Protein AF-0000000071003748 (afdb_homodimer)

Secondary structure (DSSP, 8-state):
--------------------------------------------------S---TTSHHHHHHTTHHHHHHHH---TT--HHHHHTTT-------HHHHHHHHHHHHHHHT-TTHHHHHHHHHHH-S--SS-HHHHHHHHHHHHHHHTT--HHHHHHHHHHHHHHHHS---S-----GGGGGGGTSGGG--HHHHHHHHHHHHHHHHHHTT---S-----GGGSTTHHHHHHHHHHHHHHHHHHTT--SHHHHHHHHHHHHHHHHHH-TT-HHHHHHHHHHHHHHHHTTTT---TTHHHHS-HHHHHHHHHHHHHHHHHHHHHHHHHT---SS-GGG---PPPP---GGGGG--HHHHHHHHH-B-TTS-BTT----HHHHHHHHHHHHHHHHHHHHHHS-S---HHHHHHHHHHHHHHHHHHHHS-GGGS--TTTTTTTS-HHHHHHHHHHHHHHHHHHHHHHHHHHHHS---SHHHHHHHHHHHHHHHHHHHHHHH-GGG---THHHIIIIIHHHHHHHHHHHHHHHH--SSS--TTGGGS-HHHHHHHHHHHHHHHHHHHHTT-TTHHHHHHHHHHHHHHHHHHHS-S------TTS-SS--------------------THHHHHHHHH------------/--------------------------------------------------S---TTSHHHHHHTTHHHHHHHH---TT--HHHHHTTT-------HHHHHHHHHHHHHHHT-TTHHHHHHHHHHH-S--SS-HHHHHHHHHHHHHHHTT--HHHHHHHHHHHHHHHHS---S-----GGGGGGGTSGGG--HHHHHHHHHHHHHHHHHH-S--SS-----GGGSTTHHHHHHHHHHHHHHHHHHTT--SHHHHHHHHHHHHHHHHHH-TT-HHHHHHHHHHHHHHHHTTTT---TTHHHHS-HHHHHHHHHHHHHHHHHHHHHHHHHT---SS-GGG---PPPP---GGGGG--HHHHHHHHH-B-TTS-BTT----HHHHHHHHHHHHHHHHHHHHHHS-S---HHHHHHHHHHHHHHHHHHHHS-GGGS--TTTTTTTS-HHHHHHHHHHHHHHHHHHHHHHHHHHHHS---SHHHHHHHHHHHHHHHHHHHHHHH-GGG---THHHIIIIIHHHHHHHHHHHHHHHS--SSS--TTGGGS-HHHHHHHHHHHHHHHHHHHHTT-TTHHHHHHHHHHHHHHHHHHHS-S------TTSTTS--------------------THHHHHHHHH-------TT---

Solvent-accessible surface area (backbone atoms only — not comparable to full-atom values): 73878 Å² total; per-residue (Å²): 142,78,84,86,79,86,72,78,84,83,74,89,83,83,82,85,88,83,84,71,87,78,85,82,83,78,74,77,75,78,71,81,77,76,81,73,78,71,78,70,66,78,74,70,70,75,69,62,61,64,68,46,64,28,65,62,8,56,70,39,59,54,52,73,45,42,69,60,44,36,70,65,41,43,74,64,61,82,59,43,66,62,62,62,66,67,64,67,75,62,86,62,81,77,54,67,67,59,47,55,52,42,36,56,47,55,42,58,51,59,76,35,75,61,49,59,60,46,37,51,53,38,59,72,59,50,54,75,65,76,70,48,60,68,60,53,51,50,43,49,52,36,48,52,63,64,46,58,90,57,53,73,68,58,35,48,50,49,38,53,47,21,53,57,43,43,62,45,89,59,51,65,74,68,100,56,58,60,83,53,50,51,60,73,44,26,64,97,36,29,26,42,37,51,54,22,22,53,42,18,46,37,43,48,22,46,51,31,51,65,56,42,76,86,61,70,82,63,91,49,67,74,74,39,85,60,35,55,56,50,40,52,51,39,28,49,50,29,51,50,52,38,54,76,49,59,58,75,38,68,53,42,48,46,21,40,50,26,44,31,56,32,34,32,64,68,58,11,87,82,29,64,66,28,51,39,37,49,24,48,38,53,39,49,40,50,35,67,33,48,40,54,81,60,74,69,46,69,78,72,46,62,68,47,66,55,48,48,45,29,38,45,36,34,50,54,52,28,48,39,42,50,52,17,38,57,37,26,43,80,52,56,74,57,66,87,66,32,68,76,59,78,46,69,44,50,59,61,71,54,48,62,48,60,71,67,65,32,52,52,59,70,60,45,36,50,98,86,49,48,36,71,82,60,67,85,40,44,33,44,49,46,43,53,45,34,56,47,29,56,50,40,50,55,49,48,61,60,59,63,40,87,73,83,47,73,68,43,56,57,49,49,51,49,49,55,52,51,51,52,54,57,58,66,70,50,61,69,82,66,49,59,39,81,90,74,61,46,72,87,45,57,66,67,60,36,49,53,31,46,52,50,47,44,56,50,45,45,50,52,30,54,51,38,48,51,40,38,76,73,44,92,48,76,52,45,67,31,50,53,37,20,50,50,27,30,54,51,34,53,49,48,54,55,48,34,69,68,35,55,68,44,40,48,79,57,53,57,53,40,51,70,45,14,40,49,17,45,45,55,54,51,51,52,52,44,47,63,70,61,49,79,61,84,66,79,66,84,48,55,79,76,52,58,60,71,60,51,54,51,51,50,51,52,49,43,50,50,29,49,49,37,41,73,66,61,38,58,52,25,58,58,31,50,45,50,32,53,51,52,50,31,42,51,46,36,66,76,54,60,80,80,64,66,74,74,74,67,68,79,75,60,73,82,69,76,83,78,74,79,73,77,77,73,84,76,87,79,79,75,76,78,56,73,75,54,55,69,54,49,74,67,60,69,72,79,75,75,79,72,75,72,75,84,114,140,87,79,79,82,76,85,78,83,78,83,86,85,84,81,80,86,85,84,74,85,76,82,81,81,77,78,77,77,79,70,81,76,76,80,72,78,70,79,68,67,77,71,69,71,77,69,64,60,64,70,47,63,26,64,61,9,54,68,36,58,55,51,73,44,40,69,60,44,36,70,64,38,43,75,64,60,80,60,41,65,61,62,61,65,66,65,67,74,59,88,64,80,76,53,66,68,58,47,54,52,41,37,56,47,54,42,58,52,61,75,34,74,62,49,57,59,45,37,52,55,38,58,73,59,50,54,75,67,74,70,49,60,67,60,53,52,50,43,50,53,37,46,52,64,66,46,59,89,56,51,72,68,57,35,49,50,51,37,52,47,21,52,57,43,44,61,45,88,59,51,65,75,68,101,58,58,58,86,54,50,50,60,74,44,26,64,97,34,29,24,42,38,49,54,22,22,52,43,18,45,36,43,48,22,46,52,30,51,60,46,68,64,86,65,74,83,65,90,51,67,75,73,38,86,61,35,54,56,50,38,52,51,38,28,48,50,28,53,49,54,38,53,74,50,60,55,75,39,68,52,44,47,45,21,41,50,26,45,31,57,32,34,32,65,69,58,12,87,81,28,64,66,28,53,40,39,49,25,50,39,53,40,50,41,51,36,68,33,49,40,53,82,60,76,70,46,68,79,74,45,62,66,48,65,55,47,49,46,28,40,46,38,36,50,52,53,28,50,38,41,53,52,17,39,58,38,28,44,79,54,56,71,57,66,87,67,31,68,75,60,78,48,69,42,49,59,62,71,53,48,61,50,61,70,66,65,32,52,53,59,70,60,45,37,48,98,87,48,50,34,70,80,60,66,86,39,44,34,44,48,48,43,52,44,33,57,46,31,55,50,40,50,54,48,47,62,60,59,64,38,87,74,84,48,73,67,42,56,56,49,49,52,49,49,54,51,52,50,52,54,57,59,66,68,49,61,69,82,65,50,56,40,81,89,71,60,44,71,88,45,58,66,67,60,36,49,54,30,46,53,50,45,44,54,49,45,45,50,52,29,55,51,39,46,50,39,39,75,75,42,93,49,75,53,45,67,32,51,53,36,19,49,50,28,32,54,50,36,52,49,50,54,54,51,36,70,69,34,60,71,43,41,48,79,57,53,57,53,40,52,69,45,15,41,49,16,44,46,55,53,50,52,52,53,45,48,63,73,60,51,79,58,83,65,80,68,86,47,55,82,78,51,58,60,70,60,51,54,50,50,50,51,52,49,43,49,50,32,49,48,37,41,74,67,60,39,59,51,26,60,58,29,51,46,51,33,53,53,50,50,32,42,51,46,36,67,76,54,58,81,83,64,68,75,74,75,70,67,80,77,61,71,83,69,75,81,78,77,78,72,77,79,76,86,74,88,78,78,76,76,78,56,73,74,53,54,67,53,47,73,68,59,70,70,78,75,74,81,68,68,70,68,83,109

InterPro domains:
  IPR007219 Xylanolytic transcriptional activator, regulatory domain [PF04082] (265-347)
  IPR007219 Xylanolytic transcriptional activator, regulatory domain [SM00906] (274-349)

pLDDT: mean 77.75, std 26.38, range [14.8, 98.81]

Radius of gyration: 37.46 Å; Cα contacts (8 Å, |Δi|>4): 1417; chains: 2; bounding box: 142×129×95 Å

Foldseek 3Di:
DDDDDCPDDDDDDDDDDDPDDDDDPDPPDPPDPDPPPPPPPPPPPQPFDFWDDDCVPVVNVVVVPVVVCCVPVNCCPRPPVRNVPLPPPPPPDDDPVLLVLLLVLLVLCQLAVCLLVLLVLCLVLDLAQLDADLLLNLLSVLSSVQCHPDDDPRSSVVSVLQLVLLLHADHQADADFPNCPNVCDGDSNPYLLSSLLSLLSSLLSLQLPVLDDDDDPDPRPSVPPCSSVVSLVSLVSSLVSNVVSVHQYVSNLSSLVSSLSSCCQQQHLQDVVSVVSLVVNVVSCVRRPLQDDDPVCPVPGDPLSNLSSLSSSLSSLLVQLLSCLVNVHAGPDDNVSGPNDQHAQAHSVLSNDDDPSNVVRRPQADPVRHHVVLDAHSSNLSRLSSLLSVLSNLLSVLLSDPDQDPVSLVSLVVSVVVLVVVVVPDDPSQAQDLVVLPVVDPLSSSLSRLLSVLSSLVSQLSSLVSCVVRHVDQCQSNLVSLVSLLVSLLVSVVSQVVDSSGVHLSVVSLLSRNLVSLVVLLVVLLCVVPPVPPDPNVRNVSDPPVVSLVSLVSSLVVLVVSLVVVGSCNVVSVVSSVVSVVSSCCSVPPPPPPPPPPPPPPPPPPDCPPPDPDDDDDPPDPPPVVVVVVVVPPPPPPPPPDDPD/DCPDDDDPPPDDDDDDDDDDDDDDPDPPDPPDPPPPPPPPDPPPPQPFDFWDDDCPPPVNVVVVPVVVCCVPVHCPPPPPVRVVPLPPPPPPDDDPVLLVLLLVLLVLCQLFVCLLVLLLLCLVLDLAQLDADLLLNLQSVLSSVQCHPDDDPRSSVVSVLQLVLLLHADHQADADFPNCVNVCDGDSNPHLLSSLLSLLSSLLSLQLAVLDDPDDPDPRPSVPPCSSVVSLVSLVSSLVSNVVSVHQYVSNLSSLVSSLSSCCQQQHLQDVVSVVSLVVNVVSCVRRPLQDDDPVCPVPGDPLSNLSSLSSSLSSLLVQLLSCLVNVHAGPDDNVSGPNDQHAQAHSVLSNDDDPSNVVRRPQADPVRHHVVLDAHSSNLSRLSSLLSVLSNVLSVLLSDPDQDPVSLVSLVVSVVVLVVVVVPPDPSQAQDLVVLPVVDPLSSSLSRLLSVLSSLVSQLSSLVSCVVPHVDQCQSNLVSLVSLLVSLLVSVVSQVVDSSGVHLSVVSLLSRNLVSLVVLLVVLLCVVVPVPPDPNVRNVSDPVVVSLVSLVSSLVVLVVSLVVVGSCNVVSVVSSVVSVVSSCCSVPPPPPPPPPPPPPPPPPPDCPPPDPDDDDDPPDPPPVVVVVVVVPPPPPPPPPPPPD

Structure (mmCIF, N/CA/C/O backbone):
data_AF-0000000071003748-model_v1
#
loop_
_entity.id
_entity.type
_entity.pdbx_description
1 polymer 'Transcription factor domain-containing protein'
#
loop_
_atom_site.group_PDB
_atom_site.id
_atom_site.type_symbol
_atom_site.label_atom_id
_atom_site.label_alt_id
_atom_site.label_comp_id
_atom_site.label_asym_id
_atom_site.label_entity_id
_atom_site.label_seq_id
_atom_site.pdbx_PDB_ins_code
_atom_site.Cartn_x
_atom_site.Cartn_y
_atom_site.Cartn_z
_atom_site.occupancy
_atom_site.B_iso_or_equiv
_atom_site.auth_seq_id
_atom_site.auth_comp_id
_atom_site.auth_asym_id
_atom_site.auth_atom_id
_atom_site.pdbx_PDB_model_num
ATOM 1 N N . MET A 1 1 ? 29.422 59.906 35.75 1 16.17 1 MET A N 1
ATOM 2 C CA . MET A 1 1 ? 30.844 60.25 35.719 1 16.17 1 MET A CA 1
ATOM 3 C C . MET A 1 1 ? 31.578 59.375 34.719 1 16.17 1 MET A C 1
ATOM 5 O O . MET A 1 1 ? 31.188 58.219 34.469 1 16.17 1 MET A O 1
ATOM 9 N N . THR A 1 2 ? 32.719 59.75 33.938 1 14.8 2 THR A N 1
ATOM 10 C CA . THR A 1 2 ? 33.531 59.906 32.719 1 14.8 2 THR A CA 1
ATOM 11 C C . THR A 1 2 ? 34.594 58.812 32.625 1 14.8 2 THR A C 1
ATOM 13 O O . THR A 1 2 ? 35.25 58.656 31.609 1 14.8 2 THR A O 1
ATOM 16 N N . ARG A 1 3 ? 34.781 58.062 33.625 1 14.86 3 ARG A N 1
ATOM 17 C CA . ARG A 1 3 ? 36.25 58 33.438 1 14.86 3 ARG A CA 1
ATOM 18 C C . ARG A 1 3 ? 36.625 57.188 32.188 1 14.86 3 ARG A C 1
ATOM 20 O O . ARG A 1 3 ? 35.812 56.406 31.688 1 14.86 3 ARG A O 1
ATOM 27 N N . PRO A 1 4 ? 37.812 56.312 32.094 1 16.61 4 PRO A N 1
ATOM 28 C CA . PRO A 1 4 ? 39.188 56.438 31.625 1 16.61 4 PRO A CA 1
ATOM 29 C C . PRO A 1 4 ? 39.531 55.469 30.516 1 16.61 4 PRO A C 1
ATOM 31 O O . PRO A 1 4 ? 39 54.344 30.484 1 16.61 4 PRO A O 1
ATOM 34 N N . ARG A 1 5 ? 40.094 55.844 29.328 1 16.44 5 ARG A N 1
ATOM 35 C CA . ARG A 1 5 ? 40.5 55.719 27.922 1 16.44 5 ARG A CA 1
ATOM 36 C C . ARG A 1 5 ? 41.688 54.781 27.781 1 16.44 5 ARG A C 1
ATOM 38 O O . ARG A 1 5 ? 42.406 54.812 26.781 1 16.44 5 ARG A O 1
ATOM 45 N N . GLY A 1 6 ? 41.781 53.719 28.516 1 16.11 6 GLY A N 1
ATOM 46 C CA . GLY A 1 6 ? 43.156 53.25 28.719 1 16.11 6 GLY A CA 1
ATOM 47 C C . GLY A 1 6 ? 43.75 52.625 27.484 1 16.11 6 GLY A C 1
ATOM 48 O O . GLY A 1 6 ? 43.156 51.719 26.891 1 16.11 6 GLY A O 1
ATOM 49 N N . GLY A 1 7 ? 44.625 53.344 26.594 1 15.85 7 GLY A N 1
ATOM 50 C CA . GLY A 1 7 ? 45.25 53.344 25.281 1 15.85 7 GLY A CA 1
ATOM 51 C C . GLY A 1 7 ? 46.344 52.281 25.156 1 15.85 7 GLY A C 1
ATOM 52 O O . GLY A 1 7 ? 47.156 52.312 24.234 1 15.85 7 GLY A O 1
ATOM 53 N N . ARG A 1 8 ? 46.25 51.25 25.688 1 15.14 8 ARG A N 1
ATOM 54 C CA . ARG A 1 8 ? 47.562 50.688 25.953 1 15.14 8 ARG A CA 1
ATOM 55 C C . ARG A 1 8 ? 48.281 50.375 24.656 1 15.14 8 ARG A C 1
ATOM 57 O O . ARG A 1 8 ? 47.688 50.344 23.578 1 15.14 8 ARG A O 1
ATOM 64 N N . ASN A 1 9 ? 48.969 49.125 24.391 1 15.62 9 ASN A N 1
ATOM 65 C CA . ASN A 1 9 ? 50.375 48.781 24.453 1 15.62 9 ASN A CA 1
ATOM 66 C C . ASN A 1 9 ? 50.938 48.438 23.078 1 15.62 9 ASN A C 1
ATOM 68 O O . ASN A 1 9 ? 50.406 47.562 22.391 1 15.62 9 ASN A O 1
ATOM 72 N N . PRO A 1 10 ? 51.719 49.25 22.312 1 15.67 10 PRO A N 1
ATOM 73 C CA . PRO A 1 10 ? 52.25 49.344 20.953 1 15.67 10 PRO A CA 1
ATOM 74 C C . PRO A 1 10 ? 53.281 48.281 20.625 1 15.67 10 PRO A C 1
ATOM 76 O O . PRO A 1 10 ? 53.844 48.25 19.516 1 15.67 10 PRO A O 1
ATOM 79 N N . ALA A 1 11 ? 53.562 47.281 21.328 1 15.34 11 ALA A N 1
ATOM 80 C CA . ALA A 1 11 ? 55 47.094 21.281 1 15.34 11 ALA A CA 1
ATOM 81 C C . ALA A 1 11 ? 55.469 46.688 19.875 1 15.34 11 ALA A C 1
ATOM 83 O O . ALA A 1 11 ? 56.375 47.312 19.328 1 15.34 11 ALA A O 1
ATOM 84 N N . PRO A 1 12 ? 55.75 45.312 19.516 1 16.56 12 PRO A N 1
ATOM 85 C CA . PRO A 1 12 ? 57.156 44.969 19.312 1 16.56 12 PRO A CA 1
ATOM 86 C C . PRO A 1 12 ? 57.531 44.938 17.844 1 16.56 12 PRO A C 1
ATOM 88 O O . PRO A 1 12 ? 56.688 44.812 16.969 1 16.56 12 PRO A O 1
ATOM 91 N N . GLN A 1 13 ? 58.781 45.219 17.562 1 16.23 13 GLN A N 1
ATOM 92 C CA . GLN A 1 13 ? 59.719 45.594 16.516 1 16.23 13 GLN A CA 1
ATOM 93 C C . GLN A 1 13 ? 59.875 44.438 15.523 1 16.23 13 GLN A C 1
ATOM 95 O O . GLN A 1 13 ? 59.906 43.25 15.906 1 16.23 13 GLN A O 1
ATOM 100 N N . SER A 1 14 ? 59.688 44.688 14.258 1 16.22 14 SER A N 1
ATOM 101 C CA . SER A 1 14 ? 59.594 44.219 12.875 1 16.22 14 SER A CA 1
ATOM 102 C C . SER A 1 14 ? 60.906 43.594 12.414 1 16.22 14 SER A C 1
ATOM 104 O O . SER A 1 14 ? 61.906 44.281 12.25 1 16.22 14 SER A O 1
ATOM 106 N N . ALA A 1 15 ? 61.031 42.375 12.82 1 15.08 15 ALA A N 1
ATOM 107 C CA . ALA A 1 15 ? 62.219 41.562 12.562 1 15.08 15 ALA A CA 1
ATOM 108 C C . ALA A 1 15 ? 62.594 41.594 11.078 1 15.08 15 ALA A C 1
ATOM 110 O O . ALA A 1 15 ? 61.719 41.719 10.219 1 15.08 15 ALA A O 1
ATOM 111 N N . ARG A 1 16 ? 63.844 41.188 10.742 1 16.09 16 ARG A N 1
ATOM 112 C CA . ARG A 1 16 ? 65 41.5 9.898 1 16.09 16 ARG A CA 1
ATOM 113 C C . ARG A 1 16 ? 64.875 40.812 8.539 1 16.09 16 ARG A C 1
ATOM 115 O O . ARG A 1 16 ? 65 41.469 7.5 1 16.09 16 ARG A O 1
ATOM 122 N N . LEU A 1 17 ? 65.188 39.406 8.422 1 16.45 17 LEU A N 1
ATOM 123 C CA . LEU A 1 17 ? 66.438 39 7.754 1 16.45 17 LEU A CA 1
ATOM 124 C C . LEU A 1 17 ? 66.188 38.625 6.305 1 16.45 17 LEU A C 1
ATOM 126 O O . LEU A 1 17 ? 65.062 38.219 5.957 1 16.45 17 LEU A O 1
ATOM 130 N N . SER A 1 18 ? 67.25 38.562 5.367 1 17.75 18 SER A N 1
ATOM 131 C CA . SER A 1 18 ? 67.875 38.719 4.035 1 17.75 18 SER A CA 1
ATOM 132 C C . SER A 1 18 ? 67.75 37.438 3.234 1 17.75 18 SER A C 1
ATOM 134 O O . SER A 1 18 ? 68.5 36.469 3.525 1 17.75 18 SER A O 1
ATOM 136 N N . LEU A 1 19 ? 66.688 36.812 2.855 1 17.67 19 LEU A N 1
ATOM 137 C CA . LEU A 1 19 ? 66.562 35.5 2.275 1 17.67 19 LEU A CA 1
ATOM 138 C C . LEU A 1 19 ? 67.125 35.469 0.861 1 17.67 19 LEU A C 1
ATOM 140 O O . LEU A 1 19 ? 66.5 35.875 -0.091 1 17.67 19 LEU A O 1
ATOM 144 N N . SER A 1 20 ? 68.438 35.75 0.686 1 16.41 20 SER A N 1
ATOM 145 C CA . SER A 1 20 ? 68.938 36 -0.683 1 16.41 20 SER A CA 1
ATOM 146 C C . SER A 1 20 ? 68.875 34.719 -1.501 1 16.41 20 SER A C 1
ATOM 148 O O . SER A 1 20 ? 68.75 34.75 -2.721 1 16.41 20 SER A O 1
ATOM 150 N N . SER A 1 21 ? 69.125 33.5 -0.965 1 17.66 21 SER A N 1
ATOM 151 C CA . SER A 1 21 ? 70.125 32.688 -1.656 1 17.66 21 SER A CA 1
ATOM 152 C C . SER A 1 21 ? 69.625 32.219 -3.012 1 17.66 21 SER A C 1
ATOM 154 O O . SER A 1 21 ? 68.438 31.938 -3.17 1 17.66 21 SER A O 1
ATOM 156 N N . SER A 1 22 ? 70.438 32.125 -4.191 1 18.27 22 SER A N 1
ATOM 157 C CA . SER A 1 22 ? 70.625 32.156 -5.641 1 18.27 22 SER A CA 1
ATOM 158 C C . SER A 1 22 ? 70.438 30.781 -6.266 1 18.27 22 SER A C 1
ATOM 160 O O . SER A 1 22 ? 70.438 30.656 -7.488 1 18.27 22 SER A O 1
ATOM 162 N N . SER A 1 23 ? 70.375 29.641 -5.469 1 17.83 23 SER A N 1
ATOM 163 C CA . SER A 1 23 ? 71.125 28.531 -6.082 1 17.83 23 SER A CA 1
ATOM 164 C C . SER A 1 23 ? 70.5 28.141 -7.422 1 17.83 23 SER A C 1
ATOM 166 O O . SER A 1 23 ? 69.312 28.438 -7.688 1 17.83 23 SER A O 1
ATOM 168 N N . SER A 1 24 ? 71.25 27.312 -8.266 1 19.81 24 SER A N 1
ATOM 169 C CA . SER A 1 24 ? 71.688 26.859 -9.594 1 19.81 24 SER A CA 1
ATOM 170 C C . SER A 1 24 ? 70.688 25.906 -10.195 1 19.81 24 SER A C 1
ATOM 172 O O . SER A 1 24 ? 70.125 25.047 -9.492 1 19.81 24 SER A O 1
ATOM 174 N N . LEU A 1 25 ? 70.125 26.125 -11.398 1 20.48 25 LEU A N 1
ATOM 175 C CA . LEU A 1 25 ? 69 25.766 -12.289 1 20.48 25 LEU A CA 1
ATOM 176 C C . LEU A 1 25 ? 69.25 24.422 -12.961 1 20.48 25 LEU A C 1
ATOM 178 O O . LEU A 1 25 ? 68.938 24.234 -14.133 1 20.48 25 LEU A O 1
ATOM 182 N N . ASP A 1 26 ? 70.062 23.516 -12.211 1 19.91 26 ASP A N 1
ATOM 183 C CA . ASP A 1 26 ? 70.625 22.516 -13.125 1 19.91 26 ASP A CA 1
ATOM 184 C C . ASP A 1 26 ? 69.5 21.797 -13.891 1 19.91 26 ASP A C 1
ATOM 186 O O . ASP A 1 26 ? 68.375 21.656 -13.391 1 19.91 26 ASP A O 1
ATOM 190 N N . ASN A 1 27 ? 69.75 21.5 -15.195 1 22.42 27 ASN A N 1
ATOM 191 C CA . ASN A 1 27 ? 69.125 21.094 -16.453 1 22.42 27 ASN A CA 1
ATOM 192 C C . ASN A 1 27 ? 68.625 19.656 -16.391 1 22.42 27 ASN A C 1
ATOM 194 O O . ASN A 1 27 ? 68.812 18.891 -17.359 1 22.42 27 ASN A O 1
ATOM 198 N N . VAL A 1 28 ? 68.25 19.141 -15.203 1 21.78 28 VAL A N 1
ATOM 199 C CA . VAL A 1 28 ? 68.25 17.688 -15.234 1 21.78 28 VAL A CA 1
ATOM 200 C C . VAL A 1 28 ? 67.312 17.219 -16.344 1 21.78 28 VAL A C 1
ATOM 202 O O . VAL A 1 28 ? 66.188 17.703 -16.453 1 21.78 28 VAL A O 1
ATOM 205 N N . GLN A 1 29 ? 67.812 16.531 -17.312 1 22.23 29 GLN A N 1
ATOM 206 C CA . GLN A 1 29 ? 67.438 15.859 -18.547 1 22.23 29 GLN A CA 1
ATOM 207 C C . GLN A 1 29 ? 66.312 14.883 -18.297 1 22.23 29 GLN A C 1
ATOM 209 O O . GLN A 1 29 ? 66.375 13.977 -17.469 1 22.23 29 GLN A O 1
ATOM 214 N N . HIS A 1 30 ? 65.062 15.312 -18.359 1 20.78 30 HIS A N 1
ATOM 215 C CA . HIS A 1 30 ? 63.844 14.562 -18.047 1 20.78 30 HIS A CA 1
ATOM 216 C C . HIS A 1 30 ? 63.719 13.328 -18.938 1 20.78 30 HIS A C 1
ATOM 218 O O . HIS A 1 30 ? 63.781 13.438 -20.156 1 20.78 30 HIS A O 1
ATOM 224 N N . SER A 1 31 ? 64.375 12.289 -18.484 1 22.91 31 SER A N 1
ATOM 225 C CA . SER A 1 31 ? 64.375 11.023 -19.219 1 22.91 31 SER A CA 1
ATOM 226 C C . SER A 1 31 ? 62.938 10.688 -19.656 1 22.91 31 SER A C 1
ATOM 228 O O . SER A 1 31 ? 61.969 11.055 -18.984 1 22.91 31 SER A O 1
ATOM 230 N N . PRO A 1 32 ? 62.75 10.195 -20.891 1 22.52 32 PRO A N 1
ATOM 231 C CA . PRO A 1 32 ? 61.5 9.977 -21.625 1 22.52 32 PRO A CA 1
ATOM 232 C C . PRO A 1 32 ? 60.562 8.992 -20.906 1 22.52 32 PRO A C 1
ATOM 234 O O . PRO A 1 32 ? 61.031 7.922 -20.484 1 22.52 32 PRO A O 1
ATOM 237 N N . ARG A 1 33 ? 59.656 9.398 -20.109 1 22.55 33 ARG A N 1
ATOM 238 C CA . ARG A 1 33 ? 58.781 8.516 -19.359 1 22.55 33 ARG A CA 1
ATOM 239 C C . ARG A 1 33 ? 58.125 7.48 -20.281 1 22.55 33 ARG A C 1
ATOM 241 O O . ARG A 1 33 ? 57.625 7.82 -21.359 1 22.55 33 ARG A O 1
ATOM 248 N N . ALA A 1 34 ? 58.5 6.23 -20.141 1 24.05 34 ALA A N 1
ATOM 249 C CA . ALA A 1 34 ? 57.969 5.016 -20.75 1 24.05 34 ALA A CA 1
ATOM 250 C C . ALA A 1 34 ? 56.438 5.004 -20.703 1 24.05 34 ALA A C 1
ATOM 252 O O . ALA A 1 34 ? 55.844 5.414 -19.719 1 24.05 34 ALA A O 1
ATOM 253 N N . ASN A 1 35 ? 55.781 5.055 -21.828 1 22.31 35 ASN A N 1
ATOM 254 C CA . ASN A 1 35 ? 54.344 4.98 -22.156 1 22.31 35 ASN A CA 1
ATOM 255 C C . ASN A 1 35 ? 53.688 3.793 -21.484 1 22.31 35 ASN A C 1
ATOM 257 O O . ASN A 1 35 ? 53.906 2.643 -21.859 1 22.31 35 ASN A O 1
ATOM 261 N N . ILE A 1 36 ? 53.719 3.717 -20.156 1 26.48 36 ILE A N 1
ATOM 262 C CA . ILE A 1 36 ? 53.062 2.555 -19.562 1 26.48 36 ILE A CA 1
ATOM 263 C C . ILE A 1 36 ? 51.625 2.459 -20.094 1 26.48 36 ILE A C 1
ATOM 265 O O . ILE A 1 36 ? 50.812 3.361 -19.859 1 26.48 36 ILE A O 1
ATOM 269 N N . SER A 1 37 ? 51.375 1.762 -21.172 1 25.11 37 SER A N 1
ATOM 270 C CA . SER A 1 37 ? 50.094 1.329 -21.703 1 25.11 37 SER A CA 1
ATOM 271 C C . SER A 1 37 ? 49.219 0.776 -20.594 1 25.11 37 SER A C 1
ATOM 273 O O . SER A 1 37 ? 49.469 -0.291 -20.047 1 25.11 37 SER A O 1
ATOM 275 N N . SER A 1 38 ? 48.844 1.646 -19.672 1 25.41 38 SER A N 1
ATOM 276 C CA . SER A 1 38 ? 47.969 1.213 -18.594 1 25.41 38 SER A CA 1
ATOM 277 C C . SER A 1 38 ? 46.75 0.442 -19.141 1 25.41 38 SER A C 1
ATOM 279 O O . SER A 1 38 ? 46 0.96 -19.953 1 25.41 38 SER A O 1
ATOM 281 N N . SER A 1 39 ? 46.906 -0.825 -19.359 1 25.95 39 SER A N 1
ATOM 282 C CA . SER A 1 39 ? 45.812 -1.748 -19.656 1 25.95 39 SER A CA 1
ATOM 283 C C . SER A 1 39 ? 44.625 -1.493 -18.734 1 25.95 39 SER A C 1
ATOM 285 O O . SER A 1 39 ? 44.688 -1.745 -17.531 1 25.95 39 SER A O 1
ATOM 287 N N . SER A 1 40 ? 44 -0.359 -18.938 1 25.94 40 SER A N 1
ATOM 288 C CA . SER A 1 40 ? 42.781 -0.058 -18.234 1 25.94 40 SER A CA 1
ATOM 289 C C . SER A 1 40 ? 41.812 -1.239 -18.281 1 25.94 40 SER A C 1
ATOM 291 O O . SER A 1 40 ? 41.375 -1.651 -19.344 1 25.94 40 SER A O 1
ATOM 293 N N . ALA A 1 41 ? 41.938 -2.127 -17.359 1 29.38 41 ALA A N 1
ATOM 294 C CA . ALA A 1 41 ? 40.906 -3.145 -17.203 1 29.38 41 ALA A CA 1
ATOM 295 C C . ALA A 1 41 ? 39.5 -2.539 -17.359 1 29.38 41 ALA A C 1
ATOM 297 O O . ALA A 1 41 ? 39.25 -1.44 -16.859 1 29.38 41 ALA A O 1
ATOM 298 N N . PRO A 1 42 ? 38.875 -2.912 -18.375 1 27.33 42 PRO A N 1
ATOM 299 C CA . PRO A 1 42 ? 37.531 -2.354 -18.547 1 27.33 42 PRO A CA 1
ATOM 300 C C . PRO A 1 42 ? 36.75 -2.248 -17.234 1 27.33 42 PRO A C 1
ATOM 302 O O . PRO A 1 42 ? 36.688 -3.217 -16.484 1 27.33 42 PRO A O 1
ATOM 305 N N . ARG A 1 43 ? 36.844 -1.081 -16.625 1 29.88 43 ARG A N 1
ATOM 306 C CA . ARG A 1 43 ? 35.938 -0.831 -15.492 1 29.88 43 ARG A CA 1
ATOM 307 C C . ARG A 1 43 ? 34.562 -1.443 -15.742 1 29.88 43 ARG A C 1
ATOM 309 O O . ARG A 1 43 ? 33.875 -1.068 -16.688 1 29.88 43 ARG A O 1
ATOM 316 N N . THR A 1 44 ? 34.406 -2.578 -15.391 1 29.48 44 THR A N 1
ATOM 317 C CA . THR A 1 44 ? 33.062 -3.154 -15.383 1 29.48 44 THR A CA 1
ATOM 318 C C . THR A 1 44 ? 32.062 -2.16 -14.828 1 29.48 44 THR A C 1
ATOM 320 O O . THR A 1 44 ? 32.188 -1.699 -13.688 1 29.48 44 THR A O 1
ATOM 323 N N . THR A 1 45 ? 31.594 -1.277 -15.664 1 32.31 45 THR A N 1
ATOM 324 C CA . THR A 1 45 ? 30.5 -0.375 -15.281 1 32.31 45 THR A CA 1
ATOM 325 C C . THR A 1 45 ? 29.594 -1.029 -14.25 1 32.31 45 THR A C 1
ATOM 327 O O . THR A 1 45 ? 29.047 -2.102 -14.492 1 32.31 45 THR A O 1
ATOM 330 N N . PRO A 1 46 ? 29.859 -0.685 -12.992 1 35.38 46 PRO A N 1
ATOM 331 C CA . PRO A 1 46 ? 28.953 -1.247 -11.984 1 35.38 46 PRO A CA 1
ATOM 332 C C . PRO A 1 46 ? 27.5 -1.223 -12.43 1 35.38 46 PRO A C 1
ATOM 334 O O . PRO A 1 46 ? 27.047 -0.234 -13.008 1 35.38 46 PRO A O 1
ATOM 337 N N . SER A 1 47 ? 26.891 -2.201 -12.773 1 38.06 47 SER A N 1
ATOM 338 C CA . SER A 1 47 ? 25.5 -2.434 -13.148 1 38.06 47 SER A CA 1
ATOM 339 C C . SER A 1 47 ? 24.547 -1.643 -12.258 1 38.06 47 SER A C 1
ATOM 341 O O . SER A 1 47 ? 24.828 -1.427 -11.07 1 38.06 47 SER A O 1
ATOM 343 N N . ALA A 1 48 ? 23.844 -0.759 -12.812 1 43.12 48 ALA A N 1
ATOM 344 C CA . ALA A 1 48 ? 22.812 0.083 -12.195 1 43.12 48 ALA A CA 1
ATOM 345 C C . ALA A 1 48 ? 22.094 -0.659 -11.07 1 43.12 48 ALA A C 1
ATOM 347 O O . ALA A 1 48 ? 21.672 -1.801 -11.242 1 43.12 48 ALA A O 1
ATOM 348 N N . GLU A 1 49 ? 22.453 -0.326 -9.82 1 53.78 49 GLU A N 1
ATOM 349 C CA . GLU A 1 49 ? 21.797 -0.85 -8.625 1 53.78 49 GLU A CA 1
ATOM 350 C C . GLU A 1 49 ? 20.281 -0.76 -8.75 1 53.78 49 GLU A C 1
ATOM 352 O O . GLU A 1 49 ? 19.734 0.29 -9.102 1 53.78 49 GLU A O 1
ATOM 357 N N . ILE A 1 50 ? 19.562 -1.992 -8.875 1 65.25 50 ILE A N 1
ATOM 358 C CA . ILE A 1 50 ? 18.203 -2.428 -9.211 1 65.25 50 ILE A CA 1
ATOM 359 C C . ILE A 1 50 ? 17.312 -2.311 -7.98 1 65.25 50 ILE A C 1
ATOM 361 O O . ILE A 1 50 ? 17.766 -1.956 -6.895 1 65.25 50 ILE A O 1
ATOM 365 N N . GLU A 1 51 ? 16.141 -2.574 -7.98 1 80.81 51 GLU A N 1
ATOM 366 C CA . GLU A 1 51 ? 15.07 -2.688 -7.004 1 80.81 51 GLU A CA 1
ATOM 367 C C . GLU A 1 51 ? 15.492 -3.553 -5.816 1 80.81 51 GLU A C 1
ATOM 369 O O . GLU A 1 51 ? 16.375 -4.398 -5.945 1 80.81 51 GLU A O 1
ATOM 374 N N . PHE A 1 52 ? 15.133 -3.195 -4.602 1 80.5 52 PHE A N 1
ATOM 375 C CA . PHE A 1 52 ? 15.461 -3.902 -3.371 1 80.5 52 PHE A CA 1
ATOM 376 C C . PHE A 1 52 ? 14.812 -5.281 -3.346 1 80.5 52 PHE A C 1
ATOM 378 O O . PHE A 1 52 ? 13.602 -5.406 -3.541 1 80.5 52 PHE A O 1
ATOM 385 N N . PHE A 1 53 ? 15.609 -6.273 -3.1 1 80.44 53 PHE A N 1
ATOM 386 C CA . PHE A 1 53 ? 15.172 -7.633 -2.812 1 80.44 53 PHE A CA 1
ATOM 387 C C . PHE A 1 53 ? 15.727 -8.109 -1.475 1 80.44 53 PHE A C 1
ATOM 389 O O . PHE A 1 53 ? 16.938 -8.141 -1.279 1 80.44 53 PHE A O 1
ATOM 396 N N . GLY A 1 54 ? 14.891 -8.539 -0.548 1 82.88 54 GLY A N 1
ATOM 397 C CA . GLY A 1 54 ? 15.289 -8.859 0.812 1 82.88 54 GLY A CA 1
ATOM 398 C C . GLY A 1 54 ? 15.758 -10.297 0.975 1 82.88 54 GLY A C 1
ATOM 399 O O . GLY A 1 54 ? 15.961 -11 -0.013 1 82.88 54 GLY A O 1
ATOM 400 N N . SER A 1 55 ? 15.836 -10.688 2.178 1 83.25 55 SER A N 1
ATOM 401 C CA . SER A 1 55 ? 16.5 -11.93 2.555 1 83.25 55 SER A CA 1
ATOM 402 C C . SER A 1 55 ? 15.695 -13.148 2.133 1 83.25 55 SER A C 1
ATOM 404 O O . SER A 1 55 ? 16.25 -14.242 1.985 1 83.25 55 SER A O 1
ATOM 406 N N . THR A 1 56 ? 14.43 -13.008 1.952 1 84.38 56 THR A N 1
ATOM 407 C CA . THR A 1 56 ? 13.617 -14.172 1.62 1 84.38 56 THR A CA 1
ATOM 408 C C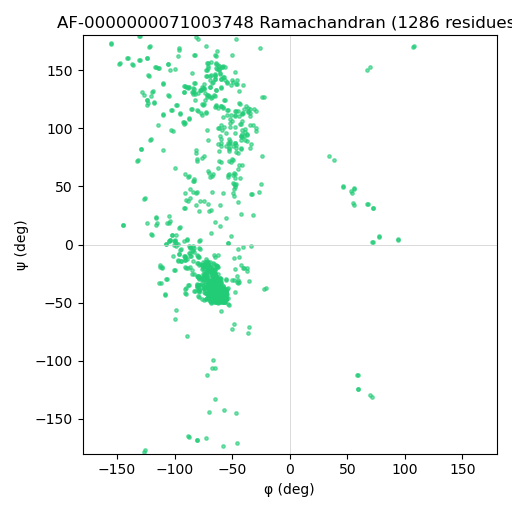 . THR A 1 56 ? 13.523 -14.352 0.108 1 84.38 56 THR A C 1
ATOM 410 O O . THR A 1 56 ? 13.023 -15.375 -0.371 1 84.38 56 THR A O 1
ATOM 413 N N . ALA A 1 57 ? 13.945 -13.273 -0.599 1 83.38 57 ALA A N 1
ATOM 414 C CA . ALA A 1 57 ? 13.969 -13.414 -2.053 1 83.38 57 ALA A CA 1
ATOM 415 C C . ALA A 1 57 ? 14.984 -14.469 -2.48 1 83.38 57 ALA A C 1
ATOM 417 O O . ALA A 1 57 ? 16.031 -14.633 -1.843 1 83.38 57 ALA A O 1
ATOM 418 N N . PHE A 1 58 ? 14.695 -15.18 -3.498 1 82.19 58 PHE A N 1
ATOM 419 C CA . PHE A 1 58 ? 15.508 -16.359 -3.812 1 82.19 58 PHE A CA 1
ATOM 420 C C . PHE A 1 58 ? 16.922 -15.945 -4.184 1 82.19 58 PHE A C 1
ATOM 422 O O . PHE A 1 58 ? 17.875 -16.688 -3.918 1 82.19 58 PHE A O 1
ATOM 429 N N . PRO A 1 59 ? 17.156 -14.766 -4.77 1 76.69 59 PRO A N 1
ATOM 430 C CA . PRO A 1 59 ? 18.562 -14.43 -5.012 1 76.69 59 PRO A CA 1
ATOM 431 C C . PRO A 1 59 ? 19.375 -14.305 -3.721 1 76.69 59 PRO A C 1
ATOM 433 O O . PRO A 1 59 ? 20.578 -14.547 -3.717 1 76.69 59 PRO A O 1
ATOM 436 N N . ALA A 1 60 ? 18.688 -13.93 -2.725 1 79.19 60 ALA A N 1
ATOM 437 C CA . ALA A 1 60 ? 19.359 -13.773 -1.44 1 79.19 60 ALA A CA 1
ATOM 438 C C . ALA A 1 60 ? 19.844 -15.117 -0.902 1 79.19 60 ALA A C 1
ATOM 440 O O . ALA A 1 60 ? 20.844 -15.18 -0.188 1 79.19 60 ALA A O 1
ATOM 441 N N . ILE A 1 61 ? 19.203 -16.125 -1.241 1 78.5 61 ILE A N 1
ATOM 442 C CA . ILE A 1 61 ? 19.547 -17.453 -0.741 1 78.5 61 ILE A CA 1
ATOM 443 C C . ILE A 1 61 ? 20.859 -17.922 -1.353 1 78.5 61 ILE A C 1
ATOM 445 O O . ILE A 1 61 ? 21.719 -18.438 -0.649 1 78.5 61 ILE A O 1
ATOM 449 N N . ILE A 1 62 ? 21.031 -17.547 -2.549 1 77.31 62 ILE A N 1
ATOM 450 C CA . ILE A 1 62 ? 22.266 -17.906 -3.232 1 77.31 62 ILE A CA 1
ATOM 451 C C . ILE A 1 62 ? 23.391 -16.969 -2.781 1 77.31 62 ILE A C 1
ATOM 453 O O . ILE A 1 62 ? 24.547 -17.391 -2.676 1 77.31 62 ILE A O 1
ATOM 457 N N . ASN A 1 63 ? 23.031 -15.773 -2.418 1 77.19 63 ASN A N 1
ATOM 458 C CA . ASN A 1 63 ? 24 -14.75 -2.047 1 77.19 63 ASN A CA 1
ATOM 459 C C . ASN A 1 63 ? 24.562 -15 -0.649 1 77.19 63 ASN A C 1
ATOM 461 O O . ASN A 1 63 ? 25.609 -14.445 -0.29 1 77.19 63 ASN A O 1
ATOM 465 N N . ASP A 1 64 ? 23.859 -15.82 0.08 1 77.62 64 ASP A N 1
ATOM 466 C CA . ASP A 1 64 ? 24.359 -16.172 1.403 1 77.62 64 ASP A CA 1
ATOM 467 C C . ASP A 1 64 ? 25.781 -16.75 1.316 1 77.62 64 ASP A C 1
ATOM 469 O O . ASP A 1 64 ? 26.594 -16.562 2.227 1 77.62 64 ASP A O 1
ATOM 473 N N . ASP A 1 65 ? 26.047 -17.391 0.187 1 77.69 65 ASP A N 1
ATOM 474 C CA . ASP A 1 65 ? 27.344 -18.047 -0.011 1 77.69 65 ASP A CA 1
ATOM 475 C C . ASP A 1 65 ? 28 -17.578 -1.311 1 77.69 65 ASP A C 1
ATOM 477 O O . ASP A 1 65 ? 28.578 -18.391 -2.039 1 77.69 65 ASP A O 1
ATOM 481 N N . GLN A 1 66 ? 27.828 -16.328 -1.511 1 77.62 66 GLN A N 1
ATOM 482 C CA . GLN A 1 66 ? 28.281 -15.766 -2.779 1 77.62 66 GLN A CA 1
ATOM 483 C C . GLN A 1 66 ? 29.781 -15.938 -2.953 1 77.62 66 GLN A C 1
ATOM 485 O O . GLN A 1 66 ? 30.266 -16.172 -4.066 1 77.62 66 GLN A O 1
ATOM 490 N N . ASP A 1 67 ? 30.469 -15.875 -1.885 1 76.94 67 ASP A N 1
ATOM 491 C CA . ASP A 1 67 ? 31.922 -16.016 -1.943 1 76.94 67 ASP A CA 1
ATOM 492 C C . ASP A 1 67 ? 32.312 -17.406 -2.406 1 76.94 67 ASP A C 1
ATOM 494 O O . ASP A 1 67 ? 33.25 -17.562 -3.221 1 76.94 67 ASP A O 1
ATOM 498 N N . ILE A 1 68 ? 31.625 -18.359 -1.911 1 76.94 68 ILE A N 1
ATOM 499 C CA . ILE A 1 68 ? 31.922 -19.75 -2.248 1 76.94 68 ILE A CA 1
ATOM 500 C C . ILE A 1 68 ? 31.531 -20.016 -3.697 1 76.94 68 ILE A C 1
ATOM 502 O O . ILE A 1 68 ? 32.281 -20.672 -4.438 1 76.94 68 ILE A O 1
ATOM 506 N N . VAL A 1 69 ? 30.438 -19.5 -4.07 1 78.31 69 VAL A N 1
ATOM 507 C CA . VAL A 1 69 ? 29.906 -19.719 -5.414 1 78.31 69 VAL A CA 1
ATOM 508 C C . VAL A 1 69 ? 30.828 -19.062 -6.441 1 78.31 69 VAL A C 1
ATOM 510 O O . VAL A 1 69 ? 31.141 -19.656 -7.484 1 78.31 69 VAL A O 1
ATOM 513 N N . ASP A 1 70 ? 31.266 -17.922 -6.082 1 76.81 70 ASP A N 1
ATOM 514 C CA . ASP A 1 70 ? 32.156 -17.188 -6.992 1 76.81 70 ASP A CA 1
ATOM 515 C C . ASP A 1 70 ? 33.5 -17.875 -7.125 1 76.81 70 ASP A C 1
ATOM 517 O O . ASP A 1 70 ? 34.094 -17.875 -8.203 1 76.81 70 ASP A O 1
ATOM 521 N N . SER A 1 71 ? 33.969 -18.406 -6.059 1 75.88 71 SER A N 1
ATOM 522 C CA . SER A 1 71 ? 35.312 -19.016 -6.027 1 75.88 71 SER A CA 1
ATOM 523 C C . SER A 1 71 ? 35.344 -20.312 -6.852 1 75.88 71 SER A C 1
ATOM 525 O O . SER A 1 71 ? 36.344 -20.609 -7.5 1 75.88 71 SER A O 1
ATOM 527 N N . PHE A 1 72 ? 34.281 -20.969 -6.84 1 69.75 72 PHE A N 1
ATOM 528 C CA . PHE A 1 72 ? 34.406 -22.312 -7.41 1 69.75 72 PHE A CA 1
ATOM 529 C C . PHE A 1 72 ? 33.594 -22.406 -8.695 1 69.75 72 PHE A C 1
ATOM 531 O O . PHE A 1 72 ? 33.875 -23.25 -9.555 1 69.75 72 PHE A O 1
ATOM 538 N N . ALA A 1 73 ? 32.562 -21.766 -8.789 1 63.28 73 ALA A N 1
ATOM 539 C CA . ALA A 1 73 ? 31.719 -21.938 -9.953 1 63.28 73 ALA A CA 1
ATOM 540 C C . ALA A 1 73 ? 31.859 -20.766 -10.922 1 63.28 73 ALA A C 1
ATOM 542 O O . ALA A 1 73 ? 31.203 -20.75 -11.977 1 63.28 73 ALA A O 1
ATOM 543 N N . GLY A 1 74 ? 33 -20.062 -10.75 1 57.28 74 GLY A N 1
ATOM 544 C CA . GLY A 1 74 ? 33.344 -18.953 -11.648 1 57.28 74 GLY A CA 1
ATOM 545 C C . GLY A 1 74 ? 32.438 -17.75 -11.461 1 57.28 74 GLY A C 1
ATOM 546 O O . GLY A 1 74 ? 31.375 -17.859 -10.836 1 57.28 74 GLY A O 1
ATOM 547 N N . GLN A 1 75 ? 32.906 -16.5 -11.75 1 53.03 75 GLN A N 1
ATOM 548 C CA . GLN A 1 75 ? 32.312 -15.188 -11.625 1 53.03 75 GLN A CA 1
ATOM 549 C C . GLN A 1 75 ? 30.906 -15.164 -12.242 1 53.03 75 GLN A C 1
ATOM 551 O O . GLN A 1 75 ? 30.75 -14.938 -13.445 1 53.03 75 GLN A O 1
ATOM 556 N N . PHE A 1 76 ? 30.172 -16.188 -11.945 1 49.09 76 PHE A N 1
ATOM 557 C CA . PHE A 1 76 ? 28.812 -15.969 -12.414 1 49.09 76 PHE A CA 1
ATOM 558 C C . PHE A 1 76 ? 28.25 -14.648 -11.898 1 49.09 76 PHE A C 1
ATOM 560 O O . PHE A 1 76 ? 27.031 -14.461 -11.828 1 49.09 76 PHE A O 1
ATOM 567 N N . ARG A 1 77 ? 29.172 -13.984 -11.148 1 46.81 77 ARG A N 1
ATOM 568 C CA . ARG A 1 77 ? 28.938 -12.727 -10.445 1 46.81 77 ARG A CA 1
ATOM 569 C C . ARG A 1 77 ? 28 -11.82 -11.234 1 46.81 77 ARG A C 1
ATOM 571 O O . ARG A 1 77 ? 27.094 -11.211 -10.672 1 46.81 77 ARG A O 1
ATOM 578 N N . ASN A 1 78 ? 28.656 -11.344 -12.359 1 43.69 78 ASN A N 1
ATOM 579 C CA . ASN A 1 78 ? 28.188 -10.062 -12.891 1 43.69 78 ASN A CA 1
ATOM 580 C C . ASN A 1 78 ? 26.75 -10.18 -13.422 1 43.69 78 ASN A C 1
ATOM 582 O O . ASN A 1 78 ? 26.234 -9.227 -14.008 1 43.69 78 ASN A O 1
ATOM 586 N N . GLN A 1 79 ? 26.219 -11.344 -13.508 1 48.5 79 GLN A N 1
ATOM 587 C CA . GLN A 1 79 ? 24.906 -11.289 -14.133 1 48.5 79 GLN A CA 1
ATOM 588 C C . GLN A 1 79 ? 23.797 -11.102 -13.094 1 48.5 79 GLN A C 1
ATOM 590 O O . GLN A 1 79 ? 23.25 -12.078 -12.586 1 48.5 79 GLN A O 1
ATOM 595 N N . SER A 1 80 ? 24.094 -10.188 -12.203 1 50.06 80 SER A N 1
ATOM 596 C CA . SER A 1 80 ? 22.984 -9.859 -11.312 1 50.06 80 SER A CA 1
ATOM 597 C C . SER A 1 80 ? 21.641 -10.008 -12.023 1 50.06 80 SER A C 1
ATOM 599 O O . SER A 1 80 ? 21.547 -9.766 -13.227 1 50.06 80 SER A O 1
ATOM 601 N N . MET A 1 81 ? 20.797 -10.953 -11.523 1 51.56 81 MET A N 1
ATOM 602 C CA . MET A 1 81 ? 19.453 -11.109 -12.047 1 51.56 81 MET A CA 1
ATOM 603 C C . MET A 1 81 ? 18.984 -9.828 -12.734 1 51.56 81 MET A C 1
ATOM 605 O O . MET A 1 81 ? 18.25 -9.883 -13.727 1 51.56 81 MET A O 1
ATOM 609 N N . LEU A 1 82 ? 19.375 -8.656 -12.125 1 52.5 82 LEU A N 1
ATOM 610 C CA . LEU A 1 82 ? 18.828 -7.352 -12.492 1 52.5 82 LEU A CA 1
ATOM 611 C C . LEU A 1 82 ? 19.406 -6.891 -13.828 1 52.5 82 LEU A C 1
ATOM 613 O O . LEU A 1 82 ? 18.781 -6.066 -14.516 1 52.5 82 LEU A O 1
ATOM 617 N N . GLN A 1 83 ? 20.578 -7.375 -14.117 1 48.09 83 GLN A N 1
ATOM 618 C CA . GLN A 1 83 ? 21.203 -6.91 -15.352 1 48.09 83 GLN A CA 1
ATOM 619 C C . GLN A 1 83 ? 20.516 -7.531 -16.578 1 48.09 83 GLN A C 1
ATOM 621 O O . GLN A 1 83 ? 20.516 -6.938 -17.656 1 48.09 83 GLN A O 1
ATOM 626 N N . ILE A 1 84 ? 20 -8.586 -16.375 1 45.25 84 ILE A N 1
ATOM 627 C CA . ILE A 1 84 ? 19.422 -9.289 -17.516 1 45.25 84 ILE A CA 1
ATOM 628 C C . ILE A 1 84 ? 18.094 -8.656 -17.906 1 45.25 84 ILE A C 1
ATOM 630 O O . ILE A 1 84 ? 17.703 -8.672 -19.078 1 45.25 84 ILE A O 1
ATOM 634 N N . GLY A 1 85 ? 17.328 -8.047 -17 1 46.12 85 GLY A N 1
ATOM 635 C CA . GLY A 1 85 ? 15.977 -7.578 -17.281 1 46.12 85 GLY A CA 1
ATOM 636 C C . GLY A 1 85 ? 15.953 -6.281 -18.078 1 46.12 85 GLY A C 1
ATOM 637 O O . GLY A 1 85 ? 14.898 -5.832 -18.516 1 46.12 85 GLY A O 1
ATOM 638 N N . ASN A 1 86 ? 16.984 -5.43 -17.797 1 46.19 86 ASN A N 1
ATOM 639 C CA . ASN A 1 86 ? 16.844 -4.082 -18.344 1 46.19 86 ASN A CA 1
ATOM 640 C C . ASN A 1 86 ? 16.906 -4.086 -19.859 1 46.19 86 ASN A C 1
ATOM 642 O O . ASN A 1 86 ? 16.859 -3.027 -20.484 1 46.19 86 ASN A O 1
ATOM 646 N N . ALA A 1 87 ? 17.406 -5.25 -20.391 1 41.81 87 ALA A N 1
ATOM 647 C CA . ALA A 1 87 ? 17.828 -5.039 -21.781 1 41.81 87 ALA A CA 1
ATOM 648 C C . ALA A 1 87 ? 16.641 -4.59 -22.625 1 41.81 87 ALA A C 1
ATOM 650 O O . ALA A 1 87 ? 16.828 -3.896 -23.641 1 41.81 87 ALA A O 1
ATOM 651 N N . ASN A 1 88 ? 15.516 -5.305 -22.734 1 44.91 88 ASN A N 1
ATOM 652 C CA . ASN A 1 88 ? 14.844 -5.293 -24.031 1 44.91 88 ASN A CA 1
ATOM 653 C C . ASN A 1 88 ? 13.742 -4.238 -24.078 1 44.91 88 ASN A C 1
ATOM 655 O O . ASN A 1 88 ? 12.57 -4.566 -24.281 1 44.91 88 ASN A O 1
ATOM 659 N N . HIS A 1 89 ? 13.68 -3.297 -23.188 1 48.84 89 HIS A N 1
ATOM 660 C CA . HIS A 1 89 ? 12.578 -2.451 -23.641 1 48.84 89 HIS A CA 1
ATOM 661 C C . HIS A 1 89 ? 12.758 -2.027 -25.094 1 48.84 89 HIS A C 1
ATOM 663 O O . HIS A 1 89 ? 13.602 -1.182 -25.391 1 48.84 89 HIS A O 1
ATOM 669 N N . ASN A 1 90 ? 12.805 -2.986 -25.891 1 47.97 90 ASN A N 1
ATOM 670 C CA . ASN A 1 90 ? 12.805 -2.756 -27.328 1 47.97 90 ASN A CA 1
ATOM 671 C C . ASN A 1 90 ? 12.164 -1.414 -27.672 1 47.97 90 ASN A C 1
ATOM 673 O O . ASN A 1 90 ? 11.25 -0.957 -26.984 1 47.97 90 ASN A O 1
ATOM 677 N N . GLN A 1 91 ? 12.93 -0.64 -28.438 1 54.38 91 GLN A N 1
ATOM 678 C CA . GLN A 1 91 ? 12.633 0.587 -29.172 1 54.38 91 GLN A CA 1
ATOM 679 C C . GLN A 1 91 ? 11.203 0.592 -29.688 1 54.38 91 GLN A C 1
ATOM 681 O O . GLN A 1 91 ? 10.961 0.328 -30.875 1 54.38 91 GLN A O 1
ATOM 686 N N . GLU A 1 92 ? 10.297 0.18 -28.844 1 61.47 92 GLU A N 1
ATOM 687 C CA . GLU A 1 92 ? 8.922 0.262 -29.328 1 61.47 92 GLU A CA 1
ATOM 688 C C . GLU A 1 92 ? 8.57 1.688 -29.75 1 61.47 92 GLU A C 1
ATOM 690 O O . GLU A 1 92 ? 9.078 2.652 -29.172 1 61.47 92 GLU A O 1
ATOM 695 N N . GLN A 1 93 ? 8.164 1.806 -30.906 1 79.62 93 GLN A N 1
ATOM 696 C CA . GLN A 1 93 ? 7.664 3.066 -31.438 1 79.62 93 GLN A CA 1
ATOM 697 C C . GLN A 1 93 ? 6.676 3.723 -30.484 1 79.62 93 GLN A C 1
ATOM 699 O O . GLN A 1 93 ? 5.734 3.078 -30.016 1 79.62 93 GLN A O 1
ATOM 704 N N . ILE A 1 94 ? 7.059 4.906 -29.953 1 87.56 94 ILE A N 1
ATOM 705 C CA . ILE A 1 94 ? 6.188 5.688 -29.078 1 87.56 94 ILE A CA 1
ATOM 706 C C . ILE A 1 94 ? 4.953 6.137 -29.859 1 87.56 94 ILE A C 1
ATOM 708 O O . ILE A 1 94 ? 5.07 6.805 -30.891 1 87.56 94 ILE A O 1
ATOM 712 N N . PRO A 1 95 ? 3.852 5.777 -29.469 1 86.06 95 PRO A N 1
ATOM 713 C CA . PRO A 1 95 ? 2.633 6.184 -30.172 1 86.06 95 PRO A CA 1
ATOM 714 C C . PRO A 1 95 ? 2.482 7.699 -30.266 1 86.06 95 PRO A C 1
ATOM 716 O O . PRO A 1 95 ? 2.828 8.414 -29.312 1 86.06 95 PRO A O 1
ATOM 719 N N . GLU A 1 96 ? 1.947 8.188 -31.375 1 90.19 96 GLU A N 1
ATOM 720 C CA . GLU A 1 96 ? 1.768 9.609 -31.641 1 90.19 96 GLU A CA 1
ATOM 721 C C . GLU A 1 96 ? 0.904 10.266 -30.562 1 90.19 96 GLU A C 1
ATOM 723 O O . GLU A 1 96 ? 1.156 11.406 -30.172 1 90.19 96 GLU A O 1
ATOM 728 N N . LYS A 1 97 ? -0.025 9.531 -30.109 1 86.31 97 LYS A N 1
ATOM 729 C CA . LYS A 1 97 ? -0.917 10.055 -29.078 1 86.31 97 LYS A CA 1
ATOM 730 C C . LYS A 1 97 ? -0.144 10.414 -27.812 1 86.31 97 LYS A C 1
ATOM 732 O O . LYS A 1 97 ? -0.401 11.445 -27.188 1 86.31 97 LYS A O 1
ATOM 737 N N . GLN A 1 98 ? 0.774 9.594 -27.438 1 91.25 98 GLN A N 1
ATOM 738 C CA . GLN A 1 98 ? 1.578 9.828 -26.25 1 91.25 98 GLN A CA 1
ATOM 739 C C . GLN A 1 98 ? 2.486 11.039 -26.422 1 91.25 98 GLN A C 1
ATOM 741 O O . GLN A 1 98 ? 2.701 11.805 -25.484 1 91.25 98 GLN A O 1
ATOM 746 N N . ILE A 1 99 ? 2.971 11.211 -27.656 1 95.06 99 ILE A N 1
ATOM 747 C CA . ILE A 1 99 ? 3.85 12.336 -27.953 1 95.06 99 ILE A CA 1
ATOM 748 C C . ILE A 1 99 ? 3.066 13.641 -27.859 1 95.06 99 ILE A C 1
ATOM 750 O O . ILE A 1 99 ? 3.537 14.609 -27.25 1 95.06 99 ILE A O 1
ATOM 754 N N . LEU A 1 100 ? 1.857 13.641 -28.375 1 94.38 100 LEU A N 1
ATOM 755 C CA . LEU A 1 100 ? 1.031 14.844 -28.344 1 94.38 100 LEU A CA 1
ATOM 756 C C . LEU A 1 100 ? 0.64 15.211 -26.922 1 94.38 100 LEU A C 1
ATOM 758 O O . LEU A 1 100 ? 0.643 16.391 -26.562 1 94.38 100 LEU A O 1
ATOM 762 N N . GLU A 1 101 ? 0.32 14.188 -26.141 1 94 101 GLU A N 1
ATOM 763 C CA . GLU A 1 101 ? -0.002 14.438 -24.734 1 94 101 GLU A CA 1
ATOM 764 C C . GLU A 1 101 ? 1.216 14.945 -23.969 1 94 101 GLU A C 1
ATOM 766 O O . GLU A 1 101 ? 1.093 15.812 -23.094 1 94 101 GLU A O 1
ATOM 771 N N . GLY A 1 102 ? 2.363 14.398 -24.281 1 96.81 102 GLY A N 1
ATOM 772 C CA . GLY A 1 102 ? 3.596 14.867 -23.672 1 96.81 102 GLY A CA 1
ATOM 773 C C . GLY A 1 102 ? 3.898 16.328 -24 1 96.81 102 GLY A C 1
ATOM 774 O O . GLY A 1 102 ? 4.336 17.078 -23.125 1 96.81 102 GLY A O 1
ATOM 775 N N . MET A 1 103 ? 3.619 16.688 -25.234 1 96.75 103 MET A N 1
ATOM 776 C CA . MET A 1 103 ? 3.816 18.078 -25.625 1 96.75 103 MET A CA 1
ATOM 777 C C . MET A 1 103 ? 2.885 19 -24.859 1 96.75 103 MET A C 1
ATOM 779 O O . MET A 1 103 ? 3.285 20.094 -24.453 1 96.75 103 MET A O 1
ATOM 783 N N . ALA A 1 104 ? 1.667 18.531 -24.656 1 95.44 104 ALA A N 1
ATOM 784 C CA . ALA A 1 104 ? 0.7 19.328 -23.906 1 95.44 104 ALA A CA 1
ATOM 785 C C . ALA A 1 104 ? 1.169 19.547 -22.469 1 95.44 104 ALA A C 1
ATOM 787 O O . ALA A 1 104 ? 0.974 20.625 -21.906 1 95.44 104 ALA A O 1
ATOM 788 N N . VAL A 1 105 ? 1.788 18.547 -21.859 1 97.25 105 VAL A N 1
ATOM 789 C CA . VAL A 1 105 ? 2.305 18.625 -20.484 1 97.25 105 VAL A CA 1
ATOM 790 C C . VAL A 1 105 ? 3.455 19.625 -20.438 1 97.25 105 VAL A C 1
ATOM 792 O O . VAL A 1 105 ? 3.492 20.484 -19.547 1 97.25 105 VAL A O 1
ATOM 795 N N . LEU A 1 106 ? 4.375 19.562 -21.406 1 97.31 106 LEU A N 1
ATOM 796 C CA . LEU A 1 106 ? 5.516 20.484 -21.453 1 97.31 106 LEU A CA 1
ATOM 797 C C . LEU A 1 106 ? 5.055 21.906 -21.688 1 97.31 106 LEU A C 1
ATOM 799 O O . LEU A 1 106 ? 5.645 22.859 -21.156 1 97.31 106 LEU A O 1
ATOM 803 N N . ASN A 1 107 ? 3.982 22.047 -22.406 1 95.38 107 ASN A N 1
ATOM 804 C CA . ASN A 1 107 ? 3.445 23.359 -22.734 1 95.38 107 ASN A CA 1
ATOM 805 C C . ASN A 1 107 ? 2.914 24.078 -21.484 1 95.38 107 ASN A C 1
ATOM 807 O O . ASN A 1 107 ? 2.857 25.312 -21.453 1 95.38 107 ASN A O 1
ATOM 811 N N . LEU A 1 108 ? 2.508 23.312 -20.469 1 94.5 108 LEU A N 1
ATOM 812 C CA . LEU A 1 108 ? 2.064 23.938 -19.234 1 94.5 108 LEU A CA 1
ATOM 813 C C . LEU A 1 108 ? 3.182 24.766 -18.609 1 94.5 108 LEU A C 1
ATOM 815 O O . LEU A 1 108 ? 2.932 25.859 -18.094 1 94.5 108 LEU A O 1
ATOM 819 N N . LEU A 1 109 ? 4.383 24.281 -18.688 1 94.81 109 LEU A N 1
ATOM 820 C CA . LEU A 1 109 ? 5.527 25 -18.141 1 94.81 109 LEU A CA 1
ATOM 821 C C . LEU A 1 109 ? 5.977 26.109 -19.078 1 94.81 109 LEU A C 1
ATOM 823 O O . LEU A 1 109 ? 6.32 27.203 -18.641 1 94.81 109 LEU A O 1
ATOM 827 N N . VAL A 1 110 ? 5.938 25.828 -20.406 1 94.56 110 VAL A N 1
ATOM 828 C CA . VAL A 1 110 ? 6.367 26.797 -21.406 1 94.56 110 VAL A CA 1
ATOM 829 C C . VAL A 1 110 ? 5.469 28.031 -21.344 1 94.56 110 VAL A C 1
ATOM 831 O O . VAL A 1 110 ? 5.949 29.156 -21.453 1 94.56 110 VAL A O 1
ATOM 834 N N . ASN A 1 111 ? 4.195 27.781 -21.094 1 90.88 111 ASN A N 1
ATOM 835 C CA . ASN A 1 111 ? 3.209 28.859 -21.125 1 90.88 111 ASN A CA 1
ATOM 836 C C . ASN A 1 111 ? 3.111 29.547 -19.766 1 90.88 111 ASN A C 1
ATOM 838 O O . ASN A 1 111 ? 2.369 30.531 -19.609 1 90.88 111 ASN A O 1
ATOM 842 N N . PHE A 1 112 ? 3.867 29.078 -18.812 1 91.38 112 PHE A N 1
ATOM 843 C CA . PHE A 1 112 ? 3.881 29.688 -17.484 1 91.38 112 PHE A CA 1
ATOM 844 C C . PHE A 1 112 ? 5.312 29.891 -17 1 91.38 112 PHE A C 1
ATOM 846 O O . PHE A 1 112 ? 5.719 29.297 -16 1 91.38 112 PHE A O 1
ATOM 853 N N . PRO A 1 113 ? 5.965 30.828 -17.609 1 89.56 113 PRO A N 1
ATOM 854 C CA . PRO A 1 113 ? 7.383 31.031 -17.297 1 89.56 113 PRO A CA 1
ATOM 855 C C . PRO A 1 113 ? 7.617 31.438 -15.844 1 89.56 113 PRO A C 1
ATOM 857 O O . PRO A 1 113 ? 8.727 31.281 -15.32 1 89.56 113 PRO A O 1
ATOM 860 N N . ALA A 1 114 ? 6.602 31.922 -15.133 1 90.38 114 ALA A N 1
ATOM 861 C CA . ALA A 1 114 ? 6.738 32.375 -13.75 1 90.38 114 ALA A CA 1
ATOM 862 C C . ALA A 1 114 ? 6.766 31.203 -12.789 1 90.38 114 ALA A C 1
ATOM 864 O O . ALA A 1 114 ? 6.84 31.375 -11.57 1 90.38 114 ALA A O 1
ATOM 865 N N . PHE A 1 115 ? 6.727 29.922 -13.367 1 93.81 115 PHE A N 1
ATOM 866 C CA . PHE A 1 115 ? 6.656 28.766 -12.5 1 93.81 115 PHE A CA 1
ATOM 867 C C . PHE A 1 115 ? 7.875 28.688 -11.586 1 93.81 115 PHE A C 1
ATOM 869 O O . PHE A 1 115 ? 7.777 28.234 -10.438 1 93.81 115 PHE A O 1
ATOM 876 N N . THR A 1 116 ? 9.047 29.219 -12.016 1 94.88 116 THR A N 1
ATOM 877 C CA . THR A 1 116 ? 10.273 29.172 -11.219 1 94.88 116 THR A CA 1
ATOM 878 C C . THR A 1 116 ? 10.133 30.047 -9.977 1 94.88 116 THR A C 1
ATOM 880 O O . THR A 1 116 ? 10.461 29.625 -8.867 1 94.88 116 THR A O 1
ATOM 883 N N . ASN A 1 117 ? 9.586 31.234 -10.164 1 92.56 117 ASN A N 1
ATOM 884 C CA . ASN A 1 117 ? 9.406 32.156 -9.055 1 92.56 117 ASN A CA 1
ATOM 885 C C . ASN A 1 117 ? 8.383 31.641 -8.047 1 92.56 117 ASN A C 1
ATOM 887 O O . ASN A 1 117 ? 8.555 31.812 -6.836 1 92.56 117 ASN A O 1
ATOM 891 N N . CYS A 1 118 ? 7.363 31.016 -8.555 1 90.69 118 CYS A N 1
ATOM 892 C CA . CYS A 1 118 ? 6.344 30.453 -7.688 1 90.69 118 CYS A CA 1
ATOM 893 C C . CYS A 1 118 ? 6.93 29.359 -6.797 1 90.69 118 CYS A C 1
ATOM 895 O O . CYS A 1 118 ? 6.66 29.312 -5.598 1 90.69 118 CYS A O 1
ATOM 897 N N . ILE A 1 119 ? 7.727 28.531 -7.363 1 94.81 119 ILE A N 1
ATOM 898 C CA . ILE A 1 119 ? 8.312 27.422 -6.621 1 94.81 119 ILE A CA 1
ATOM 899 C C . ILE A 1 119 ? 9.328 27.953 -5.613 1 94.81 119 ILE A C 1
ATOM 901 O O . ILE A 1 119 ? 9.383 27.484 -4.473 1 94.81 119 ILE A O 1
ATOM 905 N N . TYR A 1 120 ? 10.102 28.984 -5.969 1 93.31 120 TYR A N 1
ATOM 906 C CA . TYR A 1 120 ? 11.094 29.578 -5.078 1 93.31 120 TYR A CA 1
ATOM 907 C C . TYR A 1 120 ? 10.43 30.188 -3.848 1 93.31 120 TYR A C 1
ATOM 909 O O . TYR A 1 120 ? 10.914 30.016 -2.725 1 93.31 120 TYR A O 1
ATOM 917 N N . ARG A 1 121 ? 9.391 30.844 -4.062 1 88.38 121 ARG A N 1
ATOM 918 C CA . ARG A 1 121 ? 8.672 31.438 -2.951 1 88.38 121 ARG A CA 1
ATOM 919 C C . ARG A 1 121 ? 8.133 30.375 -2.002 1 88.38 121 ARG A C 1
ATOM 921 O O . ARG A 1 121 ? 8.172 30.547 -0.781 1 88.38 121 ARG A O 1
ATOM 928 N N . TYR A 1 122 ? 7.602 29.375 -2.582 1 89.56 122 TYR A N 1
ATOM 929 C CA . TYR A 1 122 ? 7.109 28.266 -1.774 1 89.56 122 TYR A CA 1
ATOM 930 C C . TYR A 1 122 ? 8.227 27.672 -0.933 1 89.56 122 TYR A C 1
ATOM 932 O O . TYR A 1 122 ? 8.031 27.375 0.248 1 89.56 122 TYR A O 1
ATOM 940 N N . LEU A 1 123 ? 9.414 27.469 -1.562 1 91.88 123 LEU A N 1
ATOM 941 C CA . LEU A 1 123 ? 10.539 26.844 -0.871 1 91.88 123 LEU A CA 1
ATOM 942 C C . LEU A 1 123 ? 11.031 27.734 0.265 1 91.88 123 LEU A C 1
ATOM 944 O O . LEU A 1 123 ? 11.531 27.234 1.278 1 91.88 123 LEU A O 1
ATOM 948 N N . GLU A 1 124 ? 10.828 29.016 0.168 1 87.19 124 GLU A N 1
ATOM 949 C CA . GLU A 1 124 ? 11.234 29.953 1.206 1 87.19 124 GLU A CA 1
ATOM 950 C C . GLU A 1 124 ? 10.336 29.859 2.434 1 87.19 124 GLU A C 1
ATOM 952 O O . GLU A 1 124 ? 10.781 30.078 3.561 1 87.19 124 GLU A O 1
ATOM 957 N N . LEU A 1 125 ? 9.195 29.453 2.17 1 82.56 125 LEU A N 1
ATOM 958 C CA . LEU A 1 125 ? 8.211 29.453 3.246 1 82.56 125 LEU A CA 1
ATOM 959 C C . LEU A 1 125 ? 8.055 28.062 3.84 1 82.56 125 LEU A C 1
ATOM 961 O O . LEU A 1 125 ? 7.672 27.906 5.004 1 82.56 125 LEU A O 1
ATOM 965 N N . SER A 1 126 ? 8.422 27.094 3.055 1 88.06 126 SER A N 1
ATOM 966 C CA . SER A 1 126 ? 8.086 25.734 3.451 1 88.06 126 SER A CA 1
ATOM 967 C C . SER A 1 126 ? 9.195 25.109 4.289 1 88.06 126 SER A C 1
ATOM 969 O O . SER A 1 126 ? 10.375 25.281 3.99 1 88.06 126 SER A O 1
ATOM 971 N N . TYR A 1 127 ? 8.812 24.438 5.348 1 89.44 127 TYR A N 1
ATOM 972 C CA . TYR A 1 127 ? 9.727 23.656 6.18 1 89.44 127 TYR A CA 1
ATOM 973 C C . TYR A 1 127 ? 9.523 22.156 5.965 1 89.44 127 TYR A C 1
ATOM 975 O O . TYR A 1 127 ? 10.266 21.344 6.52 1 89.44 127 TYR A O 1
ATOM 983 N N . THR A 1 128 ? 8.625 21.781 5.113 1 91.31 128 THR A N 1
ATOM 984 C CA . THR A 1 128 ? 8.195 20.391 5.121 1 91.31 128 THR A CA 1
ATOM 985 C C . THR A 1 128 ? 8.469 19.734 3.773 1 91.31 128 THR A C 1
ATOM 987 O O . THR A 1 128 ? 8.031 18.609 3.531 1 91.31 128 THR A O 1
ATOM 990 N N . CYS A 1 129 ? 9.164 20.359 2.898 1 93.81 129 CYS A N 1
ATOM 991 C CA . CYS A 1 129 ? 9.484 19.75 1.611 1 93.81 129 CYS A CA 1
ATOM 992 C C . CYS A 1 129 ? 10.352 18.516 1.792 1 93.81 129 CYS A C 1
ATOM 994 O O . CYS A 1 129 ? 11.336 18.547 2.537 1 93.81 129 CYS A O 1
ATOM 996 N N . MET A 1 130 ? 10.008 17.469 1.146 1 96.12 130 MET A N 1
ATOM 997 C CA . MET A 1 130 ? 10.75 16.219 1.303 1 96.12 130 MET A CA 1
ATOM 998 C C . MET A 1 130 ? 12.117 16.312 0.632 1 96.12 130 MET A C 1
ATOM 1000 O O . MET A 1 130 ? 13.125 15.914 1.214 1 96.12 130 MET A O 1
ATOM 1004 N N . VAL A 1 131 ? 12.109 16.859 -0.63 1 97.88 131 VAL A N 1
ATOM 1005 C CA . VAL A 1 131 ? 13.359 17.031 -1.369 1 97.88 131 VAL A CA 1
ATOM 1006 C C . VAL A 1 131 ? 14.039 18.328 -0.942 1 97.88 131 VAL A C 1
ATOM 1008 O O . VAL A 1 131 ? 13.406 19.391 -0.907 1 97.88 131 VAL A O 1
ATOM 1011 N N . PRO A 1 132 ? 15.352 18.281 -0.628 1 97.38 132 PRO A N 1
ATOM 1012 C CA . PRO A 1 132 ? 16.047 19.469 -0.151 1 97.38 132 PRO A CA 1
ATOM 1013 C C . PRO A 1 132 ? 16.047 20.609 -1.178 1 97.38 132 PRO A C 1
ATOM 1015 O O . PRO A 1 132 ? 16.156 20.359 -2.379 1 97.38 132 PRO A O 1
ATOM 1018 N N . ASP A 1 133 ? 16.078 21.781 -0.752 1 96.44 133 ASP A N 1
ATOM 1019 C CA . ASP A 1 133 ? 15.875 23.031 -1.501 1 96.44 133 ASP A CA 1
ATOM 1020 C C . ASP A 1 133 ? 16.875 23.141 -2.643 1 96.44 133 ASP A C 1
ATOM 1022 O O . ASP A 1 133 ? 16.5 23.422 -3.783 1 96.44 133 ASP A O 1
ATOM 1026 N N . PRO A 1 134 ? 18.172 22.922 -2.4 1 97 134 PRO A N 1
ATOM 1027 C CA . PRO A 1 134 ? 19.141 23.141 -3.477 1 97 134 PRO A CA 1
ATOM 1028 C C . PRO A 1 134 ? 18.922 22.219 -4.668 1 97 134 PRO A C 1
ATOM 1030 O O . PRO A 1 134 ? 19.172 22.609 -5.812 1 97 134 PRO A O 1
ATOM 1033 N N . PHE A 1 135 ? 18.453 21.047 -4.359 1 97.94 135 PHE A N 1
ATOM 1034 C CA . PHE A 1 135 ? 18.25 20.094 -5.441 1 97.94 135 PHE A CA 1
ATOM 1035 C C . PHE A 1 135 ? 17.016 20.453 -6.266 1 97.94 135 PHE A C 1
ATOM 1037 O O . PHE A 1 135 ? 17.016 20.281 -7.488 1 97.94 135 PHE A O 1
ATOM 1044 N N . ILE A 1 136 ? 15.938 20.938 -5.609 1 98.19 136 ILE A N 1
ATOM 1045 C CA . ILE A 1 136 ? 14.742 21.391 -6.328 1 98.19 136 ILE A CA 1
ATOM 1046 C C . ILE A 1 136 ? 15.094 22.578 -7.207 1 98.19 136 ILE A C 1
ATOM 1048 O O . ILE A 1 136 ? 14.719 22.625 -8.383 1 98.19 136 ILE A O 1
ATOM 1052 N N . LYS A 1 137 ? 15.82 23.516 -6.652 1 97.75 137 LYS A N 1
ATOM 1053 C CA . LYS A 1 137 ? 16.188 24.719 -7.375 1 97.75 137 LYS A CA 1
ATOM 1054 C C . LYS A 1 137 ? 17.047 24.391 -8.594 1 97.75 137 LYS A C 1
ATOM 1056 O O . LYS A 1 137 ? 16.859 24.984 -9.664 1 97.75 137 LYS A O 1
ATOM 1061 N N . ALA A 1 138 ? 17.969 23.469 -8.414 1 97.94 138 ALA A N 1
ATOM 1062 C CA . ALA A 1 138 ? 18.812 23.062 -9.531 1 97.94 138 ALA A CA 1
ATOM 1063 C C . ALA A 1 138 ? 17.969 22.469 -10.664 1 97.94 138 ALA A C 1
ATOM 1065 O O . ALA A 1 138 ? 18.203 22.766 -11.836 1 97.94 138 ALA A O 1
ATOM 1066 N N . CYS A 1 139 ? 17 21.641 -10.297 1 98.19 139 CYS A N 1
ATOM 1067 C CA . CYS A 1 139 ? 16.125 21.031 -11.297 1 98.19 139 CYS A CA 1
ATOM 1068 C C . CYS A 1 139 ? 15.289 22.078 -12.008 1 98.19 139 CYS A C 1
ATOM 1070 O O . CYS A 1 139 ? 15.18 22.062 -13.234 1 98.19 139 CYS A O 1
ATOM 1072 N N . VAL A 1 140 ? 14.703 22.984 -11.258 1 98.12 140 VAL A N 1
ATOM 1073 C CA . VAL A 1 140 ? 13.789 24 -11.781 1 98.12 140 VAL A CA 1
ATOM 1074 C C . VAL A 1 140 ? 14.547 24.938 -12.727 1 98.12 140 VAL A C 1
ATOM 1076 O O . VAL A 1 140 ? 14.062 25.25 -13.82 1 98.12 140 VAL A O 1
ATOM 1079 N N . LEU A 1 141 ? 15.742 25.312 -12.344 1 97.31 141 LEU A N 1
ATOM 1080 C CA . LEU A 1 141 ? 16.562 26.188 -13.172 1 97.31 141 LEU A CA 1
ATOM 1081 C C . LEU A 1 141 ? 16.953 25.5 -14.477 1 97.31 141 LEU A C 1
ATOM 1083 O O . LEU A 1 141 ? 16.922 26.125 -15.547 1 97.31 141 LEU A O 1
ATOM 1087 N N . SER A 1 142 ? 17.359 24.281 -14.367 1 97.62 142 SER A N 1
ATOM 1088 C CA . SER A 1 142 ? 17.766 23.531 -15.555 1 97.62 142 SER A CA 1
ATOM 1089 C C . SER A 1 142 ? 16.594 23.359 -16.516 1 97.62 142 SER A C 1
ATOM 1091 O O . SER A 1 142 ? 16.781 23.453 -17.734 1 97.62 142 SER A O 1
ATOM 1093 N N . ILE A 1 143 ? 15.398 23.078 -16.016 1 97.88 143 ILE A N 1
ATOM 1094 C CA . ILE A 1 143 ? 14.219 22.922 -16.859 1 97.88 143 ILE A CA 1
ATOM 1095 C C . ILE A 1 143 ? 13.875 24.234 -17.531 1 97.88 143 ILE A C 1
ATOM 1097 O O . ILE A 1 143 ? 13.531 24.266 -18.719 1 97.88 143 ILE A O 1
ATOM 1101 N N . GLN A 1 144 ? 13.945 25.312 -16.797 1 96.88 144 GLN A N 1
ATOM 1102 C CA . GLN A 1 144 ? 13.672 26.641 -17.344 1 96.88 144 GLN A CA 1
ATOM 1103 C C . GLN A 1 144 ? 14.578 26.938 -18.531 1 96.88 144 GLN A C 1
ATOM 1105 O O . GLN A 1 144 ? 14.125 27.438 -19.562 1 96.88 144 GLN A O 1
ATOM 1110 N N . GLU A 1 145 ? 15.797 26.594 -18.406 1 96.5 145 GLU A N 1
ATOM 1111 C CA . GLU A 1 145 ? 16.766 26.797 -19.469 1 96.5 145 GLU A CA 1
ATOM 1112 C C . GLU A 1 145 ? 16.469 25.891 -20.672 1 96.5 145 GLU A C 1
ATOM 1114 O O . GLU A 1 145 ? 16.562 26.328 -21.812 1 96.5 145 GLU A O 1
ATOM 1119 N N . THR A 1 146 ? 16.094 24.703 -20.391 1 96.88 146 THR A N 1
ATOM 1120 C CA . THR A 1 146 ? 15.875 23.703 -21.422 1 96.88 146 THR A CA 1
ATOM 1121 C C . THR A 1 146 ? 14.641 24.047 -22.25 1 96.88 146 THR A C 1
ATOM 1123 O O . THR A 1 146 ? 14.641 23.859 -23.469 1 96.88 146 THR A O 1
ATOM 1126 N N . ILE A 1 147 ? 13.547 24.531 -21.625 1 95.5 147 ILE A N 1
ATOM 1127 C CA . ILE A 1 147 ? 12.273 24.688 -22.328 1 95.5 147 ILE A CA 1
ATOM 1128 C C . ILE A 1 147 ? 12.148 26.125 -22.859 1 95.5 147 ILE A C 1
ATOM 1130 O O . ILE A 1 147 ? 11.195 26.438 -23.562 1 95.5 147 ILE A O 1
ATOM 1134 N N . HIS A 1 148 ? 13.125 26.938 -22.531 1 90.38 148 HIS A N 1
ATOM 1135 C CA . HIS A 1 148 ? 13.047 28.344 -22.906 1 90.38 148 HIS A CA 1
ATOM 1136 C C . HIS A 1 148 ? 12.945 28.5 -24.422 1 90.38 148 HIS A C 1
ATOM 1138 O O . HIS A 1 148 ? 13.82 28.047 -25.156 1 90.38 148 HIS A O 1
ATOM 1144 N N . GLY A 1 149 ? 11.875 29.094 -24.875 1 85.12 149 GLY A N 1
ATOM 1145 C CA . GLY A 1 149 ? 11.688 29.453 -26.266 1 85.12 149 GLY A CA 1
ATOM 1146 C C . GLY A 1 149 ? 11.312 28.266 -27.141 1 85.12 149 GLY A C 1
ATOM 1147 O O . GLY A 1 149 ? 11.273 28.391 -28.375 1 85.12 149 GLY A O 1
ATOM 1148 N N . LEU A 1 150 ? 11.055 27.094 -26.547 1 90.19 150 LEU A N 1
ATOM 1149 C CA . LEU A 1 150 ? 10.734 25.938 -27.344 1 90.19 150 LEU A CA 1
ATOM 1150 C C . LEU A 1 150 ? 9.289 26 -27.844 1 90.19 150 LEU A C 1
ATOM 1152 O O . LEU A 1 150 ? 8.398 26.422 -27.109 1 90.19 150 LEU A O 1
ATOM 1156 N N . LYS A 1 151 ? 9.141 25.719 -29.172 1 86.69 151 LYS A N 1
ATOM 1157 C CA . LYS A 1 151 ? 7.812 25.641 -29.766 1 86.69 151 LYS A CA 1
ATOM 1158 C C . LYS A 1 151 ? 7.773 24.625 -30.906 1 86.69 151 LYS A C 1
ATOM 1160 O O . LYS A 1 151 ? 8.812 24.266 -31.469 1 86.69 151 LYS A O 1
ATOM 1165 N N . GLY A 1 152 ? 6.59 24.125 -31.141 1 88.94 152 GLY A N 1
ATOM 1166 C CA . GLY A 1 152 ? 6.309 23.297 -32.312 1 88.94 152 GLY A CA 1
ATOM 1167 C C . GLY A 1 152 ? 7.168 22.047 -32.375 1 88.94 152 GLY A C 1
ATOM 1168 O O . GLY A 1 152 ? 7.145 21.219 -31.453 1 88.94 152 GLY A O 1
ATOM 1169 N N . SER A 1 153 ? 8.047 22.016 -33.344 1 91.81 153 SER A N 1
ATOM 1170 C CA . SER A 1 153 ? 8.836 20.828 -33.656 1 91.81 153 SER A CA 1
ATOM 1171 C C . SER A 1 153 ? 9.922 20.594 -32.625 1 91.81 153 SER A C 1
ATOM 1173 O O . SER A 1 153 ? 10.258 19.453 -32.312 1 91.81 153 SER A O 1
ATOM 1175 N N . ARG A 1 154 ? 10.438 21.656 -32.125 1 94.25 154 ARG A N 1
ATOM 1176 C CA . ARG A 1 154 ? 11.484 21.516 -31.109 1 94.25 154 ARG A CA 1
ATOM 1177 C C . ARG A 1 154 ? 10.914 20.938 -29.812 1 94.25 154 ARG A C 1
ATOM 1179 O O . ARG A 1 154 ? 11.586 20.172 -29.109 1 94.25 154 ARG A O 1
ATOM 1186 N N . LEU A 1 155 ? 9.719 21.375 -29.547 1 96 155 LEU A N 1
ATOM 1187 C CA . LEU A 1 155 ? 9.039 20.844 -28.375 1 96 155 LEU A CA 1
ATOM 1188 C C . LEU A 1 155 ? 8.734 19.359 -28.547 1 96 155 LEU A C 1
ATOM 1190 O O . LEU A 1 155 ? 8.836 18.578 -27.609 1 96 155 LEU A O 1
ATOM 1194 N N . ARG A 1 156 ? 8.344 19.016 -29.734 1 96.12 156 ARG A N 1
ATOM 1195 C CA . ARG A 1 156 ? 8.094 17.609 -30.062 1 96.12 156 ARG A CA 1
ATOM 1196 C C . ARG A 1 156 ? 9.359 16.766 -29.875 1 96.12 156 ARG A C 1
ATOM 1198 O O . ARG A 1 156 ? 9.297 15.672 -29.328 1 96.12 156 ARG A O 1
ATOM 1205 N N . GLN A 1 157 ? 10.484 17.297 -30.359 1 96.06 157 GLN A N 1
ATOM 1206 C CA . GLN A 1 157 ? 11.75 16.578 -30.203 1 96.06 157 GLN A CA 1
ATOM 1207 C C . GLN A 1 157 ? 12.109 16.406 -28.734 1 96.06 157 GLN A C 1
ATOM 1209 O O . GLN A 1 157 ? 12.625 15.367 -28.328 1 96.06 157 GLN A O 1
ATOM 1214 N N . LEU A 1 158 ? 11.906 17.453 -27.969 1 97.25 158 LEU A N 1
ATOM 1215 C CA . LEU A 1 158 ? 12.164 17.359 -26.547 1 97.25 158 LEU A CA 1
ATOM 1216 C C . LEU A 1 158 ? 11.32 16.25 -25.906 1 97.25 158 LEU A C 1
ATOM 1218 O O . LEU A 1 158 ? 11.82 15.477 -25.094 1 97.25 158 LEU A O 1
ATOM 1222 N N . ALA A 1 159 ? 10.008 16.203 -26.25 1 97.31 159 ALA A N 1
ATOM 1223 C CA . ALA A 1 159 ? 9.133 15.148 -25.734 1 97.31 159 ALA A CA 1
ATOM 1224 C C . ALA A 1 159 ? 9.68 13.766 -26.078 1 97.31 159 ALA A C 1
ATOM 1226 O O . ALA A 1 159 ? 9.68 12.867 -25.234 1 97.31 159 ALA A O 1
ATOM 1227 N N . LEU A 1 160 ? 10.148 13.594 -27.297 1 96.62 160 LEU A N 1
ATOM 1228 C CA . LEU A 1 160 ? 10.727 12.328 -27.719 1 96.62 160 LEU A CA 1
ATOM 1229 C C . LEU A 1 160 ? 11.969 11.984 -26.906 1 96.62 160 LEU A C 1
ATOM 1231 O O . LEU A 1 160 ? 12.156 10.844 -26.5 1 96.62 160 LEU A O 1
ATOM 1235 N N . ASP A 1 161 ? 12.781 13.016 -26.703 1 96.5 161 ASP A N 1
ATOM 1236 C CA . ASP A 1 161 ? 13.992 12.812 -25.922 1 96.5 161 ASP A CA 1
ATOM 1237 C C . ASP A 1 161 ? 13.656 12.375 -24.484 1 96.5 161 ASP A C 1
ATOM 1239 O O . ASP A 1 161 ? 14.359 11.547 -23.906 1 96.5 161 ASP A O 1
ATOM 1243 N N . LEU A 1 162 ? 12.664 12.953 -23.922 1 97.94 162 LEU A N 1
ATOM 1244 C CA . LEU A 1 162 ? 12.242 12.602 -22.578 1 97.94 162 LEU A CA 1
ATOM 1245 C C . LEU A 1 162 ? 11.812 11.141 -22.5 1 97.94 162 LEU A C 1
ATOM 1247 O O . LEU A 1 162 ? 12.109 10.445 -21.516 1 97.94 162 LEU A O 1
ATOM 1251 N N . PHE A 1 163 ? 11.078 10.68 -23.547 1 97.06 163 PHE A N 1
ATOM 1252 C CA . PHE A 1 163 ? 10.656 9.289 -23.578 1 97.06 163 PHE A CA 1
ATOM 1253 C C . PHE A 1 163 ? 11.867 8.359 -23.625 1 97.06 163 PHE A C 1
ATOM 1255 O O . PHE A 1 163 ? 11.922 7.355 -22.906 1 97.06 163 PHE A O 1
ATOM 1262 N N . VAL A 1 164 ? 12.812 8.711 -24.422 1 95.19 164 VAL A N 1
ATOM 1263 C CA . VAL A 1 164 ? 14.016 7.906 -24.562 1 95.19 164 VAL A CA 1
ATOM 1264 C C . VAL A 1 164 ? 14.781 7.879 -23.234 1 95.19 164 VAL A C 1
ATOM 1266 O O . VAL A 1 164 ? 15.195 6.812 -22.766 1 95.19 164 VAL A O 1
ATOM 1269 N N . ASN A 1 165 ? 14.953 9.039 -22.625 1 96.31 165 ASN A N 1
ATOM 1270 C CA . ASN A 1 165 ? 15.68 9.125 -21.375 1 96.31 165 ASN A CA 1
ATOM 1271 C C . ASN A 1 165 ? 14.977 8.375 -20.25 1 96.31 165 ASN A C 1
ATOM 1273 O O . ASN A 1 165 ? 15.625 7.734 -19.422 1 96.31 165 ASN A O 1
ATOM 1277 N N . THR A 1 166 ? 13.648 8.43 -20.203 1 96.75 166 THR A N 1
ATOM 1278 C CA . THR A 1 166 ? 12.867 7.801 -19.141 1 96.75 166 THR A CA 1
ATOM 1279 C C . THR A 1 166 ? 12.859 6.285 -19.297 1 96.75 166 THR A C 1
ATOM 1281 O O . THR A 1 166 ? 12.742 5.551 -18.312 1 96.75 166 THR A O 1
ATOM 1284 N N . SER A 1 167 ? 12.984 5.824 -20.516 1 92.94 167 SER A N 1
ATOM 1285 C CA . SER A 1 167 ? 12.977 4.391 -20.781 1 92.94 167 SER A CA 1
ATOM 1286 C C . SER A 1 167 ? 14.273 3.732 -20.312 1 92.94 167 SER A C 1
ATOM 1288 O O . SER A 1 167 ? 14.312 2.52 -20.094 1 92.94 167 SER A O 1
ATOM 1290 N N . LYS A 1 168 ? 15.289 4.555 -20.109 1 91.38 168 LYS A N 1
ATOM 1291 C CA . LYS A 1 168 ? 16.562 4.031 -19.625 1 91.38 168 LYS A CA 1
ATOM 1292 C C . LYS A 1 168 ? 16.594 3.992 -18.094 1 91.38 168 LYS A C 1
ATOM 1294 O O . LYS A 1 168 ? 16.172 4.941 -17.438 1 91.38 168 LYS A O 1
ATOM 1299 N N . PRO A 1 169 ? 17.078 2.9 -17.578 1 89 169 PRO A N 1
ATOM 1300 C CA . PRO A 1 169 ? 17.156 2.826 -16.125 1 89 169 PRO A CA 1
ATOM 1301 C C . PRO A 1 169 ? 18.125 3.852 -15.531 1 89 169 PRO A C 1
ATOM 1303 O O . PRO A 1 169 ? 19.172 4.133 -16.125 1 89 169 PRO A O 1
ATOM 1306 N N . LEU A 1 170 ? 17.766 4.395 -14.422 1 91.25 170 LEU A N 1
ATOM 1307 C CA . LEU A 1 170 ? 18.609 5.324 -13.672 1 91.25 170 LEU A CA 1
ATOM 1308 C C . LEU A 1 170 ? 19.203 4.645 -12.445 1 91.25 170 LEU A C 1
ATOM 1310 O O . LEU A 1 170 ? 18.484 4.059 -11.641 1 91.25 170 LEU A O 1
ATOM 1314 N N . ASN A 1 171 ? 20.5 4.762 -12.336 1 88.19 171 ASN A N 1
ATOM 1315 C CA . ASN A 1 171 ? 21.156 4.152 -11.188 1 88.19 171 ASN A CA 1
ATOM 1316 C C . ASN A 1 171 ? 20.781 4.848 -9.891 1 88.19 171 ASN A C 1
ATOM 1318 O O . ASN A 1 171 ? 20.734 6.078 -9.82 1 88.19 171 ASN A O 1
ATOM 1322 N N . LEU A 1 172 ? 20.562 4.102 -8.875 1 87.88 172 LEU A N 1
ATOM 1323 C CA . LEU A 1 172 ? 20.172 4.641 -7.574 1 87.88 172 LEU A CA 1
ATOM 1324 C C . LEU A 1 172 ? 21.297 5.453 -6.953 1 87.88 172 LEU A C 1
ATOM 1326 O O . LEU A 1 172 ? 21.062 6.492 -6.336 1 87.88 172 LEU A O 1
ATOM 1330 N N . PHE A 1 173 ? 22.516 4.895 -7.117 1 89.75 173 PHE A N 1
ATOM 1331 C CA . PHE A 1 173 ? 23.672 5.57 -6.543 1 89.75 173 PHE A CA 1
ATOM 1332 C C . PHE A 1 173 ? 24.719 5.871 -7.621 1 89.75 173 PHE A C 1
ATOM 1334 O O . PHE A 1 173 ? 25.016 5.016 -8.453 1 89.75 173 PHE A O 1
ATOM 1341 N N . THR A 1 174 ? 25 7.105 -7.715 1 87.25 174 THR A N 1
ATOM 1342 C CA . THR A 1 174 ? 26.047 7.547 -8.625 1 87.25 174 THR A CA 1
ATOM 1343 C C . THR A 1 174 ? 27.047 8.445 -7.906 1 87.25 174 THR A C 1
ATOM 1345 O O . THR A 1 174 ? 26.656 9.367 -7.184 1 87.25 174 THR A O 1
ATOM 1348 N N . PRO A 1 175 ? 28.281 8.133 -8.102 1 87.69 175 PRO A N 1
ATOM 1349 C CA . PRO A 1 175 ? 29.297 8.922 -7.402 1 87.69 175 PRO A CA 1
ATOM 1350 C C . PRO A 1 175 ? 29.516 10.297 -8.039 1 87.69 175 PRO A C 1
ATOM 1352 O O . PRO A 1 175 ? 30.531 10.516 -8.711 1 87.69 175 PRO A O 1
ATOM 1355 N N . VAL A 1 176 ? 28.641 11.211 -7.875 1 93.12 176 VAL A N 1
ATOM 1356 C CA . VAL A 1 176 ? 28.734 12.586 -8.352 1 93.12 176 VAL A CA 1
ATOM 1357 C C . VAL A 1 176 ? 28.609 13.547 -7.176 1 93.12 176 VAL A C 1
ATOM 1359 O O . VAL A 1 176 ? 27.906 13.266 -6.199 1 93.12 176 VAL A O 1
ATOM 1362 N N . PRO A 1 177 ? 29.359 14.625 -7.328 1 94.38 177 PRO A N 1
ATOM 1363 C CA . PRO A 1 177 ? 29.172 15.625 -6.273 1 94.38 177 PRO A CA 1
ATOM 1364 C C . PRO A 1 177 ? 27.719 16.125 -6.172 1 94.38 177 PRO A C 1
ATOM 1366 O O . PRO A 1 177 ? 27.016 16.141 -7.176 1 94.38 177 PRO A O 1
ATOM 1369 N N . ALA A 1 178 ? 27.391 16.516 -5.043 1 96.44 178 ALA A N 1
ATOM 1370 C CA . ALA A 1 178 ? 26 16.906 -4.762 1 96.44 178 ALA A CA 1
ATOM 1371 C C . ALA A 1 178 ? 25.547 18.016 -5.703 1 96.44 178 ALA A C 1
ATOM 1373 O O . ALA A 1 178 ? 24.391 18.031 -6.148 1 96.44 178 ALA A O 1
ATOM 1374 N N . LYS A 1 179 ? 26.391 18.922 -5.988 1 95.31 179 LYS A N 1
ATOM 1375 C CA . LYS A 1 179 ? 26.047 20.078 -6.82 1 95.31 179 LYS A CA 1
ATOM 1376 C C . LYS A 1 179 ? 25.703 19.641 -8.242 1 95.31 179 LYS A C 1
ATOM 1378 O O . LYS A 1 179 ? 24.953 20.328 -8.938 1 95.31 179 LYS A O 1
ATOM 1383 N N . ASP A 1 180 ? 26.234 18.5 -8.648 1 95.88 180 ASP A N 1
ATOM 1384 C CA . ASP A 1 180 ? 26.031 18.031 -10.016 1 95.88 180 ASP A CA 1
ATOM 1385 C C . ASP A 1 180 ? 25 16.906 -10.078 1 95.88 180 ASP A C 1
ATOM 1387 O O . ASP A 1 180 ? 24.766 16.344 -11.141 1 95.88 180 ASP A O 1
ATOM 1391 N N . TYR A 1 181 ? 24.438 16.625 -8.969 1 96.81 181 TYR A N 1
ATOM 1392 C CA . TYR A 1 181 ? 23.5 15.508 -8.875 1 96.81 181 TYR A CA 1
ATOM 1393 C C . TYR A 1 181 ? 22.359 15.656 -9.875 1 96.81 181 TYR A C 1
ATOM 1395 O O . TYR A 1 181 ? 21.969 14.688 -10.516 1 96.81 181 TYR A O 1
ATOM 1403 N N . HIS A 1 182 ? 21.859 16.891 -10.102 1 97.12 182 HIS A N 1
ATOM 1404 C CA . HIS A 1 182 ? 20.703 17.141 -10.961 1 97.12 182 HIS A CA 1
ATOM 1405 C C . HIS A 1 182 ? 21.031 16.891 -12.43 1 97.12 182 HIS A C 1
ATOM 1407 O O . HIS A 1 182 ? 20.141 16.641 -13.242 1 97.12 182 HIS A O 1
ATOM 1413 N N . THR A 1 183 ? 22.328 16.859 -12.781 1 97.19 183 THR A N 1
ATOM 1414 C CA . THR A 1 183 ? 22.75 16.719 -14.172 1 97.19 183 THR A CA 1
ATOM 1415 C C . THR A 1 183 ? 22.453 15.305 -14.68 1 97.19 183 THR A C 1
ATOM 1417 O O . THR A 1 183 ? 22.391 15.078 -15.891 1 97.19 183 THR A O 1
ATOM 1420 N N . LEU A 1 184 ? 22.234 14.398 -13.773 1 96.56 184 LEU A N 1
ATOM 1421 C CA . LEU A 1 184 ? 21.969 13.008 -14.141 1 96.56 184 LEU A CA 1
ATOM 1422 C C . LEU A 1 184 ? 20.578 12.875 -14.758 1 96.56 184 LEU A C 1
ATOM 1424 O O . LEU A 1 184 ? 20.297 11.883 -15.43 1 96.56 184 LEU A O 1
ATOM 1428 N N . PHE A 1 185 ? 19.656 13.891 -14.508 1 98.06 185 PHE A N 1
ATOM 1429 C CA . PHE A 1 185 ? 18.266 13.719 -14.945 1 98.06 185 PHE A CA 1
ATOM 1430 C C . PHE A 1 185 ? 17.672 15.055 -15.398 1 98.06 185 PHE A C 1
ATOM 1432 O O . PHE A 1 185 ? 16.453 15.219 -15.414 1 98.06 185 PHE A O 1
ATOM 1439 N N . THR A 1 186 ? 18.438 16.047 -15.664 1 97.81 186 THR A N 1
ATOM 1440 C CA . THR A 1 186 ? 18.016 17.312 -16.266 1 97.81 186 THR A CA 1
ATOM 1441 C C . THR A 1 186 ? 18.844 17.641 -17.5 1 97.81 186 THR A C 1
ATOM 1443 O O . THR A 1 186 ? 19.641 16.812 -17.953 1 97.81 186 THR A O 1
ATOM 1446 N N . GLY A 1 187 ? 18.609 18.797 -18.156 1 96.75 187 GLY A N 1
ATOM 1447 C CA . GLY A 1 187 ? 19.312 19.125 -19.391 1 96.75 187 GLY A CA 1
ATOM 1448 C C . GLY A 1 187 ? 19.094 18.125 -20.5 1 96.75 187 GLY A C 1
ATOM 1449 O O . GLY A 1 187 ? 17.938 17.797 -20.812 1 96.75 187 GLY A O 1
ATOM 1450 N N . SER A 1 188 ? 20.172 17.578 -21.031 1 96.06 188 SER A N 1
ATOM 1451 C CA . SER A 1 188 ? 20.094 16.594 -22.094 1 96.06 188 SER A CA 1
ATOM 1452 C C . SER A 1 188 ? 19.578 15.25 -21.578 1 96.06 188 SER A C 1
ATOM 1454 O O . SER A 1 188 ? 19.156 14.391 -22.359 1 96.06 188 SER A O 1
ATOM 1456 N N . ASN A 1 189 ? 19.594 15.148 -20.25 1 97.44 189 ASN A N 1
ATOM 1457 C CA . ASN A 1 189 ? 19.141 13.914 -19.609 1 97.44 189 ASN A CA 1
ATOM 1458 C C . ASN A 1 189 ? 17.766 14.078 -18.984 1 97.44 189 ASN A C 1
ATOM 1460 O O . ASN A 1 189 ? 17.359 13.266 -18.141 1 97.44 189 ASN A O 1
ATOM 1464 N N . LEU A 1 190 ? 17.062 15.094 -19.406 1 98.25 190 LEU A N 1
ATOM 1465 C CA . LEU A 1 190 ? 15.781 15.414 -18.781 1 98.25 190 LEU A CA 1
ATOM 1466 C C . LEU A 1 190 ? 14.805 14.25 -18.906 1 98.25 190 LEU A C 1
ATOM 1468 O O . LEU A 1 190 ? 14.711 13.625 -19.969 1 98.25 190 LEU A O 1
ATOM 1472 N N . ARG A 1 191 ? 14.117 13.922 -17.828 1 98.25 191 ARG A N 1
ATOM 1473 C CA . ARG A 1 191 ? 13.219 12.773 -17.75 1 98.25 191 ARG A CA 1
ATOM 1474 C C . ARG A 1 191 ? 11.812 13.211 -17.328 1 98.25 191 ARG A C 1
ATOM 1476 O O . ARG A 1 191 ? 11.633 14.273 -16.75 1 98.25 191 ARG A O 1
ATOM 1483 N N . TRP A 1 192 ? 10.812 12.344 -17.609 1 98.56 192 TRP A N 1
ATOM 1484 C CA . TRP A 1 192 ? 9.422 12.625 -17.266 1 98.56 192 TRP A CA 1
ATOM 1485 C C . TRP A 1 192 ? 9.219 12.656 -15.758 1 98.56 192 TRP A C 1
ATOM 1487 O O . TRP A 1 192 ? 8.352 13.367 -15.25 1 98.56 192 TRP A O 1
ATOM 1497 N N . GLU A 1 193 ? 10.047 11.906 -14.938 1 98.38 193 GLU A N 1
ATOM 1498 C CA . GLU A 1 193 ? 9.961 11.953 -13.484 1 98.38 193 GLU A CA 1
ATOM 1499 C C . GLU A 1 193 ? 10.133 13.383 -12.969 1 98.38 193 GLU A C 1
ATOM 1501 O O . GLU A 1 193 ? 9.383 13.828 -12.102 1 98.38 193 GLU A O 1
ATOM 1506 N N . ILE A 1 194 ? 11.078 14.047 -13.555 1 98.69 194 ILE A N 1
ATOM 1507 C CA . ILE A 1 194 ? 11.461 15.359 -13.055 1 98.69 194 ILE A CA 1
ATOM 1508 C C . ILE A 1 194 ? 10.461 16.406 -13.531 1 98.69 194 ILE A C 1
ATOM 1510 O O . ILE A 1 194 ? 10.102 17.312 -12.773 1 98.69 194 ILE A O 1
ATOM 1514 N N . VAL A 1 195 ? 10.039 16.281 -14.766 1 98.69 195 VAL A N 1
ATOM 1515 C CA . VAL A 1 195 ? 9.023 17.203 -15.266 1 98.69 195 VAL A CA 1
ATOM 1516 C C . VAL A 1 195 ? 7.766 17.109 -14.406 1 98.69 195 VAL A C 1
ATOM 1518 O O . VAL A 1 195 ? 7.207 18.125 -13.992 1 98.69 195 VAL A O 1
ATOM 1521 N N . GLY A 1 196 ? 7.344 15.852 -14.195 1 98.81 196 GLY A N 1
ATOM 1522 C CA . GLY A 1 196 ? 6.18 15.641 -13.352 1 98.81 196 GLY A CA 1
ATOM 1523 C C . GLY A 1 196 ? 6.363 16.172 -11.938 1 98.81 196 GLY A C 1
ATOM 1524 O O . GLY A 1 196 ? 5.445 16.766 -11.367 1 98.81 196 GLY A O 1
ATOM 1525 N N . PHE A 1 197 ? 7.57 15.969 -11.398 1 98.5 197 PHE A N 1
ATOM 1526 C CA . PHE A 1 197 ? 7.859 16.422 -10.047 1 98.5 197 PHE A CA 1
ATOM 1527 C C . PHE A 1 197 ? 7.773 17.938 -9.961 1 98.5 197 PHE A C 1
ATOM 1529 O O . PHE A 1 197 ? 7.16 18.484 -9.039 1 98.5 197 PHE A O 1
ATOM 1536 N N . VAL A 1 198 ? 8.344 18.609 -10.875 1 98.5 198 VAL A N 1
ATOM 1537 C CA . VAL A 1 198 ? 8.352 20.062 -10.891 1 98.5 198 VAL A CA 1
ATOM 1538 C C . VAL A 1 198 ? 6.93 20.594 -11.055 1 98.5 198 VAL A C 1
ATOM 1540 O O . VAL A 1 198 ? 6.539 21.562 -10.406 1 98.5 198 VAL A O 1
ATOM 1543 N N . LEU A 1 199 ? 6.145 19.953 -11.914 1 98.31 199 LEU A N 1
ATOM 1544 C CA . LEU A 1 199 ? 4.742 20.328 -12.07 1 98.31 199 LEU A CA 1
ATOM 1545 C C . LEU A 1 199 ? 3.98 20.125 -10.758 1 98.31 199 LEU A C 1
ATOM 1547 O O . LEU A 1 199 ? 3.131 20.938 -10.398 1 98.31 199 LEU A O 1
ATOM 1551 N N . ALA A 1 200 ? 4.277 19.031 -10.039 1 97.81 200 ALA A N 1
ATOM 1552 C CA . ALA A 1 200 ? 3.609 18.766 -8.766 1 97.81 200 ALA A CA 1
ATOM 1553 C C . ALA A 1 200 ? 3.928 19.844 -7.742 1 97.81 200 ALA A C 1
ATOM 1555 O O . ALA A 1 200 ? 3.031 20.344 -7.059 1 97.81 200 ALA A O 1
ATOM 1556 N N . ILE A 1 201 ? 5.211 20.219 -7.645 1 96.81 201 ILE A N 1
ATOM 1557 C CA . ILE A 1 201 ? 5.617 21.25 -6.699 1 96.81 201 ILE A CA 1
ATOM 1558 C C . ILE A 1 201 ? 4.984 22.578 -7.094 1 96.81 201 ILE A C 1
ATOM 1560 O O . ILE A 1 201 ? 4.605 23.375 -6.23 1 96.81 201 ILE A O 1
ATOM 1564 N N . LEU A 1 202 ? 4.91 22.812 -8.391 1 95.62 202 LEU A N 1
ATOM 1565 C CA . LEU A 1 202 ? 4.23 24.016 -8.852 1 95.62 202 LEU A CA 1
ATOM 1566 C C . LEU A 1 202 ? 2.777 24.031 -8.391 1 95.62 202 LEU A C 1
ATOM 1568 O O . LEU A 1 202 ? 2.297 25.047 -7.887 1 95.62 202 LEU A O 1
ATOM 1572 N N . GLY A 1 203 ? 2.059 22.906 -8.586 1 93.12 203 GLY A N 1
ATOM 1573 C CA . GLY A 1 203 ? 0.685 22.812 -8.117 1 93.12 203 GLY A CA 1
ATOM 1574 C C . GLY A 1 203 ? 0.54 23.109 -6.637 1 93.12 203 GLY A C 1
ATOM 1575 O O . GLY A 1 203 ? -0.365 23.828 -6.227 1 93.12 203 GLY A O 1
ATOM 1576 N N . VAL A 1 204 ? 1.458 22.625 -5.832 1 91.56 204 VAL A N 1
ATOM 1577 C CA . VAL A 1 204 ? 1.445 22.828 -4.387 1 91.56 204 VAL A CA 1
ATOM 1578 C C . VAL A 1 204 ? 1.712 24.312 -4.078 1 91.56 204 VAL A C 1
ATOM 1580 O O . VAL A 1 204 ? 1.058 24.891 -3.215 1 91.56 204 VAL A O 1
ATOM 1583 N N . SER A 1 205 ? 2.646 24.859 -4.844 1 89.12 205 SER A N 1
ATOM 1584 C CA . SER A 1 205 ? 3.035 26.25 -4.625 1 89.12 205 SER A CA 1
ATOM 1585 C C . SER A 1 205 ? 1.882 27.203 -4.934 1 89.12 205 SER A C 1
ATOM 1587 O O . SER A 1 205 ? 1.76 28.266 -4.312 1 89.12 205 SER A O 1
ATOM 1589 N N . LEU A 1 206 ? 1.046 26.812 -5.875 1 84.19 206 LEU A N 1
ATOM 1590 C CA . LEU A 1 206 ? -0.063 27.672 -6.277 1 84.19 206 LEU A CA 1
ATOM 1591 C C . LEU A 1 206 ? -1.122 27.75 -5.18 1 84.19 206 LEU A C 1
ATOM 1593 O O . LEU A 1 206 ? -1.846 28.734 -5.07 1 84.19 206 LEU A O 1
ATOM 1597 N N . LYS A 1 207 ? -1.24 26.766 -4.465 1 77.19 207 LYS A N 1
ATOM 1598 C CA . LYS A 1 207 ? -2.201 26.766 -3.365 1 77.19 207 LYS A CA 1
ATOM 1599 C C . LYS A 1 207 ? -1.729 27.656 -2.225 1 77.19 207 LYS A C 1
ATOM 1601 O O . LYS A 1 207 ? -2.545 28.219 -1.491 1 77.19 207 LYS A O 1
ATOM 1606 N N . TYR A 1 208 ? -0.432 27.75 -2.084 1 66.38 208 TYR A N 1
ATOM 1607 C CA . TYR A 1 208 ? 0.116 28.641 -1.056 1 66.38 208 TYR A CA 1
ATOM 1608 C C . TYR A 1 208 ? 0.094 30.094 -1.51 1 66.38 208 TYR A C 1
ATOM 1610 O O . TYR A 1 208 ? -0.083 31 -0.695 1 66.38 208 TYR A O 1
ATOM 1618 N N . ASP A 1 209 ? 0.399 30.375 -2.807 1 57.84 209 ASP A N 1
ATOM 1619 C CA . ASP A 1 209 ? 0.567 31.719 -3.354 1 57.84 209 ASP A CA 1
ATOM 1620 C C . ASP A 1 209 ? -0.778 32.312 -3.75 1 57.84 209 ASP A C 1
ATOM 1622 O O . ASP A 1 209 ? -0.861 33.5 -4.07 1 57.84 209 ASP A O 1
ATOM 1626 N N . ILE A 1 210 ? -1.816 31.484 -4.062 1 50.41 210 ILE A N 1
ATOM 1627 C CA . ILE A 1 210 ? -3.035 32.062 -4.617 1 50.41 210 ILE A CA 1
ATOM 1628 C C . ILE A 1 210 ? -3.455 33.281 -3.785 1 50.41 210 ILE A C 1
ATOM 1630 O O . ILE A 1 210 ? -4.168 34.156 -4.273 1 50.41 210 ILE A O 1
ATOM 1634 N N . ASN A 1 211 ? -3.344 33.219 -2.391 1 45.97 211 ASN A N 1
ATOM 1635 C CA . ASN A 1 211 ? -3.893 34.375 -1.699 1 45.97 211 ASN A CA 1
ATOM 1636 C C . ASN A 1 211 ? -3.014 35.594 -1.891 1 45.97 211 ASN A C 1
ATOM 1638 O O . ASN A 1 211 ? -3.223 36.625 -1.238 1 45.97 211 ASN A O 1
ATOM 1642 N N . LYS A 1 212 ? -1.885 35.312 -2.275 1 44.59 212 LYS A N 1
ATOM 1643 C CA . LYS A 1 212 ? -1.087 36.531 -2.146 1 44.59 212 LYS A CA 1
ATOM 1644 C C . LYS A 1 212 ? -1.829 37.719 -2.715 1 44.59 212 LYS A C 1
ATOM 1646 O O . LYS A 1 212 ? -2.775 37.562 -3.49 1 44.59 212 LYS A O 1
ATOM 1651 N N . GLN A 1 213 ? -0.793 38.656 -3.361 1 41.56 213 GLN A N 1
ATOM 1652 C CA . GLN A 1 213 ? -0.537 40.094 -3.465 1 41.56 213 GLN A CA 1
ATOM 1653 C C . GLN A 1 213 ? -1.537 40.75 -4.402 1 41.56 213 GLN A C 1
ATOM 1655 O O . GLN A 1 213 ? -2.156 40.094 -5.238 1 41.56 213 GLN A O 1
ATOM 1660 N N . ASN A 1 214 ? -1.392 42.094 -4.297 1 37.91 214 A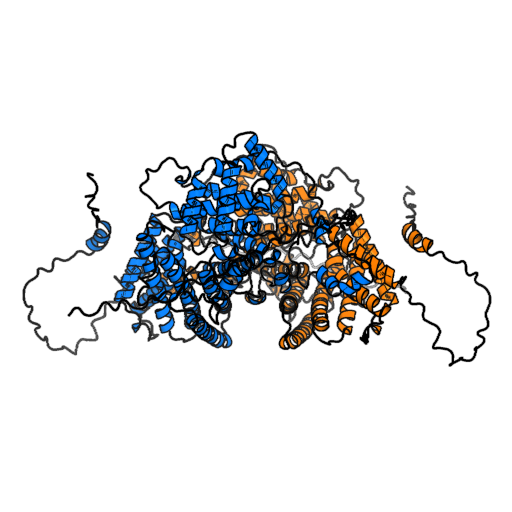SN A N 1
ATOM 1661 C CA . ASN A 1 214 ? -1.664 43.406 -4.902 1 37.91 214 ASN A CA 1
ATOM 1662 C C . ASN A 1 214 ? -1.589 43.312 -6.426 1 37.91 214 ASN A C 1
ATOM 1664 O O . ASN A 1 214 ? -1.547 44.375 -7.098 1 37.91 214 ASN A O 1
ATOM 1668 N N . GLU A 1 215 ? -0.687 42.375 -6.898 1 42.16 215 GLU A N 1
ATOM 1669 C CA . GLU A 1 215 ? -0.567 42.719 -8.312 1 42.16 215 GLU A CA 1
ATOM 1670 C C . GLU A 1 215 ? -1.831 42.344 -9.078 1 42.16 215 GLU A C 1
ATOM 1672 O O . GLU A 1 215 ? -2.498 41.344 -8.742 1 42.16 215 GLU A O 1
ATOM 1677 N N . PRO A 1 216 ? -2.291 43.375 -9.789 1 40.97 216 PRO A N 1
ATOM 1678 C CA . PRO A 1 216 ? -3.432 43.188 -10.695 1 40.97 216 PRO A CA 1
ATOM 1679 C C . PRO A 1 216 ? -3.451 41.812 -11.344 1 40.97 216 PRO A C 1
ATOM 1681 O O . PRO A 1 216 ? -2.396 41.25 -11.664 1 40.97 216 PRO A O 1
ATOM 1684 N N . PRO A 1 217 ? -4.504 41.031 -10.93 1 40.47 217 PRO A N 1
ATOM 1685 C CA . PRO A 1 217 ? -4.688 39.75 -11.625 1 40.47 217 PRO A CA 1
ATOM 1686 C C . PRO A 1 217 ? -4.109 39.75 -13.039 1 40.47 217 PRO A C 1
ATOM 1688 O O . PRO A 1 217 ? -4.684 40.375 -13.938 1 40.47 217 PRO A O 1
ATOM 1691 N N . ARG A 1 218 ? -2.934 40.094 -13.273 1 42.75 218 ARG A N 1
ATOM 1692 C CA . ARG A 1 218 ? -2.645 39.75 -14.672 1 42.75 218 ARG A CA 1
ATOM 1693 C C . ARG A 1 218 ? -3.121 38.344 -15.008 1 42.75 218 ARG A C 1
ATOM 1695 O O . ARG A 1 218 ? -3.246 37.5 -14.117 1 42.75 218 ARG A O 1
ATOM 1702 N N . SER A 1 219 ? -3.715 37.969 -16.266 1 44.91 219 SER A N 1
ATOM 1703 C CA . SER A 1 219 ? -4.234 36.875 -17.062 1 44.91 219 SER A CA 1
ATOM 1704 C C . SER A 1 219 ? -3.5 35.562 -16.766 1 44.91 219 SER A C 1
ATOM 1706 O O . SER A 1 219 ? -3.014 34.906 -17.688 1 44.91 219 SER A O 1
ATOM 1708 N N . LEU A 1 220 ? -2.924 35.438 -15.578 1 51.28 220 LEU A N 1
ATOM 1709 C CA . LEU A 1 220 ? -2.131 34.219 -15.5 1 51.28 220 LEU A CA 1
ATOM 1710 C C . LEU A 1 220 ? -3.031 33 -15.383 1 51.28 220 LEU A C 1
ATOM 1712 O O . LEU A 1 220 ? -4.062 33.031 -14.703 1 51.28 220 LEU A O 1
ATOM 1716 N N . PRO A 1 221 ? -2.863 32.031 -16.328 1 53.31 221 PRO A N 1
ATOM 1717 C CA . PRO A 1 221 ? -3.605 30.781 -16.344 1 53.31 221 PRO A CA 1
ATOM 1718 C C . PRO A 1 221 ? -3.801 30.188 -14.953 1 53.31 221 PRO A C 1
ATOM 1720 O O . PRO A 1 221 ? -4.812 29.531 -14.695 1 53.31 221 PRO A O 1
ATOM 1723 N N . ALA A 1 222 ? -2.898 30.672 -14.023 1 52.12 222 ALA A N 1
ATOM 1724 C CA . ALA A 1 222 ? -2.9 30.109 -12.68 1 52.12 222 ALA A CA 1
ATOM 1725 C C . ALA A 1 222 ? -4.141 30.531 -11.906 1 52.12 222 ALA A C 1
ATOM 1727 O O . ALA A 1 222 ? -4.551 29.859 -10.953 1 52.12 222 ALA A O 1
ATOM 1728 N N . GLN A 1 223 ? -4.691 31.547 -12.312 1 54.06 223 GLN A N 1
ATOM 1729 C CA . GLN A 1 223 ? -5.832 32.062 -11.57 1 54.06 223 GLN A CA 1
ATOM 1730 C C . GLN A 1 223 ? -7.129 31.391 -12.016 1 54.06 223 GLN A C 1
ATOM 1732 O O . GLN A 1 223 ? -8.156 31.516 -11.344 1 54.06 223 GLN A O 1
ATOM 1737 N N . LYS A 1 224 ? -6.926 30.562 -12.969 1 60.69 224 LYS A N 1
ATOM 1738 C CA . LYS A 1 224 ? -8.133 29.844 -13.367 1 60.69 224 LYS A CA 1
ATOM 1739 C C . LYS A 1 224 ? -8.352 28.609 -12.5 1 60.69 224 LYS A C 1
ATOM 1741 O O . LYS A 1 224 ? -7.43 27.812 -12.297 1 60.69 224 LYS A O 1
ATOM 1746 N N . PRO A 1 225 ? -9.484 28.625 -11.758 1 62.16 225 PRO A N 1
ATOM 1747 C CA . PRO A 1 225 ? -9.773 27.516 -10.852 1 62.16 225 PRO A CA 1
ATOM 1748 C C . PRO A 1 225 ? -9.461 26.156 -11.477 1 62.16 225 PRO A C 1
ATOM 1750 O O . PRO A 1 225 ? -9.039 25.234 -10.781 1 62.16 225 PRO A O 1
ATOM 1753 N N . GLY A 1 226 ? -9.352 26.109 -12.688 1 80 226 GLY A N 1
ATOM 1754 C CA . GLY A 1 226 ? -9.172 24.797 -13.32 1 80 226 GLY A CA 1
ATOM 1755 C C . GLY A 1 226 ? -7.727 24.484 -13.641 1 80 226 GLY A C 1
ATOM 1756 O O . GLY A 1 226 ? -7.398 23.359 -14.016 1 80 226 GLY A O 1
ATOM 1757 N N . PHE A 1 227 ? -6.867 25.469 -13.25 1 86.38 227 PHE A N 1
ATOM 1758 C CA . PHE A 1 227 ? -5.477 25.281 -13.648 1 86.38 227 PHE A CA 1
ATOM 1759 C C . PHE A 1 227 ? -4.801 24.219 -12.805 1 86.38 227 PHE A C 1
ATOM 1761 O O . PHE A 1 227 ? -4.031 23.406 -13.32 1 86.38 227 PHE A O 1
ATOM 1768 N N . ILE A 1 228 ? -5.074 24.203 -11.5 1 88.62 228 ILE A N 1
ATOM 1769 C CA . ILE A 1 228 ? -4.453 23.219 -10.609 1 88.62 228 ILE A CA 1
ATOM 1770 C C . ILE A 1 228 ? -4.895 21.812 -11 1 88.62 228 ILE A C 1
ATOM 1772 O O . ILE A 1 228 ? -4.129 20.859 -10.875 1 88.62 228 ILE A O 1
ATOM 1776 N N . HIS A 1 229 ? -6.098 21.688 -11.508 1 89.06 229 HIS A N 1
ATOM 1777 C CA . HIS A 1 229 ? -6.59 20.391 -11.969 1 89.06 229 HIS A CA 1
ATOM 1778 C C . HIS A 1 229 ? -5.875 19.953 -13.242 1 89.06 229 HIS A C 1
ATOM 1780 O O . HIS A 1 229 ? -5.629 18.766 -13.445 1 89.06 229 HIS A O 1
ATOM 1786 N N . GLN A 1 230 ? -5.574 20.938 -14.07 1 92.44 230 GLN A N 1
ATOM 1787 C CA . GLN A 1 230 ? -4.793 20.625 -15.266 1 92.44 230 GLN A CA 1
ATOM 1788 C C . GLN A 1 230 ? -3.398 20.141 -14.906 1 92.44 230 GLN A C 1
ATOM 1790 O O . GLN A 1 230 ? -2.875 19.219 -15.531 1 92.44 230 GLN A O 1
ATOM 1795 N N . ILE A 1 231 ? -2.838 20.797 -13.922 1 95.75 231 ILE A N 1
ATOM 1796 C CA . ILE A 1 231 ? -1.521 20.375 -13.445 1 95.75 231 ILE A CA 1
ATOM 1797 C C . ILE A 1 231 ? -1.598 18.953 -12.883 1 95.75 231 ILE A C 1
ATOM 1799 O O . ILE A 1 231 ? -0.723 18.125 -13.148 1 95.75 231 ILE A O 1
ATOM 1803 N N . ALA A 1 232 ? -2.646 18.688 -12.117 1 94.12 232 ALA A N 1
ATOM 1804 C CA . ALA A 1 232 ? -2.818 17.359 -11.539 1 94.12 232 ALA A CA 1
ATOM 1805 C C . ALA A 1 232 ? -2.924 16.297 -12.633 1 94.12 232 ALA A C 1
ATOM 1807 O O . ALA A 1 232 ? -2.363 15.211 -12.508 1 94.12 232 ALA A O 1
ATOM 1808 N N . GLU A 1 233 ? -3.627 16.609 -13.68 1 92.75 233 GLU A N 1
ATOM 1809 C CA . GLU A 1 233 ? -3.75 15.695 -14.812 1 92.75 233 GLU A CA 1
ATOM 1810 C C . GLU A 1 233 ? -2.402 15.477 -15.492 1 92.75 233 GLU A C 1
ATOM 1812 O O . GLU A 1 233 ? -2.088 14.359 -15.914 1 92.75 233 GLU A O 1
ATOM 1817 N N . ALA A 1 234 ? -1.688 16.547 -15.648 1 97.31 234 ALA A N 1
ATOM 1818 C CA . ALA A 1 234 ? -0.363 16.453 -16.25 1 97.31 234 ALA A CA 1
ATOM 1819 C C . ALA A 1 234 ? 0.568 15.586 -15.406 1 97.31 234 ALA A C 1
ATOM 1821 O O . ALA A 1 234 ? 1.344 14.789 -15.945 1 97.31 234 ALA A O 1
ATOM 1822 N N . VAL A 1 235 ? 0.529 15.797 -14.078 1 98.06 235 VAL A N 1
ATOM 1823 C CA . VAL A 1 235 ? 1.343 15 -13.172 1 98.06 235 VAL A CA 1
ATOM 1824 C C . VAL A 1 235 ? 0.933 13.531 -13.266 1 98.06 235 VAL A C 1
ATOM 1826 O O . VAL A 1 235 ? 1.786 12.641 -13.25 1 98.06 235 VAL A O 1
ATOM 1829 N N . GLU A 1 236 ? -0.337 13.258 -13.391 1 94.44 236 GLU A N 1
ATOM 1830 C CA . GLU A 1 236 ? -0.833 11.898 -13.57 1 94.44 236 GLU A CA 1
ATOM 1831 C C . GLU A 1 236 ? -0.298 11.273 -14.852 1 94.44 236 GLU A C 1
ATOM 1833 O O . GLU A 1 236 ? 0.019 10.086 -14.891 1 94.44 236 GLU A O 1
ATOM 1838 N N . TYR A 1 237 ? -0.285 12.031 -15.906 1 95.5 237 TYR A N 1
ATOM 1839 C CA . TYR A 1 237 ? 0.298 11.562 -17.156 1 95.5 237 TYR A CA 1
ATOM 1840 C C . TYR A 1 237 ? 1.745 11.125 -16.953 1 95.5 237 TYR A C 1
ATOM 1842 O O . TYR A 1 237 ? 2.143 10.047 -17.391 1 95.5 237 TYR A O 1
ATOM 1850 N N . CYS A 1 238 ? 2.543 12.008 -16.297 1 98.38 238 CYS A N 1
ATOM 1851 C CA . CYS A 1 238 ? 3.947 11.703 -16.062 1 98.38 238 CYS A CA 1
ATOM 1852 C C . CYS A 1 238 ? 4.09 10.438 -15.227 1 98.38 238 CYS A C 1
ATOM 1854 O O . CYS A 1 238 ? 4.965 9.609 -15.492 1 98.38 238 CYS A O 1
ATOM 1856 N N . THR A 1 239 ? 3.246 10.289 -14.18 1 96.94 239 THR A N 1
ATOM 1857 C CA . THR A 1 239 ? 3.273 9.102 -13.328 1 96.94 239 THR A CA 1
ATOM 1858 C C . THR A 1 239 ? 2.959 7.848 -14.133 1 96.94 239 THR A C 1
ATOM 1860 O O . THR A 1 239 ? 3.572 6.801 -13.93 1 96.94 239 THR A O 1
ATOM 1863 N N . SER A 1 240 ? 2.01 7.977 -15.047 1 93.38 240 SER A N 1
ATOM 1864 C CA . SER A 1 240 ? 1.621 6.84 -15.875 1 93.38 240 SER A CA 1
ATOM 1865 C C . SER A 1 240 ? 2.748 6.426 -16.812 1 93.38 240 SER A C 1
ATOM 1867 O O . SER A 1 240 ? 2.961 5.234 -17.047 1 93.38 240 SER A O 1
ATOM 1869 N N . VAL A 1 241 ? 3.455 7.379 -17.375 1 95.56 241 VAL A N 1
ATOM 1870 C CA . VAL A 1 241 ? 4.586 7.086 -18.25 1 95.56 241 VAL A CA 1
ATOM 1871 C C . VAL A 1 241 ? 5.676 6.363 -17.469 1 95.56 241 VAL A C 1
ATOM 1873 O O . VAL A 1 241 ? 6.211 5.348 -17.922 1 95.56 241 VAL A O 1
ATOM 1876 N N . CYS A 1 242 ? 5.945 6.898 -16.312 1 95.81 242 CYS A N 1
ATOM 1877 C CA . CYS A 1 242 ? 6.988 6.305 -15.484 1 95.81 242 CYS A CA 1
ATOM 1878 C C . CYS A 1 242 ? 6.598 4.898 -15.031 1 95.81 242 CYS A C 1
ATOM 1880 O O . CYS A 1 242 ? 7.457 4.027 -14.891 1 95.81 242 CYS A O 1
ATOM 1882 N N . TYR A 1 243 ? 5.336 4.672 -14.82 1 91.62 243 TYR A N 1
ATOM 1883 C CA . TYR A 1 243 ? 4.832 3.354 -14.461 1 91.62 243 TYR A CA 1
ATOM 1884 C C . TYR A 1 243 ? 5.012 2.367 -15.609 1 91.62 243 TYR A C 1
ATOM 1886 O O . TYR A 1 243 ? 5.434 1.229 -15.391 1 91.62 243 TYR A O 1
ATOM 1894 N N . ARG A 1 244 ? 4.695 2.83 -16.734 1 88.38 244 ARG A N 1
ATOM 1895 C CA . ARG A 1 244 ? 4.797 1.976 -17.922 1 88.38 244 ARG A CA 1
ATOM 1896 C C . ARG A 1 244 ? 6.238 1.546 -18.156 1 88.38 244 ARG A C 1
ATOM 1898 O O . ARG A 1 244 ? 6.492 0.416 -18.594 1 88.38 244 ARG A O 1
ATOM 1905 N N . TYR A 1 245 ? 7.129 2.459 -17.875 1 90.94 245 TYR A N 1
ATOM 1906 C CA . TYR A 1 245 ? 8.539 2.15 -18.109 1 90.94 245 TYR A CA 1
ATOM 1907 C C . TYR A 1 245 ? 9.156 1.51 -16.859 1 90.94 245 TYR A C 1
ATOM 1909 O O . TYR A 1 245 ? 10.375 1.302 -16.812 1 90.94 245 TYR A O 1
ATOM 1917 N N . THR A 1 246 ? 8.375 1.239 -15.828 1 90.75 246 THR A N 1
ATOM 1918 C CA . THR A 1 246 ? 8.805 0.576 -14.602 1 90.75 246 THR A CA 1
ATOM 1919 C C . THR A 1 246 ? 9.969 1.324 -13.969 1 90.75 246 THR A C 1
ATOM 1921 O O . THR A 1 246 ? 10.984 0.72 -13.617 1 90.75 246 THR A O 1
ATOM 1924 N N . CYS A 1 247 ? 9.797 2.619 -13.859 1 93.94 247 CYS A N 1
ATOM 1925 C CA . CYS A 1 247 ? 10.828 3.447 -13.25 1 93.94 247 CYS A CA 1
ATOM 1926 C C . CYS A 1 247 ? 10.875 3.234 -11.742 1 93.94 247 CYS A C 1
ATOM 1928 O O . CYS A 1 247 ? 9.93 3.57 -11.031 1 93.94 247 CYS A O 1
ATOM 1930 N N . VAL A 1 248 ? 11.961 2.674 -11.242 1 94.81 248 VAL A N 1
ATOM 1931 C CA . VAL A 1 248 ? 12.203 2.52 -9.812 1 94.81 248 VAL A CA 1
ATOM 1932 C C . VAL A 1 248 ? 13.5 3.232 -9.43 1 94.81 248 VAL A C 1
ATOM 1934 O O . VAL A 1 248 ? 14.57 2.627 -9.445 1 94.81 248 VAL A O 1
ATOM 1937 N N . ASN A 1 249 ? 13.406 4.465 -9.086 1 96.19 249 ASN A N 1
ATOM 1938 C CA . ASN A 1 249 ? 14.523 5.316 -8.695 1 96.19 249 ASN A CA 1
ATOM 1939 C C . ASN A 1 249 ? 14.07 6.461 -7.793 1 96.19 249 ASN A C 1
ATOM 1941 O O . ASN A 1 249 ? 12.875 6.613 -7.539 1 96.19 249 ASN A O 1
ATOM 1945 N N . HIS A 1 250 ? 14.953 7.207 -7.258 1 97.19 250 HIS A N 1
ATOM 1946 C CA . HIS A 1 250 ? 14.625 8.266 -6.309 1 97.19 250 HIS A CA 1
ATOM 1947 C C . HIS A 1 250 ? 13.781 9.352 -6.965 1 97.19 250 HIS A C 1
ATOM 1949 O O . HIS A 1 250 ? 12.914 9.945 -6.324 1 97.19 250 HIS A O 1
ATOM 1955 N N . GLN A 1 251 ? 14 9.617 -8.211 1 97.75 251 GLN A N 1
ATOM 1956 C CA . GLN A 1 251 ? 13.273 10.672 -8.922 1 97.75 251 GLN A CA 1
ATOM 1957 C C . GLN A 1 251 ? 11.82 10.273 -9.148 1 97.75 251 GLN A C 1
ATOM 1959 O O . GLN A 1 251 ? 10.922 11.125 -9.094 1 97.75 251 GLN A O 1
ATOM 1964 N N . ALA A 1 252 ? 11.602 9.016 -9.461 1 97.88 252 ALA A N 1
ATOM 1965 C CA . ALA A 1 252 ? 10.227 8.523 -9.508 1 97.88 252 ALA A CA 1
ATOM 1966 C C . ALA A 1 252 ? 9.547 8.664 -8.148 1 97.88 252 ALA A C 1
ATOM 1968 O O . ALA A 1 252 ? 8.344 8.945 -8.07 1 97.88 252 ALA A O 1
ATOM 1969 N N . LEU A 1 253 ? 10.297 8.445 -7.074 1 98.31 253 LEU A N 1
ATOM 1970 C CA . LEU A 1 253 ? 9.789 8.664 -5.723 1 98.31 253 LEU A CA 1
ATOM 1971 C C . LEU A 1 253 ? 9.391 10.117 -5.516 1 98.31 253 LEU A C 1
ATOM 1973 O O . LEU A 1 253 ? 8.359 10.406 -4.91 1 98.31 253 LEU A O 1
ATOM 1977 N N . TRP A 1 254 ? 10.289 11.055 -6.02 1 98.62 254 TRP A N 1
ATOM 1978 C CA . TRP A 1 254 ? 9.977 12.484 -5.945 1 98.62 254 TRP A CA 1
ATOM 1979 C C . TRP A 1 254 ? 8.633 12.781 -6.598 1 98.62 254 TRP A C 1
ATOM 1981 O O . TRP A 1 254 ? 7.805 13.492 -6.027 1 98.62 254 TRP A O 1
ATOM 1991 N N . LEU A 1 255 ? 8.477 12.219 -7.75 1 98.62 255 LEU A N 1
ATOM 1992 C CA . LEU A 1 255 ? 7.25 12.422 -8.516 1 98.62 255 LEU A CA 1
ATOM 1993 C C . LEU A 1 255 ? 6.035 11.898 -7.754 1 98.62 255 LEU A C 1
ATOM 1995 O O . LEU A 1 255 ? 5.027 12.594 -7.625 1 98.62 255 LEU A O 1
ATOM 1999 N N . LEU A 1 256 ? 6.133 10.688 -7.23 1 98.31 256 LEU A N 1
ATOM 2000 C CA . LEU A 1 256 ? 5.012 10.078 -6.527 1 98.31 256 LEU A CA 1
ATOM 2001 C C . LEU A 1 256 ? 4.672 10.852 -5.262 1 98.31 256 LEU A C 1
ATOM 2003 O O . LEU A 1 256 ? 3.496 11.047 -4.941 1 98.31 256 LEU A O 1
ATOM 2007 N N . TYR A 1 257 ? 5.672 11.273 -4.551 1 98.31 257 TYR A N 1
ATOM 2008 C CA . TYR A 1 257 ? 5.426 12.055 -3.346 1 98.31 257 TYR A CA 1
ATOM 2009 C C . TYR A 1 257 ? 4.777 13.391 -3.689 1 98.31 257 TYR A C 1
ATOM 2011 O O . TYR A 1 257 ? 3.834 13.82 -3.023 1 98.31 257 TYR A O 1
ATOM 2019 N N . GLY A 1 258 ? 5.375 14.078 -4.691 1 97.88 258 GLY A N 1
ATOM 2020 C CA . GLY A 1 258 ? 4.762 15.312 -5.156 1 97.88 258 GLY A CA 1
ATOM 2021 C C . GLY A 1 258 ? 3.324 15.133 -5.602 1 97.88 258 GLY A C 1
ATOM 2022 O O . GLY A 1 258 ? 2.469 15.969 -5.305 1 97.88 258 GLY A O 1
ATOM 2023 N N . ASP A 1 259 ? 3.072 14.047 -6.312 1 97.44 259 ASP A N 1
ATOM 2024 C CA . ASP A 1 259 ? 1.719 13.727 -6.754 1 97.44 259 ASP A CA 1
ATOM 2025 C C . ASP A 1 259 ? 0.776 13.555 -5.566 1 97.44 259 ASP A C 1
ATOM 2027 O O . ASP A 1 259 ? -0.36 14.031 -5.594 1 97.44 259 ASP A O 1
ATOM 2031 N N . ALA A 1 260 ? 1.245 12.891 -4.535 1 97 260 ALA A N 1
ATOM 2032 C CA . ALA A 1 260 ? 0.445 12.68 -3.33 1 97 260 ALA A CA 1
ATOM 2033 C C . ALA A 1 260 ? 0.094 14.008 -2.67 1 97 260 ALA A C 1
ATOM 2035 O O . ALA A 1 260 ? -1.06 14.242 -2.295 1 97 260 ALA A O 1
ATOM 2036 N N . CYS A 1 261 ? 1.1 14.859 -2.516 1 95.31 261 CYS A N 1
ATOM 2037 C CA . CYS A 1 261 ? 0.858 16.172 -1.92 1 95.31 261 CYS A CA 1
ATOM 2038 C C . CYS A 1 261 ? -0.155 16.953 -2.738 1 95.31 261 CYS A C 1
ATOM 2040 O O . CYS A 1 261 ? -1.058 17.594 -2.18 1 95.31 261 CYS A O 1
ATOM 2042 N N . LEU A 1 262 ? 0.032 16.891 -4.016 1 94.44 262 LEU A N 1
ATOM 2043 C CA . LEU A 1 262 ? -0.863 17.625 -4.906 1 94.44 262 LEU A CA 1
ATOM 2044 C C . LEU A 1 262 ? -2.279 17.062 -4.828 1 94.44 262 LEU A C 1
ATOM 2046 O O . LEU A 1 262 ? -3.248 17.828 -4.762 1 94.44 262 LEU A O 1
ATOM 2050 N N . LYS A 1 263 ? -2.426 15.758 -4.848 1 93.19 263 LYS A N 1
ATOM 2051 C CA . LYS A 1 263 ? -3.744 15.133 -4.793 1 93.19 263 LYS A CA 1
ATOM 2052 C C . LYS A 1 263 ? -4.441 15.43 -3.469 1 93.19 263 LYS A C 1
ATOM 2054 O O . LYS A 1 263 ? -5.668 15.547 -3.42 1 93.19 263 LYS A O 1
ATOM 2059 N N . ASN A 1 264 ? -3.678 15.461 -2.443 1 92.31 264 ASN A N 1
ATOM 2060 C CA . ASN A 1 264 ? -4.238 15.867 -1.158 1 92.31 264 ASN A CA 1
ATOM 2061 C C . ASN A 1 264 ? -4.883 17.25 -1.236 1 92.31 264 ASN A C 1
ATOM 2063 O O . ASN A 1 264 ? -5.961 17.469 -0.676 1 92.31 264 ASN A O 1
ATOM 2067 N N . LEU A 1 265 ? -4.254 18.156 -1.976 1 89.19 265 LEU A N 1
ATOM 2068 C CA . LEU A 1 265 ? -4.715 19.531 -2.076 1 89.19 265 LEU A CA 1
ATOM 2069 C C . LEU A 1 265 ? -5.863 19.656 -3.068 1 89.19 265 LEU A C 1
ATOM 2071 O O . LEU A 1 265 ? -6.695 20.562 -2.953 1 89.19 265 LEU A O 1
ATOM 2075 N N . VAL A 1 266 ? -5.918 18.781 -4.016 1 89.06 266 VAL A N 1
ATOM 2076 C CA . VAL A 1 266 ? -6.898 18.875 -5.09 1 89.06 266 VAL A CA 1
ATOM 2077 C C . VAL A 1 266 ? -8.164 18.109 -4.711 1 89.06 266 VAL A C 1
ATOM 2079 O O . VAL A 1 266 ? -9.273 18.547 -5.008 1 89.06 266 VAL A O 1
ATOM 2082 N N . TYR A 1 267 ? -7.98 16.938 -4.035 1 88.5 267 TYR A N 1
ATOM 2083 C CA . TYR A 1 267 ? -9.133 16.062 -3.828 1 88.5 267 TYR A CA 1
ATOM 2084 C C . TYR A 1 267 ? -9.508 16 -2.352 1 88.5 267 TYR A C 1
ATOM 2086 O O . TYR A 1 267 ? -10.617 15.586 -2.004 1 88.5 267 TYR A O 1
ATOM 2094 N N . GLY A 1 268 ? -8.594 16.359 -1.457 1 89.31 268 GLY A N 1
ATOM 2095 C CA . GLY A 1 268 ? -8.914 16.391 -0.039 1 89.31 268 GLY A CA 1
ATOM 2096 C C . GLY A 1 268 ? -8.258 15.266 0.739 1 89.31 268 GLY A C 1
ATOM 2097 O O . GLY A 1 268 ? -7.77 14.297 0.151 1 89.31 268 GLY A O 1
ATOM 2098 N N . ASP A 1 269 ? -8.336 15.336 1.977 1 88.44 269 ASP A N 1
ATOM 2099 C CA . ASP A 1 269 ? -7.594 14.469 2.887 1 88.44 269 ASP A CA 1
ATOM 2100 C C . ASP A 1 269 ? -8.203 13.07 2.926 1 88.44 269 ASP A C 1
ATOM 2102 O O . ASP A 1 269 ? -7.5 12.086 3.152 1 88.44 269 ASP A O 1
ATOM 2106 N N . MET A 1 270 ? -9.477 13.008 2.725 1 89 270 MET A N 1
ATOM 2107 C CA . MET A 1 270 ? -10.148 11.734 2.916 1 89 270 MET A CA 1
ATOM 2108 C C . MET A 1 270 ? -10.438 11.062 1.576 1 89 270 MET A C 1
ATOM 2110 O O . MET A 1 270 ? -11.117 10.039 1.523 1 89 270 MET A O 1
ATOM 2114 N N . SER A 1 271 ? -9.906 11.633 0.518 1 90.44 271 SER A N 1
ATOM 2115 C CA . SER A 1 271 ? -10.234 11.109 -0.805 1 90.44 271 SER A CA 1
ATOM 2116 C C . SER A 1 271 ? -9.555 9.766 -1.052 1 90.44 271 SER A C 1
ATOM 2118 O O . SER A 1 271 ? -8.422 9.547 -0.61 1 90.44 271 SER A O 1
ATOM 2120 N N . PHE A 1 272 ? -10.281 8.891 -1.798 1 92.25 272 PHE A N 1
ATOM 2121 C CA . PHE A 1 272 ? -9.734 7.582 -2.15 1 92.25 272 PHE A CA 1
ATOM 2122 C C . PHE A 1 272 ? -8.562 7.727 -3.113 1 92.25 272 PHE A C 1
ATOM 2124 O O . PHE A 1 272 ? -7.621 6.938 -3.07 1 92.25 272 PHE A O 1
ATOM 2131 N N . GLN A 1 273 ? -8.547 8.773 -3.975 1 90.81 273 GLN A N 1
ATOM 2132 C CA . GLN A 1 273 ? -7.453 9.023 -4.902 1 90.81 273 GLN A CA 1
ATOM 2133 C C . GLN A 1 273 ? -6.148 9.297 -4.152 1 90.81 273 GLN A C 1
ATOM 2135 O O . GLN A 1 273 ? -5.098 8.758 -4.508 1 90.81 273 GLN A O 1
ATOM 2140 N N . PHE A 1 274 ? -6.352 10.117 -3.1 1 93.31 274 PHE A N 1
ATOM 2141 C CA . PHE A 1 274 ? -5.184 10.398 -2.27 1 93.31 274 PHE A CA 1
ATOM 2142 C C . PHE A 1 274 ? -4.715 9.133 -1.553 1 93.31 274 PHE A C 1
ATOM 2144 O O . PHE A 1 274 ? -3.52 8.836 -1.533 1 93.31 274 PHE A O 1
ATOM 2151 N N . TRP A 1 275 ? -5.613 8.281 -1.016 1 95.94 275 TRP A N 1
ATOM 2152 C CA . TRP A 1 275 ? -5.293 7.031 -0.338 1 95.94 275 TRP A CA 1
ATOM 2153 C C . TRP A 1 275 ? -4.566 6.074 -1.276 1 95.94 275 TRP A C 1
ATOM 2155 O O . TRP A 1 275 ? -3.566 5.465 -0.896 1 95.94 275 TRP A O 1
ATOM 2165 N N . ARG A 1 276 ? -5 5.926 -2.461 1 94.12 276 ARG A N 1
ATOM 2166 C CA . ARG A 1 276 ? -4.379 5.035 -3.436 1 94.12 276 ARG A CA 1
ATOM 2167 C C . ARG A 1 276 ? -2.994 5.535 -3.828 1 94.12 276 ARG A C 1
ATOM 2169 O O . ARG A 1 276 ? -2.072 4.738 -4.02 1 94.12 276 ARG A O 1
ATOM 2176 N N . CYS A 1 277 ? -2.922 6.871 -3.967 1 95.31 277 CYS A N 1
ATOM 2177 C CA . CYS A 1 277 ? -1.62 7.449 -4.281 1 95.31 277 CYS A CA 1
ATOM 2178 C C . CYS A 1 277 ? -0.604 7.125 -3.191 1 95.31 277 CYS A C 1
ATOM 2180 O O . CYS A 1 277 ? 0.559 6.844 -3.486 1 95.31 277 CYS A O 1
ATOM 2182 N N . MET A 1 278 ? -1.052 7.145 -1.987 1 96.19 278 MET A N 1
ATOM 2183 C CA . MET A 1 278 ? -0.182 6.777 -0.874 1 96.19 278 MET A CA 1
ATOM 2184 C C . MET A 1 278 ? 0.222 5.309 -0.962 1 96.19 278 MET A C 1
ATOM 2186 O O . MET A 1 278 ? 1.315 4.934 -0.535 1 96.19 278 MET A O 1
ATOM 2190 N N . GLY A 1 279 ? -0.694 4.492 -1.462 1 96.19 279 GLY A N 1
ATOM 2191 C CA . GLY A 1 279 ? -0.333 3.107 -1.733 1 96.19 279 GLY A CA 1
ATOM 2192 C C . GLY A 1 279 ? 0.806 2.973 -2.725 1 96.19 279 GLY A C 1
ATOM 2193 O O . GLY A 1 279 ? 1.719 2.168 -2.523 1 96.19 279 GLY A O 1
ATOM 2194 N N . ASP A 1 280 ? 0.785 3.758 -3.799 1 96.12 280 ASP A N 1
ATOM 2195 C CA . ASP A 1 280 ? 1.857 3.77 -4.789 1 96.12 280 ASP A CA 1
ATOM 2196 C C . ASP A 1 280 ? 3.176 4.219 -4.164 1 96.12 280 ASP A C 1
ATOM 2198 O O . ASP A 1 280 ? 4.234 3.658 -4.465 1 96.12 280 ASP A O 1
ATOM 2202 N N . LEU A 1 281 ? 2.998 5.203 -3.361 1 97.31 281 LEU A N 1
ATOM 2203 C CA . LEU A 1 281 ? 4.18 5.742 -2.699 1 97.31 281 LEU A CA 1
ATOM 2204 C C . LEU A 1 281 ? 4.805 4.707 -1.77 1 97.31 281 LEU A C 1
ATOM 2206 O O . LEU A 1 281 ? 6.027 4.547 -1.746 1 97.31 281 LEU A O 1
ATOM 2210 N N . SER A 1 282 ? 4.027 4.012 -1.013 1 97.31 282 SER A N 1
ATOM 2211 C CA . SER A 1 282 ? 4.535 2.977 -0.118 1 97.31 282 SER A CA 1
ATOM 2212 C C . SER A 1 282 ? 5.172 1.833 -0.9 1 97.31 282 SER A C 1
ATOM 2214 O O . SER A 1 282 ? 6.152 1.237 -0.45 1 97.31 282 SER A O 1
ATOM 2216 N N . SER A 1 283 ? 4.586 1.497 -2.062 1 97 283 SER A N 1
ATOM 2217 C CA . SER A 1 283 ? 5.184 0.48 -2.922 1 97 283 SER A CA 1
ATOM 2218 C C . SER A 1 283 ? 6.586 0.885 -3.363 1 97 283 SER A C 1
ATOM 2220 O O . SER A 1 283 ? 7.512 0.071 -3.332 1 97 283 SER A O 1
ATOM 2222 N N . MET A 1 284 ? 6.738 2.145 -3.779 1 97.31 284 MET A N 1
ATOM 2223 C CA . MET A 1 284 ? 8.039 2.66 -4.18 1 97.31 284 MET A CA 1
ATOM 2224 C C . MET A 1 284 ? 9 2.689 -2.998 1 97.31 284 MET A C 1
ATOM 2226 O O . MET A 1 284 ? 10.188 2.373 -3.145 1 97.31 284 MET A O 1
ATOM 2230 N N . PHE A 1 285 ? 8.508 2.998 -1.78 1 97.31 285 PHE A N 1
ATOM 2231 C CA . PHE A 1 285 ? 9.266 3.051 -0.539 1 97.31 285 PHE A CA 1
ATOM 2232 C C . PHE A 1 285 ? 9.984 1.729 -0.283 1 97.31 285 PHE A C 1
ATOM 2234 O O . PHE A 1 285 ? 11.188 1.705 -0.043 1 97.31 285 PHE A O 1
ATOM 2241 N N . TYR A 1 286 ? 9.305 0.602 -0.434 1 96.19 286 TYR A N 1
ATOM 2242 C CA . TYR A 1 286 ? 9.867 -0.718 -0.174 1 96.19 286 TYR A CA 1
ATOM 2243 C C . TYR A 1 286 ? 10.719 -1.189 -1.349 1 96.19 286 TYR A C 1
ATOM 2245 O O . TYR A 1 286 ? 11.727 -1.871 -1.158 1 96.19 286 TYR A O 1
ATOM 2253 N N . ALA A 1 287 ? 10.266 -0.815 -2.582 1 95.81 287 ALA A N 1
ATOM 2254 C CA . ALA A 1 287 ? 11.023 -1.227 -3.762 1 95.81 287 ALA A CA 1
ATOM 2255 C C . ALA A 1 287 ? 12.414 -0.599 -3.766 1 95.81 287 ALA A C 1
ATOM 2257 O O . ALA A 1 287 ? 13.367 -1.193 -4.27 1 95.81 287 ALA A O 1
ATOM 2258 N N . LEU A 1 288 ? 12.531 0.596 -3.18 1 95.5 288 LEU A N 1
ATOM 2259 C CA . LEU A 1 288 ? 13.805 1.298 -3.143 1 95.5 288 LEU A CA 1
ATOM 2260 C C . LEU A 1 288 ? 14.633 0.868 -1.931 1 95.5 288 LEU A C 1
ATOM 2262 O O . LEU A 1 288 ? 15.781 1.281 -1.778 1 95.5 288 LEU A O 1
ATOM 2266 N N . GLY A 1 289 ? 14.039 0.087 -1.053 1 93.56 289 GLY A N 1
ATOM 2267 C CA . GLY A 1 289 ? 14.742 -0.37 0.135 1 93.56 289 GLY A CA 1
ATOM 2268 C C . GLY A 1 289 ? 14.945 0.724 1.166 1 93.56 289 GLY A C 1
ATOM 2269 O O . GLY A 1 289 ? 15.93 0.703 1.916 1 93.56 289 GLY A O 1
ATOM 2270 N N . LEU A 1 290 ? 14.023 1.683 1.242 1 95.25 290 LEU A N 1
ATOM 2271 C CA . LEU A 1 290 ? 14.18 2.809 2.156 1 95.25 290 LEU A CA 1
ATOM 2272 C C . LEU A 1 290 ? 13.969 2.371 3.602 1 95.25 290 LEU A C 1
ATOM 2274 O O . LEU A 1 290 ? 14.375 3.072 4.531 1 95.25 290 LEU A O 1
ATOM 2278 N N . HIS A 1 291 ? 13.367 1.25 3.811 1 93.06 291 HIS A N 1
ATOM 2279 C CA . HIS A 1 291 ? 13.078 0.757 5.152 1 93.06 291 HIS A CA 1
ATOM 2280 C C . HIS A 1 291 ? 14.312 0.13 5.785 1 93.06 291 HIS A C 1
ATOM 2282 O O . HIS A 1 291 ? 14.336 -0.132 6.992 1 93.06 291 HIS A O 1
ATOM 2288 N N . HIS A 1 292 ? 15.297 -0.036 4.91 1 86.94 292 HIS A N 1
ATOM 2289 C CA . HIS A 1 292 ? 16.484 -0.766 5.363 1 86.94 292 HIS A CA 1
ATOM 2290 C C . HIS A 1 292 ? 17.734 0.1 5.277 1 86.94 292 HIS A C 1
ATOM 2292 O O . HIS A 1 292 ? 17.938 0.792 4.277 1 86.94 292 HIS A O 1
ATOM 2298 N N . GLN A 1 293 ? 18.484 0.099 6.379 1 80.94 293 GLN A N 1
ATOM 2299 C CA . GLN A 1 293 ? 19.797 0.757 6.34 1 80.94 293 GLN A CA 1
ATOM 2300 C C . GLN A 1 293 ? 20.906 -0.252 6.098 1 80.94 293 GLN A C 1
ATOM 2302 O O . GLN A 1 293 ? 21.016 -1.256 6.809 1 80.94 293 GLN A O 1
ATOM 2307 N N . ASN A 1 294 ? 21.547 -0.034 5.07 1 76.94 294 ASN A N 1
ATOM 2308 C CA . ASN A 1 294 ? 22.719 -0.846 4.773 1 76.94 294 ASN A CA 1
ATOM 2309 C C . ASN A 1 294 ? 24 -0.165 5.242 1 76.94 294 ASN A C 1
ATOM 2311 O O . ASN A 1 294 ? 24.406 0.856 4.684 1 76.94 294 ASN A O 1
ATOM 2315 N N . SER A 1 295 ? 24.625 -0.686 6.16 1 75.5 295 SER A N 1
ATOM 2316 C CA . SER A 1 295 ? 25.828 -0.107 6.762 1 75.5 295 SER A CA 1
ATOM 2317 C C . SER A 1 295 ? 26.969 -0.05 5.762 1 75.5 295 SER A C 1
ATOM 2319 O O . SER A 1 295 ? 27.828 0.833 5.844 1 75.5 295 SER A O 1
ATOM 2321 N N . THR A 1 296 ? 26.938 -0.879 4.824 1 79.75 296 THR A N 1
ATOM 2322 C CA . THR A 1 296 ? 28.016 -0.911 3.842 1 79.75 296 THR A CA 1
ATOM 2323 C C . THR A 1 296 ? 27.922 0.283 2.895 1 79.75 296 THR A C 1
ATOM 2325 O O . THR A 1 296 ? 28.922 0.674 2.279 1 79.75 296 THR A O 1
ATOM 2328 N N . PHE A 1 297 ? 26.797 0.852 2.873 1 80.81 297 PHE A N 1
ATOM 2329 C CA . PHE A 1 297 ? 26.562 1.974 1.972 1 80.81 297 PHE A CA 1
ATOM 2330 C C . PHE A 1 297 ? 27.312 3.209 2.438 1 80.81 297 PHE A C 1
ATOM 2332 O O . PHE A 1 297 ? 27.719 4.039 1.622 1 80.81 297 PHE A O 1
ATOM 2339 N N . GLU A 1 298 ? 27.547 3.307 3.75 1 81.19 298 GLU A N 1
ATOM 2340 C CA . GLU A 1 298 ? 28.172 4.5 4.305 1 81.19 298 GLU A CA 1
ATOM 2341 C C . GLU A 1 298 ? 29.625 4.613 3.869 1 81.19 298 GLU A C 1
ATOM 2343 O O . GLU A 1 298 ? 30.172 5.719 3.762 1 81.19 298 GLU A O 1
ATOM 2348 N N . GLU A 1 299 ? 30.141 3.492 3.498 1 82.62 299 GLU A N 1
ATOM 2349 C CA . GLU A 1 299 ? 31.531 3.475 3.092 1 82.62 299 GLU A CA 1
ATOM 2350 C C . GLU A 1 299 ? 31.688 3.705 1.591 1 82.62 299 GLU A C 1
ATOM 2352 O O . GLU A 1 299 ? 32.688 4.219 1.13 1 82.62 299 GLU A O 1
ATOM 2357 N N . ILE A 1 300 ? 30.609 3.471 0.947 1 85.62 300 ILE A N 1
ATOM 2358 C CA . ILE A 1 300 ? 30.734 3.398 -0.505 1 85.62 300 ILE A CA 1
ATOM 2359 C C . ILE A 1 300 ? 30.109 4.641 -1.138 1 85.62 300 ILE A C 1
ATOM 2361 O O . ILE A 1 300 ? 30.578 5.117 -2.174 1 85.62 300 ILE A O 1
ATOM 2365 N N . HIS A 1 301 ? 29.125 5.23 -0.536 1 90.12 301 HIS A N 1
ATOM 2366 C CA . HIS A 1 301 ? 28.359 6.289 -1.185 1 90.12 301 HIS A CA 1
ATOM 2367 C C . HIS A 1 301 ? 28.516 7.613 -0.444 1 90.12 301 HIS A C 1
ATOM 2369 O O . HIS A 1 301 ? 28.75 7.629 0.767 1 90.12 301 HIS A O 1
ATOM 2375 N N . PRO A 1 302 ? 28.359 8.68 -1.187 1 92.06 302 PRO A N 1
ATOM 2376 C CA . PRO A 1 302 ? 28.484 9.992 -0.544 1 92.06 302 PRO A CA 1
ATOM 2377 C C . PRO A 1 302 ? 27.406 10.242 0.505 1 92.06 302 PRO A C 1
ATOM 2379 O O . PRO A 1 302 ? 26.281 9.773 0.353 1 92.06 302 PRO A O 1
ATOM 2382 N N . PHE A 1 303 ? 27.719 11.125 1.448 1 94.31 303 PHE A N 1
ATOM 2383 C CA . PHE A 1 303 ? 26.859 11.383 2.598 1 94.31 303 PHE A CA 1
ATOM 2384 C C . PHE A 1 303 ? 25.5 11.906 2.148 1 94.31 303 PHE A C 1
ATOM 2386 O O . PHE A 1 303 ? 24.469 11.5 2.676 1 94.31 303 PHE A O 1
ATOM 2393 N N . TYR A 1 304 ? 25.453 12.852 1.147 1 96.19 304 TYR A N 1
ATOM 2394 C CA . TYR A 1 304 ? 24.203 13.523 0.807 1 96.19 304 TYR A CA 1
ATOM 2395 C C . TYR A 1 304 ? 23.188 12.531 0.271 1 96.19 304 TYR A C 1
ATOM 2397 O O . TYR A 1 304 ? 21.984 12.672 0.531 1 96.19 304 TYR A O 1
ATOM 2405 N N . GLN A 1 305 ? 23.609 11.492 -0.466 1 95.06 305 GLN A N 1
ATOM 2406 C CA . GLN A 1 305 ? 22.688 10.516 -1.026 1 95.06 305 GLN A CA 1
ATOM 2407 C C . GLN A 1 305 ? 22.078 9.648 0.069 1 95.06 305 GLN A C 1
ATOM 2409 O O . GLN A 1 305 ? 20.891 9.344 0.036 1 95.06 305 GLN A O 1
ATOM 2414 N N . LEU A 1 306 ? 22.859 9.312 1.048 1 94.81 306 LEU A N 1
ATOM 2415 C CA . LEU A 1 306 ? 22.375 8.508 2.162 1 94.81 306 LEU A CA 1
ATOM 2416 C C . LEU A 1 306 ? 21.453 9.328 3.059 1 94.81 306 LEU A C 1
ATOM 2418 O O . LEU A 1 306 ? 20.422 8.828 3.508 1 94.81 306 LEU A O 1
ATOM 2422 N N . GLU A 1 307 ? 21.891 10.57 3.287 1 96.38 307 GLU A N 1
ATOM 2423 C CA . GLU A 1 307 ? 21.078 11.453 4.121 1 96.38 307 GLU A CA 1
ATOM 2424 C C . GLU A 1 307 ? 19.734 11.727 3.477 1 96.38 307 GLU A C 1
ATOM 2426 O O . GLU A 1 307 ? 18.703 11.781 4.164 1 96.38 307 GLU A O 1
ATOM 2431 N N . MET A 1 308 ? 19.703 11.906 2.172 1 96.56 308 MET A N 1
ATOM 2432 C CA . MET A 1 308 ? 18.422 12.102 1.476 1 96.56 308 MET A CA 1
ATOM 2433 C C . MET A 1 308 ? 17.516 10.891 1.652 1 96.56 308 MET A C 1
ATOM 2435 O O . MET A 1 308 ? 16.312 11.047 1.89 1 96.56 308 MET A O 1
ATOM 2439 N N . ARG A 1 309 ? 18.031 9.719 1.561 1 95.75 309 ARG A N 1
ATOM 2440 C CA . ARG A 1 309 ? 17.25 8.5 1.753 1 95.75 309 ARG A CA 1
ATOM 2441 C C . ARG A 1 309 ? 16.656 8.445 3.16 1 95.75 309 ARG A C 1
ATOM 2443 O O . ARG A 1 309 ? 15.516 8.047 3.342 1 95.75 309 ARG A O 1
ATOM 2450 N N . ARG A 1 310 ? 17.469 8.867 4.152 1 96.25 310 ARG A N 1
ATOM 2451 C CA . ARG A 1 310 ? 16.969 8.906 5.523 1 96.25 310 ARG A CA 1
ATOM 2452 C C . ARG A 1 310 ? 15.812 9.883 5.66 1 96.25 310 ARG A C 1
ATOM 2454 O O . ARG A 1 310 ? 14.812 9.578 6.316 1 96.25 310 ARG A O 1
ATOM 2461 N N . ARG A 1 311 ? 15.953 10.977 5.035 1 97.19 311 ARG A N 1
ATOM 2462 C CA . ARG A 1 311 ? 14.914 12 5.074 1 97.19 311 ARG A CA 1
ATOM 2463 C C . ARG A 1 311 ? 13.641 11.516 4.387 1 97.19 311 ARG A C 1
ATOM 2465 O O . ARG A 1 311 ? 12.531 11.727 4.891 1 97.19 311 ARG A O 1
ATOM 2472 N N . TYR A 1 312 ? 13.836 10.859 3.168 1 97.44 312 TYR A N 1
ATOM 2473 C CA . TYR A 1 312 ? 12.688 10.289 2.473 1 97.44 312 TYR A CA 1
ATOM 2474 C C . TYR A 1 312 ? 11.953 9.289 3.359 1 97.44 312 TYR A C 1
ATOM 2476 O O . TYR A 1 312 ? 10.734 9.367 3.51 1 97.44 312 TYR A O 1
ATOM 2484 N N . ALA A 1 313 ? 12.719 8.367 3.953 1 97.19 313 ALA A N 1
ATOM 2485 C CA . ALA A 1 313 ? 12.141 7.293 4.766 1 97.19 313 ALA A CA 1
ATOM 2486 C C . ALA A 1 313 ? 11.359 7.863 5.941 1 97.19 313 ALA A C 1
ATOM 2488 O O . ALA A 1 313 ? 10.227 7.445 6.195 1 97.19 313 ALA A O 1
ATOM 2489 N N . ALA A 1 314 ? 11.953 8.812 6.582 1 97.31 314 ALA A N 1
ATOM 2490 C CA . ALA A 1 314 ? 11.312 9.406 7.754 1 97.31 314 ALA A CA 1
ATOM 2491 C C . ALA A 1 314 ? 10.016 10.117 7.371 1 97.31 314 ALA A C 1
ATOM 2493 O O . ALA A 1 314 ? 9 9.984 8.055 1 97.31 314 ALA A O 1
ATOM 2494 N N . GLN A 1 315 ? 10.078 10.875 6.336 1 97.44 315 GLN A N 1
ATOM 2495 C CA . GLN A 1 315 ? 8.938 11.703 5.957 1 97.44 315 GLN A CA 1
ATOM 2496 C C . GLN A 1 315 ? 7.797 10.844 5.418 1 97.44 315 GLN A C 1
ATOM 2498 O O . GLN A 1 315 ? 6.629 11.086 5.738 1 97.44 315 GLN A O 1
ATOM 2503 N N . ILE A 1 316 ? 8.094 9.859 4.574 1 97.88 316 ILE A N 1
ATOM 2504 C CA . ILE A 1 316 ? 7.062 8.992 4.008 1 97.88 316 ILE A CA 1
ATOM 2505 C C . ILE A 1 316 ? 6.457 8.125 5.105 1 97.88 316 ILE A C 1
ATOM 2507 O O . ILE A 1 316 ? 5.238 7.926 5.148 1 97.88 316 ILE A O 1
ATOM 2511 N N . TYR A 1 317 ? 7.328 7.629 5.996 1 97.5 317 TYR A N 1
ATOM 2512 C CA . TYR A 1 317 ? 6.844 6.891 7.156 1 97.5 317 TYR A CA 1
ATOM 2513 C C . TYR A 1 317 ? 5.855 7.73 7.961 1 97.5 317 TYR A C 1
ATOM 2515 O O . TYR A 1 317 ? 4.781 7.246 8.328 1 97.5 317 TYR A O 1
ATOM 2523 N N . SER A 1 318 ? 6.156 8.914 8.172 1 97.75 318 SER A N 1
ATOM 2524 C CA . SER A 1 318 ? 5.32 9.797 8.977 1 97.75 318 SER A CA 1
ATOM 2525 C C . SER A 1 318 ? 4.012 10.125 8.258 1 97.75 318 SER A C 1
ATOM 2527 O O . SER A 1 318 ? 2.951 10.172 8.883 1 97.75 318 SER A O 1
ATOM 2529 N N . MET A 1 319 ? 4.117 10.391 7.02 1 97.25 319 MET A N 1
ATOM 2530 C CA . MET A 1 319 ? 2.916 10.68 6.242 1 97.25 319 MET A CA 1
ATOM 2531 C C . MET A 1 319 ? 1.949 9.5 6.273 1 97.25 319 MET A C 1
ATOM 2533 O O . MET A 1 319 ? 0.734 9.695 6.352 1 97.25 319 MET A O 1
ATOM 2537 N N . ASP A 1 320 ? 2.49 8.312 6.141 1 96.94 320 ASP A N 1
ATOM 2538 C CA . ASP A 1 320 ? 1.683 7.098 6.203 1 96.94 320 ASP A CA 1
ATOM 2539 C C . ASP A 1 320 ? 0.879 7.039 7.5 1 96.94 320 ASP A C 1
ATOM 2541 O O . ASP A 1 320 ? -0.302 6.684 7.488 1 96.94 320 ASP A O 1
ATOM 2545 N N . LYS A 1 321 ? 1.465 7.367 8.625 1 97.38 321 LYS A N 1
ATOM 2546 C CA . LYS A 1 321 ? 0.776 7.332 9.906 1 97.38 321 LYS A CA 1
ATOM 2547 C C . LYS A 1 321 ? -0.31 8.398 9.984 1 97.38 321 LYS A C 1
ATOM 2549 O O . LYS A 1 321 ? -1.387 8.164 10.531 1 97.38 321 LYS A O 1
ATOM 2554 N N . THR A 1 322 ? 0.036 9.539 9.453 1 96.25 322 THR A N 1
ATOM 2555 C CA . THR A 1 322 ? -0.929 10.633 9.477 1 96.25 322 THR A CA 1
ATOM 2556 C C . THR A 1 322 ? -2.186 10.266 8.695 1 96.25 322 THR A C 1
ATOM 2558 O O . THR A 1 322 ? -3.303 10.43 9.195 1 96.25 322 THR A O 1
ATOM 2561 N N . ILE A 1 323 ? -2.016 9.75 7.559 1 95.38 323 ILE A N 1
ATOM 2562 C CA . ILE A 1 323 ? -3.154 9.438 6.703 1 95.38 323 ILE A CA 1
ATOM 2563 C C . ILE A 1 323 ? -3.934 8.258 7.293 1 95.38 323 ILE A C 1
ATOM 2565 O O . ILE A 1 323 ? -5.164 8.234 7.238 1 95.38 323 ILE A O 1
ATOM 2569 N N . SER A 1 324 ? -3.209 7.285 7.773 1 96.12 324 SER A N 1
ATOM 2570 C CA . SER A 1 324 ? -3.861 6.172 8.453 1 96.12 324 SER A CA 1
ATOM 2571 C C . SER A 1 324 ? -4.738 6.664 9.602 1 96.12 324 SER A C 1
ATOM 2573 O O . SER A 1 324 ? -5.844 6.152 9.805 1 96.12 324 SER A O 1
ATOM 2575 N N . THR A 1 325 ? -4.293 7.621 10.312 1 96 325 THR A N 1
ATOM 2576 C CA . THR A 1 325 ? -5.043 8.18 11.438 1 96 325 THR A CA 1
ATOM 2577 C C . THR A 1 325 ? -6.289 8.906 10.945 1 96 325 THR A C 1
ATOM 2579 O O . THR A 1 325 ? -7.375 8.75 11.508 1 96 325 THR A O 1
ATOM 2582 N N . ILE A 1 326 ? -6.141 9.688 9.906 1 94.19 326 ILE A N 1
ATOM 2583 C CA . ILE A 1 326 ? -7.23 10.484 9.367 1 94.19 326 ILE A CA 1
ATOM 2584 C C . ILE A 1 326 ? -8.359 9.562 8.898 1 94.19 326 ILE A C 1
ATOM 2586 O O . ILE A 1 326 ? -9.539 9.859 9.094 1 94.19 326 ILE A O 1
ATOM 2590 N N . LEU A 1 327 ? -8 8.453 8.328 1 93.5 327 LEU A N 1
ATOM 2591 C CA . LEU A 1 327 ? -8.984 7.57 7.715 1 93.5 327 LEU A CA 1
ATOM 2592 C C . LEU A 1 327 ? -9.383 6.449 8.672 1 93.5 327 LEU A C 1
ATOM 2594 O O . LEU A 1 327 ? -10.383 5.762 8.445 1 93.5 327 LEU A O 1
ATOM 2598 N N . GLY A 1 328 ? -8.609 6.281 9.766 1 94.12 328 GLY A N 1
ATOM 2599 C CA . GLY A 1 328 ? -8.852 5.156 10.656 1 94.12 328 GLY A CA 1
ATOM 2600 C C . GLY A 1 328 ? -8.547 3.814 10.016 1 94.12 328 GLY A C 1
ATOM 2601 O O . GLY A 1 328 ? -9.289 2.852 10.203 1 94.12 328 GLY A O 1
ATOM 2602 N N . ARG A 1 329 ? -7.543 3.748 9.172 1 94.94 329 ARG A N 1
ATOM 2603 C CA . ARG A 1 329 ? -7.098 2.531 8.5 1 94.94 329 ARG A CA 1
ATOM 2604 C C . ARG A 1 329 ? -5.699 2.133 8.961 1 94.94 329 ARG A C 1
ATOM 2606 O O . ARG A 1 329 ? -4.926 2.977 9.414 1 94.94 329 ARG A O 1
ATOM 2613 N N . PRO A 1 330 ? -5.352 0.863 8.938 1 94.81 330 PRO A N 1
ATOM 2614 C CA . PRO A 1 330 ? -4.008 0.442 9.336 1 94.81 330 PRO A CA 1
ATOM 2615 C C . PRO A 1 330 ? -2.914 1.055 8.461 1 94.81 330 PRO A C 1
ATOM 2617 O O . PRO A 1 330 ? -3.135 1.302 7.273 1 94.81 330 PRO A O 1
ATOM 2620 N N . PRO A 1 331 ? -1.765 1.296 9.078 1 95.62 331 PRO A N 1
ATOM 2621 C CA . PRO A 1 331 ? -0.646 1.829 8.297 1 95.62 331 PRO A CA 1
ATOM 2622 C C . PRO A 1 331 ? -0.158 0.857 7.223 1 95.62 331 PRO A C 1
ATOM 2624 O O . PRO A 1 331 ? -0.239 -0.36 7.406 1 95.62 331 PRO A O 1
ATOM 2627 N N . ARG A 1 332 ? 0.388 1.382 6.16 1 95.75 332 ARG A N 1
ATOM 2628 C CA . ARG A 1 332 ? 0.943 0.588 5.066 1 95.75 332 ARG A CA 1
ATOM 2629 C C . ARG A 1 332 ? 2.408 0.252 5.324 1 95.75 332 ARG A C 1
ATOM 2631 O O . ARG A 1 332 ? 2.91 -0.767 4.848 1 95.75 332 ARG A O 1
ATOM 2638 N N . ILE A 1 333 ? 3.053 1.178 5.938 1 96.12 333 ILE A N 1
ATOM 2639 C CA . ILE A 1 333 ? 4.465 1 6.262 1 96.12 333 ILE A CA 1
ATOM 2640 C C . ILE A 1 333 ? 4.617 0.662 7.742 1 96.12 333 ILE A C 1
ATOM 2642 O O . ILE A 1 333 ? 4.332 1.494 8.609 1 96.12 333 ILE A O 1
ATOM 2646 N N . SER A 1 334 ? 5.09 -0.493 8 1 92.5 334 SER A N 1
ATOM 2647 C CA . SER A 1 334 ? 5.211 -0.951 9.375 1 92.5 334 SER A CA 1
ATOM 2648 C C . SER A 1 334 ? 6.582 -0.621 9.953 1 92.5 334 SER A C 1
ATOM 2650 O O . SER A 1 334 ? 7.609 -0.992 9.375 1 92.5 334 SER A O 1
ATOM 2652 N N . GLY A 1 335 ? 6.531 -0.062 11.117 1 91.75 335 GLY A N 1
ATOM 2653 C CA . GLY A 1 335 ? 7.766 0.309 11.781 1 91.75 335 GLY A CA 1
ATOM 2654 C C . GLY A 1 335 ? 8.578 -0.886 12.242 1 91.75 335 GLY A C 1
ATOM 2655 O O . GLY A 1 335 ? 9.805 -0.807 12.359 1 91.75 335 GLY A O 1
ATOM 2656 N N . SER A 1 336 ? 7.922 -1.978 12.414 1 88.88 336 SER A N 1
ATOM 2657 C CA . SER A 1 336 ? 8.617 -3.17 12.891 1 88.88 336 SER A CA 1
ATOM 2658 C C . SER A 1 336 ? 9.578 -3.705 11.844 1 88.88 336 SER A C 1
ATOM 2660 O O . SER A 1 336 ? 10.508 -4.453 12.164 1 88.88 336 SER A O 1
ATOM 2662 N N . HIS A 1 337 ? 9.375 -3.324 10.609 1 89.69 337 HIS A N 1
ATOM 2663 C CA . HIS A 1 337 ? 10.242 -3.775 9.523 1 89.69 337 HIS A CA 1
ATOM 2664 C C . HIS A 1 337 ? 11.188 -2.666 9.078 1 89.69 337 HIS A C 1
ATOM 2666 O O . HIS A 1 337 ? 11.906 -2.818 8.086 1 89.69 337 HIS A O 1
ATOM 2672 N N . CYS A 1 338 ? 11.125 -1.532 9.766 1 89.44 338 CYS A N 1
ATOM 2673 C CA . CYS A 1 338 ? 11.938 -0.387 9.367 1 89.44 338 CYS A CA 1
ATOM 2674 C C . CYS A 1 338 ? 13.039 -0.12 10.383 1 89.44 338 CYS A C 1
ATOM 2676 O O . CYS A 1 338 ? 12.836 -0.27 11.586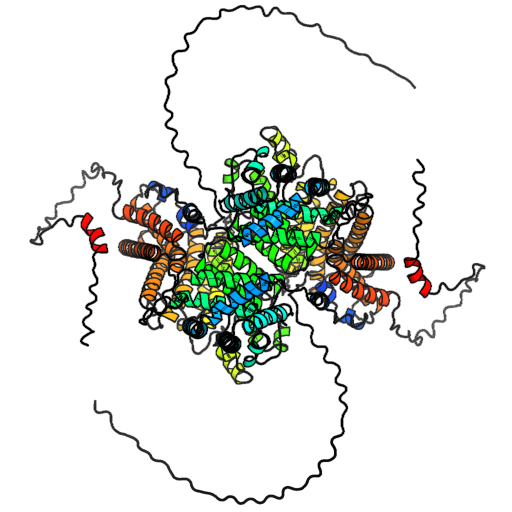 1 89.44 338 CYS A O 1
ATOM 2678 N N . THR A 1 339 ? 14.227 0.176 10.008 1 84.75 339 THR A N 1
ATOM 2679 C CA . THR A 1 339 ? 15.312 0.592 10.891 1 84.75 339 THR A CA 1
ATOM 2680 C C . THR A 1 339 ? 15.102 2.029 11.367 1 84.75 339 THR A C 1
ATOM 2682 O O . THR A 1 339 ? 15.5 2.391 12.469 1 84.75 339 THR A O 1
ATOM 2685 N N . ASN A 1 340 ? 14.297 2.803 10.773 1 78.44 340 ASN A N 1
ATOM 2686 C CA . ASN A 1 340 ? 13.969 4.199 11.039 1 78.44 340 ASN A CA 1
ATOM 2687 C C . ASN A 1 340 ? 15.18 4.969 11.555 1 78.44 340 ASN A C 1
ATOM 2689 O O . ASN A 1 340 ? 15.211 5.391 12.711 1 78.44 340 ASN A O 1
ATOM 2693 N N . VAL A 1 341 ? 16.062 5.309 10.758 1 88.94 341 VAL A N 1
ATOM 2694 C CA . VAL A 1 341 ? 17.25 6.082 11.086 1 88.94 341 VAL A CA 1
ATOM 2695 C C . VAL A 1 341 ? 16.922 7.57 11.117 1 88.94 341 VAL A C 1
ATOM 2697 O O . VAL A 1 341 ? 16.312 8.094 10.172 1 88.94 341 VAL A O 1
ATOM 2700 N N . MET A 1 342 ? 17.312 8.234 12.195 1 94.44 342 MET A N 1
ATOM 2701 C CA . MET A 1 342 ? 17.031 9.664 12.359 1 94.44 342 MET A CA 1
ATOM 2702 C C . MET A 1 342 ? 17.859 10.492 11.383 1 94.44 342 MET A C 1
ATOM 2704 O O . MET A 1 342 ? 19.078 10.305 11.281 1 94.44 342 MET A O 1
ATOM 2708 N N . PRO A 1 343 ? 17.219 11.359 10.617 1 96.06 343 PRO A N 1
ATOM 2709 C CA . PRO A 1 343 ? 17.984 12.273 9.773 1 96.06 343 PRO A CA 1
ATOM 2710 C C . PRO A 1 343 ? 18.891 13.211 10.578 1 96.06 343 PRO A C 1
ATOM 2712 O O . PRO A 1 343 ? 18.578 13.523 11.734 1 96.06 343 PRO A O 1
ATOM 2715 N N . ALA A 1 344 ? 19.953 13.656 9.938 1 97.12 344 ALA A N 1
ATOM 2716 C CA . ALA A 1 344 ? 20.828 14.633 10.57 1 97.12 344 ALA A CA 1
ATOM 2717 C C . ALA A 1 344 ? 20.141 15.992 10.695 1 97.12 344 ALA A C 1
ATOM 2719 O O . ALA A 1 344 ? 19.422 16.406 9.789 1 97.12 344 ALA A O 1
ATOM 2720 N N . ASP A 1 345 ? 20.297 16.594 11.867 1 97.62 345 ASP A N 1
ATOM 2721 C CA . ASP A 1 345 ? 19.688 17.906 12.102 1 97.62 345 ASP A CA 1
ATOM 2722 C C . ASP A 1 345 ? 20.531 19.016 11.5 1 97.62 345 ASP A C 1
ATOM 2724 O O . ASP A 1 345 ? 21.125 19.812 12.234 1 97.62 345 ASP A O 1
ATOM 2728 N N . ILE A 1 346 ? 20.531 19.094 10.219 1 97.19 346 ILE A N 1
ATOM 2729 C CA . ILE A 1 346 ? 21.359 20.047 9.477 1 97.19 346 ILE A CA 1
ATOM 2730 C C . ILE A 1 346 ? 20.5 20.797 8.453 1 97.19 346 ILE A C 1
ATOM 2732 O O . ILE A 1 346 ? 19.422 20.312 8.07 1 97.19 346 ILE A O 1
ATOM 2736 N N . ASP A 1 347 ? 20.969 21.922 8.047 1 95.56 347 ASP A N 1
ATOM 2737 C CA . ASP A 1 347 ? 20.328 22.672 6.973 1 95.56 347 ASP A CA 1
ATOM 2738 C C . ASP A 1 347 ? 20.531 21.984 5.625 1 95.56 347 ASP A C 1
ATOM 2740 O O . ASP A 1 347 ? 21.516 21.266 5.43 1 95.56 347 ASP A O 1
ATOM 2744 N N . ASP A 1 348 ? 19.625 22.266 4.688 1 96.38 348 ASP A N 1
ATOM 2745 C CA . ASP A 1 348 ? 19.688 21.656 3.361 1 96.38 348 ASP A CA 1
ATOM 2746 C C . ASP A 1 348 ? 21 22.016 2.656 1 96.38 348 ASP A C 1
ATOM 2748 O O . ASP A 1 348 ? 21.547 21.188 1.91 1 96.38 348 ASP A O 1
ATOM 2752 N N . GLY A 1 349 ? 21.516 23.188 2.936 1 95.69 349 GLY A N 1
ATOM 2753 C CA . GLY A 1 349 ? 22.734 23.641 2.281 1 95.69 349 GLY A CA 1
ATOM 2754 C C . GLY A 1 349 ? 23.953 22.812 2.67 1 95.69 349 GLY A C 1
ATOM 2755 O O . GLY A 1 349 ? 24.922 22.734 1.91 1 95.69 349 GLY A O 1
ATOM 2756 N N . VAL A 1 350 ? 23.906 22.219 3.807 1 96.88 350 VAL A N 1
ATOM 2757 C CA . VAL A 1 350 ? 25.031 21.422 4.309 1 96.88 350 VAL A CA 1
ATOM 2758 C C . VAL A 1 350 ? 25.234 20.188 3.438 1 96.88 350 VAL A C 1
ATOM 2760 O O . VAL A 1 350 ? 26.328 19.625 3.379 1 96.88 350 VAL A O 1
ATOM 2763 N N . LEU A 1 351 ? 24.188 19.688 2.723 1 97.06 351 LEU A N 1
ATOM 2764 C CA . LEU A 1 351 ? 24.266 18.5 1.87 1 97.06 351 LEU A CA 1
ATOM 2765 C C . LEU A 1 351 ? 25.203 18.734 0.696 1 97.06 351 LEU A C 1
ATOM 2767 O O . LEU A 1 351 ? 25.703 17.781 0.091 1 97.06 351 LEU A O 1
ATOM 2771 N N . LEU A 1 352 ? 25.422 20 0.362 1 97 352 LEU A N 1
ATOM 2772 C CA . LEU A 1 352 ? 26.266 20.344 -0.773 1 97 352 LEU A CA 1
ATOM 2773 C C . LEU A 1 352 ? 27.734 20.406 -0.353 1 97 352 LEU A C 1
ATOM 2775 O O . LEU A 1 352 ? 28.625 20.438 -1.202 1 97 352 LEU A O 1
ATOM 2779 N N . LEU A 1 353 ? 27.969 20.344 0.963 1 95.25 353 LEU A N 1
ATOM 2780 C CA . LEU A 1 353 ? 29.328 20.484 1.478 1 95.25 353 LEU A CA 1
ATOM 2781 C C . LEU A 1 353 ? 30.062 19.156 1.405 1 95.25 353 LEU A C 1
ATOM 2783 O O . LEU A 1 353 ? 29.453 18.094 1.239 1 95.25 353 LEU A O 1
ATOM 2787 N N . GLU A 1 354 ? 31.422 19.234 1.508 1 91.88 354 GLU A N 1
ATOM 2788 C CA . GLU A 1 354 ? 32.312 18.062 1.541 1 91.88 354 GLU A CA 1
ATOM 2789 C C . GLU A 1 354 ? 33.469 18.281 2.527 1 91.88 354 GLU A C 1
ATOM 2791 O O . GLU A 1 354 ? 33.656 19.375 3.043 1 91.88 354 GLU A O 1
ATOM 2796 N N . GLY A 1 355 ? 34.062 17.203 2.93 1 91.69 355 GLY A N 1
ATOM 2797 C CA . GLY A 1 355 ? 35.281 17.266 3.711 1 91.69 355 GLY A CA 1
ATOM 2798 C C . GLY A 1 355 ? 35.062 17.766 5.125 1 91.69 355 GLY A C 1
ATOM 2799 O O . GLY A 1 355 ? 34.125 17.359 5.801 1 91.69 355 GLY A O 1
ATOM 2800 N N . ASP A 1 356 ? 35.906 18.734 5.5 1 93.75 356 ASP A N 1
ATOM 2801 C CA . ASP A 1 356 ? 35.938 19.188 6.887 1 93.75 356 ASP A CA 1
ATOM 2802 C C . ASP A 1 356 ? 34.719 20.016 7.246 1 93.75 356 ASP A C 1
ATOM 2804 O O . ASP A 1 356 ? 34.219 19.953 8.375 1 93.75 356 ASP A O 1
ATOM 2808 N N . GLU A 1 357 ? 34.344 20.766 6.32 1 95.06 357 GLU A N 1
ATOM 2809 C CA . GLU A 1 357 ? 33.156 21.578 6.59 1 95.06 357 GLU A CA 1
ATOM 2810 C C . GLU A 1 357 ? 31.922 20.719 6.867 1 95.06 357 GLU A C 1
ATOM 2812 O O . GLU A 1 357 ? 31.125 21.031 7.754 1 95.06 357 GLU A O 1
ATOM 2817 N N . LEU A 1 358 ? 31.766 19.719 6.078 1 95.56 358 LEU A N 1
ATOM 2818 C CA . LEU A 1 358 ? 30.672 18.766 6.293 1 95.56 358 LEU A CA 1
ATOM 2819 C C . LEU A 1 358 ? 30.812 18.078 7.656 1 95.56 358 LEU A C 1
ATOM 2821 O O . LEU A 1 358 ? 29.828 18 8.406 1 95.56 358 LEU A O 1
ATOM 2825 N N . HIS A 1 359 ? 32 17.672 8.008 1 94.88 359 HIS A N 1
ATOM 2826 C CA . HIS A 1 359 ? 32.25 16.984 9.266 1 94.88 359 HIS A CA 1
ATOM 2827 C C . HIS A 1 359 ? 31.953 17.875 10.461 1 94.88 359 HIS A C 1
ATOM 2829 O O . HIS A 1 359 ? 31.359 17.406 11.445 1 94.88 359 HIS A O 1
ATOM 2835 N N . SER A 1 360 ? 32.344 19.062 10.297 1 95.5 360 SER A N 1
ATOM 2836 C CA . SER A 1 360 ? 32.094 20.016 11.375 1 95.5 360 SER A CA 1
ATOM 2837 C C . SER A 1 360 ? 30.594 20.25 11.57 1 95.5 360 SER A C 1
ATOM 2839 O O . SER A 1 360 ? 30.109 20.359 12.703 1 95.5 360 SER A O 1
ATOM 2841 N N . SER A 1 361 ? 29.906 20.391 10.492 1 95.38 361 SER A N 1
ATOM 2842 C CA . SER A 1 361 ? 28.469 20.609 10.555 1 95.38 361 SER A CA 1
ATOM 2843 C C . SER A 1 361 ? 27.766 19.406 11.156 1 95.38 361 SER A C 1
ATOM 2845 O O . SER A 1 361 ? 26.812 19.547 11.93 1 95.38 361 SER A O 1
ATOM 2847 N N . LEU A 1 362 ? 28.219 18.234 10.891 1 95.56 362 LEU A N 1
ATOM 2848 C CA . LEU A 1 362 ? 27.594 16.984 11.344 1 95.56 362 LEU A CA 1
ATOM 2849 C C . LEU A 1 362 ? 27.844 16.781 12.836 1 95.56 362 LEU A C 1
ATOM 2851 O O . LEU A 1 362 ? 27.047 16.125 13.508 1 95.56 362 LEU A O 1
ATOM 2855 N N . HIS A 1 363 ? 28.859 17.359 13.336 1 94.69 363 HIS A N 1
ATOM 2856 C CA . HIS A 1 363 ? 29.203 17.125 14.727 1 94.69 363 HIS A CA 1
ATOM 2857 C C . HIS A 1 363 ? 28.703 18.266 15.617 1 94.69 363 HIS A C 1
ATOM 2859 O O . HIS A 1 363 ? 28.875 18.219 16.844 1 94.69 363 HIS A O 1
ATOM 2865 N N . ASN A 1 364 ? 28.109 19.219 15.031 1 96.19 364 ASN A N 1
ATOM 2866 C CA . ASN A 1 364 ? 27.547 20.328 15.797 1 96.19 364 ASN A CA 1
ATOM 2867 C C . ASN A 1 364 ? 26.156 19.984 16.344 1 96.19 364 ASN A C 1
ATOM 2869 O O . ASN A 1 364 ? 25.188 20.719 16.109 1 96.19 364 ASN A O 1
ATOM 2873 N N . VAL A 1 365 ? 26.047 18.906 17.062 1 95.56 365 VAL A N 1
ATOM 2874 C CA . VAL A 1 365 ? 24.781 18.422 17.609 1 95.56 365 VAL A CA 1
ATOM 2875 C C . VAL A 1 365 ? 24.984 17.969 19.047 1 95.56 365 VAL A C 1
ATOM 2877 O O . VAL A 1 365 ? 26.109 17.688 19.469 1 95.56 365 VAL A O 1
ATOM 2880 N N . ASP A 1 366 ? 24.016 17.969 19.812 1 95 366 ASP A N 1
ATOM 2881 C CA . ASP A 1 366 ? 24.094 17.516 21.188 1 95 366 ASP A CA 1
ATOM 2882 C C . ASP A 1 366 ? 24.031 15.984 21.266 1 95 366 ASP A C 1
ATOM 2884 O O . ASP A 1 366 ? 24.125 15.305 20.25 1 95 366 ASP A O 1
ATOM 2888 N N . ALA A 1 367 ? 23.859 15.438 22.453 1 92.44 367 ALA A N 1
ATOM 2889 C CA . ALA A 1 367 ? 23.922 13.992 22.688 1 92.44 367 ALA A CA 1
ATOM 2890 C C . ALA A 1 367 ? 22.734 13.281 22.047 1 92.44 367 ALA A C 1
ATOM 2892 O O . ALA A 1 367 ? 22.844 12.109 21.672 1 92.44 367 ALA A O 1
ATOM 2893 N N . ASN A 1 368 ? 21.609 14.07 21.844 1 94 368 ASN A N 1
ATOM 2894 C CA . ASN A 1 368 ? 20.422 13.453 21.25 1 94 368 ASN A CA 1
ATOM 2895 C C . ASN A 1 368 ? 20.312 13.766 19.766 1 94 368 ASN A C 1
ATOM 2897 O O . ASN A 1 368 ? 19.328 13.391 19.125 1 94 368 ASN A O 1
ATOM 2901 N N . GLY A 1 369 ? 21.297 14.461 19.188 1 95.38 369 GLY A N 1
ATOM 2902 C CA . GLY A 1 369 ? 21.359 14.68 17.75 1 95.38 369 GLY A CA 1
ATOM 2903 C C . GLY A 1 369 ? 20.719 15.992 17.328 1 95.38 369 GLY A C 1
ATOM 2904 O O . GLY A 1 369 ? 20.594 16.266 16.125 1 95.38 369 GLY A O 1
ATOM 2905 N N . TRP A 1 370 ? 20.25 16.859 18.281 1 97.12 370 TRP A N 1
ATOM 2906 C CA . TRP A 1 370 ? 19.656 18.156 17.938 1 97.12 370 TRP A CA 1
ATOM 2907 C C . TRP A 1 370 ? 20.75 19.203 17.719 1 97.12 370 TRP A C 1
ATOM 2909 O O . TRP A 1 370 ? 21.766 19.219 18.422 1 97.12 370 TRP A O 1
ATOM 2919 N N . ASN A 1 371 ? 20.578 20.047 16.703 1 96.56 371 ASN A N 1
ATOM 2920 C CA . ASN A 1 371 ? 21.609 21.047 16.406 1 96.56 371 ASN A CA 1
ATOM 2921 C C . ASN A 1 371 ? 21.844 21.984 17.594 1 96.56 371 ASN A C 1
ATOM 2923 O O . ASN A 1 371 ? 20.906 22.406 18.25 1 96.56 371 ASN A O 1
ATOM 2927 N N . LEU A 1 372 ? 23.078 22.375 17.828 1 96.25 372 LEU A N 1
ATOM 2928 C CA . LEU A 1 372 ? 23.484 23.141 19 1 96.25 372 LEU A CA 1
ATOM 2929 C C . LEU A 1 372 ? 23.062 24.594 18.859 1 96.25 372 LEU A C 1
ATOM 2931 O O . LEU A 1 372 ? 22.953 25.312 19.859 1 96.25 372 LEU A O 1
ATOM 2935 N N . GLU A 1 373 ? 22.828 25.016 17.672 1 94.5 373 GLU A N 1
ATOM 2936 C CA . GLU A 1 373 ? 22.344 26.375 17.453 1 94.5 373 GLU A CA 1
ATOM 2937 C C . GLU A 1 373 ? 20.875 26.516 17.859 1 94.5 373 GLU A C 1
ATOM 2939 O O . GLU A 1 373 ? 20.375 27.625 18.031 1 94.5 373 GLU A O 1
ATOM 2944 N N . ARG A 1 374 ? 20.156 25.391 18.047 1 94.5 374 ARG A N 1
ATOM 2945 C CA . ARG A 1 374 ? 18.75 25.312 18.406 1 94.5 374 ARG A CA 1
ATOM 2946 C C . ARG A 1 374 ? 17.891 26.094 17.406 1 94.5 374 ARG A C 1
ATOM 2948 O O . ARG A 1 374 ? 16.984 26.812 17.781 1 94.5 374 ARG A O 1
ATOM 2955 N N . GLN A 1 375 ? 18.344 26.016 16.203 1 93.44 375 GLN A N 1
ATOM 2956 C CA . GLN A 1 375 ? 17.578 26.609 15.117 1 93.44 375 GLN A CA 1
ATOM 2957 C C . GLN A 1 375 ? 16.609 25.609 14.523 1 93.44 375 GLN A C 1
ATOM 2959 O O . GLN A 1 375 ? 16.953 24.438 14.328 1 93.44 375 GLN A O 1
ATOM 2964 N N . PHE A 1 376 ? 15.344 26.094 14.297 1 94.44 376 PHE A N 1
ATOM 2965 C CA . PHE A 1 376 ? 14.344 25.234 13.695 1 94.44 376 PHE A CA 1
ATOM 2966 C C . PHE A 1 376 ? 14.531 25.156 12.18 1 94.44 376 PHE A C 1
ATOM 2968 O O . PHE A 1 376 ? 14.453 26.188 11.492 1 94.44 376 PHE A O 1
ATOM 2975 N N . ARG A 1 377 ? 14.852 24 11.719 1 93.81 377 ARG A N 1
ATOM 2976 C CA . ARG A 1 377 ? 15.086 23.719 10.305 1 93.81 377 ARG A CA 1
ATOM 2977 C C . ARG A 1 377 ? 14.133 22.641 9.797 1 93.81 377 ARG A C 1
ATOM 2979 O O . ARG A 1 377 ? 13.383 22.047 10.57 1 93.81 377 ARG A O 1
ATOM 2986 N N . GLY A 1 378 ? 14.133 22.438 8.43 1 94.62 378 GLY A N 1
ATOM 2987 C CA . GLY A 1 378 ? 13.352 21.344 7.879 1 94.62 378 GLY A CA 1
ATOM 2988 C C . GLY A 1 378 ? 13.719 20 8.461 1 94.62 378 GLY A C 1
ATOM 2989 O O . GLY A 1 378 ? 12.852 19.172 8.75 1 94.62 378 GLY A O 1
ATOM 2990 N N . ALA A 1 379 ? 14.953 19.781 8.641 1 96.31 379 ALA A N 1
ATOM 2991 C CA . ALA A 1 379 ? 15.422 18.516 9.211 1 96.31 379 ALA A CA 1
ATOM 2992 C C . ALA A 1 379 ? 14.969 18.375 10.664 1 96.31 379 ALA A C 1
ATOM 2994 O O . ALA A 1 379 ? 14.672 17.266 11.117 1 96.31 379 ALA A O 1
ATOM 2995 N N . THR A 1 380 ? 15.016 19.5 11.422 1 96.88 380 THR A N 1
ATOM 2996 C CA . THR A 1 380 ? 14.531 19.469 12.797 1 96.88 380 THR A CA 1
ATOM 2997 C C . THR A 1 380 ? 13.078 19 12.844 1 96.88 380 THR A C 1
ATOM 2999 O O . THR A 1 380 ? 12.727 18.141 13.664 1 96.88 380 THR A O 1
ATOM 3002 N N . TRP A 1 381 ? 12.312 19.562 11.984 1 97.12 381 TRP A N 1
ATOM 3003 C CA . TRP A 1 381 ? 10.906 19.188 11.914 1 97.12 381 TRP A CA 1
ATOM 3004 C C . TRP A 1 381 ? 10.758 17.703 11.602 1 97.12 381 TRP A C 1
ATOM 3006 O O . TRP A 1 381 ? 9.938 17.016 12.219 1 97.12 381 TRP A O 1
ATOM 3016 N N . ARG A 1 382 ? 11.477 17.234 10.648 1 97.12 382 ARG A N 1
ATOM 3017 C CA . ARG A 1 382 ? 11.391 15.836 10.227 1 97.12 382 ARG A CA 1
ATOM 3018 C C . ARG A 1 382 ? 11.75 14.898 11.375 1 97.12 382 ARG A C 1
ATOM 3020 O O . ARG A 1 382 ? 11.133 13.836 11.523 1 97.12 382 ARG A O 1
ATOM 3027 N N . ARG A 1 383 ? 12.742 15.234 12.125 1 97.19 383 ARG A N 1
ATOM 3028 C CA . ARG A 1 383 ? 13.141 14.453 13.289 1 97.19 383 ARG A CA 1
ATOM 3029 C C . ARG A 1 383 ? 12.016 14.406 14.32 1 97.19 383 ARG A C 1
ATOM 3031 O O . ARG A 1 383 ? 11.68 13.336 14.828 1 97.19 383 ARG A O 1
ATOM 3038 N N . MET A 1 384 ? 11.477 15.578 14.602 1 97.31 384 MET A N 1
ATOM 3039 C CA . MET A 1 384 ? 10.375 15.648 15.562 1 97.31 384 MET A CA 1
ATOM 3040 C C . MET A 1 384 ? 9.18 14.828 15.078 1 97.31 384 MET A C 1
ATOM 3042 O O . MET A 1 384 ? 8.586 14.078 15.859 1 97.31 384 MET A O 1
ATOM 3046 N N . LYS A 1 385 ? 8.875 15.023 13.797 1 97.5 385 LYS A N 1
ATOM 3047 C CA . LYS A 1 385 ? 7.73 14.328 13.219 1 97.5 385 LYS A CA 1
ATOM 3048 C C . LYS A 1 385 ? 7.926 12.812 13.25 1 97.5 385 LYS A C 1
ATOM 3050 O O . LYS A 1 385 ? 6.969 12.062 13.461 1 97.5 385 LYS A O 1
ATOM 3055 N N . LEU A 1 386 ? 9.109 12.367 12.977 1 97.56 386 LEU A N 1
ATOM 3056 C CA . LEU A 1 386 ? 9.406 10.938 13.023 1 97.56 386 LEU A CA 1
ATOM 3057 C C . LEU A 1 386 ? 9.164 10.375 14.422 1 97.56 386 LEU A C 1
ATOM 3059 O O . LEU A 1 386 ? 8.586 9.297 14.57 1 97.56 386 LEU A O 1
ATOM 3063 N N . LEU A 1 387 ? 9.617 11.086 15.461 1 97.31 387 LEU A N 1
ATOM 3064 C CA . LEU A 1 387 ? 9.414 10.656 16.844 1 97.31 387 LEU A CA 1
ATOM 3065 C C . LEU A 1 387 ? 7.926 10.539 17.156 1 97.31 387 LEU A C 1
ATOM 3067 O O . LEU A 1 387 ? 7.48 9.523 17.703 1 97.31 387 LEU A O 1
ATOM 3071 N N . VAL A 1 388 ? 7.23 11.555 16.766 1 97.88 388 VAL A N 1
ATOM 3072 C CA . VAL A 1 388 ? 5.793 11.578 17.047 1 97.88 388 VAL A CA 1
ATOM 3073 C C . VAL A 1 388 ? 5.109 10.445 16.281 1 97.88 388 VAL A C 1
ATOM 3075 O O . VAL A 1 388 ? 4.199 9.797 16.797 1 97.88 388 VAL A O 1
ATOM 3078 N N . SER A 1 389 ? 5.539 10.195 15.047 1 97.88 389 SER A N 1
ATOM 3079 C CA . SER A 1 389 ? 4.914 9.203 14.18 1 97.88 389 SER A CA 1
ATOM 3080 C C . SER A 1 389 ? 5.195 7.789 14.68 1 97.88 389 SER A C 1
ATOM 3082 O O . SER A 1 389 ? 4.367 6.891 14.508 1 97.88 389 SER A O 1
ATOM 3084 N N . GLN A 1 390 ? 6.348 7.551 15.25 1 97.44 390 GLN A N 1
ATOM 3085 C CA . GLN A 1 390 ? 6.633 6.242 15.836 1 97.44 390 GLN A CA 1
ATOM 3086 C C . GLN A 1 390 ? 5.648 5.918 16.953 1 97.44 390 GLN A C 1
ATOM 3088 O O . GLN A 1 390 ? 5.152 4.793 17.047 1 97.44 390 GLN A O 1
ATOM 3093 N N . PHE A 1 391 ? 5.387 6.867 17.766 1 97.94 391 PHE A N 1
ATOM 3094 C CA . PHE A 1 391 ? 4.387 6.668 18.797 1 97.94 391 PHE A CA 1
ATOM 3095 C C . PHE A 1 391 ? 2.992 6.555 18.203 1 97.94 391 PHE A C 1
ATOM 3097 O O . PHE A 1 391 ? 2.154 5.805 18.703 1 97.94 391 PHE A O 1
ATOM 3104 N N . ARG A 1 392 ? 2.742 7.371 17.172 1 98.19 392 ARG A N 1
ATOM 3105 C CA . ARG A 1 392 ? 1.445 7.285 16.5 1 98.19 392 ARG A CA 1
ATOM 3106 C C . ARG A 1 392 ? 1.165 5.863 16.031 1 98.19 392 ARG A C 1
ATOM 3108 O O . ARG A 1 392 ? 0.024 5.398 16.078 1 98.19 392 ARG A O 1
ATOM 3115 N N . GLU A 1 393 ? 2.15 5.223 15.492 1 96.5 393 GLU A N 1
ATOM 3116 C CA . GLU A 1 393 ? 1.963 3.844 15.055 1 96.5 393 GLU A CA 1
ATOM 3117 C C . GLU A 1 393 ? 1.535 2.947 16.203 1 96.5 393 GLU A C 1
ATOM 3119 O O . GLU A 1 393 ? 0.66 2.094 16.047 1 96.5 393 GLU A O 1
ATOM 3124 N N . GLU A 1 394 ? 2.156 3.088 17.359 1 95.69 394 GLU A N 1
ATOM 3125 C CA . GLU A 1 394 ? 1.758 2.32 18.547 1 95.69 394 GLU A CA 1
ATOM 3126 C C . GLU A 1 394 ? 0.338 2.672 18.969 1 95.69 394 GLU A C 1
ATOM 3128 O O . GLU A 1 394 ? -0.428 1.795 19.375 1 95.69 394 GLU A O 1
ATOM 3133 N N . VAL A 1 395 ? 0.081 3.967 18.906 1 96.69 395 VAL A N 1
ATOM 3134 C CA . VAL A 1 395 ? -1.255 4.441 19.25 1 96.69 395 VAL A CA 1
ATOM 3135 C C . VAL A 1 395 ? -2.289 3.785 18.344 1 96.69 395 VAL A C 1
ATOM 3137 O O . VAL A 1 395 ? -3.332 3.32 18.812 1 96.69 395 VAL A O 1
ATOM 3140 N N . LEU A 1 396 ? -2 3.764 17.047 1 95.81 396 LEU A N 1
ATOM 3141 C CA . LEU A 1 396 ? -2.893 3.121 16.078 1 95.81 396 LEU A CA 1
ATOM 3142 C C . LEU A 1 396 ? -3.043 1.635 16.391 1 95.81 396 LEU A C 1
ATOM 3144 O O . LEU A 1 396 ? -4.121 1.063 16.219 1 95.81 396 LEU A O 1
ATOM 3148 N N . GLY A 1 397 ? -1.952 1.003 16.906 1 92.69 397 GLY A N 1
ATOM 3149 C CA . GLY A 1 397 ? -2.01 -0.396 17.297 1 92.69 397 GLY A CA 1
ATOM 3150 C C . GLY A 1 397 ? -3.031 -0.67 18.391 1 92.69 397 GLY A C 1
ATOM 3151 O O . GLY A 1 397 ? -3.674 -1.723 18.391 1 92.69 397 GLY A O 1
ATOM 3152 N N . VAL A 1 398 ? -3.244 0.286 19.172 1 92.44 398 VAL A N 1
ATOM 3153 C CA . VAL A 1 398 ? -4.172 0.139 20.297 1 92.44 398 VAL A CA 1
ATOM 3154 C C . VAL A 1 398 ? -5.574 0.553 19.859 1 92.44 398 VAL A C 1
ATOM 3156 O O . VAL A 1 398 ? -6.555 -0.132 20.156 1 92.44 398 VAL A O 1
ATOM 3159 N N . CYS A 1 399 ? -5.633 1.631 19.109 1 92.44 399 CYS A N 1
ATOM 3160 C CA . CYS A 1 399 ? -6.918 2.268 18.828 1 92.44 399 CYS A CA 1
ATOM 3161 C C . CYS A 1 399 ? -7.672 1.527 17.734 1 92.44 399 CYS A C 1
ATOM 3163 O O . CYS A 1 399 ? -8.906 1.537 17.719 1 92.44 399 CYS A O 1
ATOM 3165 N N . LEU A 1 400 ? -7 0.865 16.828 1 89.38 400 LEU A N 1
ATOM 3166 C CA . LEU A 1 400 ? -7.668 0.228 15.695 1 89.38 400 LEU A CA 1
ATOM 3167 C C . LEU A 1 400 ? -8.055 -1.209 16.031 1 89.38 400 LEU A C 1
ATOM 3169 O O . LEU A 1 400 ? -8.812 -1.839 15.297 1 89.38 400 LEU A O 1
ATOM 3173 N N . ARG A 1 401 ? -7.551 -1.675 17.125 1 79.62 401 ARG A N 1
ATOM 3174 C CA . ARG A 1 401 ? -7.906 -3.035 17.516 1 79.62 401 ARG A CA 1
ATOM 3175 C C . ARG A 1 401 ? -9.352 -3.105 18 1 79.62 401 ARG A C 1
ATOM 3177 O O . ARG A 1 401 ? -9.852 -2.152 18.594 1 79.62 401 ARG A O 1
ATOM 3184 N N . THR A 1 402 ? -9.891 -4.199 17.797 1 65.31 402 THR A N 1
ATOM 3185 C CA . THR A 1 402 ? -11.297 -4.375 18.156 1 65.31 402 THR A CA 1
ATOM 3186 C C . THR A 1 402 ? -11.438 -4.656 19.656 1 65.31 402 THR A C 1
ATOM 3188 O O . THR A 1 402 ? -12.406 -4.219 20.281 1 65.31 402 THR A O 1
ATOM 3191 N N . HIS A 1 403 ? -10.43 -5.352 20.125 1 67.5 403 HIS A N 1
ATOM 3192 C CA . HIS A 1 403 ? -10.633 -5.727 21.516 1 67.5 403 HIS A CA 1
ATOM 3193 C C . HIS A 1 403 ? -9.562 -5.121 22.422 1 67.5 403 HIS A C 1
ATOM 3195 O O . HIS A 1 403 ? -8.367 -5.203 22.109 1 67.5 403 HIS A O 1
ATOM 3201 N N . PHE A 1 404 ? -10.094 -4.398 23.328 1 70.38 404 PHE A N 1
ATOM 3202 C CA . PHE A 1 404 ? -9.242 -3.779 24.344 1 70.38 404 PHE A CA 1
ATOM 3203 C C . PHE A 1 404 ? -9.117 -4.676 25.578 1 70.38 404 PHE A C 1
ATOM 3205 O O . PHE A 1 404 ? -10.117 -5 26.219 1 70.38 404 PHE A O 1
ATOM 3212 N N . THR A 1 405 ? -8.008 -5.27 25.688 1 72.88 405 THR A N 1
ATOM 3213 C CA . THR A 1 405 ? -7.758 -6.176 26.797 1 72.88 405 THR A CA 1
ATOM 3214 C C . THR A 1 405 ? -7.016 -5.457 27.922 1 72.88 405 THR A C 1
ATOM 3216 O O . THR A 1 405 ? -6.688 -4.277 27.812 1 72.88 405 THR A O 1
ATOM 3219 N N . ASN A 1 406 ? -6.973 -6.117 29.062 1 71.75 406 ASN A N 1
ATOM 3220 C CA . ASN A 1 406 ? -6.219 -5.57 30.188 1 71.75 406 ASN A CA 1
ATOM 3221 C C . ASN A 1 406 ? -4.781 -5.246 29.797 1 71.75 406 ASN A C 1
ATOM 3223 O O . ASN A 1 406 ? -4.223 -4.238 30.234 1 71.75 406 ASN A O 1
ATOM 3227 N N . ASP A 1 407 ? -4.359 -5.988 29.094 1 80.75 407 ASP A N 1
ATOM 3228 C CA . ASP A 1 407 ? -3.01 -5.758 28.594 1 80.75 407 ASP A CA 1
ATOM 3229 C C . ASP A 1 407 ? -2.953 -4.484 27.75 1 80.75 407 ASP A C 1
ATOM 3231 O O . ASP A 1 407 ? -1.924 -3.807 27.703 1 80.75 407 ASP A O 1
ATOM 3235 N N . SER A 1 408 ? -4.117 -4.133 27.359 1 84.31 408 SER A N 1
ATOM 3236 C CA . SER A 1 408 ? -4.191 -2.93 26.531 1 84.31 408 SER A CA 1
ATOM 3237 C C . SER A 1 408 ? -4.086 -1.669 27.375 1 84.31 408 SER A C 1
ATOM 3239 O O . SER A 1 408 ? -3.525 -0.662 26.938 1 84.31 408 SER A O 1
ATOM 3241 N N . GLU A 1 409 ? -4.645 -1.706 28.578 1 87.5 409 GLU A N 1
ATOM 3242 C CA . GLU A 1 409 ? -4.57 -0.55 29.469 1 87.5 409 GLU A CA 1
ATOM 3243 C C . GLU A 1 409 ? -3.135 -0.281 29.906 1 87.5 409 GLU A C 1
ATOM 3245 O O . GLU A 1 409 ? -2.695 0.87 29.938 1 87.5 409 GLU A O 1
ATOM 3250 N N . ILE A 1 410 ? -2.484 -1.354 30.219 1 90.69 410 ILE A N 1
ATOM 3251 C CA . ILE A 1 410 ? -1.091 -1.242 30.641 1 90.69 410 ILE A CA 1
ATOM 3252 C C . ILE A 1 410 ? -0.251 -0.699 29.484 1 90.69 410 ILE A C 1
ATOM 3254 O O . ILE A 1 410 ? 0.59 0.181 29.672 1 90.69 410 ILE A O 1
ATOM 3258 N N . LEU A 1 411 ? -0.515 -1.232 28.359 1 92.38 411 LEU A N 1
ATOM 3259 C CA . LEU A 1 411 ? 0.201 -0.793 27.172 1 92.38 411 LEU A CA 1
ATOM 3260 C C . LEU A 1 411 ? -0.06 0.683 26.891 1 92.38 411 LEU A C 1
ATOM 3262 O O . LEU A 1 411 ? 0.855 1.421 26.531 1 92.38 411 LEU A O 1
ATOM 3266 N N . THR A 1 412 ? -1.291 1.091 27.031 1 93.69 412 THR A N 1
ATOM 3267 C CA . THR A 1 412 ? -1.664 2.48 26.797 1 93.69 412 THR A CA 1
ATOM 3268 C C . THR A 1 412 ? -0.927 3.412 27.75 1 93.69 412 THR A C 1
ATOM 3270 O O . THR A 1 412 ? -0.417 4.457 27.344 1 93.69 412 THR A O 1
ATOM 3273 N N . GLN A 1 413 ? -0.855 3.041 28.984 1 92.81 413 GLN A N 1
ATOM 3274 C CA . GLN A 1 413 ? -0.159 3.854 29.984 1 92.81 413 GLN A CA 1
ATOM 3275 C C . GLN A 1 413 ? 1.339 3.906 29.688 1 92.81 413 GLN A C 1
ATOM 3277 O O . GLN A 1 413 ? 1.974 4.949 29.875 1 92.81 413 GLN A O 1
ATOM 3282 N N . ASP A 1 414 ? 1.806 2.785 29.266 1 96.31 414 ASP A N 1
ATOM 3283 C CA . ASP A 1 414 ? 3.217 2.734 28.891 1 96.31 414 ASP A CA 1
ATOM 3284 C C . ASP A 1 414 ? 3.52 3.688 27.75 1 96.31 414 ASP A C 1
ATOM 3286 O O . ASP A 1 414 ? 4.52 4.41 27.766 1 96.31 414 ASP A O 1
ATOM 3290 N N . ILE A 1 415 ? 2.689 3.676 26.719 1 97.19 415 ILE A N 1
ATOM 3291 C CA . ILE A 1 415 ? 2.875 4.543 25.562 1 97.19 415 ILE A CA 1
ATOM 3292 C C . ILE A 1 415 ? 2.828 6.004 26 1 97.19 415 ILE A C 1
ATOM 3294 O O . ILE A 1 415 ? 3.66 6.812 25.578 1 97.19 415 ILE A O 1
ATOM 3298 N N . LEU A 1 416 ? 1.833 6.352 26.859 1 97 416 LEU A N 1
ATOM 3299 C CA . LEU A 1 416 ? 1.681 7.727 27.344 1 97 416 LEU A CA 1
ATOM 3300 C C . LEU A 1 416 ? 2.924 8.18 28.094 1 97 416 LEU A C 1
ATOM 3302 O O . LEU A 1 416 ? 3.414 9.297 27.875 1 97 416 LEU A O 1
ATOM 3306 N N . THR A 1 417 ? 3.447 7.285 28.906 1 97.44 417 THR A N 1
ATOM 3307 C CA . THR A 1 417 ? 4.609 7.625 29.719 1 97.44 417 THR A CA 1
ATOM 3308 C C . THR A 1 417 ? 5.852 7.797 28.844 1 97.44 417 THR A C 1
ATOM 3310 O O . THR A 1 417 ? 6.59 8.766 29 1 97.44 417 THR A O 1
ATOM 3313 N N . ARG A 1 418 ? 6.102 6.844 27.953 1 97.75 418 ARG A N 1
ATOM 3314 C CA . ARG A 1 418 ? 7.258 6.922 27.062 1 97.75 418 ARG A CA 1
ATOM 3315 C C . ARG A 1 418 ? 7.156 8.125 26.141 1 97.75 418 ARG A C 1
ATOM 3317 O O . ARG A 1 418 ? 8.156 8.789 25.859 1 97.75 418 ARG A O 1
ATOM 3324 N N . HIS A 1 419 ? 5.98 8.32 25.641 1 97.19 419 HIS A N 1
ATOM 3325 C CA . HIS A 1 419 ? 5.738 9.438 24.734 1 97.19 419 HIS A CA 1
ATOM 3326 C C . HIS A 1 419 ? 6.086 10.766 25.391 1 97.19 419 HIS A C 1
ATOM 3328 O O . HIS A 1 419 ? 6.742 11.617 24.781 1 97.19 419 HIS A O 1
ATOM 3334 N N . GLU A 1 420 ? 5.625 10.977 26.641 1 95.75 420 GLU A N 1
ATOM 3335 C CA . GLU A 1 420 ? 5.926 12.188 27.391 1 95.75 420 GLU A CA 1
ATOM 3336 C C . GLU A 1 420 ? 7.422 12.32 27.656 1 95.75 420 GLU A C 1
ATOM 3338 O O . GLU A 1 420 ? 7.984 13.414 27.531 1 95.75 420 GLU A O 1
ATOM 3343 N N . PHE A 1 421 ? 8.016 11.258 27.969 1 96.62 421 PHE A N 1
ATOM 3344 C CA . PHE A 1 421 ? 9.445 11.25 28.266 1 96.62 421 PHE A CA 1
ATOM 3345 C C . PHE A 1 421 ? 10.25 11.68 27.047 1 96.62 421 PHE A C 1
ATOM 3347 O O . PHE A 1 421 ? 11.133 12.531 27.141 1 96.62 421 PHE A O 1
ATOM 3354 N N . VAL A 1 422 ? 9.922 11.109 25.891 1 96.31 422 VAL A N 1
ATOM 3355 C CA . VAL A 1 422 ? 10.664 11.383 24.656 1 96.31 422 VAL A CA 1
ATOM 3356 C C . VAL A 1 422 ? 10.414 12.828 24.219 1 96.31 422 VAL A C 1
ATOM 3358 O O . VAL A 1 422 ? 11.336 13.516 23.797 1 96.31 422 VAL A O 1
ATOM 3361 N N . TRP A 1 423 ? 9.203 13.305 24.344 1 96.06 423 TRP A N 1
ATOM 3362 C CA . TRP A 1 423 ? 8.867 14.68 23.969 1 96.06 423 TRP A CA 1
ATOM 3363 C C . TRP A 1 423 ? 9.617 15.68 24.844 1 96.06 423 TRP A C 1
ATOM 3365 O O . TRP A 1 423 ? 10.062 16.719 24.359 1 96.06 423 TRP A O 1
ATOM 3375 N N . ASP A 1 424 ? 9.82 15.289 26.078 1 94.88 424 ASP A N 1
ATOM 3376 C CA . ASP A 1 424 ? 10.477 16.172 27.031 1 94.88 424 ASP A CA 1
ATOM 3377 C C . ASP A 1 424 ? 11.977 16.281 26.734 1 94.88 424 ASP A C 1
ATOM 3379 O O . ASP A 1 424 ? 12.625 17.234 27.156 1 94.88 424 ASP A O 1
ATOM 3383 N N . GLN A 1 425 ? 12.531 15.352 25.984 1 94.56 425 GLN A N 1
ATOM 3384 C CA . GLN A 1 425 ? 13.953 15.367 25.641 1 94.56 425 GLN A CA 1
ATOM 3385 C C . GLN A 1 425 ? 14.234 16.328 24.5 1 94.56 425 GLN A C 1
ATOM 3387 O O . GLN A 1 425 ? 15.391 16.703 24.266 1 94.56 425 GLN A O 1
ATOM 3392 N N . ILE A 1 426 ? 13.211 16.75 23.781 1 96.5 426 ILE A N 1
ATOM 3393 C CA . ILE A 1 426 ? 13.391 17.734 22.703 1 96.5 426 ILE A CA 1
ATOM 3394 C C . ILE A 1 426 ? 13.617 19.109 23.312 1 96.5 426 ILE A C 1
ATOM 3396 O O . ILE A 1 426 ? 12.914 19.531 24.219 1 96.5 426 ILE A O 1
ATOM 3400 N N . PRO A 1 427 ? 14.617 19.828 22.781 1 95.31 427 PRO A N 1
ATOM 3401 C CA . PRO A 1 427 ? 14.891 21.156 23.312 1 95.31 427 PRO A CA 1
ATOM 3402 C C . PRO A 1 427 ? 13.664 22.062 23.297 1 95.31 427 PRO A C 1
ATOM 3404 O O . PRO A 1 427 ? 12.945 22.125 22.297 1 95.31 427 PRO A O 1
ATOM 3407 N N . GLU A 1 428 ? 13.438 22.828 24.297 1 93 428 GLU A N 1
ATOM 3408 C CA . GLU A 1 428 ? 12.25 23.672 24.469 1 93 428 GLU A CA 1
ATOM 3409 C C . GLU A 1 428 ? 12.18 24.766 23.406 1 93 428 GLU A C 1
ATOM 3411 O O . GLU A 1 428 ? 11.086 25.156 22.984 1 93 428 GLU A O 1
ATOM 3416 N N . GLU A 1 429 ? 13.32 25.141 22.969 1 91.44 429 GLU A N 1
ATOM 3417 C CA . GLU A 1 429 ? 13.398 26.219 21.984 1 91.44 429 GLU A CA 1
ATOM 3418 C C . GLU A 1 429 ? 12.797 25.812 20.656 1 91.44 429 GLU A C 1
ATOM 3420 O O . GLU A 1 429 ? 12.406 26.656 19.844 1 91.44 429 GLU A O 1
ATOM 3425 N N . LEU A 1 430 ? 12.75 24.516 20.531 1 93.5 430 LEU A N 1
ATOM 3426 C CA . LEU A 1 430 ? 12.297 24 19.234 1 93.5 430 LEU A CA 1
ATOM 3427 C C . LEU A 1 430 ? 10.812 23.672 19.266 1 93.5 430 LEU A C 1
ATOM 3429 O O . LEU A 1 430 ? 10.203 23.406 18.234 1 93.5 430 LEU A O 1
ATOM 3433 N N . LYS A 1 431 ? 10.203 23.734 20.422 1 94.75 431 LYS A N 1
ATOM 3434 C CA . LYS A 1 431 ? 8.82 23.297 20.594 1 94.75 431 LYS A CA 1
ATOM 3435 C C . LYS A 1 431 ? 7.879 24.484 20.734 1 94.75 431 LYS A C 1
ATOM 3437 O O . LYS A 1 431 ? 8.312 25.594 21.062 1 94.75 431 LYS A O 1
ATOM 3442 N N . TYR A 1 432 ? 6.676 24.25 20.406 1 94.69 432 TYR A N 1
ATOM 3443 C CA . TYR A 1 432 ? 5.621 25.219 20.672 1 94.69 432 TYR A CA 1
ATOM 3444 C C . TYR A 1 432 ? 5.219 25.219 22.141 1 94.69 432 TYR A C 1
ATOM 3446 O O . TYR A 1 432 ? 5.117 24.141 22.75 1 94.69 432 TYR A O 1
ATOM 3454 N N . ASN A 1 433 ? 5.074 26.344 22.672 1 92.69 433 ASN A N 1
ATOM 3455 C CA . ASN A 1 433 ? 4.594 26.516 24.031 1 92.69 433 ASN A CA 1
ATOM 3456 C C . ASN A 1 433 ? 3.193 27.109 24.062 1 92.69 433 ASN A C 1
ATOM 3458 O O . ASN A 1 433 ? 3.023 28.312 23.797 1 92.69 433 ASN A O 1
ATOM 3462 N N . GLU A 1 434 ? 2.279 26.375 24.469 1 90.31 434 GLU A N 1
ATOM 3463 C CA . GLU A 1 434 ? 0.878 26.781 24.469 1 90.31 434 GLU A CA 1
ATOM 3464 C C . GLU A 1 434 ? 0.633 27.922 25.438 1 90.31 434 GLU A C 1
ATOM 3466 O O . GLU A 1 434 ? -0.222 28.781 25.203 1 90.31 434 GLU A O 1
ATOM 3471 N N . LEU A 1 435 ? 1.329 28 26.516 1 86.31 435 LEU A N 1
ATOM 3472 C CA . LEU A 1 435 ? 1.148 29 27.547 1 86.31 435 LEU A CA 1
ATOM 3473 C C . LEU A 1 435 ? 1.575 30.375 27.047 1 86.31 435 LEU A C 1
ATOM 3475 O O . LEU A 1 435 ? 0.871 31.375 27.25 1 86.31 435 LEU A O 1
ATOM 3479 N N . THR A 1 436 ? 2.713 30.391 26.328 1 87.81 436 THR A N 1
ATOM 3480 C CA . THR A 1 436 ? 3.236 31.672 25.844 1 87.81 436 THR A CA 1
ATOM 3481 C C . THR A 1 436 ? 2.762 31.953 24.422 1 87.81 436 THR A C 1
ATOM 3483 O O . THR A 1 436 ? 2.859 33.094 23.938 1 87.81 436 THR A O 1
ATOM 3486 N N . GLY A 1 437 ? 2.25 30.969 23.75 1 87.19 437 GLY A N 1
ATOM 3487 C CA . GLY A 1 437 ? 1.842 31.094 22.359 1 87.19 437 GLY A CA 1
ATOM 3488 C C . GLY A 1 437 ? 3.014 31.188 21.406 1 87.19 437 GLY A C 1
ATOM 3489 O O . GLY A 1 437 ? 2.826 31.453 20.219 1 87.19 437 GLY A O 1
ATOM 3490 N N . SER A 1 438 ? 4.301 31.094 21.938 1 88.56 438 SER A N 1
ATOM 3491 C CA . SER A 1 438 ? 5.539 31.172 21.172 1 88.56 438 SER A CA 1
ATOM 3492 C C . SER A 1 438 ? 5.508 32.344 20.188 1 88.56 438 SER A C 1
ATOM 3494 O O . SER A 1 438 ? 5.828 32.188 19 1 88.56 438 SER A O 1
ATOM 3496 N N . GLN A 1 439 ? 5.188 33.5 20.578 1 86.38 439 GLN A N 1
ATOM 3497 C CA . GLN A 1 439 ? 4.988 34.656 19.75 1 86.38 439 GLN A CA 1
ATOM 3498 C C . GLN A 1 439 ? 6.312 35.188 19.172 1 86.38 439 GLN A C 1
ATOM 3500 O O . GLN A 1 439 ? 6.336 35.875 18.172 1 86.38 439 GLN A O 1
ATOM 3505 N N . HIS A 1 440 ? 7.367 34.688 19.781 1 85.94 440 HIS A N 1
ATOM 3506 C CA . HIS A 1 440 ? 8.688 35.125 19.328 1 85.94 440 HIS A CA 1
ATOM 3507 C C . HIS A 1 440 ? 9.078 34.406 18.031 1 85.94 440 HIS A C 1
ATOM 3509 O O . HIS A 1 440 ? 9.984 34.875 17.328 1 85.94 440 HIS A O 1
ATOM 3515 N N . ILE A 1 441 ? 8.414 33.344 17.719 1 90 441 ILE A N 1
ATOM 3516 C CA . ILE A 1 441 ? 8.703 32.562 16.516 1 90 441 ILE A CA 1
ATOM 3517 C C . ILE A 1 441 ? 7.961 33.188 15.328 1 90 441 ILE A C 1
ATOM 3519 O O . ILE A 1 441 ? 6.762 33.469 15.414 1 90 441 ILE A O 1
ATOM 3523 N N . PRO A 1 442 ? 8.711 33.406 14.203 1 86 442 PRO A N 1
ATOM 3524 C CA . PRO A 1 442 ? 8.031 33.969 13.023 1 86 442 PRO A CA 1
ATOM 3525 C C . PRO A 1 442 ? 6.859 33.094 12.57 1 86 442 PRO A C 1
ATOM 3527 O O . PRO A 1 442 ? 6.883 31.875 12.758 1 86 442 PRO A O 1
ATOM 3530 N N . PRO A 1 443 ? 5.867 33.625 11.922 1 85.31 443 PRO A N 1
ATOM 3531 C CA . PRO A 1 443 ? 4.586 32.969 11.648 1 85.31 443 PRO A CA 1
ATOM 3532 C C . PRO A 1 443 ? 4.742 31.688 10.852 1 85.31 443 PRO A C 1
ATOM 3534 O O . PRO A 1 443 ? 4.121 30.672 11.188 1 85.31 443 PRO A O 1
ATOM 3537 N N . PRO A 1 444 ? 5.551 31.641 9.742 1 83.06 444 PRO A N 1
ATOM 3538 C CA . PRO A 1 444 ? 5.641 30.375 9.008 1 83.06 444 PRO A CA 1
ATOM 3539 C C . PRO A 1 444 ? 6.199 29.234 9.859 1 83.06 444 PRO A C 1
ATOM 3541 O O . PRO A 1 444 ? 5.711 28.109 9.789 1 83.06 444 PRO A O 1
ATOM 3544 N N . GLN A 1 445 ? 7.176 29.594 10.617 1 89.94 445 GLN A N 1
ATOM 3545 C CA . GLN A 1 445 ? 7.754 28.594 11.531 1 89.94 445 GLN A CA 1
ATOM 3546 C C . GLN A 1 445 ? 6.785 28.25 12.648 1 89.94 445 GLN A C 1
ATOM 3548 O O . GLN A 1 445 ? 6.695 27.094 13.07 1 89.94 445 GLN A O 1
ATOM 3553 N N . ARG A 1 446 ? 6.148 29.281 13.188 1 91.5 446 ARG A N 1
ATOM 3554 C CA . ARG A 1 446 ? 5.199 29.078 14.273 1 91.5 446 ARG A CA 1
ATOM 3555 C C . ARG A 1 446 ? 4.082 28.125 13.859 1 91.5 446 ARG A C 1
ATOM 3557 O O . ARG A 1 446 ? 3.629 27.297 14.656 1 91.5 446 ARG A O 1
ATOM 3564 N N . TYR A 1 447 ? 3.643 28.25 12.586 1 88.62 447 TYR A N 1
ATOM 3565 C CA . TYR A 1 447 ? 2.621 27.359 12.055 1 88.62 447 TYR A CA 1
ATOM 3566 C C . TYR A 1 447 ? 3.07 25.906 12.141 1 88.62 447 TYR A C 1
ATOM 3568 O O . TYR A 1 447 ? 2.309 25.031 12.578 1 88.62 447 TYR A O 1
ATOM 3576 N N . VAL A 1 448 ? 4.258 25.625 11.758 1 91.75 448 VAL A N 1
ATOM 3577 C CA . VAL A 1 448 ? 4.785 24.266 11.688 1 91.75 448 VAL A CA 1
ATOM 3578 C C . VAL A 1 448 ? 4.965 23.719 13.102 1 91.75 448 VAL A C 1
ATOM 3580 O O . VAL A 1 448 ? 4.641 22.547 13.359 1 91.75 448 VAL A O 1
ATOM 3583 N N . VAL A 1 449 ? 5.488 24.531 14.023 1 94.56 449 VAL A N 1
ATOM 3584 C CA . VAL A 1 449 ? 5.723 24.047 15.383 1 94.56 449 VAL A CA 1
ATOM 3585 C C . VAL A 1 449 ? 4.387 23.828 16.094 1 94.56 449 VAL A C 1
ATOM 3587 O O . VAL A 1 449 ? 4.246 22.891 16.875 1 94.56 449 VAL A O 1
ATOM 3590 N N . MET A 1 450 ? 3.387 24.672 15.82 1 94.19 450 MET A N 1
ATOM 3591 C CA . MET A 1 450 ? 2.061 24.5 16.406 1 94.19 450 MET A CA 1
ATOM 3592 C C . MET A 1 450 ? 1.416 23.203 15.922 1 94.19 450 MET A C 1
ATOM 3594 O O . MET A 1 450 ? 0.83 22.453 16.703 1 94.19 450 MET A O 1
ATOM 3598 N N . THR A 1 451 ? 1.502 22.953 14.586 1 93.19 451 THR A N 1
ATOM 3599 C CA . THR A 1 451 ? 0.9 21.75 14.039 1 93.19 451 THR A CA 1
ATOM 3600 C C . THR A 1 451 ? 1.613 20.5 14.562 1 93.19 451 THR A C 1
ATOM 3602 O O . THR A 1 451 ? 0.982 19.469 14.797 1 93.19 451 THR A O 1
ATOM 3605 N N . THR A 1 452 ? 2.891 20.578 14.727 1 95.56 452 THR A N 1
ATOM 3606 C CA . THR A 1 452 ? 3.641 19.469 15.297 1 95.56 452 THR A CA 1
ATOM 3607 C C . THR A 1 452 ? 3.225 19.219 16.734 1 95.56 452 THR A C 1
ATOM 3609 O O . THR A 1 452 ? 3.105 18.062 17.172 1 95.56 452 THR A O 1
ATOM 3612 N N . TYR A 1 453 ? 3.043 20.312 17.453 1 96.62 453 TYR A N 1
ATOM 3613 C CA . TYR A 1 453 ? 2.561 20.219 18.828 1 96.62 453 TYR A CA 1
ATOM 3614 C C . TYR A 1 453 ? 1.194 19.547 18.875 1 96.62 453 TYR A C 1
ATOM 3616 O O . TYR A 1 453 ? 0.963 18.656 19.703 1 96.62 453 TYR A O 1
ATOM 3624 N N . MET A 1 454 ? 0.31 19.938 18.016 1 96.62 454 MET A N 1
ATOM 3625 C CA . MET A 1 454 ? -1.016 19.328 17.969 1 96.62 454 MET A CA 1
ATOM 3626 C C . MET A 1 454 ? -0.924 17.859 17.594 1 96.62 454 MET A C 1
ATOM 3628 O O . MET A 1 454 ? -1.704 17.031 18.094 1 96.62 454 MET A O 1
ATOM 3632 N N . ASP A 1 455 ? 0.013 17.547 16.734 1 96.44 455 ASP A N 1
ATOM 3633 C CA . ASP A 1 455 ? 0.215 16.156 16.344 1 96.44 455 ASP A CA 1
ATOM 3634 C C . ASP A 1 455 ? 0.604 15.297 17.547 1 96.44 455 ASP A C 1
ATOM 3636 O O . ASP A 1 455 ? 0.111 14.18 17.703 1 96.44 455 ASP A O 1
ATOM 3640 N N . GLN A 1 456 ? 1.48 15.828 18.328 1 97.06 456 GLN A N 1
ATOM 3641 C CA . GLN A 1 456 ? 1.899 15.156 19.562 1 97.06 456 GLN A CA 1
ATOM 3642 C C . GLN A 1 456 ? 0.745 15.047 20.547 1 97.06 456 GLN A C 1
ATOM 3644 O O . GLN A 1 456 ? 0.523 13.984 21.141 1 97.06 456 GLN A O 1
ATOM 3649 N N . GLN A 1 457 ? 0.026 16.094 20.734 1 96.88 457 GLN A N 1
ATOM 3650 C CA . GLN A 1 457 ? -1.111 16.109 21.641 1 96.88 457 GLN A CA 1
ATOM 3651 C C . GLN A 1 457 ? -2.201 15.148 21.188 1 96.88 457 GLN A C 1
ATOM 3653 O O . GLN A 1 457 ? -2.906 14.562 22 1 96.88 457 GLN A O 1
ATOM 3658 N N . TYR A 1 458 ? -2.311 15.055 19.891 1 97.44 458 TYR A N 1
ATOM 3659 C CA . TYR A 1 458 ? -3.344 14.188 19.328 1 97.44 458 TYR A CA 1
ATOM 3660 C C . TYR A 1 458 ? -3.092 12.727 19.703 1 97.44 458 TYR A C 1
ATOM 3662 O O . TYR A 1 458 ? -4.035 11.953 19.859 1 97.44 458 TYR A O 1
ATOM 3670 N N . ASN A 1 459 ? -1.828 12.273 19.797 1 97.81 459 ASN A N 1
ATOM 3671 C CA . ASN A 1 459 ? -1.519 10.938 20.297 1 97.81 459 ASN A CA 1
ATOM 3672 C C . ASN A 1 459 ? -2.129 10.703 21.688 1 97.81 459 ASN A C 1
ATOM 3674 O O . ASN A 1 459 ? -2.76 9.672 21.922 1 97.81 459 ASN A O 1
ATOM 3678 N N . CYS A 1 460 ? -1.968 11.68 22.516 1 97 460 CYS A N 1
ATOM 3679 C CA . CYS A 1 460 ? -2.523 11.594 23.875 1 97 460 CYS A CA 1
ATOM 3680 C C . CYS A 1 460 ? -4.047 11.578 23.828 1 97 460 CYS A C 1
ATOM 3682 O O . CYS A 1 460 ? -4.68 10.789 24.531 1 97 460 CYS A O 1
ATOM 3684 N N . PHE A 1 461 ? -4.574 12.422 23.047 1 96.94 461 PHE A N 1
ATOM 3685 C CA . PHE A 1 461 ? -6.02 12.508 22.891 1 96.94 461 PHE A CA 1
ATOM 3686 C C . PHE A 1 461 ? -6.613 11.148 22.531 1 96.94 461 PHE A C 1
ATOM 3688 O O . PHE A 1 461 ? -7.574 10.703 23.172 1 96.94 461 PHE A O 1
ATOM 3695 N N . LEU A 1 462 ? -6.047 10.5 21.5 1 96.31 462 LEU A N 1
ATOM 3696 C CA . LEU A 1 462 ? -6.562 9.227 21.016 1 96.31 462 LEU A CA 1
ATOM 3697 C C . LEU A 1 462 ? -6.48 8.156 22.094 1 96.31 462 LEU A C 1
ATOM 3699 O O . LEU A 1 462 ? -7.406 7.363 22.266 1 96.31 462 LEU A O 1
ATOM 3703 N N . LEU A 1 463 ? -5.398 8.109 22.844 1 95.62 463 LEU A N 1
ATOM 3704 C CA . LEU A 1 463 ? -5.215 7.113 23.891 1 95.62 463 LEU A CA 1
ATOM 3705 C C . LEU A 1 463 ? -6.184 7.352 25.047 1 95.62 463 LEU A C 1
ATOM 3707 O O . LEU A 1 463 ? -6.801 6.41 25.547 1 95.62 463 LEU A O 1
ATOM 3711 N N . HIS A 1 464 ? -6.297 8.586 25.438 1 95 464 HIS A N 1
ATOM 3712 C CA . HIS A 1 464 ? -7.23 8.891 26.516 1 95 464 HIS A CA 1
ATOM 3713 C C . HIS A 1 464 ? -8.664 8.594 26.109 1 95 464 HIS A C 1
ATOM 3715 O O . HIS A 1 464 ? -9.461 8.109 26.922 1 95 464 HIS A O 1
ATOM 3721 N N . ARG A 1 465 ? -9.008 8.922 24.906 1 93.88 465 ARG A N 1
ATOM 3722 C CA . ARG A 1 465 ? -10.336 8.602 24.406 1 93.88 465 ARG A CA 1
ATOM 3723 C C . ARG A 1 465 ? -10.594 7.102 24.469 1 93.88 465 ARG A C 1
ATOM 3725 O O . ARG A 1 465 ? -11.672 6.664 24.875 1 93.88 465 ARG A O 1
ATOM 3732 N N . LYS A 1 466 ? -9.594 6.375 23.984 1 91.81 466 LYS A N 1
ATOM 3733 C CA . LYS A 1 466 ? -9.734 4.922 24 1 91.81 466 LYS A CA 1
ATOM 3734 C C . LYS A 1 466 ? -9.914 4.398 25.422 1 91.81 466 LYS A C 1
ATOM 3736 O O . LYS A 1 466 ? -10.742 3.52 25.672 1 91.81 466 LYS A O 1
ATOM 3741 N N . LEU A 1 467 ? -9.164 4.914 26.375 1 90.44 467 LEU A N 1
ATOM 3742 C CA . LEU A 1 467 ? -9.25 4.508 27.781 1 90.44 467 LEU A CA 1
ATOM 3743 C C . LEU A 1 467 ? -10.617 4.848 28.359 1 90.44 467 LEU A C 1
ATOM 3745 O O . LEU A 1 467 ? -11.219 4.027 29.062 1 90.44 467 LEU A O 1
ATOM 3749 N N . VAL A 1 468 ? -11.133 5.984 28.047 1 89.5 468 VAL A N 1
ATOM 3750 C CA . VAL A 1 468 ? -12.406 6.453 28.594 1 89.5 468 VAL A CA 1
ATOM 3751 C C . VAL A 1 468 ? -13.547 5.609 28.031 1 89.5 468 VAL A C 1
ATOM 3753 O O . VAL A 1 468 ? -14.492 5.273 28.75 1 89.5 468 VAL A O 1
ATOM 3756 N N . ASN A 1 469 ? -13.469 5.242 26.766 1 85.94 469 ASN A N 1
ATOM 3757 C CA . ASN A 1 469 ? -14.547 4.504 26.109 1 85.94 469 ASN A CA 1
ATOM 3758 C C . ASN A 1 469 ? -14.562 3.041 26.547 1 85.94 469 ASN A C 1
ATOM 3760 O O . ASN A 1 469 ? -15.617 2.402 26.547 1 85.94 469 ASN A O 1
ATOM 3764 N N . GLU A 1 470 ? -13.406 2.551 26.969 1 86.31 470 GLU A N 1
ATOM 3765 C CA . GLU A 1 470 ? -13.32 1.109 27.188 1 86.31 470 GLU A CA 1
ATOM 3766 C C . GLU A 1 470 ? -13.18 0.784 28.672 1 86.31 470 GLU A C 1
ATOM 3768 O O . GLU A 1 470 ? -13.406 -0.355 29.094 1 86.31 470 GLU A O 1
ATOM 3773 N N . THR A 1 471 ? -12.75 1.79 29.359 1 84.19 471 THR A N 1
ATOM 3774 C CA . THR A 1 471 ? -12.555 1.552 30.781 1 84.19 471 THR A CA 1
ATOM 3775 C C . THR A 1 471 ? -13.234 2.635 31.609 1 84.19 471 THR A C 1
ATOM 3777 O O . THR A 1 471 ? -13.922 3.504 31.062 1 84.19 471 THR A O 1
ATOM 3780 N N . GLN A 1 472 ? -13.125 2.514 32.969 1 80.5 472 GLN A N 1
ATOM 3781 C CA . GLN A 1 472 ? -13.656 3.52 33.875 1 80.5 472 GLN A CA 1
ATOM 3782 C C . GLN A 1 472 ? -12.617 4.594 34.188 1 80.5 472 GLN A C 1
ATOM 3784 O O . GLN A 1 472 ? -12.523 5.078 35.312 1 80.5 472 GLN A O 1
ATOM 3789 N N . TRP A 1 473 ? -11.93 4.891 33.188 1 79.25 473 TRP A N 1
ATOM 3790 C CA . TRP A 1 473 ? -10.867 5.883 33.312 1 79.25 473 TRP A CA 1
ATOM 3791 C C . TRP A 1 473 ? -11.445 7.285 33.5 1 79.25 473 TRP A C 1
ATOM 3793 O O . TRP A 1 473 ? -12.578 7.551 33.062 1 79.25 473 TRP A O 1
ATOM 3803 N N . THR A 1 474 ? -10.625 8.094 34.156 1 85.75 474 THR A N 1
ATOM 3804 C CA . THR A 1 474 ? -11.023 9.484 34.344 1 85.75 474 THR A CA 1
ATOM 3805 C C . THR A 1 474 ? -11.016 10.242 33.031 1 85.75 474 THR A C 1
ATOM 3807 O O . THR A 1 474 ? -10.156 10.016 32.188 1 85.75 474 THR A O 1
ATOM 3810 N N . ARG A 1 475 ? -11.906 11.148 32.844 1 90.88 475 ARG A N 1
ATOM 3811 C CA . ARG A 1 475 ? -12.062 11.883 31.594 1 90.88 475 ARG A CA 1
ATOM 3812 C C . ARG A 1 475 ? -11.227 13.156 31.594 1 90.88 475 ARG A C 1
ATOM 3814 O O . ARG A 1 475 ? -11.047 13.789 30.547 1 90.88 475 ARG A O 1
ATOM 3821 N N . GLU A 1 476 ? -10.688 13.516 32.688 1 92.62 476 GLU A N 1
ATOM 3822 C CA . GLU A 1 476 ? -10 14.789 32.844 1 92.62 476 GLU A CA 1
ATOM 3823 C C . GLU A 1 476 ? -8.859 14.93 31.844 1 92.62 476 GLU A C 1
ATOM 3825 O O . GLU A 1 476 ? -8.742 15.953 31.172 1 92.62 476 GLU A O 1
ATOM 3830 N N . PRO A 1 477 ? -8.008 13.883 31.734 1 93.88 477 PRO A N 1
ATOM 3831 C CA . PRO A 1 477 ? -6.93 14.031 30.75 1 93.88 477 PRO A CA 1
ATOM 3832 C C . PRO A 1 477 ? -7.449 14.195 29.328 1 93.88 477 PRO A C 1
ATOM 3834 O O . PRO A 1 477 ? -6.836 14.891 28.516 1 93.88 477 PRO A O 1
ATOM 3837 N N . LEU A 1 478 ? -8.539 13.562 29 1 95.12 478 LEU A N 1
ATOM 3838 C CA . LEU A 1 478 ? -9.148 13.695 27.688 1 95.12 478 LEU A CA 1
ATOM 3839 C C . LEU A 1 478 ? -9.633 15.125 27.453 1 95.12 478 LEU A C 1
ATOM 3841 O O . LEU A 1 478 ? -9.453 15.68 26.375 1 95.12 478 LEU A O 1
ATOM 3845 N N . TYR A 1 479 ? -10.227 15.734 28.5 1 95.44 479 TYR A N 1
ATOM 3846 C CA . TYR A 1 479 ? -10.695 17.109 28.406 1 95.44 479 TYR A CA 1
ATOM 3847 C C . TYR A 1 479 ? -9.523 18.078 28.203 1 95.44 479 TYR A C 1
ATOM 3849 O O . TYR A 1 479 ? -9.609 19 27.391 1 95.44 479 TYR A O 1
ATOM 3857 N N . LYS A 1 480 ? -8.508 17.812 28.938 1 94.75 480 LYS A N 1
ATOM 3858 C CA . LYS A 1 480 ? -7.336 18.672 28.828 1 94.75 480 LYS A CA 1
ATOM 3859 C C . LYS A 1 480 ? -6.758 18.625 27.406 1 94.75 480 LYS A C 1
ATOM 3861 O O . LYS A 1 480 ? -6.438 19.656 26.828 1 94.75 480 LYS A O 1
ATOM 3866 N N . ALA A 1 481 ? -6.586 17.406 26.891 1 96.06 481 ALA A N 1
ATOM 3867 C CA . ALA A 1 481 ? -6.066 17.234 25.547 1 96.06 481 ALA A CA 1
ATOM 3868 C C . ALA A 1 481 ? -7.008 17.859 24.516 1 96.06 481 ALA A C 1
ATOM 3870 O O . ALA A 1 481 ? -6.559 18.469 23.547 1 96.06 481 ALA A O 1
ATOM 3871 N N . SER A 1 482 ? -8.305 17.719 24.703 1 96.31 482 SER A N 1
ATOM 3872 C CA . SER A 1 482 ? -9.305 18.25 23.781 1 96.31 482 SER A CA 1
ATOM 3873 C C . SER A 1 482 ? -9.258 19.781 23.766 1 96.31 482 SER A C 1
ATOM 3875 O O . SER A 1 482 ? -9.328 20.391 22.688 1 96.31 482 SER A O 1
ATOM 3877 N N . ARG A 1 483 ? -9.172 20.344 24.953 1 96.12 483 ARG A N 1
ATOM 3878 C CA . ARG A 1 483 ? -9.094 21.797 25.062 1 96.12 483 ARG A CA 1
ATOM 3879 C C . ARG A 1 483 ? -7.832 22.328 24.375 1 96.12 483 ARG A C 1
ATOM 3881 O O . ARG A 1 483 ? -7.879 23.344 23.672 1 96.12 483 ARG A O 1
ATOM 3888 N N . SER A 1 484 ? -6.773 21.656 24.625 1 96.19 484 SER A N 1
ATOM 3889 C CA . SER A 1 484 ? -5.508 22.047 24.016 1 96.19 484 SER A CA 1
ATOM 3890 C C . SER A 1 484 ? -5.598 22.016 22.484 1 96.19 484 SER A C 1
ATOM 3892 O O . SER A 1 484 ? -5.141 22.938 21.812 1 96.19 484 SER A O 1
ATOM 3894 N N . LEU A 1 485 ? -6.141 20.953 21.922 1 96.94 485 LEU A N 1
ATOM 3895 C CA . LEU A 1 485 ? -6.281 20.797 20.469 1 96.94 485 LEU A CA 1
ATOM 3896 C C . LEU A 1 485 ? -7.191 21.875 19.891 1 96.94 485 LEU A C 1
ATOM 3898 O O . LEU A 1 485 ? -6.875 22.484 18.875 1 96.94 485 LEU A O 1
ATOM 3902 N N . LEU A 1 486 ? -8.305 22.125 20.562 1 96.75 486 LEU A N 1
ATOM 3903 C CA . LEU A 1 486 ? -9.242 23.156 20.109 1 96.75 486 LEU A CA 1
ATOM 3904 C C . LEU A 1 486 ? -8.602 24.531 20.125 1 96.75 486 LEU A C 1
ATOM 3906 O O . LEU A 1 486 ? -8.617 25.25 19.125 1 96.75 486 LEU A O 1
ATOM 3910 N N . ASN A 1 487 ? -7.988 24.859 21.25 1 95.12 487 ASN A N 1
ATOM 3911 C CA . ASN A 1 487 ? -7.375 26.172 21.422 1 95.12 487 ASN A CA 1
ATOM 3912 C C . ASN A 1 487 ? -6.254 26.406 20.406 1 95.12 487 ASN A C 1
ATOM 3914 O O . ASN A 1 487 ? -6.152 27.469 19.812 1 95.12 487 ASN A O 1
ATOM 3918 N N . THR A 1 488 ? -5.402 25.406 20.297 1 95.38 488 THR A N 1
ATOM 3919 C CA . THR A 1 488 ? -4.277 25.547 19.391 1 95.38 488 THR A CA 1
ATOM 3920 C C . THR A 1 488 ? -4.758 25.609 17.938 1 95.38 488 THR A C 1
ATOM 3922 O O . THR A 1 488 ? -4.188 26.344 17.125 1 95.38 488 THR A O 1
ATOM 3925 N N . SER A 1 489 ? -5.781 24.859 17.594 1 94.62 489 SER A N 1
ATOM 3926 C CA . SER A 1 489 ? -6.344 24.922 16.234 1 94.62 489 SER A CA 1
ATOM 3927 C C . SER A 1 489 ? -6.867 26.312 15.922 1 94.62 489 SER A C 1
ATOM 3929 O O . SER A 1 489 ? -6.715 26.797 14.797 1 94.62 489 SER A O 1
ATOM 3931 N N . LEU A 1 490 ? -7.504 26.953 16.891 1 94.19 490 LEU A N 1
ATOM 3932 C CA . LEU A 1 490 ? -7.996 28.312 16.688 1 94.19 490 LEU A CA 1
ATOM 3933 C C . LEU A 1 490 ? -6.836 29.281 16.484 1 94.19 490 LEU A C 1
ATOM 3935 O O . LEU A 1 490 ? -6.926 30.188 15.648 1 94.19 490 LEU A O 1
ATOM 3939 N N . GLN A 1 491 ? -5.789 29.078 17.188 1 91.94 491 GLN A N 1
ATOM 3940 C CA . GLN A 1 491 ? -4.617 29.922 17.031 1 91.94 491 GLN A CA 1
ATOM 3941 C C . GLN A 1 491 ? -3.982 29.75 15.656 1 91.94 491 GLN A C 1
ATOM 3943 O O . GLN A 1 491 ? -3.486 30.703 15.07 1 91.94 491 GLN A O 1
ATOM 3948 N N . VAL A 1 492 ? -3.961 28.531 15.188 1 90.5 492 VAL A N 1
ATOM 3949 C CA . VAL A 1 492 ? -3.402 28.25 13.867 1 90.5 492 VAL A CA 1
ATOM 3950 C C . VAL A 1 492 ? -4.195 28.984 12.797 1 90.5 492 VAL A C 1
ATOM 3952 O O . VAL A 1 492 ? -3.619 29.547 11.867 1 90.5 492 VAL A O 1
ATOM 3955 N N . VAL A 1 493 ? -5.492 29 12.898 1 88.12 493 VAL A N 1
ATOM 3956 C CA . VAL A 1 493 ? -6.344 29.688 11.938 1 88.12 493 VAL A CA 1
ATOM 3957 C C . VAL A 1 493 ? -6.102 31.188 12.008 1 88.12 493 VAL A C 1
ATOM 3959 O O . VAL A 1 493 ? -6.008 31.859 10.977 1 88.12 493 VAL A O 1
ATOM 3962 N N . SER A 1 494 ? -5.965 31.688 13.227 1 85.38 494 SER A N 1
ATOM 3963 C CA . SER A 1 494 ? -5.699 33.094 13.414 1 85.38 494 SER A CA 1
ATOM 3964 C C . SER A 1 494 ? -4.355 33.5 12.82 1 85.38 494 SER A C 1
ATOM 3966 O O . SER A 1 494 ? -4.199 34.625 12.312 1 85.38 494 SER A O 1
ATOM 3968 N N . LEU A 1 495 ? -3.428 32.688 13.023 1 84.25 495 LEU A N 1
ATOM 3969 C CA . LEU A 1 495 ? -2.1 32.906 12.461 1 84.25 495 LEU A CA 1
ATOM 3970 C C . LEU A 1 495 ? -2.15 32.938 10.938 1 84.25 495 LEU A C 1
ATOM 3972 O O . LEU A 1 495 ? -1.473 33.75 10.312 1 84.25 495 LEU A O 1
ATOM 3976 N N . SER A 1 496 ? -2.875 32.062 10.344 1 76.81 496 SER A N 1
ATOM 3977 C CA . SER A 1 496 ? -2.973 31.969 8.891 1 76.81 496 SER A CA 1
ATOM 3978 C C . SER A 1 496 ? -3.602 33.219 8.289 1 76.81 496 SER A C 1
ATOM 3980 O O . SER A 1 496 ? -3.271 33.594 7.172 1 76.81 496 SER A O 1
ATOM 3982 N N . ASP A 1 497 ? -4.398 33.844 8.977 1 71.19 497 ASP A N 1
ATOM 3983 C CA . ASP A 1 497 ? -5.062 35.062 8.523 1 71.19 497 ASP A CA 1
ATOM 3984 C C . ASP A 1 497 ? -4.113 36.25 8.555 1 71.19 497 ASP A C 1
ATOM 3986 O O . ASP A 1 497 ? -4.262 37.188 7.773 1 71.19 497 ASP A O 1
ATOM 3990 N N . GLN A 1 498 ? -3.246 36.062 9.469 1 66.94 498 GLN A N 1
ATOM 3991 C CA . GLN A 1 498 ? -2.32 37.188 9.633 1 66.94 498 GLN A CA 1
ATOM 3992 C C . GLN A 1 498 ? -1.225 37.156 8.57 1 66.94 498 GLN A C 1
ATOM 3994 O O . GLN A 1 498 ? -0.671 38.188 8.211 1 66.94 498 GLN A O 1
ATOM 3999 N N . VAL A 1 499 ? -1.041 35.938 8.227 1 61.66 499 VAL A N 1
ATOM 4000 C CA . VAL A 1 499 ? 0.09 35.812 7.312 1 61.66 499 VAL A CA 1
ATOM 4001 C C . VAL A 1 499 ? -0.417 35.656 5.883 1 61.66 499 VAL A C 1
ATOM 4003 O O . VAL A 1 499 ? -1.064 34.656 5.547 1 61.66 499 VAL A O 1
ATOM 4006 N N . PHE A 1 500 ? -0.437 36.75 5.145 1 53.31 500 PHE A N 1
ATOM 4007 C CA . PHE A 1 500 ? -0.878 36.781 3.754 1 53.31 500 PHE A CA 1
ATOM 4008 C C . PHE A 1 500 ? -0.298 35.594 2.971 1 53.31 500 PHE A C 1
ATOM 4010 O O . PHE A 1 500 ? -0.947 35.062 2.068 1 53.31 500 PHE A O 1
ATOM 4017 N N . ASN A 1 501 ? 0.788 35.281 3.377 1 54.66 501 ASN A N 1
ATOM 4018 C CA . ASN A 1 501 ? 1.563 34.375 2.551 1 54.66 501 ASN A CA 1
ATOM 4019 C C . ASN A 1 501 ? 1.19 32.906 2.828 1 54.66 501 ASN A C 1
ATOM 4021 O O . ASN A 1 501 ? 1.613 32 2.104 1 54.66 501 ASN A O 1
ATOM 4025 N N . MET A 1 502 ? 0.327 32.75 3.836 1 54.16 502 MET A N 1
ATOM 4026 C CA . MET A 1 502 ? 0.096 31.359 4.164 1 54.16 502 MET A CA 1
ATOM 4027 C C . MET A 1 502 ? -1.356 30.969 3.904 1 54.16 502 MET A C 1
ATOM 4029 O O . MET A 1 502 ? -1.894 30.078 4.566 1 54.16 502 MET A O 1
ATOM 4033 N N . GLN A 1 503 ? -2.047 31.625 3.074 1 54.47 503 GLN A N 1
ATOM 4034 C CA . GLN A 1 503 ? -3.438 31.188 2.945 1 54.47 503 GLN A CA 1
ATOM 4035 C C . GLN A 1 503 ? -3.529 29.75 2.465 1 54.47 503 GLN A C 1
ATOM 4037 O O . GLN A 1 503 ? -3.629 29.5 1.264 1 54.47 503 GLN A O 1
ATOM 4042 N N . ARG A 1 504 ? -3.191 28.922 3.348 1 62.03 504 ARG A N 1
ATOM 4043 C CA . ARG A 1 504 ? -3.303 27.484 3.174 1 62.03 504 ARG A CA 1
ATOM 4044 C C . ARG A 1 504 ? -4.707 27 3.51 1 62.03 504 ARG A C 1
ATOM 4046 O O . ARG A 1 504 ? -5.465 27.688 4.191 1 62.03 504 ARG A O 1
ATOM 4053 N N . ASP A 1 505 ? -5.203 26.172 2.645 1 70.5 505 ASP A N 1
ATOM 4054 C CA . ASP A 1 505 ? -6.387 25.406 3.041 1 70.5 505 ASP A CA 1
ATOM 4055 C C . ASP A 1 505 ? -6.305 25 4.508 1 70.5 505 ASP A C 1
ATOM 4057 O O . ASP A 1 505 ? -5.484 24.156 4.875 1 70.5 505 ASP A O 1
ATOM 4061 N N . ILE A 1 506 ? -6.953 25.859 5.348 1 78.62 506 ILE A N 1
ATOM 4062 C CA . ILE A 1 506 ? -6.867 25.672 6.793 1 78.62 506 ILE A CA 1
ATOM 4063 C C . ILE A 1 506 ? -7.809 24.547 7.219 1 78.62 506 ILE A C 1
ATOM 4065 O O . ILE A 1 506 ? -7.781 24.109 8.375 1 78.62 506 ILE A O 1
ATOM 4069 N N . SER A 1 507 ? -8.547 24.047 6.27 1 86.5 507 SER A N 1
ATOM 4070 C CA . SER A 1 507 ? -9.547 23.047 6.609 1 86.5 507 SER A CA 1
ATOM 4071 C C . SER A 1 507 ? -8.898 21.781 7.148 1 86.5 507 SER A C 1
ATOM 4073 O O . SER A 1 507 ? -9.484 21.094 7.988 1 86.5 507 SER A O 1
ATOM 4075 N N . TRP A 1 508 ? -7.766 21.562 6.766 1 86.5 508 TRP A N 1
ATOM 4076 C CA . TRP A 1 508 ? -7.148 20.297 7.18 1 86.5 508 TRP A CA 1
ATOM 4077 C C . TRP A 1 508 ? -6.848 20.312 8.672 1 86.5 508 TRP A C 1
ATOM 4079 O O . TRP A 1 508 ? -7.137 19.328 9.375 1 86.5 508 TRP A O 1
ATOM 4089 N N . SER A 1 509 ? -6.273 21.391 9.195 1 86.5 509 SER A N 1
ATOM 4090 C CA . SER A 1 509 ? -5.922 21.438 10.609 1 86.5 509 SER A CA 1
ATOM 4091 C C . SER A 1 509 ? -7.164 21.5 11.484 1 86.5 509 SER A C 1
ATOM 4093 O O . SER A 1 509 ? -7.191 20.938 12.578 1 86.5 509 SER A O 1
ATOM 4095 N N . ILE A 1 510 ? -8.172 22.156 10.961 1 91.12 510 ILE A N 1
ATOM 4096 C CA . ILE A 1 510 ? -9.422 22.297 11.695 1 91.12 510 ILE A CA 1
ATOM 4097 C C . ILE A 1 510 ? -10.117 20.953 11.82 1 91.12 510 ILE A C 1
ATOM 4099 O O . ILE A 1 510 ? -10.586 20.578 12.898 1 91.12 510 ILE A O 1
ATOM 4103 N N . LEU A 1 511 ? -10.086 20.234 10.734 1 91.31 511 LEU A N 1
ATOM 4104 C CA . LEU A 1 511 ? -10.805 18.969 10.719 1 91.31 511 LEU A CA 1
ATOM 4105 C C . LEU A 1 511 ? -9.992 17.875 11.406 1 91.31 511 LEU A C 1
ATOM 4107 O O . LEU A 1 511 ? -10.547 17.047 12.125 1 91.31 511 LEU A O 1
ATOM 4111 N N . TYR A 1 512 ? -8.75 17.906 11.242 1 90.75 512 TYR A N 1
ATOM 4112 C CA . TYR A 1 512 ? -7.914 16.812 11.719 1 90.75 512 TYR A CA 1
ATOM 4113 C C . TYR A 1 512 ? -7.605 16.969 13.203 1 90.75 512 TYR A C 1
ATOM 4115 O O . TYR A 1 512 ? -7.648 15.992 13.961 1 90.75 512 TYR A O 1
ATOM 4123 N N . TYR A 1 513 ? -7.359 18.156 13.641 1 93.5 513 TYR A N 1
ATOM 4124 C CA . TYR A 1 513 ? -6.973 18.359 15.031 1 93.5 513 TYR A CA 1
ATOM 4125 C C . TYR A 1 513 ? -8.094 19.031 15.82 1 93.5 513 TYR A C 1
ATOM 4127 O O . TYR A 1 513 ? -8.367 18.656 16.969 1 93.5 513 TYR A O 1
ATOM 4135 N N . GLY A 1 514 ? -8.711 20 15.242 1 95.38 514 GLY A N 1
ATOM 4136 C CA . GLY A 1 514 ? -9.68 20.812 15.953 1 95.38 514 GLY A CA 1
ATOM 4137 C C . GLY A 1 514 ? -10.992 20.094 16.219 1 95.38 514 GLY A C 1
ATOM 4138 O O . GLY A 1 514 ? -11.5 20.094 17.344 1 95.38 514 GLY A O 1
ATOM 4139 N N . LEU A 1 515 ? -11.484 19.469 15.18 1 94.88 515 LEU A N 1
ATOM 4140 C CA . LEU A 1 515 ? -12.812 18.875 15.234 1 94.88 515 LEU A CA 1
ATOM 4141 C C . LEU A 1 515 ? -12.883 17.797 16.312 1 94.88 515 LEU A C 1
ATOM 4143 O O . LEU A 1 515 ? -13.852 17.734 17.062 1 94.88 515 LEU A O 1
ATOM 4147 N N . PRO A 1 516 ? -11.93 16.922 16.406 1 94.44 516 PRO A N 1
ATOM 4148 C CA . PRO A 1 516 ? -12.008 15.898 17.453 1 94.44 516 PRO A CA 1
ATOM 4149 C C . PRO A 1 516 ? -12.109 16.5 18.859 1 94.44 516 PRO A C 1
ATOM 4151 O O . PRO A 1 516 ? -12.969 16.078 19.641 1 94.44 516 PRO A O 1
ATOM 4154 N N . GLY A 1 517 ? -11.242 17.438 19.141 1 94.94 517 GLY A N 1
ATOM 4155 C CA . GLY A 1 517 ? -11.32 18.094 20.422 1 94.94 517 GLY A CA 1
ATOM 4156 C C . GLY A 1 517 ? -12.625 18.844 20.641 1 94.94 517 GLY A C 1
ATOM 4157 O O . GLY A 1 517 ? -13.234 18.734 21.703 1 94.94 517 GLY A O 1
ATOM 4158 N N . ALA A 1 518 ? -13.07 19.531 19.656 1 96.25 518 ALA A N 1
ATOM 4159 C CA . ALA A 1 518 ? -14.32 20.281 19.719 1 96.25 518 ALA A CA 1
ATOM 4160 C C . ALA A 1 518 ? -15.508 19.359 19.953 1 96.25 518 ALA A C 1
ATOM 4162 O O . ALA A 1 518 ? -16.422 19.672 20.719 1 96.25 518 ALA A O 1
ATOM 4163 N N . SER A 1 519 ? -15.531 18.25 19.312 1 93.44 519 SER A N 1
ATOM 4164 C CA . SER A 1 519 ? -16.641 17.312 19.391 1 93.44 519 SER A CA 1
ATOM 4165 C C . SER A 1 519 ? -16.766 16.719 20.781 1 93.44 519 SER A C 1
ATOM 4167 O O . SER A 1 519 ? -17.875 16.625 21.328 1 93.44 519 SER A O 1
ATOM 4169 N N . ILE A 1 520 ? -15.641 16.312 21.344 1 93.12 520 ILE A N 1
ATOM 4170 C CA . ILE A 1 520 ? -15.656 15.734 22.688 1 93.12 520 ILE A CA 1
ATOM 4171 C C . ILE A 1 520 ? -16.203 16.75 23.688 1 93.12 520 ILE A C 1
ATOM 4173 O O . ILE A 1 520 ? -17.047 16.438 24.516 1 93.12 520 ILE A O 1
ATOM 4177 N N . LEU A 1 521 ? -15.711 17.969 23.625 1 94.44 521 LEU A N 1
ATOM 4178 C CA . LEU A 1 521 ? -16.125 19.031 24.547 1 94.44 521 LEU A CA 1
ATOM 4179 C C . LEU A 1 521 ? -17.594 19.375 24.359 1 94.44 521 LEU A C 1
ATOM 4181 O O . LEU A 1 521 ? -18.328 19.516 25.328 1 94.44 521 LEU A O 1
ATOM 4185 N N . ALA A 1 522 ? -18.016 19.484 23.125 1 92.88 522 ALA A N 1
ATOM 4186 C CA . ALA A 1 522 ? -19.391 19.844 22.812 1 92.88 522 ALA A CA 1
ATOM 4187 C C . ALA A 1 522 ? -20.359 18.781 23.297 1 92.88 522 ALA A C 1
ATOM 4189 O O . ALA A 1 522 ? -21.375 19.094 23.922 1 92.88 522 ALA A O 1
ATOM 4190 N N . VAL A 1 523 ? -20.094 17.547 23.016 1 89.5 523 VAL A N 1
ATOM 4191 C CA . VAL A 1 523 ? -20.969 16.453 23.375 1 89.5 523 VAL A CA 1
ATOM 4192 C C . VAL A 1 523 ? -21.062 16.312 24.891 1 89.5 523 VAL A C 1
ATOM 4194 O O . VAL A 1 523 ? -22.141 16.078 25.438 1 89.5 523 VAL A O 1
ATOM 4197 N N . ASP A 1 524 ? -19.922 16.422 25.516 1 89.75 524 ASP A N 1
ATOM 4198 C CA . ASP A 1 524 ? -19.938 16.234 26.969 1 89.75 524 ASP A CA 1
ATOM 4199 C C . ASP A 1 524 ? -20.625 17.406 27.656 1 89.75 524 ASP A C 1
ATOM 4201 O O . ASP A 1 524 ? -21.25 17.234 28.719 1 89.75 524 ASP A O 1
ATOM 4205 N N . LEU A 1 525 ? -20.516 18.609 27.109 1 89.5 525 LEU A N 1
ATOM 4206 C CA . LEU A 1 525 ? -21.281 19.734 27.625 1 89.5 525 LEU A CA 1
ATOM 4207 C C . LEU A 1 525 ? -22.781 19.5 27.438 1 89.5 525 LEU A C 1
ATOM 4209 O O . LEU A 1 525 ? -23.578 19.859 28.312 1 89.5 525 LEU A O 1
ATOM 4213 N N . LEU A 1 526 ? -23.125 18.906 26.328 1 87.38 526 LEU A N 1
ATOM 4214 C CA . LEU A 1 526 ? -24.516 18.578 26.062 1 87.38 526 LEU A CA 1
ATOM 4215 C C . LEU A 1 526 ? -25.031 17.531 27.047 1 87.38 526 LEU A C 1
ATOM 4217 O O . LEU A 1 526 ? -26.156 17.656 27.547 1 87.38 526 LEU A O 1
ATOM 4221 N N . LYS A 1 527 ? -24.219 16.547 27.25 1 84.38 527 LYS A N 1
ATOM 4222 C CA . LYS A 1 527 ? -24.578 15.523 28.219 1 84.38 527 LYS A CA 1
ATOM 4223 C C . LYS A 1 527 ? -24.797 16.141 29.594 1 84.38 527 LYS A C 1
ATOM 4225 O O . LYS A 1 527 ? -25.703 15.727 30.328 1 84.38 527 LYS A O 1
ATOM 4230 N N . ASP A 1 528 ? -23.922 17 29.953 1 84.5 528 ASP A N 1
ATOM 4231 C CA . ASP A 1 528 ? -23.984 17.641 31.266 1 84.5 528 ASP A CA 1
ATOM 4232 C C . ASP A 1 528 ? -25.25 18.469 31.406 1 84.5 528 ASP A C 1
ATOM 4234 O O . ASP A 1 528 ? -25.812 18.578 32.5 1 84.5 528 ASP A O 1
ATOM 4238 N N . LEU A 1 529 ? -25.656 19.094 30.328 1 82.88 529 LEU A N 1
ATOM 4239 C CA . LEU A 1 529 ? -26.859 19.906 30.328 1 82.88 529 LEU A CA 1
ATOM 4240 C C . LEU A 1 529 ? -28.094 19.047 30.562 1 82.88 529 LEU A C 1
ATOM 4242 O O . LEU A 1 529 ? -29.031 19.484 31.234 1 82.88 529 LEU A O 1
ATOM 4246 N N . HIS A 1 530 ? -28.172 17.828 29.953 1 75.12 530 HIS A N 1
ATOM 4247 C CA . HIS A 1 530 ? -29.375 17 30.031 1 75.12 530 HIS A CA 1
ATOM 4248 C C . HIS A 1 530 ? -29.219 15.914 31.094 1 75.12 530 HIS A C 1
ATOM 4250 O O . HIS A 1 530 ? -30.031 14.984 31.156 1 75.12 530 HIS A O 1
ATOM 4256 N N . ARG A 1 531 ? -28.344 15.812 31.75 1 63.47 531 ARG A N 1
ATOM 4257 C CA . ARG A 1 531 ? -28.078 14.828 32.812 1 63.47 531 ARG A CA 1
ATOM 4258 C C . ARG A 1 531 ? -29.281 14.688 33.719 1 63.47 531 ARG A C 1
ATOM 4260 O O . ARG A 1 531 ? -29.578 15.586 34.531 1 63.47 531 ARG A O 1
ATOM 4267 N N . THR A 1 532 ? -30.406 14.516 33.281 1 51.06 532 THR A N 1
ATOM 4268 C CA . THR A 1 532 ? -31.047 13.633 34.25 1 51.06 532 THR A CA 1
ATOM 4269 C C . THR A 1 532 ? -30.141 12.461 34.594 1 51.06 532 THR A C 1
ATOM 4271 O O . THR A 1 532 ? -30.531 11.555 35.344 1 51.06 532 THR A O 1
ATOM 4274 N N . PHE A 1 533 ? -29.125 12.07 33.75 1 44.12 533 PHE A N 1
ATOM 4275 C CA . PHE A 1 533 ? -28.5 10.758 33.688 1 44.12 533 PHE A CA 1
ATOM 4276 C C . PHE A 1 533 ? -27.625 10.508 34.906 1 44.12 533 PHE A C 1
ATOM 4278 O O . PHE A 1 533 ? -27.031 11.43 35.469 1 44.12 533 PHE A O 1
ATOM 4285 N N . ASP A 1 534 ? -27.828 9.484 35.531 1 46.81 534 ASP A N 1
ATOM 4286 C CA . ASP A 1 534 ? -27.344 8.852 36.781 1 46.81 534 ASP A CA 1
ATOM 4287 C C . ASP A 1 534 ? -25.812 8.938 36.875 1 46.81 534 ASP A C 1
ATOM 4289 O O . ASP A 1 534 ? -25.234 8.453 37.844 1 46.81 534 ASP A O 1
ATOM 4293 N N . THR A 1 535 ? -25.078 9 35.75 1 49.84 535 THR A N 1
ATOM 4294 C CA . THR A 1 535 ? -23.672 8.781 36.031 1 49.84 535 THR A CA 1
ATOM 4295 C C . THR A 1 535 ? -22.969 10.109 36.312 1 49.84 535 THR A C 1
ATOM 4297 O O . THR A 1 535 ? -23.031 11.031 35.5 1 49.84 535 THR A O 1
ATOM 4300 N N . PRO A 1 536 ? -22.672 10.406 37.562 1 48.91 536 PRO A N 1
ATOM 4301 C CA . PRO A 1 536 ? -21.875 11.586 37.938 1 48.91 536 PRO A CA 1
ATOM 4302 C C . PRO A 1 536 ? -20.719 11.852 36.969 1 48.91 536 PRO A C 1
ATOM 4304 O O . PRO A 1 536 ? -19.969 10.938 36.656 1 48.91 536 PRO A O 1
ATOM 4307 N N . ASN A 1 537 ? -20.922 12.727 36.031 1 56.91 537 ASN A N 1
ATOM 4308 C CA . ASN A 1 537 ? -19.75 13.078 35.25 1 56.91 537 ASN A CA 1
ATOM 4309 C C . ASN A 1 537 ? -18.734 13.844 36.094 1 56.91 537 ASN A C 1
ATOM 4311 O O . ASN A 1 537 ? -18.672 15.078 36.031 1 56.91 537 ASN A O 1
ATOM 4315 N N . SER A 1 538 ? -18.203 13.336 37.188 1 58.22 538 SER A N 1
ATOM 4316 C CA . SER A 1 538 ? -17.328 13.883 38.219 1 58.22 538 SER A CA 1
ATOM 4317 C C . SER A 1 538 ? -16.188 14.703 37.625 1 58.22 538 SER A C 1
ATOM 4319 O O . SER A 1 538 ? -15.633 15.586 38.281 1 58.22 538 SER A O 1
ATOM 4321 N N . GLY A 1 539 ? -15.992 14.641 36.25 1 66.56 539 GLY A N 1
ATOM 4322 C CA . GLY A 1 539 ? -14.789 15.312 35.781 1 66.56 539 GLY A CA 1
ATOM 4323 C C . GLY A 1 539 ? -15.086 16.484 34.875 1 66.56 539 GLY A C 1
ATOM 4324 O O . GLY A 1 539 ? -14.172 17.109 34.344 1 66.56 539 GLY A O 1
ATOM 4325 N N . ILE A 1 540 ? -16.312 17.047 34.812 1 74.44 540 ILE A N 1
ATOM 4326 C CA . ILE A 1 540 ? -16.703 18.062 33.844 1 74.44 540 ILE A CA 1
ATOM 4327 C C . ILE A 1 540 ? -16.344 19.453 34.375 1 74.44 540 ILE A C 1
ATOM 4329 O O . ILE A 1 540 ? -16.219 20.406 33.594 1 74.44 540 ILE A O 1
ATOM 4333 N N . ASP A 1 541 ? -16.156 19.531 35.688 1 74.5 541 ASP A N 1
ATOM 4334 C CA . ASP A 1 541 ? -15.82 20.812 36.312 1 74.5 541 ASP A CA 1
ATOM 4335 C C . ASP A 1 541 ? -14.477 21.328 35.812 1 74.5 541 ASP A C 1
ATOM 4337 O O . ASP A 1 541 ? -14.188 22.516 35.906 1 74.5 541 ASP A O 1
ATOM 4341 N N . VAL A 1 542 ? -13.758 20.453 35.281 1 77.12 542 VAL A N 1
ATOM 4342 C CA . VAL A 1 542 ? -12.453 20.828 34.75 1 77.12 542 VAL A CA 1
ATOM 4343 C C . VAL A 1 542 ? -12.625 21.625 33.469 1 77.12 542 VAL A C 1
ATOM 4345 O O . VAL A 1 542 ? -11.734 22.391 33.094 1 77.12 542 VAL A O 1
ATOM 4348 N N . ILE A 1 543 ? -13.789 21.531 32.906 1 85.69 543 ILE A N 1
ATOM 4349 C CA . ILE A 1 543 ? -14.055 22.25 31.656 1 85.69 543 ILE A CA 1
ATOM 4350 C C . ILE A 1 543 ? -14.547 23.672 31.969 1 85.69 543 ILE A C 1
ATOM 4352 O O . ILE A 1 543 ? -15.617 23.844 32.562 1 85.69 543 ILE A O 1
ATOM 4356 N N . PRO A 1 544 ? -13.703 24.656 31.719 1 91.12 544 PRO A N 1
ATOM 4357 C CA . PRO A 1 544 ? -14.258 26.016 31.797 1 91.12 544 PRO A CA 1
ATOM 4358 C C . PRO A 1 544 ? -15.367 26.266 30.797 1 91.12 544 PRO A C 1
ATOM 4360 O O . PRO A 1 544 ? -15.102 26.625 29.641 1 91.12 544 PRO A O 1
ATOM 4363 N N . ARG A 1 545 ? -16.562 26.203 31.203 1 91.38 545 ARG A N 1
ATOM 4364 C CA . ARG A 1 545 ? -17.734 26.141 30.344 1 91.38 545 ARG A CA 1
ATOM 4365 C C . ARG A 1 545 ? -17.812 27.359 29.422 1 91.38 545 ARG A C 1
ATOM 4367 O O . ARG A 1 545 ? -17.969 27.234 28.219 1 91.38 545 ARG A O 1
ATOM 4374 N N . ALA A 1 546 ? -17.672 28.578 30 1 92.06 546 ALA A N 1
ATOM 4375 C CA . ALA A 1 546 ? -17.797 29.797 29.219 1 92.06 546 ALA A CA 1
ATOM 4376 C C . ALA A 1 546 ? -16.734 29.875 28.141 1 92.06 546 ALA A C 1
ATOM 4378 O O . ALA A 1 546 ? -17.031 30.234 26.984 1 92.06 546 ALA A O 1
ATOM 4379 N N . GLU A 1 547 ? -15.562 29.562 28.547 1 93.81 547 GLU A N 1
ATOM 4380 C CA . GLU A 1 547 ? -14.461 29.594 27.594 1 93.81 547 GLU A CA 1
ATOM 4381 C C . GLU A 1 547 ? -14.68 28.594 26.469 1 93.81 547 GLU A C 1
ATOM 4383 O O . GLU A 1 547 ? -14.438 28.906 25.297 1 93.81 547 GLU A O 1
ATOM 4388 N N . VAL A 1 548 ? -15.055 27.422 26.797 1 95.12 548 VAL A N 1
ATOM 4389 C CA . VAL A 1 548 ? -15.234 26.359 25.828 1 95.12 548 VAL A CA 1
ATOM 4390 C C . VAL A 1 548 ? -16.375 26.719 24.875 1 95.12 548 VAL A C 1
ATOM 4392 O O . VAL A 1 548 ? -16.266 26.484 23.656 1 95.12 548 VAL A O 1
ATOM 4395 N N . ILE A 1 549 ? -17.453 27.25 25.359 1 95.31 549 ILE A N 1
ATOM 4396 C CA . ILE A 1 549 ? -18.578 27.641 24.531 1 95.31 549 ILE A CA 1
ATOM 4397 C C . ILE A 1 549 ? -18.141 28.719 23.547 1 95.31 549 ILE A C 1
ATOM 4399 O O . ILE A 1 549 ? -18.484 28.672 22.359 1 95.31 549 ILE A O 1
ATOM 4403 N N . GLN A 1 550 ? -17.391 29.656 24.031 1 96.25 550 GLN A N 1
ATOM 4404 C CA . GLN A 1 550 ? -16.875 30.703 23.156 1 96.25 550 GLN A CA 1
ATOM 4405 C C . GLN A 1 550 ? -15.984 30.141 22.062 1 96.25 550 GLN A C 1
ATOM 4407 O O . GLN A 1 550 ? -16.094 30.516 20.906 1 96.25 550 GLN A O 1
ATOM 4412 N N . ASN A 1 551 ? -15.062 29.297 22.5 1 96.44 551 ASN A N 1
ATOM 4413 C CA . ASN A 1 551 ? -14.141 28.703 21.547 1 96.44 551 ASN A CA 1
ATOM 4414 C C . ASN A 1 551 ? -14.875 27.844 20.516 1 96.44 551 ASN A C 1
ATOM 4416 O O . ASN A 1 551 ? -14.492 27.812 19.344 1 96.44 551 ASN A O 1
ATOM 4420 N N . LEU A 1 552 ? -15.867 27.109 20.922 1 96.94 552 LEU A N 1
ATOM 4421 C CA . LEU A 1 552 ? -16.688 26.328 20 1 96.94 552 LEU A CA 1
ATOM 4422 C C . LEU A 1 552 ? -17.391 27.219 19 1 96.94 552 LEU A C 1
ATOM 4424 O O . LEU A 1 552 ? -17.484 26.875 17.812 1 96.94 552 LEU A O 1
ATOM 4428 N N . ALA A 1 553 ? -17.859 28.344 19.484 1 97.12 553 ALA A N 1
ATOM 4429 C CA . ALA A 1 553 ? -18.516 29.281 18.578 1 97.12 553 ALA A CA 1
ATOM 4430 C C . ALA A 1 553 ? -17.562 29.781 17.5 1 97.12 553 ALA A C 1
ATOM 4432 O O . ALA A 1 553 ? -17.922 29.875 16.328 1 97.12 553 ALA A O 1
ATOM 4433 N N . ILE A 1 554 ? -16.391 30.156 17.969 1 96.81 554 ILE A N 1
ATOM 4434 C CA . ILE A 1 554 ? -15.383 30.609 17.031 1 96.81 554 ILE A CA 1
ATOM 4435 C C . ILE A 1 554 ? -15.031 29.484 16.062 1 96.81 554 ILE A C 1
ATOM 4437 O O . ILE A 1 554 ? -14.852 29.719 14.867 1 96.81 554 ILE A O 1
ATOM 4441 N N . PHE A 1 555 ? -14.875 28.312 16.562 1 96.69 555 PHE A N 1
ATOM 4442 C CA . PHE A 1 555 ? -14.555 27.141 15.742 1 96.69 555 PHE A CA 1
ATOM 4443 C C . PHE A 1 555 ? -15.609 26.922 14.664 1 96.69 555 PHE A C 1
ATOM 4445 O O . PHE A 1 555 ? -15.281 26.672 13.508 1 96.69 555 PHE A O 1
ATOM 4452 N N . ILE A 1 556 ? -16.844 27.016 15.016 1 96.38 556 ILE A N 1
ATOM 4453 C CA . ILE A 1 556 ? -17.953 26.859 14.086 1 96.38 556 ILE A CA 1
ATOM 4454 C C . ILE A 1 556 ? -17.891 27.953 13.016 1 96.38 556 ILE A C 1
ATOM 4456 O O . ILE A 1 556 ? -18.156 27.688 11.836 1 96.38 556 ILE A O 1
ATOM 4460 N N . SER A 1 557 ? -17.562 29.109 13.43 1 95.62 557 SER A N 1
ATOM 4461 C CA . SER A 1 557 ? -17.406 30.203 12.477 1 95.62 557 SER A CA 1
ATOM 4462 C C . SER A 1 557 ? -16.281 29.906 11.484 1 95.62 557 SER A C 1
ATOM 4464 O O . SER A 1 557 ? -16.391 30.25 10.305 1 95.62 557 SER A O 1
ATOM 4466 N N . ASN A 1 558 ? -15.195 29.359 12.031 1 93.94 558 ASN A N 1
ATOM 4467 C CA . ASN A 1 558 ? -14.086 28.984 11.156 1 93.94 558 ASN A CA 1
ATOM 4468 C C . ASN A 1 558 ? -14.5 27.906 10.148 1 93.94 558 ASN A C 1
ATOM 4470 O O . ASN A 1 558 ? -14.062 27.938 9 1 93.94 558 ASN A O 1
ATOM 4474 N N . LEU A 1 559 ? -15.266 26.938 10.57 1 93.94 559 LEU A N 1
ATOM 4475 C CA . LEU A 1 559 ? -15.805 25.938 9.648 1 93.94 559 LEU A CA 1
ATOM 4476 C C . LEU A 1 559 ? -16.625 26.609 8.555 1 93.94 559 LEU A C 1
ATOM 4478 O O . LEU A 1 559 ? -16.484 26.266 7.379 1 93.94 559 LEU A O 1
ATOM 4482 N N . GLN A 1 560 ? -17.422 27.562 8.898 1 93.69 560 GLN A N 1
ATOM 4483 C CA . GLN A 1 560 ? -18.25 28.297 7.934 1 93.69 560 GLN A CA 1
ATOM 4484 C C . GLN A 1 560 ? -17.375 29.047 6.934 1 93.69 560 GLN A C 1
ATOM 4486 O O . GLN A 1 560 ? -17.703 29.125 5.746 1 93.69 560 GLN A O 1
ATOM 4491 N N . ARG A 1 561 ? -16.391 29.594 7.469 1 89.44 561 ARG A N 1
ATOM 4492 C CA . ARG A 1 561 ? -15.461 30.312 6.602 1 89.44 561 ARG A CA 1
ATOM 4493 C C . ARG A 1 561 ? -14.859 29.375 5.555 1 89.44 561 ARG A C 1
ATOM 4495 O O . ARG A 1 561 ? -14.734 29.75 4.387 1 89.44 561 ARG A O 1
ATOM 4502 N N . SER A 1 562 ? -14.422 28.219 5.977 1 89.12 562 SER A N 1
ATOM 4503 C CA . SER A 1 562 ? -13.867 27.234 5.055 1 89.12 562 SER A CA 1
ATOM 4504 C C . SER A 1 562 ? -14.891 26.812 4.008 1 89.12 562 SER A C 1
ATOM 4506 O O . SER A 1 562 ? -14.547 26.547 2.855 1 89.12 562 SER A O 1
ATOM 4508 N N . ILE A 1 563 ? -16.125 26.688 4.391 1 90.75 563 ILE A N 1
ATOM 4509 C CA . ILE A 1 563 ? -17.219 26.359 3.48 1 90.75 563 ILE A CA 1
ATOM 4510 C C . ILE A 1 563 ? -17.391 27.469 2.451 1 90.75 563 ILE A C 1
ATOM 4512 O O . ILE A 1 563 ? -17.5 27.203 1.252 1 90.75 563 ILE A O 1
ATOM 4516 N N . ASN A 1 564 ? -17.328 28.703 2.938 1 88.94 564 ASN A N 1
ATOM 4517 C CA . ASN A 1 564 ? -17.531 29.859 2.066 1 88.94 564 ASN A CA 1
ATOM 4518 C C . ASN A 1 564 ? -16.406 30 1.043 1 88.94 564 ASN A C 1
ATOM 4520 O O . ASN A 1 564 ? -16.641 30.438 -0.086 1 88.94 564 ASN A O 1
ATOM 4524 N N . ARG A 1 565 ? -15.281 29.625 1.465 1 84.06 565 ARG A N 1
ATOM 4525 C CA . ARG A 1 565 ? -14.117 29.719 0.587 1 84.06 565 ARG A CA 1
ATOM 4526 C C . ARG A 1 565 ? -14.039 28.516 -0.343 1 84.06 565 ARG A C 1
ATOM 4528 O O . ARG A 1 565 ? -13.133 28.422 -1.174 1 84.06 565 ARG A O 1
ATOM 4535 N N . ARG A 1 566 ? -14.938 27.578 -0.211 1 84.06 566 ARG A N 1
ATOM 4536 C CA . ARG A 1 566 ? -15.008 26.375 -1.038 1 84.06 566 ARG A CA 1
ATOM 4537 C C . ARG A 1 566 ? -13.68 25.625 -1.022 1 84.06 566 ARG A C 1
ATOM 4539 O O . ARG A 1 566 ? -13.141 25.281 -2.078 1 84.06 566 ARG A O 1
ATOM 4546 N N . GLU A 1 567 ? -13.148 25.516 0.186 1 86.56 567 GLU A N 1
ATOM 4547 C CA . GLU A 1 567 ? -11.914 24.75 0.344 1 86.56 567 GLU A CA 1
ATOM 4548 C C . GLU A 1 567 ? -12.133 23.266 -0.001 1 86.56 567 GLU A C 1
ATOM 4550 O O . GLU A 1 567 ? -13.273 22.828 -0.158 1 86.56 567 GLU A O 1
ATOM 4555 N N . VAL A 1 568 ? -11.148 22.578 -0.229 1 85.75 568 VAL A N 1
ATOM 4556 C CA . VAL A 1 568 ? -11.172 21.234 -0.797 1 85.75 568 VAL A CA 1
ATOM 4557 C C . VAL A 1 568 ? -11.977 20.312 0.104 1 85.75 568 VAL A C 1
ATOM 4559 O O . VAL A 1 568 ? -12.688 19.422 -0.383 1 85.75 568 VAL A O 1
ATOM 4562 N N . ASN A 1 569 ? -11.906 20.484 1.464 1 89.12 569 ASN A N 1
ATOM 4563 C CA . ASN A 1 569 ? -12.633 19.641 2.408 1 89.12 569 ASN A CA 1
ATOM 4564 C C . ASN A 1 569 ? -14 20.219 2.752 1 89.12 569 ASN A C 1
ATOM 4566 O O . ASN A 1 569 ? -14.477 20.078 3.877 1 89.12 569 ASN A O 1
ATOM 4570 N N . GLN A 1 570 ? -14.633 20.891 1.91 1 88.38 570 GLN A N 1
ATOM 4571 C CA . GLN A 1 570 ? -15.867 21.641 2.156 1 88.38 570 GLN A CA 1
ATOM 4572 C C . GLN A 1 570 ? -16.984 20.703 2.617 1 88.38 570 GLN A C 1
ATOM 4574 O O . GLN A 1 570 ? -17.766 21.062 3.494 1 88.38 570 GLN A O 1
ATOM 4579 N N . THR A 1 571 ? -17.062 19.531 2.051 1 85.5 571 THR A N 1
ATOM 4580 C CA . THR A 1 571 ? -18.125 18.609 2.416 1 85.5 571 THR A CA 1
ATOM 4581 C C . THR A 1 571 ? -18 18.188 3.879 1 85.5 571 THR A C 1
ATOM 4583 O O . THR A 1 571 ? -19 18.156 4.605 1 85.5 571 THR A O 1
ATOM 4586 N N . SER A 1 572 ? -16.812 17.906 4.289 1 87.62 572 SER A N 1
ATOM 4587 C CA . SER A 1 572 ? -16.578 17.547 5.68 1 87.62 572 SER A CA 1
ATOM 4588 C C . SER A 1 572 ? -16.812 18.719 6.609 1 87.62 572 SER A C 1
ATOM 4590 O O . SER A 1 572 ? -17.328 18.562 7.719 1 87.62 572 SER A O 1
ATOM 4592 N N . CYS A 1 573 ? -16.453 19.891 6.148 1 91.31 573 CYS A N 1
ATOM 4593 C CA . CYS A 1 573 ? -16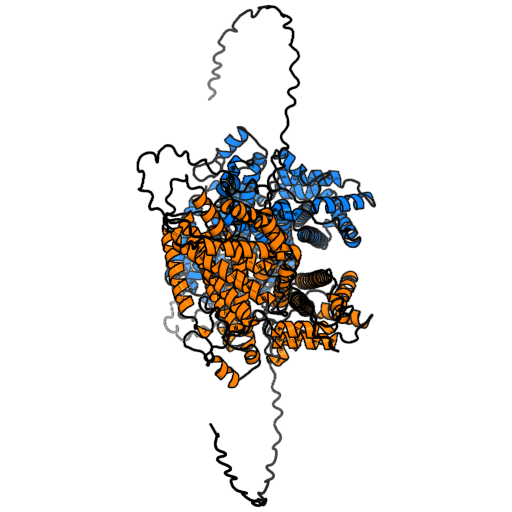.656 21.094 6.945 1 91.31 573 CYS A CA 1
ATOM 4594 C C . CYS A 1 573 ? -18.156 21.375 7.117 1 91.31 573 CYS A C 1
ATOM 4596 O O . CYS A 1 573 ? -18.594 21.766 8.195 1 91.31 573 CYS A O 1
ATOM 4598 N N . LYS A 1 574 ? -18.938 21.188 6.059 1 90 574 LYS A N 1
ATOM 4599 C CA . LYS A 1 574 ? -20.391 21.391 6.133 1 90 574 LYS A CA 1
ATOM 4600 C C . LYS A 1 574 ? -21.031 20.422 7.133 1 90 574 LYS A C 1
ATOM 4602 O O . LYS A 1 574 ? -21.891 20.828 7.918 1 90 574 LYS A O 1
ATOM 4607 N N . TRP A 1 575 ? -20.594 19.219 7.051 1 86.75 575 TRP A N 1
ATOM 4608 C CA . TRP A 1 575 ? -21.078 18.188 7.965 1 86.75 575 TRP A CA 1
ATOM 4609 C C . TRP A 1 575 ? -20.75 18.547 9.414 1 86.75 575 TRP A C 1
ATOM 4611 O O . TRP A 1 575 ? -21.625 18.5 10.281 1 86.75 575 TRP A O 1
ATOM 4621 N N . ALA A 1 576 ? -19.531 18.906 9.68 1 89.94 576 ALA A N 1
ATOM 4622 C CA . ALA A 1 576 ? -19.078 19.25 11.031 1 89.94 576 ALA A CA 1
ATOM 4623 C C . ALA A 1 576 ? -19.797 20.5 11.539 1 89.94 576 ALA A C 1
ATOM 4625 O O . ALA A 1 576 ? -20.156 20.578 12.711 1 89.94 576 ALA A O 1
ATOM 4626 N N . HIS A 1 577 ? -19.906 21.438 10.609 1 92.88 577 HIS A N 1
ATOM 4627 C CA . HIS A 1 577 ? -20.578 22.688 10.953 1 92.88 577 HIS A CA 1
ATOM 4628 C C . HIS A 1 577 ? -22.016 22.438 11.398 1 92.88 577 HIS A C 1
ATOM 4630 O O . HIS A 1 577 ? -22.469 23 12.406 1 92.88 577 HIS A O 1
ATOM 4636 N N . ALA A 1 578 ? -22.75 21.625 10.688 1 89.12 578 ALA A N 1
ATOM 4637 C CA . ALA A 1 578 ? -24.141 21.328 11 1 89.12 578 ALA A CA 1
ATOM 4638 C C . ALA A 1 578 ? -24.281 20.656 12.359 1 89.12 578 ALA A C 1
ATOM 4640 O O . ALA A 1 578 ? -25.141 21.031 13.164 1 89.12 578 ALA A O 1
ATOM 4641 N N . ILE A 1 579 ? -23.453 19.734 12.633 1 87.56 579 ILE A N 1
ATOM 4642 C CA . ILE A 1 579 ? -23.516 18.953 13.867 1 87.56 579 ILE A CA 1
ATOM 4643 C C . ILE A 1 579 ? -23.172 19.844 15.055 1 87.56 579 ILE A C 1
ATOM 4645 O O . ILE A 1 579 ? -23.906 19.891 16.047 1 87.56 579 ILE A O 1
ATOM 4649 N N . LEU A 1 580 ? -22.062 20.594 15 1 92.19 580 LEU A N 1
ATOM 4650 C CA . LEU A 1 580 ? -21.594 21.375 16.125 1 92.19 580 LEU A CA 1
ATOM 4651 C C . LEU A 1 580 ? -22.516 22.578 16.375 1 92.19 580 LEU A C 1
ATOM 4653 O O . LEU A 1 580 ? -22.719 22.969 17.531 1 92.19 580 LEU A O 1
ATOM 4657 N N . SER A 1 581 ? -22.984 23.125 15.242 1 92.25 581 SER A N 1
ATOM 4658 C CA . SER A 1 581 ? -23.938 24.219 15.398 1 92.25 581 SER A CA 1
ATOM 4659 C C . SER A 1 581 ? -25.219 23.75 16.094 1 92.25 581 SER A C 1
ATOM 4661 O O . SER A 1 581 ? -25.797 24.469 16.906 1 92.25 581 SER A O 1
ATOM 4663 N N . GLY A 1 582 ? -25.672 22.562 15.711 1 88.88 582 GLY A N 1
ATOM 4664 C CA . GLY A 1 582 ? -26.828 22 16.375 1 88.88 582 GLY A CA 1
ATOM 4665 C C . GLY A 1 582 ? -26.625 21.766 17.859 1 88.88 582 GLY A C 1
ATOM 4666 O O . GLY A 1 582 ? -27.5 22.078 18.672 1 88.88 582 GLY A O 1
ATOM 4667 N N . ILE A 1 583 ? -25.516 21.219 18.203 1 90 583 ILE A N 1
ATOM 4668 C CA . ILE A 1 583 ? -25.188 20.938 19.609 1 90 583 ILE A CA 1
ATOM 4669 C C . ILE A 1 583 ? -25.078 22.234 20.391 1 90 583 ILE A C 1
ATOM 4671 O O . ILE A 1 583 ? -25.625 22.359 21.484 1 90 583 ILE A O 1
ATOM 4675 N N . LEU A 1 584 ? -24.297 23.203 19.828 1 92.06 584 LEU A N 1
ATOM 4676 C CA . LEU A 1 584 ? -24.094 24.484 20.5 1 92.06 584 LEU A CA 1
ATOM 4677 C C . LEU A 1 584 ? -25.406 25.219 20.688 1 92.06 584 LEU A C 1
ATOM 4679 O O . LEU A 1 584 ? -25.625 25.875 21.703 1 92.06 584 LEU A O 1
ATOM 4683 N N . GLY A 1 585 ? -26.297 25.141 19.688 1 89.94 585 GLY A N 1
ATOM 4684 C CA . GLY A 1 585 ? -27.625 25.719 19.812 1 89.94 585 GLY A CA 1
ATOM 4685 C C . GLY A 1 585 ? -28.406 25.172 20.984 1 89.94 585 GLY A C 1
ATOM 4686 O O . GLY A 1 585 ? -29.078 25.938 21.703 1 89.94 585 GLY A O 1
ATOM 4687 N N . GLU A 1 586 ? -28.297 23.891 21.156 1 88.06 586 GLU A N 1
ATOM 4688 C CA . GLU A 1 586 ? -28.984 23.25 22.266 1 88.06 586 GLU A CA 1
ATOM 4689 C C . GLU A 1 586 ? -28.375 23.656 23.594 1 88.06 586 GLU A C 1
ATOM 4691 O O . GLU A 1 586 ? -29.062 23.734 24.609 1 88.06 586 GLU A O 1
ATOM 4696 N N . ILE A 1 587 ? -27.125 23.812 23.672 1 87.94 587 ILE A N 1
ATOM 4697 C CA . ILE A 1 587 ? -26.422 24.172 24.906 1 87.94 587 ILE A CA 1
ATOM 4698 C C . ILE A 1 587 ? -26.797 25.609 25.297 1 87.94 587 ILE A C 1
ATOM 4700 O O . ILE A 1 587 ? -26.969 25.891 26.484 1 87.94 587 ILE A O 1
ATOM 4704 N N . ILE A 1 588 ? -26.906 26.438 24.328 1 88.25 588 ILE A N 1
ATOM 4705 C CA . ILE A 1 588 ? -27.156 27.859 24.594 1 88.25 588 ILE A CA 1
ATOM 4706 C C . ILE A 1 588 ? -28.641 28.062 24.891 1 88.25 588 ILE A C 1
ATOM 4708 O O . ILE A 1 588 ? -29 28.812 25.797 1 88.25 588 ILE A O 1
ATOM 4712 N N . ASP A 1 589 ? -29.5 27.375 24.031 1 84 589 ASP A N 1
ATOM 4713 C CA . ASP A 1 589 ? -30.938 27.5 24.188 1 84 589 ASP A CA 1
ATOM 4714 C C . ASP A 1 589 ? -31.609 26.141 24.25 1 84 589 ASP A C 1
ATOM 4716 O O . ASP A 1 589 ? -32.188 25.688 23.266 1 84 589 ASP A O 1
ATOM 4720 N N . PRO A 1 590 ? -31.562 25.578 25.5 1 78.75 590 PRO A N 1
ATOM 4721 C CA . PRO A 1 590 ? -32.125 24.219 25.594 1 78.75 590 PRO A CA 1
ATOM 4722 C C . PRO A 1 590 ? -33.625 24.188 25.312 1 78.75 590 PRO A C 1
ATOM 4724 O O . PRO A 1 590 ? -34.375 25.031 25.797 1 78.75 590 PRO A O 1
ATOM 4727 N N . LYS A 1 591 ? -34.125 23.531 24.328 1 63.62 591 LYS A N 1
ATOM 4728 C CA . LYS A 1 591 ? -35.562 23.406 24 1 63.62 591 LYS A CA 1
ATOM 4729 C C . LYS A 1 591 ? -36.312 22.672 25.109 1 63.62 591 LYS A C 1
ATOM 4731 O O . LYS A 1 591 ? -37.469 22.953 25.359 1 63.62 591 LYS A O 1
ATOM 4736 N N . TYR A 1 592 ? -35.875 21.484 25.672 1 53.84 592 TYR A N 1
ATOM 4737 C CA . TYR A 1 592 ? -36.625 20.766 26.688 1 53.84 592 TYR A CA 1
ATOM 4738 C C . TYR A 1 592 ? -36.281 21.25 28.078 1 53.84 592 TYR A C 1
ATOM 4740 O O . TYR A 1 592 ? -35.344 20.75 28.703 1 53.84 592 TYR A O 1
ATOM 4748 N N . ARG A 1 593 ? -36.469 22.484 28.344 1 43.34 593 ARG A N 1
ATOM 4749 C CA . ARG A 1 593 ? -36.469 22.734 29.781 1 43.34 593 ARG A CA 1
ATOM 4750 C C . ARG A 1 593 ? -37.562 21.938 30.484 1 43.34 593 ARG A C 1
ATOM 4752 O O . ARG A 1 593 ? -38.75 22.094 30.188 1 43.34 593 ARG A O 1
ATOM 4759 N N . LYS A 1 594 ? -37.312 20.859 30.906 1 42.59 594 LYS A N 1
ATOM 4760 C CA . LYS A 1 594 ? -38.25 20.359 31.875 1 42.59 594 LYS A CA 1
ATOM 4761 C C . LYS A 1 594 ? -38.781 21.5 32.781 1 42.59 594 LYS A C 1
ATOM 4763 O O . LYS A 1 594 ? -37.969 22.281 33.312 1 42.59 594 LYS A O 1
ATOM 4768 N N . PRO A 1 595 ? -40.094 21.828 32.688 1 36.19 595 PRO A N 1
ATOM 4769 C CA . PRO A 1 595 ? -40.562 22.688 33.75 1 36.19 595 PRO A CA 1
ATOM 4770 C C . PRO A 1 595 ? -40.031 22.266 35.125 1 36.19 595 PRO A C 1
ATOM 4772 O O . PRO A 1 595 ? -40.094 21.078 35.469 1 36.19 595 PRO A O 1
ATOM 4775 N N . LEU A 1 596 ? -38.969 22.797 35.562 1 36.47 596 LEU A N 1
ATOM 4776 C CA . LEU A 1 596 ? -38.812 22.562 37 1 36.47 596 LEU A CA 1
ATOM 4777 C C . LEU A 1 596 ? -40.188 22.547 37.688 1 36.47 596 LEU A C 1
ATOM 4779 O O . LEU A 1 596 ? -40.906 23.531 37.625 1 36.47 596 LEU A O 1
ATOM 4783 N N . THR A 1 597 ? -40.875 21.484 37.75 1 34.34 597 THR A N 1
ATOM 4784 C CA . THR A 1 597 ? -41.969 21.422 38.719 1 34.34 597 THR A CA 1
ATOM 4785 C C . THR A 1 597 ? -41.531 22.031 40.031 1 34.34 597 THR A C 1
ATOM 4787 O O . THR A 1 597 ? -40.562 21.578 40.656 1 34.34 597 THR A O 1
ATOM 4790 N N . THR A 1 598 ? -41.75 23.344 40.344 1 34.84 598 THR A N 1
ATOM 4791 C CA . THR A 1 598 ? -41.875 24.094 41.594 1 34.84 598 THR A CA 1
ATOM 4792 C C . THR A 1 598 ? -42.531 23.266 42.688 1 34.84 598 THR A C 1
ATOM 4794 O O . THR A 1 598 ? -42.844 23.781 43.75 1 34.84 598 THR A O 1
ATOM 4797 N N . GLU A 1 599 ? -42.969 22.047 42.562 1 33.59 599 GLU A N 1
ATOM 4798 C CA . GLU A 1 599 ? -43.719 21.609 43.75 1 33.59 599 GLU A CA 1
ATOM 4799 C C . GLU A 1 599 ? -42.812 21.469 44.938 1 33.59 599 GLU A C 1
ATOM 4801 O O . GLU A 1 599 ? -43.25 21.578 46.094 1 33.59 599 GLU A O 1
ATOM 4806 N N . THR A 1 600 ? -41.656 20.953 45 1 32.38 600 THR A N 1
ATOM 4807 C CA . THR A 1 600 ? -41.25 20.609 46.344 1 32.38 600 THR A CA 1
ATOM 4808 C C . THR A 1 600 ? -40.625 21.812 47.062 1 32.38 600 THR A C 1
ATOM 4810 O O . THR A 1 600 ? -40.219 21.734 48.219 1 32.38 600 THR A O 1
ATOM 4813 N N . VAL A 1 601 ? -40.062 22.922 46.438 1 32.41 601 VAL A N 1
ATOM 4814 C CA . VAL A 1 601 ? -39.625 23.984 47.312 1 32.41 601 VAL A CA 1
ATOM 4815 C C . VAL A 1 601 ? -40.812 24.859 47.719 1 32.41 601 VAL A C 1
ATOM 4817 O O . VAL A 1 601 ? -41.25 25.719 46.969 1 32.41 601 VAL A O 1
ATOM 4820 N N . GLY A 1 602 ? -41.969 24.422 48.094 1 25.47 602 GLY A N 1
ATOM 4821 C CA . GLY A 1 602 ? -42.781 25.297 48.938 1 25.47 602 GLY A CA 1
ATOM 4822 C C . GLY A 1 602 ? -42.031 25.844 50.125 1 25.47 602 GLY A C 1
ATOM 4823 O O . GLY A 1 602 ? -42.188 27.031 50.469 1 25.47 602 GLY A O 1
ATOM 4824 N N . LYS A 1 603 ? -41.75 25 51.156 1 24.94 603 LYS A N 1
ATOM 4825 C CA . LYS A 1 603 ? -41.719 25.578 52.5 1 24.94 603 LYS A CA 1
ATOM 4826 C C . LYS A 1 603 ? -40.438 26.406 52.719 1 24.94 603 LYS A C 1
ATOM 4828 O O . LYS A 1 603 ? -40.281 27.031 53.781 1 24.94 603 LYS A O 1
ATOM 4833 N N . ARG A 1 604 ? -39.312 26.125 52.312 1 24.11 604 ARG A N 1
ATOM 4834 C CA . ARG A 1 604 ? -38.375 27 53 1 24.11 604 ARG A CA 1
ATOM 4835 C C . ARG A 1 604 ? -38.312 28.375 52.344 1 24.11 604 ARG A C 1
ATOM 4837 O O . ARG A 1 604 ? -37.844 28.5 51.219 1 24.11 604 ARG A O 1
ATOM 4844 N N . THR A 1 605 ? -39.344 29.359 52.656 1 22.7 605 THR A N 1
ATOM 4845 C CA . THR A 1 605 ? -39.531 30.766 52.281 1 22.7 605 THR A CA 1
ATOM 4846 C C . THR A 1 605 ? -38.281 31.578 52.625 1 22.7 605 THR A C 1
ATOM 4848 O O . THR A 1 605 ? -37.969 31.781 53.812 1 22.7 605 THR A O 1
ATOM 4851 N N . ALA A 1 606 ? -37.125 31.312 52.156 1 23.42 606 ALA A N 1
ATOM 4852 C CA . ALA A 1 606 ? -36.219 32.375 52.656 1 23.42 606 ALA A CA 1
ATOM 4853 C C . ALA A 1 606 ? -36.906 33.719 52.594 1 23.42 606 ALA A C 1
ATOM 4855 O O . ALA A 1 606 ? -37.75 33.969 51.75 1 23.42 606 ALA A O 1
ATOM 4856 N N . ALA A 1 607 ? -36.75 34.531 53.656 1 22.61 607 ALA A N 1
ATOM 4857 C CA . ALA A 1 607 ? -36.75 35.938 54 1 22.61 607 ALA A CA 1
ATOM 4858 C C . ALA A 1 607 ? -36.125 36.781 52.875 1 22.61 607 ALA A C 1
ATOM 4860 O O . ALA A 1 607 ? -35.094 36.406 52.281 1 22.61 607 ALA A O 1
ATOM 4861 N N . SER A 1 608 ? -36.938 37.719 52.156 1 22.69 608 SER A N 1
ATOM 4862 C CA . SER A 1 608 ? -36.844 38.781 51.156 1 22.69 608 SER A CA 1
ATOM 4863 C C . SER A 1 608 ? -35.719 39.75 51.469 1 22.69 608 SER A C 1
ATOM 4865 O O . SER A 1 608 ? -35.812 40.531 52.406 1 22.69 608 SER A O 1
ATOM 4867 N N . VAL A 1 609 ? -34.438 39.344 51.719 1 23.83 609 VAL A N 1
ATOM 4868 C CA . VAL A 1 609 ? -33.625 40.531 51.906 1 23.83 609 VAL A CA 1
ATOM 4869 C C . VAL A 1 609 ? -33.812 41.5 50.75 1 23.83 609 VAL A C 1
ATOM 4871 O O . VAL A 1 609 ? -33.719 41.125 49.594 1 23.83 609 VAL A O 1
ATOM 4874 N N . PRO A 1 610 ? -34.5 42.625 51 1 24.45 610 PRO A N 1
ATOM 4875 C CA . PRO A 1 610 ? -34.812 43.781 50.156 1 24.45 610 PRO A CA 1
ATOM 4876 C C . PRO A 1 610 ? -33.562 44.312 49.406 1 24.45 610 PRO A C 1
ATOM 4878 O O . PRO A 1 610 ? -32.594 44.75 50.031 1 24.45 610 PRO A O 1
ATOM 4881 N N . PHE A 1 611 ? -32.969 43.5 48.594 1 22.03 611 PHE A N 1
ATOM 4882 C CA . PHE A 1 611 ? -31.875 44.219 47.938 1 22.03 611 PHE A CA 1
ATOM 4883 C C . PHE A 1 611 ? -32.406 45.469 47.219 1 22.03 611 PHE A C 1
ATOM 4885 O O . PHE A 1 611 ? -33.406 45.375 46.5 1 22.03 611 PHE A O 1
ATOM 4892 N N . LEU A 1 612 ? -32.25 46.594 47.781 1 20.89 612 LEU A N 1
ATOM 4893 C CA . LEU A 1 612 ? -32.5 47.969 47.344 1 20.89 612 LEU A CA 1
ATOM 4894 C C . LEU A 1 612 ? -32.031 48.156 45.906 1 20.89 612 LEU A C 1
ATOM 4896 O O . LEU A 1 612 ? -30.875 47.875 45.594 1 20.89 612 LEU A O 1
ATOM 4900 N N . PRO A 1 613 ? -33.094 48.188 44.906 1 24 613 PRO A N 1
ATOM 4901 C CA . PRO A 1 613 ? -33.031 48.5 43.469 1 24 613 PRO A CA 1
ATOM 4902 C C . PRO A 1 613 ? -32.25 49.781 43.156 1 24 613 PRO A C 1
ATOM 4904 O O . PRO A 1 613 ? -32.688 50.875 43.438 1 24 613 PRO A O 1
ATOM 4907 N N . THR A 1 614 ? -31.016 49.875 43.688 1 20.67 614 THR A N 1
ATOM 4908 C CA . THR A 1 614 ? -30.672 51.25 43.312 1 20.67 614 THR A CA 1
ATOM 4909 C C . THR A 1 614 ? -31.031 51.531 41.844 1 20.67 614 THR A C 1
ATOM 4911 O O . THR A 1 614 ? -31.203 50.594 41.062 1 20.67 614 THR A O 1
ATOM 4914 N N . SER A 1 615 ? -30.688 52.594 41.219 1 20.19 615 SER A N 1
ATOM 4915 C CA . SER A 1 615 ? -31.141 53.562 40.219 1 20.19 615 SER A CA 1
ATOM 4916 C C . SER A 1 615 ? -31.141 52.938 38.844 1 20.19 615 SER A C 1
ATOM 4918 O O . SER A 1 615 ? -32.156 52.938 38.156 1 20.19 615 SER A O 1
ATOM 4920 N N . GLY A 1 616 ? -30.281 53.312 37.844 1 20.3 616 GLY A N 1
ATOM 4921 C CA . GLY A 1 616 ? -30.562 54.094 36.656 1 20.3 616 GLY A CA 1
ATOM 4922 C C . GLY A 1 616 ? -30.75 53.281 35.406 1 20.3 616 GLY A C 1
ATOM 4923 O O . GLY A 1 616 ? -31.641 53.562 34.594 1 20.3 616 GLY A O 1
ATOM 4924 N N . LEU A 1 617 ? -29.656 52.5 34.875 1 23.39 617 LEU A N 1
ATOM 4925 C CA . LEU A 1 617 ? -29.531 52.531 33.406 1 23.39 617 LEU A CA 1
ATOM 4926 C C . LEU A 1 617 ? -30.578 51.656 32.75 1 23.39 617 LEU A C 1
ATOM 4928 O O . LEU A 1 617 ? -30.922 50.594 33.281 1 23.39 617 LEU A O 1
ATOM 4932 N N . ASP A 1 618 ? -31.438 52.125 31.906 1 24.02 618 ASP A N 1
ATOM 4933 C CA . ASP A 1 618 ? -32.562 51.75 31.062 1 24.02 618 ASP A CA 1
ATOM 4934 C C . ASP A 1 618 ? -32.25 50.5 30.266 1 24.02 618 ASP A C 1
ATOM 4936 O O . ASP A 1 618 ? -31.219 50.406 29.594 1 24.02 618 ASP A O 1
ATOM 4940 N N . GLY A 1 619 ? -32.719 49.312 30.641 1 23 619 GLY A N 1
ATOM 4941 C CA . GLY A 1 619 ? -32.531 47.906 30.328 1 23 619 GLY A CA 1
ATOM 4942 C C . GLY A 1 619 ? -33 47.531 28.938 1 23 619 GLY A C 1
ATOM 4943 O O . GLY A 1 619 ? -34.094 47.031 28.75 1 23 619 GLY A O 1
ATOM 4944 N N . GLU A 1 620 ? -32.625 48.406 27.859 1 26.97 620 GLU A N 1
ATOM 4945 C CA . GLU A 1 620 ? -33.188 48.094 26.562 1 26.97 620 GLU A CA 1
ATOM 4946 C C . GLU A 1 620 ? -32.875 46.656 26.172 1 26.97 620 GLU A C 1
ATOM 4948 O O . GLU A 1 620 ? -31.766 46.156 26.391 1 26.97 620 GLU A O 1
ATOM 4953 N N . SER A 1 621 ? -33.875 45.844 26.047 1 29.19 621 SER A N 1
ATOM 4954 C CA . SER A 1 621 ? -34.094 44.438 25.703 1 29.19 621 SER A CA 1
ATOM 4955 C C . SER A 1 621 ? -33.375 44.062 24.438 1 29.19 621 SER A C 1
ATOM 4957 O O . SER A 1 621 ? -33.688 44.562 23.344 1 29.19 621 SER A O 1
ATOM 4959 N N . LEU A 1 622 ? -32.031 43.938 24.516 1 27.17 622 LEU A N 1
ATOM 4960 C CA . LEU A 1 622 ? -31.297 43.5 23.344 1 27.17 622 LEU A CA 1
ATOM 4961 C C . LEU A 1 622 ? -31.875 42.219 22.781 1 27.17 622 LEU A C 1
ATOM 4963 O O . LEU A 1 622 ? -31.906 41.188 23.453 1 27.17 622 LEU A O 1
ATOM 4967 N N . ASP A 1 623 ? -32.875 42.375 21.891 1 28.8 623 ASP A N 1
ATOM 4968 C CA . ASP A 1 623 ? -33.531 41.312 21.094 1 28.8 623 ASP A CA 1
ATOM 4969 C C . ASP A 1 623 ? -32.5 40.344 20.5 1 28.8 623 ASP A C 1
ATOM 4971 O O . ASP A 1 623 ? -31.438 40.781 20.047 1 28.8 623 ASP A O 1
ATOM 4975 N N . SER A 1 624 ? -32.656 39.188 20.828 1 29.92 624 SER A N 1
ATOM 4976 C CA . SER A 1 624 ? -31.812 38.031 20.516 1 29.92 624 SER A CA 1
ATOM 4977 C C . SER A 1 624 ? -31.531 37.969 19.016 1 29.92 624 SER A C 1
ATOM 4979 O O . SER A 1 624 ? -30.594 37.281 18.594 1 29.92 624 SER A O 1
ATOM 4981 N N . ASP A 1 625 ? -32.5 38.469 18.094 1 33.25 625 ASP A N 1
ATOM 4982 C CA . ASP A 1 625 ? -32.312 38.438 16.656 1 33.25 625 ASP A CA 1
ATOM 4983 C C . ASP A 1 625 ? -31.078 39.281 16.281 1 33.25 625 ASP A C 1
ATOM 4985 O O . ASP A 1 625 ? -30.5 39.094 15.203 1 33.25 625 ASP A O 1
ATOM 4989 N N . ASP A 1 626 ? -30.766 40.344 17.016 1 30.7 626 ASP A N 1
ATOM 4990 C CA . ASP A 1 626 ? -29.734 41.312 16.734 1 30.7 626 ASP A CA 1
ATOM 4991 C C . ASP A 1 626 ? -28.344 40.75 16.969 1 30.7 626 ASP A C 1
ATOM 4993 O O . ASP A 1 626 ? -27.328 41.344 16.578 1 30.7 626 ASP A O 1
ATOM 4997 N N . PHE A 1 627 ? -28.266 39.781 17.828 1 29.81 627 PHE A N 1
ATOM 4998 C CA . PHE A 1 627 ? -26.922 39.281 18.078 1 29.81 627 PHE A CA 1
ATOM 4999 C C . PHE A 1 627 ? -26.344 38.594 16.844 1 29.81 627 PHE A C 1
ATOM 5001 O O . PHE A 1 627 ? -25.203 38.875 16.453 1 29.81 627 PHE A O 1
ATOM 5008 N N . PHE A 1 628 ? -27.047 37.688 16.203 1 34.28 628 PHE A N 1
ATOM 5009 C CA . PHE A 1 628 ? -26.438 37 15.07 1 34.28 628 PHE A CA 1
ATOM 5010 C C . PHE A 1 628 ? -26.266 37.938 13.891 1 34.28 628 PHE A C 1
ATOM 5012 O O . PHE A 1 628 ? -25.375 37.75 13.055 1 34.28 628 PHE A O 1
ATOM 5019 N N . ASN A 1 629 ? -27.156 39 13.656 1 33.5 629 ASN A N 1
ATOM 5020 C CA . ASN A 1 629 ? -26.953 40.031 12.641 1 33.5 629 ASN A CA 1
ATOM 5021 C C . ASN A 1 629 ? -25.703 40.875 12.938 1 33.5 629 ASN A C 1
ATOM 5023 O O . ASN A 1 629 ? -25.109 41.438 12.023 1 33.5 629 ASN A O 1
ATOM 5027 N N . TRP A 1 630 ? -25.391 41.125 14.156 1 31.42 630 TRP A N 1
ATOM 5028 C CA . TRP A 1 630 ? -24.25 41.969 14.5 1 31.42 630 TRP A CA 1
ATOM 5029 C C . TRP A 1 630 ? -22.938 41.25 14.164 1 31.42 630 TRP A C 1
ATOM 5031 O O . TRP A 1 630 ? -22 41.875 13.68 1 31.42 630 TRP A O 1
ATOM 5041 N N . ILE A 1 631 ? -22.875 40 14.375 1 31.52 631 ILE A N 1
ATOM 5042 C CA . ILE A 1 631 ? -21.594 39.406 13.992 1 31.52 631 ILE A CA 1
ATOM 5043 C C . ILE A 1 631 ? -21.406 39.5 12.477 1 31.52 631 ILE A C 1
ATOM 5045 O O . ILE A 1 631 ? -20.281 39.5 11.984 1 31.52 631 ILE A O 1
ATOM 5049 N N . GLY A 1 632 ? -22.484 39.656 11.641 1 32.81 632 GLY A N 1
ATOM 5050 C CA . GLY A 1 632 ? -22.312 39.781 10.203 1 32.81 632 GLY A CA 1
ATOM 5051 C C . GLY A 1 632 ? -21.812 41.156 9.805 1 32.81 632 GLY A C 1
ATOM 5052 O O . GLY A 1 632 ? -21.141 41.312 8.789 1 32.81 632 GLY A O 1
ATOM 5053 N N . SER A 1 633 ? -22.406 42.312 10.344 1 28.33 633 SER A N 1
ATOM 5054 C CA . SER A 1 633 ? -22.172 43.656 9.789 1 28.33 633 SER A CA 1
ATOM 5055 C C . SER A 1 633 ? -20.844 44.219 10.273 1 28.33 633 SER A C 1
ATOM 5057 O O . SER A 1 633 ? -20.609 45.406 10.164 1 28.33 633 SER A O 1
ATOM 5059 N N . GLY A 1 634 ? -20.078 43.719 11.172 1 25.94 634 GLY A N 1
ATOM 5060 C CA . GLY A 1 634 ? -18.891 44.5 11.445 1 25.94 634 GLY A CA 1
ATOM 5061 C C . GLY A 1 634 ? -18.062 44.781 10.203 1 25.94 634 GLY A C 1
ATOM 5062 O O . GLY A 1 634 ? -17.5 43.875 9.602 1 25.94 634 GLY A O 1
ATOM 5063 N N . ASP A 1 635 ? -18.438 45.844 9.484 1 24.61 635 ASP A N 1
ATOM 5064 C CA . ASP A 1 635 ? -17.688 46.531 8.461 1 24.61 635 ASP A CA 1
ATOM 5065 C C . ASP A 1 635 ? -16.312 46.938 8.977 1 24.61 635 ASP A C 1
ATOM 5067 O O . ASP A 1 635 ? -16.188 47.812 9.852 1 24.61 635 ASP A O 1
ATOM 5071 N N . LEU A 1 636 ? -15.352 46.156 9.203 1 22.55 636 LEU A N 1
ATOM 5072 C CA . LEU A 1 636 ? -13.992 46.688 9.336 1 22.55 636 LEU A CA 1
ATOM 5073 C C . LEU A 1 636 ? -13.672 47.656 8.227 1 22.55 636 LEU A C 1
ATOM 5075 O O . LEU A 1 636 ? -13.609 47.281 7.051 1 22.55 636 LEU A O 1
ATOM 5079 N N . THR A 1 637 ? -14.109 48.875 8.289 1 22.27 637 THR A N 1
ATOM 5080 C CA . THR A 1 637 ? -13.625 50.031 7.527 1 22.27 637 THR A CA 1
ATOM 5081 C C . THR A 1 637 ? -12.102 50.094 7.566 1 22.27 637 THR A C 1
ATOM 5083 O O . THR A 1 637 ? -11.508 50.281 8.633 1 22.27 637 THR A O 1
ATOM 5086 N N . LEU A 1 638 ? -11.453 49.406 6.699 1 20.3 638 LEU A N 1
ATOM 5087 C CA . LEU A 1 638 ? -10.102 49.75 6.273 1 20.3 638 LEU A CA 1
ATOM 5088 C C . LEU A 1 638 ? -10.031 51.188 5.82 1 20.3 638 LEU A C 1
ATOM 5090 O O . LEU A 1 638 ? -10.75 51.594 4.902 1 20.3 638 LEU A O 1
ATOM 5094 N N . ASP A 1 639 ? -9.906 52.156 6.723 1 20.2 639 ASP A N 1
ATOM 5095 C CA . ASP A 1 639 ? -9.359 53.469 6.434 1 20.2 639 ASP A CA 1
ATOM 5096 C C . ASP A 1 639 ? -8.117 53.375 5.547 1 20.2 639 ASP A C 1
ATOM 5098 O O . ASP A 1 639 ? -7.121 52.75 5.934 1 20.2 639 ASP A O 1
ATOM 5102 N N . THR A 1 640 ? -8.336 53.406 4.234 1 20.03 640 THR A N 1
ATOM 5103 C CA . THR A 1 640 ? -7.496 53.625 3.061 1 20.03 640 THR A CA 1
ATOM 5104 C C . THR A 1 640 ? -6.746 54.938 3.158 1 20.03 640 THR A C 1
ATOM 5106 O O . THR A 1 640 ? -6.82 55.75 2.248 1 20.03 640 THR A O 1
ATOM 5109 N N . SER A 1 641 ? -6.48 55.562 4.293 1 20.73 641 SER A N 1
ATOM 5110 C CA . SER A 1 641 ? -5.676 56.75 4.098 1 20.73 641 SER A CA 1
ATOM 5111 C C . SER A 1 641 ? -4.289 56.406 3.568 1 20.73 641 SER A C 1
ATOM 5113 O O . SER A 1 641 ? -3.375 57.25 3.627 1 20.73 641 SER A O 1
ATOM 5115 N N . ALA A 1 642 ? -3.936 55.344 3.004 1 17.55 642 ALA A N 1
ATOM 5116 C CA . ALA A 1 642 ? -2.617 55.5 2.398 1 17.55 642 ALA A CA 1
ATOM 5117 C C . ALA A 1 642 ? -2.596 56.656 1.417 1 17.55 642 ALA A C 1
ATOM 5119 O O . ALA A 1 642 ? -3.648 57.188 1.035 1 17.55 642 ALA A O 1
ATOM 5120 N N . ILE A 1 643 ? -1.844 56.531 0.23 1 17.41 643 ILE A N 1
ATOM 5121 C CA . ILE A 1 643 ? -0.724 57.062 -0.521 1 17.41 643 ILE A CA 1
ATOM 5122 C C . ILE A 1 643 ? -1.247 58 -1.609 1 17.41 643 ILE A C 1
ATOM 5124 O O . ILE A 1 643 ? -1.919 57.562 -2.545 1 17.41 643 ILE A O 1
ATOM 5128 N N . GLU A 1 644 ? -1.888 59.219 -1.271 1 18.23 644 GLU A N 1
ATOM 5129 C CA . GLU A 1 644 ? -1.539 60.344 -2.113 1 18.23 644 GLU A CA 1
ATOM 5130 C C . GLU A 1 644 ? -0.026 60.5 -2.227 1 18.23 644 GLU A C 1
ATOM 5132 O O . GLU A 1 644 ? 0.464 61.219 -3.115 1 18.23 644 GLU A O 1
ATOM 5137 N N . LEU A 1 645 ? 0.931 59.719 -1.804 1 18.44 645 LEU A N 1
ATOM 5138 C CA . LEU A 1 645 ? 2.098 60.125 -2.59 1 18.44 645 LEU A CA 1
ATOM 5139 C C . LEU A 1 645 ? 2.047 59.5 -3.98 1 18.44 645 LEU A C 1
ATOM 5141 O O . LEU A 1 645 ? 1.657 58.344 -4.129 1 18.44 645 LEU A O 1
ATOM 5145 N N . MET B 1 1 ? -16.766 -67.812 -10.391 1 18.8 1 MET B N 1
ATOM 5146 C CA . MET B 1 1 ? -17.922 -68.125 -9.547 1 18.8 1 MET B CA 1
ATOM 5147 C C . MET B 1 1 ? -19.141 -67.375 -9.984 1 18.8 1 MET B C 1
ATOM 5149 O O . MET B 1 1 ? -19.031 -66.188 -10.312 1 18.8 1 MET B O 1
ATOM 5153 N N . THR B 1 2 ? -20.297 -68.125 -10.398 1 20.3 2 THR B N 1
ATOM 5154 C CA . THR B 1 2 ? -21.594 -68.375 -11.031 1 20.3 2 THR B CA 1
ATOM 5155 C C . THR B 1 2 ? -22.703 -67.688 -10.234 1 20.3 2 THR B C 1
ATOM 5157 O O . THR B 1 2 ? -23.062 -68.125 -9.148 1 20.3 2 THR B O 1
ATOM 5160 N N . ARG B 1 3 ? -22.578 -66.25 -10.211 1 21.31 3 ARG B N 1
ATOM 5161 C CA . ARG B 1 3 ? -23.312 -65.312 -9.406 1 21.31 3 ARG B CA 1
ATOM 5162 C C . ARG B 1 3 ? -24.812 -65.438 -9.641 1 21.31 3 ARG B C 1
ATOM 5164 O O . ARG B 1 3 ? -25.281 -65.375 -10.781 1 21.31 3 ARG B O 1
ATOM 5171 N N . PRO B 1 4 ? -25.531 -65.938 -8.68 1 20.05 4 PRO B N 1
ATOM 5172 C CA . PRO B 1 4 ? -26.922 -66.438 -8.703 1 20.05 4 PRO B CA 1
ATOM 5173 C C . PRO B 1 4 ? -27.938 -65.312 -8.766 1 20.05 4 PRO B C 1
ATOM 5175 O O . PRO B 1 4 ? -27.641 -64.188 -8.352 1 20.05 4 PRO B O 1
ATOM 5178 N N . ARG B 1 5 ? -29.078 -65.312 -9.547 1 18.52 5 ARG B N 1
ATOM 5179 C CA . ARG B 1 5 ? -30.172 -64.75 -10.344 1 18.52 5 ARG B CA 1
ATOM 5180 C C . ARG B 1 5 ? -31.344 -64.375 -9.461 1 18.52 5 ARG B C 1
ATOM 5182 O O . ARG B 1 5 ? -32.5 -64.312 -9.922 1 18.52 5 ARG B O 1
ATOM 5189 N N . GLY B 1 6 ? -30.906 -63.75 -8.172 1 16.64 6 GLY B N 1
ATOM 5190 C CA . GLY B 1 6 ? -32.062 -63.938 -7.305 1 16.64 6 GLY B CA 1
ATOM 5191 C C . GLY B 1 6 ? -33.281 -63.125 -7.734 1 16.64 6 GLY B C 1
ATOM 5192 O O . GLY B 1 6 ? -33.344 -62.688 -8.883 1 16.64 6 GLY B O 1
ATOM 5193 N N . GLY B 1 7 ? -33.781 -61.875 -6.996 1 18.3 7 GLY B N 1
ATOM 5194 C CA . GLY B 1 7 ? -35 -61.844 -6.199 1 18.3 7 GLY B CA 1
ATOM 5195 C C . GLY B 1 7 ? -36.094 -61.031 -6.828 1 18.3 7 GLY B C 1
ATOM 5196 O O . GLY B 1 7 ? -35.938 -59.812 -7.027 1 18.3 7 GLY B O 1
ATOM 5197 N N . ARG B 1 8 ? -36.938 -61.375 -7.766 1 16.81 8 ARG B N 1
ATOM 5198 C CA . ARG B 1 8 ? -37.812 -60.656 -8.68 1 16.81 8 ARG B CA 1
ATOM 5199 C C . ARG B 1 8 ? -39.062 -60.188 -7.961 1 16.81 8 ARG B C 1
ATOM 5201 O O . ARG B 1 8 ? -40.062 -59.781 -8.602 1 16.81 8 ARG B O 1
ATOM 5208 N N . ASN B 1 9 ? -39.031 -59.719 -6.594 1 16.45 9 ASN B N 1
ATOM 5209 C CA . ASN B 1 9 ? -40.375 -59.781 -6.043 1 16.45 9 ASN B CA 1
ATOM 5210 C C . ASN B 1 9 ? -41.25 -58.625 -6.562 1 16.45 9 ASN B C 1
ATOM 5212 O O . ASN B 1 9 ? -40.906 -57.469 -6.445 1 16.45 9 ASN B O 1
ATOM 5216 N N . PRO B 1 10 ? -42.312 -58.688 -7.402 1 16.67 10 PRO B N 1
ATOM 5217 C CA . PRO B 1 10 ? -43.188 -57.844 -8.227 1 16.67 10 PRO B CA 1
ATOM 5218 C C . PRO B 1 10 ? -44.312 -57.219 -7.43 1 16.67 10 PRO B C 1
ATOM 5220 O O . PRO B 1 10 ? -45.25 -57.906 -7.039 1 16.67 10 PRO B O 1
ATOM 5223 N N . ALA B 1 11 ? -44.094 -56.406 -6.285 1 18 11 ALA B N 1
ATOM 5224 C CA . ALA B 1 11 ? -45.281 -56.219 -5.473 1 18 11 ALA B CA 1
ATOM 5225 C C . ALA B 1 11 ? -46.406 -55.594 -6.289 1 18 11 ALA B C 1
ATOM 5227 O O . ALA B 1 11 ? -46.156 -54.906 -7.281 1 18 11 ALA B O 1
ATOM 5228 N N . PRO B 1 12 ? -47.688 -55.188 -5.57 1 16.42 12 PRO B N 1
ATOM 5229 C CA . PRO B 1 12 ? -49.125 -55.281 -5.766 1 16.42 12 PRO B CA 1
ATOM 5230 C C . PRO B 1 12 ? -49.781 -53.969 -6.207 1 16.42 12 PRO B C 1
ATOM 5232 O O . PRO B 1 12 ? -49.219 -52.906 -5.969 1 16.42 12 PRO B O 1
ATOM 5235 N N . GLN B 1 13 ? -50.906 -53.938 -6.98 1 16.59 13 GLN B N 1
ATOM 5236 C CA . GLN B 1 13 ? -51.75 -53.188 -7.91 1 16.59 13 GLN B CA 1
ATOM 5237 C C . GLN B 1 13 ? -52.75 -52.312 -7.16 1 16.59 13 GLN B C 1
ATOM 5239 O O . GLN B 1 13 ? -53.906 -52.688 -6.926 1 16.59 13 GLN B O 1
ATOM 5244 N N . SER B 1 14 ? -52.344 -51.469 -6.059 1 17.48 14 SER B N 1
ATOM 5245 C CA . SER B 1 14 ? -53.469 -50.969 -5.254 1 17.48 14 SER B CA 1
ATOM 5246 C C . SER B 1 14 ? -54.312 -49.969 -6.043 1 17.48 14 SER B C 1
ATOM 5248 O O . SER B 1 14 ? -53.781 -49.062 -6.656 1 17.48 14 SER B O 1
ATOM 5250 N N . ALA B 1 15 ? -55.625 -50.219 -6.129 1 18.23 15 ALA B N 1
ATOM 5251 C CA . ALA B 1 15 ? -56.75 -49.75 -6.953 1 18.23 15 ALA B CA 1
ATOM 5252 C C . ALA B 1 15 ? -57.156 -48.344 -6.582 1 18.23 15 ALA B C 1
ATOM 5254 O O . ALA B 1 15 ? -56.812 -47.844 -5.496 1 18.23 15 ALA B O 1
ATOM 5255 N N . ARG B 1 16 ? -58.375 -47.781 -7.031 1 18.08 16 ARG B N 1
ATOM 5256 C CA . ARG B 1 16 ? -59.031 -46.75 -7.824 1 18.08 16 ARG B CA 1
ATOM 5257 C C . ARG B 1 16 ? -59.844 -45.812 -6.938 1 18.08 16 ARG B C 1
ATOM 5259 O O . ARG B 1 16 ? -60.594 -44.969 -7.441 1 18.08 16 ARG B O 1
ATOM 5266 N N . LEU B 1 17 ? -59.594 -45.75 -5.543 1 17.28 17 LEU B N 1
ATOM 5267 C CA . LEU B 1 17 ? -60.875 -45.406 -4.949 1 17.28 17 LEU B CA 1
ATOM 5268 C C . LEU B 1 17 ? -61.281 -43.969 -5.324 1 17.28 17 LEU B C 1
ATOM 5270 O O . LEU B 1 17 ? -60.406 -43.125 -5.551 1 17.28 17 LEU B O 1
ATOM 5274 N N . SER B 1 18 ? -62.625 -43.625 -5.273 1 18.09 18 SER B N 1
ATOM 5275 C CA . SER B 1 18 ? -63.719 -42.844 -5.82 1 18.09 18 SER B CA 1
ATOM 5276 C C . SER B 1 18 ? -63.75 -41.438 -5.223 1 18.09 18 SER B C 1
ATOM 5278 O O . SER B 1 18 ? -63.281 -41.25 -4.098 1 18.09 18 SER B O 1
ATOM 5280 N N . LEU B 1 19 ? -64.188 -40.312 -5.938 1 17.89 19 LEU B N 1
ATOM 5281 C CA . LEU B 1 19 ? -64.125 -38.906 -6.281 1 17.89 19 LEU B CA 1
ATOM 5282 C C . LEU B 1 19 ? -65.062 -38.062 -5.418 1 17.89 19 LEU B C 1
ATOM 5284 O O . LEU B 1 19 ? -65.125 -36.844 -5.547 1 17.89 19 LEU B O 1
ATOM 5288 N N . SER B 1 20 ? -65.812 -38.625 -4.387 1 16.64 20 SER B N 1
ATOM 5289 C CA . SER B 1 20 ? -67.125 -37.969 -4.441 1 16.64 20 SER B CA 1
ATOM 5290 C C . SER B 1 20 ? -67.125 -36.594 -3.818 1 16.64 20 SER B C 1
ATOM 5292 O O . SER B 1 20 ? -67.875 -35.719 -4.18 1 16.64 20 SER B O 1
ATOM 5294 N N . SER B 1 21 ? -66.312 -36.219 -2.812 1 17.95 21 SER B N 1
ATOM 5295 C CA . SER B 1 21 ? -67 -35.531 -1.75 1 17.95 21 SER B CA 1
ATOM 5296 C C . SER B 1 21 ? -67.312 -34.062 -2.127 1 17.95 21 SER B C 1
ATOM 5298 O O . SER B 1 21 ? -66.5 -33.406 -2.756 1 17.95 21 SER B O 1
ATOM 5300 N N . SER B 1 22 ? -68.562 -33.469 -1.935 1 18.94 22 SER B N 1
ATOM 5301 C CA . SER B 1 22 ? -69.562 -32.438 -2.295 1 18.94 22 SER B CA 1
ATOM 5302 C C . SER B 1 22 ? -69.25 -31.125 -1.575 1 18.94 22 SER B C 1
ATOM 5304 O O . SER B 1 22 ? -69.938 -30.125 -1.794 1 18.94 22 SER B O 1
ATOM 5306 N N . SER B 1 23 ? -68.25 -31.031 -0.638 1 19.05 23 SER B N 1
ATOM 5307 C CA . SER B 1 23 ? -68.688 -30.141 0.433 1 19.05 23 SER B CA 1
ATOM 5308 C C . SER B 1 23 ? -68.875 -28.719 -0.074 1 19.05 23 SER B C 1
ATOM 5310 O O . SER B 1 23 ? -68.188 -28.297 -1.028 1 19.05 23 SER B O 1
ATOM 5312 N N . SER B 1 24 ? -69.875 -27.953 0.489 1 20.44 24 SER B N 1
ATOM 5313 C CA . SER B 1 24 ? -70.75 -26.781 0.43 1 20.44 24 SER B CA 1
ATOM 5314 C C . SER B 1 24 ? -70 -25.5 0.666 1 20.44 24 SER B C 1
ATOM 5316 O O . SER B 1 24 ? -69.312 -25.328 1.706 1 20.44 24 SER B O 1
ATOM 5318 N N . LEU B 1 25 ? -69.438 -24.797 -0.376 1 19.78 25 LEU B N 1
ATOM 5319 C CA . LEU B 1 25 ? -68.562 -23.641 -0.485 1 19.78 25 LEU B CA 1
ATOM 5320 C C . LEU B 1 25 ? -69.25 -22.375 0.006 1 19.78 25 LEU B C 1
ATOM 5322 O O . LEU B 1 25 ? -70.125 -21.859 -0.658 1 19.78 25 LEU B O 1
ATOM 5326 N N . ASP B 1 26 ? -69.625 -22.438 1.317 1 20.48 26 ASP B N 1
ATOM 5327 C CA . ASP B 1 26 ? -70.438 -21.312 1.824 1 20.48 26 ASP B CA 1
ATOM 5328 C C . ASP B 1 26 ? -69.75 -19.984 1.467 1 20.48 26 ASP B C 1
ATOM 5330 O O . ASP B 1 26 ? -68.5 -19.922 1.354 1 20.48 26 ASP B O 1
ATOM 5334 N N . ASN B 1 27 ? -70.5 -18.984 1.025 1 21.66 27 ASN B N 1
ATOM 5335 C CA . ASN B 1 27 ? -70.5 -17.688 0.371 1 21.66 27 ASN B CA 1
ATOM 5336 C C . ASN B 1 27 ? -69.875 -16.625 1.276 1 21.66 27 ASN B C 1
ATOM 5338 O O . ASN B 1 27 ? -70.625 -15.797 1.85 1 21.66 27 ASN B O 1
ATOM 5342 N N . VAL B 1 28 ? -68.938 -16.984 2.143 1 22.77 28 VAL B N 1
ATOM 5343 C CA . VAL B 1 28 ? -68.688 -15.961 3.141 1 22.77 28 VAL B CA 1
ATOM 5344 C C . VAL B 1 28 ? -68.375 -14.633 2.447 1 22.77 28 VAL B C 1
ATOM 5346 O O . VAL B 1 28 ? -67.562 -14.594 1.504 1 22.77 28 VAL B O 1
ATOM 5349 N N . GLN B 1 29 ? -69.188 -13.664 2.629 1 21.89 29 GLN B N 1
ATOM 5350 C CA . GLN B 1 29 ? -69.375 -12.266 2.248 1 21.89 29 GLN B CA 1
ATOM 5351 C C . GLN B 1 29 ? -68.125 -11.461 2.531 1 21.89 29 GLN B C 1
ATOM 5353 O O . GLN B 1 29 ? -67.562 -11.523 3.629 1 21.89 29 GLN B O 1
ATOM 5358 N N . HIS B 1 30 ? -67.312 -11.102 1.501 1 19.81 30 HIS B N 1
ATOM 5359 C CA . HIS B 1 30 ? -66 -10.391 1.391 1 19.81 30 HIS B CA 1
ATOM 5360 C C . HIS B 1 30 ? -66.125 -8.969 1.929 1 19.81 30 HIS B C 1
ATOM 5362 O O . HIS B 1 30 ? -66.875 -8.156 1.393 1 19.81 30 HIS B O 1
ATOM 5368 N N . SER B 1 31 ? -66.375 -8.859 3.217 1 23.27 31 SER B N 1
ATOM 5369 C CA . SER B 1 31 ? -66.562 -7.492 3.701 1 23.27 31 SER B CA 1
ATOM 5370 C C . SER B 1 31 ? -65.438 -6.582 3.154 1 23.27 31 SER B C 1
ATOM 5372 O O . SER B 1 31 ? -64.312 -7.035 2.885 1 23.27 31 SER B O 1
ATOM 5374 N N . PRO B 1 32 ? -65.812 -5.293 2.709 1 23.55 32 PRO B N 1
ATOM 5375 C CA . PRO B 1 32 ? -65 -4.34 1.957 1 23.55 32 PRO B CA 1
ATOM 5376 C C . PRO B 1 32 ? -63.719 -3.947 2.697 1 23.55 32 PRO B C 1
ATOM 5378 O O . PRO B 1 32 ? -63.75 -3.662 3.896 1 23.55 32 PRO B O 1
ATOM 5381 N N . ARG B 1 33 ? -62.656 -4.465 2.328 1 22.03 33 ARG B N 1
ATOM 5382 C CA . ARG B 1 33 ? -61.344 -4.203 2.939 1 22.03 33 ARG B CA 1
ATOM 5383 C C . ARG B 1 33 ? -61.062 -2.707 3.023 1 22.03 33 ARG B C 1
ATOM 5385 O O . ARG B 1 33 ? -61.156 -1.996 2.021 1 22.03 33 ARG B O 1
ATOM 5392 N N . ALA B 1 34 ? -61.219 -2.104 4.121 1 23.53 34 ALA B N 1
ATOM 5393 C CA . ALA B 1 34 ? -60.875 -0.731 4.484 1 23.53 34 ALA B CA 1
ATOM 5394 C C . ALA B 1 34 ? -59.531 -0.344 3.934 1 23.53 34 ALA B C 1
ATOM 5396 O O . ALA B 1 34 ? -58.562 -1.127 4.008 1 23.53 34 ALA B O 1
ATOM 5397 N N . ASN B 1 35 ? -59.438 0.559 3.018 1 22.12 35 ASN B N 1
ATOM 5398 C CA . ASN B 1 35 ? -58.344 1.249 2.348 1 22.12 35 ASN B CA 1
ATOM 5399 C C . ASN B 1 35 ? -57.312 1.806 3.352 1 22.12 35 ASN B C 1
ATOM 5401 O O . ASN B 1 35 ? -57.594 2.811 4.016 1 22.12 35 ASN B O 1
ATOM 5405 N N . ILE B 1 36 ? -56.812 0.979 4.242 1 24.91 36 ILE B N 1
ATOM 5406 C CA . ILE B 1 36 ? -55.906 1.642 5.148 1 24.91 36 ILE B CA 1
ATOM 5407 C C . ILE B 1 36 ? -54.812 2.34 4.348 1 24.91 36 ILE B C 1
ATOM 5409 O O . ILE B 1 36 ? -54.062 1.696 3.594 1 24.91 36 ILE B O 1
ATOM 5413 N N . SER B 1 37 ? -54.938 3.615 4.062 1 24.55 37 SER B N 1
ATOM 5414 C CA . SER B 1 37 ? -53.938 4.582 3.572 1 24.55 37 SER B CA 1
ATOM 5415 C C . SER B 1 37 ? -52.625 4.441 4.301 1 24.55 37 SER B C 1
ATOM 5417 O O . SER B 1 37 ? -52.5 4.816 5.469 1 24.55 37 SER B O 1
ATOM 5419 N N . SER B 1 38 ? -52.062 3.283 4.254 1 24.92 38 SER B N 1
ATOM 5420 C CA . SER B 1 38 ? -50.781 3.148 4.965 1 24.92 38 SER B CA 1
ATOM 5421 C C . SER B 1 38 ? -49.812 4.246 4.555 1 24.92 38 SER B C 1
ATOM 5423 O O . SER B 1 38 ? -49.5 4.41 3.371 1 24.92 38 SER B O 1
ATOM 5425 N N . SER B 1 39 ? -49.844 5.355 5.238 1 25.94 39 SER B N 1
ATOM 5426 C CA . SER B 1 39 ? -48.812 6.41 5.184 1 25.94 39 SER B CA 1
ATOM 5427 C C . SER B 1 39 ? -47.406 5.828 5.164 1 25.94 39 SER B C 1
ATOM 5429 O O . SER B 1 39 ? -46.938 5.285 6.168 1 25.94 39 SER B O 1
ATOM 5431 N N . SER B 1 40 ? -47.094 5.191 4.098 1 26.92 40 SER B N 1
ATOM 5432 C CA . SER B 1 40 ? -45.75 4.656 3.885 1 26.92 40 SER B CA 1
ATOM 5433 C C . SER B 1 40 ? -44.688 5.699 4.195 1 26.92 40 SER B C 1
ATOM 5435 O O . SER B 1 40 ? -44.656 6.762 3.568 1 26.92 40 SER B O 1
ATOM 5437 N N . ALA B 1 41 ? -44.281 5.797 5.391 1 27.86 41 ALA B N 1
ATOM 5438 C CA . ALA B 1 41 ? -43.125 6.598 5.703 1 27.86 41 ALA B CA 1
ATOM 5439 C C . ALA B 1 41 ? -42.031 6.422 4.641 1 27.86 41 ALA B C 1
ATOM 5441 O O . ALA B 1 41 ? -41.781 5.309 4.176 1 27.86 41 ALA B O 1
ATOM 5442 N N . PRO B 1 42 ? -41.781 7.438 3.93 1 27.28 42 PRO B N 1
ATOM 5443 C CA . PRO B 1 42 ? -40.75 7.348 2.922 1 27.28 42 PRO B CA 1
ATOM 5444 C C . PRO B 1 42 ? -39.5 6.578 3.42 1 27.28 42 PRO B C 1
ATOM 5446 O O . PRO B 1 42 ? -39 6.867 4.5 1 27.28 42 PRO B O 1
ATOM 5449 N N . ARG B 1 43 ? -39.5 5.258 3.146 1 28.3 43 ARG B N 1
ATOM 5450 C CA . ARG B 1 43 ? -38.281 4.5 3.377 1 28.3 43 ARG B CA 1
ATOM 5451 C C . ARG B 1 43 ? -37.062 5.312 2.988 1 28.3 43 ARG B C 1
ATOM 5453 O O . ARG B 1 43 ? -36.906 5.688 1.824 1 28.3 43 ARG B O 1
ATOM 5460 N N . THR B 1 44 ? -36.562 6.008 3.838 1 30.19 44 THR B N 1
ATOM 5461 C CA . THR B 1 44 ? -35.25 6.629 3.668 1 30.19 44 THR B CA 1
ATOM 5462 C C . THR B 1 44 ? -34.25 5.652 3.033 1 30.19 44 THR B C 1
ATOM 5464 O O . THR B 1 44 ? -34 4.57 3.568 1 30.19 44 THR B O 1
ATOM 5467 N N . THR B 1 45 ? -34.312 5.562 1.705 1 32.72 45 THR B N 1
ATOM 5468 C CA . THR B 1 45 ? -33.312 4.777 0.986 1 32.72 45 THR B CA 1
ATOM 5469 C C . THR B 1 45 ? -31.984 4.762 1.745 1 32.72 45 THR B C 1
ATOM 5471 O O . THR B 1 45 ? -31.422 5.82 2.043 1 32.72 45 THR B O 1
ATOM 5474 N N . PRO B 1 46 ? -31.75 3.678 2.447 1 34.53 46 PRO B N 1
ATOM 5475 C CA . PRO B 1 46 ? -30.453 3.594 3.127 1 34.53 46 PRO B CA 1
ATOM 5476 C C . PRO B 1 46 ? -29.297 4.059 2.248 1 34.53 46 PRO B C 1
ATOM 5478 O O . PRO B 1 46 ? -29.25 3.738 1.057 1 34.53 46 PRO B O 1
ATOM 5481 N N . SER B 1 47 ? -28.766 5.141 2.385 1 37.66 47 SER B N 1
ATOM 5482 C CA . SER B 1 47 ? -27.609 5.762 1.733 1 37.66 47 SER B CA 1
ATOM 5483 C C . SER B 1 47 ? -26.516 4.746 1.478 1 37.66 47 SER B C 1
ATOM 5485 O O . SER B 1 47 ? -26.344 3.799 2.25 1 37.66 47 SER B O 1
ATOM 5487 N N . ALA B 1 48 ? -26.188 4.57 0.278 1 43.41 48 ALA B N 1
ATOM 5488 C CA . ALA B 1 48 ? -25.125 3.697 -0.24 1 43.41 48 ALA B CA 1
ATOM 5489 C C . ALA B 1 48 ? -23.938 3.656 0.706 1 43.41 48 ALA B C 1
ATOM 5491 O O . ALA B 1 48 ? -23.453 4.699 1.152 1 43.41 48 ALA B O 1
ATOM 5492 N N . GLU B 1 49 ? -23.828 2.531 1.476 1 54.09 49 GLU B N 1
ATOM 5493 C CA . GLU B 1 49 ? -22.719 2.271 2.375 1 54.09 49 GLU B CA 1
ATOM 5494 C C . GLU B 1 49 ? -21.375 2.521 1.679 1 54.09 49 GLU B C 1
ATOM 5496 O O . GLU B 1 49 ? -21.141 2.029 0.572 1 54.09 49 GLU B O 1
ATOM 5501 N N . ILE B 1 50 ? -20.625 3.645 2.127 1 65.38 50 ILE B N 1
ATOM 5502 C CA . ILE B 1 50 ? -19.453 4.398 1.698 1 65.38 50 ILE B CA 1
ATOM 5503 C C . ILE B 1 50 ? -18.172 3.656 2.111 1 65.38 50 ILE B C 1
ATOM 5505 O O . ILE B 1 50 ? -18.25 2.631 2.793 1 65.38 50 ILE B O 1
ATOM 5509 N N . GLU B 1 51 ? -17.078 4.027 1.833 1 80.94 51 GLU B N 1
ATOM 5510 C CA . GLU B 1 51 ? -15.719 3.637 2.17 1 80.94 51 GLU B CA 1
ATOM 5511 C C . GLU B 1 51 ? -15.539 3.508 3.68 1 80.94 51 GLU B C 1
ATOM 5513 O O . GLU B 1 51 ? -16.281 4.121 4.453 1 80.94 51 GLU B O 1
ATOM 5518 N N . PHE B 1 52 ? -14.789 2.529 4.152 1 81.69 52 PHE B N 1
ATOM 5519 C CA . PHE B 1 52 ? -14.539 2.256 5.562 1 81.69 52 PHE B CA 1
ATOM 5520 C C . PHE B 1 52 ? -13.734 3.387 6.195 1 81.69 52 PHE B C 1
ATOM 5522 O O . PHE B 1 52 ? -12.68 3.771 5.688 1 81.69 52 PHE B O 1
ATOM 5529 N N . PHE B 1 53 ? -14.219 3.885 7.277 1 81.56 53 PHE B N 1
ATOM 5530 C CA . PHE B 1 53 ? -13.516 4.805 8.164 1 81.56 53 PHE B CA 1
ATOM 5531 C C . PHE B 1 53 ? -13.461 4.258 9.578 1 81.56 53 PHE B C 1
ATOM 5533 O O . PHE B 1 53 ? -14.5 4.004 10.195 1 81.56 53 PHE B O 1
ATOM 5540 N N . GLY B 1 54 ? -12.297 4.121 10.172 1 83.56 54 GLY B N 1
ATOM 5541 C CA . GLY B 1 54 ? -12.117 3.459 11.453 1 83.56 54 GLY B CA 1
ATOM 5542 C C . GLY B 1 54 ? -12.281 4.398 12.633 1 83.56 54 GLY B C 1
ATOM 5543 O O . GLY B 1 54 ? -12.742 5.527 12.477 1 83.56 54 GLY B O 1
ATOM 5544 N N . SER B 1 55 ? -11.844 3.934 13.734 1 83.88 55 SER B N 1
ATOM 5545 C CA . SER B 1 55 ? -12.148 4.559 15.016 1 83.88 55 SER B CA 1
ATOM 5546 C C . SER B 1 55 ? -11.391 5.867 15.188 1 83.88 55 SER B C 1
ATOM 5548 O O . SER B 1 55 ? -11.789 6.723 15.984 1 83.88 55 SER B O 1
ATOM 5550 N N . THR B 1 56 ? -10.32 6.047 14.5 1 84.44 56 THR B N 1
ATOM 5551 C CA . THR B 1 56 ? -9.531 7.262 14.695 1 84.44 56 THR B CA 1
ATOM 5552 C C . THR B 1 56 ? -9.984 8.359 13.742 1 84.44 56 THR B C 1
ATOM 5554 O O . THR B 1 56 ? -9.57 9.516 13.875 1 84.44 56 THR B O 1
ATOM 5557 N N . ALA B 1 57 ? -10.789 7.926 12.734 1 84.31 57 ALA B N 1
ATOM 5558 C CA . ALA B 1 57 ? -11.328 8.945 11.844 1 84.31 57 ALA B CA 1
ATOM 5559 C C . ALA B 1 57 ? -12.273 9.883 12.586 1 84.31 57 ALA B C 1
ATOM 5561 O O . ALA B 1 57 ? -12.977 9.461 13.508 1 84.31 57 ALA B O 1
ATOM 5562 N N . PHE B 1 58 ? -12.297 11.094 12.219 1 81.94 58 PHE B N 1
ATOM 5563 C CA . PHE B 1 58 ? -12.992 12.086 13.031 1 81.94 58 PHE B CA 1
ATOM 5564 C C . PHE B 1 58 ? -14.484 11.805 13.062 1 81.94 58 PHE B C 1
ATOM 5566 O O . PHE B 1 58 ? -15.156 12.07 14.062 1 81.94 58 PHE B O 1
ATOM 5573 N N . PRO B 1 59 ? -15.086 11.227 12.008 1 76.44 59 PRO B N 1
ATOM 5574 C CA . PRO B 1 59 ? -16.516 10.93 12.164 1 76.44 59 PRO B CA 1
ATOM 5575 C C . PRO B 1 59 ? -16.781 9.914 13.273 1 76.44 59 PRO B C 1
ATOM 5577 O O . PRO B 1 59 ? -17.859 9.93 13.875 1 76.44 59 PRO B O 1
ATOM 5580 N N . ALA B 1 60 ? -15.828 9.109 13.461 1 79.38 60 ALA B N 1
ATOM 5581 C CA . ALA B 1 60 ? -15.992 8.094 14.5 1 79.38 60 ALA B CA 1
ATOM 5582 C C . ALA B 1 60 ? -16.062 8.727 15.883 1 79.38 60 ALA B C 1
ATOM 5584 O O . ALA B 1 60 ? -16.703 8.188 16.797 1 79.38 60 ALA B O 1
ATOM 5585 N N . ILE B 1 61 ? -15.469 9.789 16.047 1 77.88 61 ILE B N 1
ATOM 5586 C CA . ILE B 1 61 ? -15.406 10.461 17.344 1 77.88 61 ILE B CA 1
ATOM 5587 C C . ILE B 1 61 ? -16.781 11.016 17.703 1 77.88 61 ILE B C 1
ATOM 5589 O O . ILE B 1 61 ? -17.234 10.867 18.828 1 77.88 61 ILE B O 1
ATOM 5593 N N . ILE B 1 62 ? -17.438 11.453 16.688 1 77.06 62 ILE B N 1
ATOM 5594 C CA . ILE B 1 62 ? -18.781 11.984 16.906 1 77.06 62 ILE B CA 1
ATOM 5595 C C . ILE B 1 62 ? -19.766 10.828 17.047 1 77.06 62 ILE B C 1
ATOM 5597 O O . ILE B 1 62 ? -20.734 10.922 17.812 1 77.06 62 ILE B O 1
ATOM 5601 N N . ASN B 1 63 ? -19.453 9.719 16.422 1 76.56 63 ASN B N 1
ATOM 5602 C CA . ASN B 1 63 ? -20.344 8.562 16.406 1 76.56 63 ASN B CA 1
ATOM 5603 C C . ASN B 1 63 ? -20.312 7.805 17.734 1 76.56 63 ASN B C 1
ATOM 5605 O O . ASN B 1 63 ? -21.203 7.016 18.031 1 76.56 63 ASN B O 1
ATOM 5609 N N . ASP B 1 64 ? -19.266 8.086 18.484 1 77.5 64 ASP B N 1
ATOM 5610 C CA . ASP B 1 64 ? -19.203 7.457 19.797 1 77.5 64 ASP B CA 1
ATOM 5611 C C . ASP B 1 64 ? -20.453 7.754 20.625 1 77.5 64 ASP B C 1
ATOM 5613 O O . ASP B 1 64 ? -20.875 6.926 21.422 1 77.5 64 ASP B O 1
ATOM 5617 N N . ASP B 1 65 ? -21.016 8.922 20.359 1 77.5 65 ASP B N 1
ATOM 5618 C CA . ASP B 1 65 ? -22.188 9.359 21.109 1 77.5 65 ASP B CA 1
ATOM 5619 C C . ASP B 1 65 ? -23.344 9.727 20.172 1 77.5 65 ASP B C 1
ATOM 5621 O O . ASP B 1 65 ? -24.031 10.727 20.391 1 77.5 65 ASP B O 1
ATOM 5625 N N . GLN B 1 66 ? -23.438 8.914 19.203 1 77.5 66 GLN B N 1
ATOM 5626 C CA . GLN B 1 66 ? -24.391 9.211 18.156 1 77.5 66 GLN B CA 1
ATOM 5627 C C . GLN B 1 66 ? -25.812 9.258 18.703 1 77.5 66 GLN B C 1
ATOM 5629 O O . GLN B 1 66 ? -26.641 10.062 18.266 1 77.5 66 GLN B O 1
ATOM 5634 N N . ASP B 1 67 ? -26.062 8.43 19.641 1 76.81 67 ASP B N 1
ATOM 5635 C CA . ASP B 1 67 ? -27.406 8.375 20.219 1 76.81 67 ASP B CA 1
ATOM 5636 C C . ASP B 1 67 ? -27.75 9.68 20.922 1 76.81 67 ASP B C 1
ATOM 5638 O O . ASP B 1 67 ? -28.875 10.18 20.797 1 76.81 67 ASP B O 1
ATOM 5642 N N . ILE B 1 68 ? -26.797 10.203 21.609 1 77 68 ILE B N 1
ATOM 5643 C CA . ILE B 1 68 ? -27 11.438 22.359 1 77 68 ILE B CA 1
ATOM 5644 C C . ILE B 1 68 ? -27.141 12.609 21.375 1 77 68 ILE B C 1
ATOM 5646 O O . ILE B 1 68 ? -28 13.477 21.547 1 77 68 ILE B O 1
ATOM 5650 N N . VAL B 1 69 ? -26.344 12.586 20.391 1 78.19 69 VAL B N 1
ATOM 5651 C CA . VAL B 1 69 ? -26.328 13.672 19.406 1 78.19 69 VAL B CA 1
ATOM 5652 C C . VAL B 1 69 ? -27.641 13.688 18.625 1 78.19 69 VAL B C 1
ATOM 5654 O O . VAL B 1 69 ? -28.219 14.75 18.391 1 78.19 69 VAL B O 1
ATOM 5657 N N . ASP B 1 70 ? -28.062 12.523 18.328 1 76.69 70 ASP B N 1
ATOM 5658 C CA . ASP B 1 70 ? -29.297 12.406 17.562 1 76.69 70 ASP B CA 1
ATOM 5659 C C . ASP B 1 70 ? -30.5 12.828 18.406 1 76.69 70 ASP B C 1
ATOM 5661 O O . ASP B 1 70 ? -31.453 13.414 17.891 1 76.69 70 ASP B O 1
ATOM 5665 N N . SER B 1 71 ? -30.469 12.492 19.656 1 75.88 71 SER B N 1
ATOM 5666 C CA . SER B 1 71 ? -31.594 12.758 20.547 1 75.88 71 SER B CA 1
ATOM 5667 C C . SER B 1 71 ? -31.75 14.25 20.797 1 75.88 71 SER B C 1
ATOM 5669 O O . SER B 1 71 ? -32.875 14.75 20.906 1 75.88 71 SER B O 1
ATOM 5671 N N . PHE B 1 72 ? -30.688 14.898 20.859 1 69.25 72 PHE B N 1
ATOM 5672 C CA . PHE B 1 72 ? -30.812 16.266 21.344 1 69.25 72 PHE B CA 1
ATOM 5673 C C . PHE B 1 72 ? -30.531 17.266 20.234 1 69.25 72 PHE B C 1
ATOM 5675 O O . PHE B 1 72 ? -30.969 18.422 20.297 1 69.25 72 PHE B O 1
ATOM 5682 N N . ALA B 1 73 ? -29.719 16.969 19.391 1 62.84 73 ALA B N 1
ATOM 5683 C CA . ALA B 1 73 ? -29.328 17.969 18.391 1 62.84 73 ALA B CA 1
ATOM 5684 C C . ALA B 1 73 ? -29.969 17.656 17.031 1 62.84 73 ALA B C 1
ATOM 5686 O O . ALA B 1 73 ? -29.703 18.359 16.047 1 62.84 73 ALA B O 1
ATOM 5687 N N . GLY B 1 74 ? -31.094 16.922 17.109 1 57.06 74 GLY B N 1
ATOM 5688 C CA . GLY B 1 74 ? -31.859 16.609 15.914 1 57.06 74 GLY B CA 1
ATOM 5689 C C . GLY B 1 74 ? -31.141 15.68 14.961 1 57.06 74 GLY B C 1
ATOM 5690 O O . GLY B 1 74 ? -29.922 15.484 15.07 1 57.06 74 GLY B O 1
ATOM 5691 N N . GLN B 1 75 ? -31.859 14.844 14.172 1 52.91 75 GLN B N 1
ATOM 5692 C CA . GLN B 1 75 ? -31.453 13.828 13.211 1 52.91 75 GLN B CA 1
ATOM 5693 C C . GLN B 1 75 ? -30.391 14.375 12.258 1 52.91 75 GLN B C 1
ATOM 5695 O O . GLN B 1 75 ? -30.719 14.977 11.234 1 52.91 75 GLN B O 1
ATOM 5700 N N . PHE B 1 76 ? -29.5 15.086 12.836 1 49.28 76 PHE B N 1
ATOM 5701 C CA . PHE B 1 76 ? -28.438 15.422 11.891 1 49.28 76 PHE B CA 1
ATOM 5702 C C . PHE B 1 76 ? -27.875 14.156 11.234 1 49.28 76 PHE B C 1
ATOM 5704 O O . PHE B 1 76 ? -26.766 14.172 10.711 1 49.28 76 PHE B O 1
ATOM 5711 N N . ARG B 1 77 ? -28.516 13.047 11.664 1 46.38 77 ARG B N 1
ATOM 5712 C CA . ARG B 1 77 ? -28.156 11.68 11.289 1 46.38 77 ARG B CA 1
ATOM 5713 C C . ARG B 1 77 ? -27.688 11.617 9.844 1 46.38 77 ARG B C 1
ATOM 5715 O O . ARG B 1 77 ? -26.672 10.984 9.547 1 46.38 77 ARG B O 1
ATOM 5722 N N . ASN B 1 78 ? -28.797 11.703 8.969 1 43.12 78 ASN B N 1
ATOM 5723 C CA . ASN B 1 78 ? -28.688 11.055 7.664 1 43.12 78 ASN B CA 1
ATOM 5724 C C . ASN B 1 78 ? -27.609 11.703 6.801 1 43.12 78 ASN B C 1
ATOM 5726 O O . ASN B 1 78 ? -27.484 11.398 5.613 1 43.12 78 ASN B O 1
ATOM 5730 N N . GLN B 1 79 ? -27.094 12.82 7.203 1 48.12 79 GLN B N 1
ATOM 5731 C CA . GLN B 1 79 ? -26.156 13.336 6.211 1 48.12 79 GLN B CA 1
ATOM 5732 C C . GLN B 1 79 ? -24.781 12.711 6.379 1 48.12 79 GLN B C 1
ATOM 5734 O O . GLN B 1 79 ? -23.938 13.234 7.117 1 48.12 79 GLN B O 1
ATOM 5739 N N . SER B 1 80 ? -24.844 11.414 6.547 1 49.44 80 SER B N 1
ATOM 5740 C CA . SER B 1 80 ? -23.547 10.742 6.531 1 49.44 80 SER B CA 1
ATOM 5741 C C . SER B 1 80 ? -22.547 11.492 5.66 1 49.44 80 SER B C 1
ATOM 5743 O O . SER B 1 80 ? -22.922 12.086 4.645 1 49.44 80 SER B O 1
ATOM 5745 N N . MET B 1 81 ? -21.469 12.031 6.297 1 51.31 81 MET B N 1
ATOM 5746 C CA . MET B 1 81 ? -20.391 12.656 5.551 1 51.31 81 MET B CA 1
ATOM 5747 C C . MET B 1 81 ? -20.375 12.172 4.102 1 51.31 81 MET B C 1
ATOM 5749 O O . MET B 1 81 ? -20.047 12.938 3.193 1 51.31 81 MET B O 1
ATOM 5753 N N . LEU B 1 82 ? -20.688 10.836 3.914 1 52.06 82 LEU B N 1
ATOM 5754 C CA . LEU B 1 82 ? -20.484 10.148 2.645 1 52.06 82 LEU B CA 1
ATOM 5755 C C . LEU B 1 82 ? -21.547 10.562 1.632 1 52.06 82 LEU B C 1
ATOM 5757 O O . LEU B 1 82 ? -21.344 10.445 0.422 1 52.06 82 LEU B O 1
ATOM 5761 N N . GLN B 1 83 ? -22.688 10.953 2.184 1 48.19 83 GLN B N 1
ATOM 5762 C CA . GLN B 1 83 ? -23.75 11.297 1.254 1 48.19 83 GLN B CA 1
ATOM 5763 C C . GLN B 1 83 ? -23.469 12.625 0.552 1 48.19 83 GLN B C 1
ATOM 5765 O O . GLN B 1 83 ? -23.922 12.836 -0.577 1 48.19 83 GLN B O 1
ATOM 5770 N N . ILE B 1 84 ? -22.781 13.383 1.158 1 44.78 84 ILE B N 1
ATOM 5771 C CA . ILE B 1 84 ? -22.562 14.719 0.605 1 44.78 84 ILE B CA 1
ATOM 5772 C C . ILE B 1 84 ? -21.562 14.641 -0.542 1 44.78 84 ILE B C 1
ATOM 5774 O O . ILE B 1 84 ? -21.625 15.438 -1.482 1 44.78 84 ILE B O 1
ATOM 5778 N N . GLY B 1 85 ? -20.594 13.719 -0.554 1 45.72 85 GLY B N 1
ATOM 5779 C CA . GLY B 1 85 ? -19.531 13.711 -1.546 1 45.72 85 GLY B CA 1
ATOM 5780 C C . GLY B 1 85 ? -19.984 13.211 -2.904 1 45.72 85 GLY B C 1
ATOM 5781 O O . GLY B 1 85 ? -19.234 13.289 -3.881 1 45.72 85 GLY B O 1
ATOM 5782 N N . ASN B 1 86 ? -20.922 12.219 -2.867 1 45.94 86 ASN B N 1
ATOM 5783 C CA . ASN B 1 86 ? -21.188 11.531 -4.125 1 45.94 86 ASN B CA 1
ATOM 5784 C C . ASN B 1 86 ? -21.828 12.461 -5.152 1 45.94 86 ASN B C 1
ATOM 5786 O O . ASN B 1 86 ? -22.125 12.047 -6.273 1 45.94 86 ASN B O 1
ATOM 5790 N N . ALA B 1 87 ? -22.359 13.602 -4.609 1 42.19 87 ALA B N 1
ATOM 5791 C CA . ALA B 1 87 ? -23.312 14.234 -5.523 1 42.19 87 ALA B CA 1
ATOM 5792 C C . ALA B 1 87 ? -22.625 14.664 -6.816 1 42.19 87 ALA B C 1
ATOM 5794 O O . ALA B 1 87 ? -23.281 14.82 -7.852 1 42.19 87 ALA B O 1
ATOM 5795 N N . ASN B 1 88 ? -21.484 15.359 -6.824 1 45.28 88 ASN B N 1
ATOM 5796 C CA . ASN B 1 88 ? -21.344 16.281 -7.941 1 45.28 88 ASN B CA 1
ATOM 5797 C C . ASN B 1 88 ? -20.531 15.664 -9.078 1 45.28 88 ASN B C 1
ATOM 5799 O O . ASN B 1 88 ? -19.5 16.219 -9.484 1 45.28 88 ASN B O 1
ATOM 5803 N N . HIS B 1 89 ? -20.297 14.375 -9.086 1 49 89 HIS B N 1
ATOM 5804 C CA . HIS B 1 89 ? -19.578 14.156 -10.336 1 49 89 HIS B CA 1
ATOM 5805 C C . HIS B 1 89 ? -20.359 14.711 -11.523 1 49 89 HIS B C 1
ATOM 5807 O O . HIS B 1 89 ? -21.359 14.125 -11.938 1 49 89 HIS B O 1
ATOM 5813 N N . ASN B 1 90 ? -20.578 15.938 -11.438 1 47.88 90 ASN B N 1
ATOM 5814 C CA . ASN B 1 90 ? -21.141 16.672 -12.562 1 47.88 90 ASN B CA 1
ATOM 5815 C C . ASN B 1 90 ? -20.891 15.953 -13.883 1 47.88 90 ASN B C 1
ATOM 5817 O O . ASN B 1 90 ? -19.859 15.281 -14.047 1 47.88 90 ASN B O 1
ATOM 5821 N N . GLN B 1 91 ? -21.984 15.75 -14.602 1 54.41 91 GLN B N 1
ATOM 5822 C CA . GLN B 1 91 ? -22.172 15.312 -15.984 1 54.41 91 GLN B CA 1
ATOM 5823 C C . GLN B 1 91 ? -21.047 15.828 -16.875 1 54.41 91 GLN B C 1
ATOM 5825 O O . GLN B 1 91 ? -21.234 16.812 -17.609 1 54.41 91 GLN B O 1
ATOM 5830 N N . GLU B 1 92 ? -19.844 15.742 -16.391 1 61.38 92 GLU B N 1
ATOM 5831 C CA . GLU B 1 92 ? -18.781 16.172 -17.281 1 61.38 92 GLU B CA 1
ATOM 5832 C C . GLU B 1 92 ? -18.812 15.391 -18.594 1 61.38 92 GLU B C 1
ATOM 5834 O O . GLU B 1 92 ? -19.203 14.227 -18.625 1 61.38 92 GLU B O 1
ATOM 5839 N N . GLN B 1 93 ? -18.891 16.078 -19.609 1 79.56 93 GLN B N 1
ATOM 5840 C CA . GLN B 1 93 ? -18.812 15.516 -20.953 1 79.56 93 GLN B CA 1
ATOM 5841 C C . GLN B 1 93 ? -17.641 14.547 -21.078 1 79.56 93 GLN B C 1
ATOM 5843 O O . GLN B 1 93 ? -16.516 14.883 -20.719 1 79.56 93 GLN B O 1
ATOM 5848 N N . ILE B 1 94 ? -17.969 13.258 -21.312 1 87.56 94 ILE B N 1
ATOM 5849 C CA . ILE B 1 94 ? -16.953 12.227 -21.531 1 87.56 94 ILE B CA 1
ATOM 5850 C C . ILE B 1 94 ? -16.172 12.539 -22.812 1 87.56 94 ILE B C 1
ATOM 5852 O O . ILE B 1 94 ? -16.75 12.648 -23.891 1 87.56 94 ILE B O 1
ATOM 5856 N N . PRO B 1 95 ? -14.953 12.727 -22.719 1 85.94 95 PRO B N 1
ATOM 5857 C CA . PRO B 1 95 ? -14.156 13.023 -23.906 1 85.94 95 PRO B CA 1
ATOM 5858 C C . PRO B 1 95 ? -14.266 11.938 -24.984 1 85.94 95 PRO B C 1
ATOM 5860 O O . PRO B 1 95 ? -14.32 10.75 -24.656 1 85.94 95 PRO B O 1
ATOM 5863 N N . GLU B 1 96 ? -14.258 12.32 -26.25 1 90.19 96 GLU B N 1
ATOM 5864 C CA . GLU B 1 96 ? -14.391 11.422 -27.375 1 90.19 96 GLU B CA 1
ATOM 5865 C C . GLU B 1 96 ? -13.289 10.359 -27.375 1 90.19 96 GLU B C 1
ATOM 5867 O O . GLU B 1 96 ? -13.539 9.203 -27.719 1 90.19 96 GLU B O 1
ATOM 5872 N N . LYS B 1 97 ? -12.164 10.766 -26.953 1 86.25 97 LYS B N 1
ATOM 5873 C CA . LYS B 1 97 ? -11.039 9.836 -26.906 1 86.25 97 LYS B CA 1
ATOM 5874 C C . LYS B 1 97 ? -11.328 8.664 -25.969 1 86.25 97 LYS B C 1
ATOM 5876 O O . LYS B 1 97 ? -11 7.516 -26.297 1 86.25 97 LYS B O 1
ATOM 5881 N N . GLN B 1 98 ? -11.914 8.93 -24.875 1 91.19 98 GLN B N 1
ATOM 5882 C CA . GLN B 1 98 ? -12.242 7.895 -23.891 1 91.19 98 GLN B CA 1
ATOM 5883 C C . GLN B 1 98 ? -13.305 6.945 -24.438 1 91.19 98 GLN B C 1
ATOM 5885 O O . GLN B 1 98 ? -13.258 5.738 -24.188 1 91.19 98 GLN B O 1
ATOM 5890 N N . ILE B 1 99 ? -14.227 7.531 -25.219 1 95.06 99 ILE B N 1
ATOM 5891 C CA . ILE B 1 99 ? -15.297 6.727 -25.797 1 95.06 99 ILE B CA 1
ATOM 5892 C C . ILE B 1 99 ? -14.719 5.766 -26.828 1 95.06 99 ILE B C 1
ATOM 5894 O O . ILE B 1 99 ? -15.062 4.582 -26.844 1 95.06 99 ILE B O 1
ATOM 5898 N N . LEU B 1 100 ? -13.812 6.254 -27.641 1 94.31 100 LEU B N 1
ATOM 5899 C CA . LEU B 1 100 ? -13.211 5.434 -28.688 1 94.31 100 LEU B CA 1
ATOM 5900 C C . LEU B 1 100 ? -12.375 4.312 -28.078 1 94.31 100 LEU B C 1
ATOM 5902 O O . LEU B 1 100 ? -12.406 3.178 -28.562 1 94.31 100 LEU B O 1
ATOM 5906 N N . GLU B 1 101 ? -11.648 4.652 -27.016 1 94.06 101 GLU B N 1
ATOM 5907 C CA . GLU B 1 101 ? -10.859 3.633 -26.328 1 94.06 101 GLU B CA 1
ATOM 5908 C C . GLU B 1 101 ? -11.766 2.592 -25.672 1 94.06 101 GLU B C 1
ATOM 5910 O O . GLU B 1 101 ? -11.445 1.4 -25.672 1 94.06 101 GLU B O 1
ATOM 5915 N N . GLY B 1 102 ? -12.859 3.059 -25.125 1 96.88 102 GLY B N 1
ATOM 5916 C CA . GLY B 1 102 ? -13.828 2.143 -24.531 1 96.88 102 GLY B CA 1
ATOM 5917 C C . GLY B 1 102 ? -14.422 1.184 -25.547 1 96.88 102 GLY B C 1
ATOM 5918 O O . GLY B 1 102 ? -14.602 -0.001 -25.266 1 96.88 102 GLY B O 1
ATOM 5919 N N . MET B 1 103 ? -14.672 1.705 -26.734 1 96.75 103 MET B N 1
ATOM 5920 C CA . MET B 1 103 ? -15.203 0.862 -27.797 1 96.75 103 MET B CA 1
ATOM 5921 C C . MET B 1 103 ? -14.188 -0.206 -28.203 1 96.75 103 MET B C 1
ATOM 5923 O O . MET B 1 103 ? -14.555 -1.352 -28.469 1 96.75 103 MET B O 1
ATOM 5927 N N . ALA B 1 104 ? -12.938 0.198 -28.219 1 95.44 104 ALA B N 1
ATOM 5928 C CA . ALA B 1 104 ? -11.875 -0.751 -28.562 1 95.44 104 ALA B CA 1
ATOM 5929 C C . ALA B 1 104 ? -11.805 -1.88 -27.531 1 95.44 104 ALA B C 1
ATOM 5931 O O . ALA B 1 104 ? -11.562 -3.035 -27.891 1 95.44 104 ALA B O 1
ATOM 5932 N N . VAL B 1 105 ? -12 -1.57 -26.266 1 97.19 105 VAL B N 1
ATOM 5933 C CA . VAL B 1 105 ? -11.977 -2.555 -25.188 1 97.19 105 VAL B CA 1
ATOM 5934 C C . VAL B 1 105 ? -13.148 -3.52 -25.328 1 97.19 105 VAL B C 1
ATOM 5936 O O . VAL B 1 105 ? -12.969 -4.738 -25.25 1 97.19 105 VAL B O 1
ATOM 5939 N N . LEU B 1 106 ? -14.336 -2.996 -25.625 1 97.25 106 LEU B N 1
ATOM 5940 C CA . LEU B 1 106 ? -15.523 -3.828 -25.797 1 97.25 106 LEU B CA 1
ATOM 5941 C C . LEU B 1 106 ? -15.383 -4.719 -27.016 1 97.25 106 LEU B C 1
ATOM 5943 O O . LEU B 1 106 ? -15.859 -5.859 -27.016 1 97.25 106 LEU B O 1
ATOM 5947 N N . ASN B 1 107 ? -14.695 -4.227 -28 1 95.31 107 ASN B N 1
ATOM 5948 C CA . ASN B 1 107 ? -14.508 -4.961 -29.25 1 95.31 107 ASN B CA 1
ATOM 5949 C C . ASN B 1 107 ? -13.656 -6.211 -29.031 1 95.31 107 ASN B C 1
ATOM 5951 O O . ASN B 1 107 ? -13.758 -7.172 -29.797 1 95.31 107 ASN B O 1
ATOM 5955 N N . LEU B 1 108 ? -12.797 -6.207 -28.016 1 94.38 108 LEU B N 1
ATOM 5956 C CA . LEU B 1 108 ? -12.016 -7.402 -27.719 1 94.38 108 LEU B CA 1
ATOM 5957 C C . LEU B 1 108 ? -12.922 -8.586 -27.406 1 94.38 108 LEU B C 1
ATOM 5959 O O . LEU B 1 108 ? -12.648 -9.711 -27.828 1 94.38 108 LEU B O 1
ATOM 5963 N N . LEU B 1 109 ? -13.984 -8.32 -26.688 1 94.62 109 LEU B N 1
ATOM 5964 C CA . LEU B 1 109 ? -14.922 -9.375 -26.328 1 94.62 109 LEU B CA 1
ATOM 5965 C C . LEU B 1 109 ? -15.844 -9.703 -27.5 1 94.62 109 LEU B C 1
ATOM 5967 O O . LEU B 1 109 ? -16.141 -10.875 -27.75 1 94.62 109 LEU B O 1
ATOM 5971 N N . VAL B 1 110 ? -16.266 -8.641 -28.25 1 94.5 110 VAL B N 1
ATOM 5972 C CA . VAL B 1 110 ? -17.172 -8.828 -29.375 1 94.5 110 VAL B CA 1
ATOM 5973 C C . VAL B 1 110 ? -16.5 -9.695 -30.438 1 94.5 110 VAL B C 1
ATOM 5975 O O . VAL B 1 110 ? -17.141 -10.562 -31.047 1 94.5 110 VAL B O 1
ATOM 5978 N N . ASN B 1 111 ? -15.203 -9.484 -30.594 1 90.81 111 ASN B N 1
ATOM 5979 C CA . ASN B 1 111 ? -14.461 -10.156 -31.656 1 90.81 111 ASN B CA 1
ATOM 5980 C C . ASN B 1 111 ? -13.961 -11.531 -31.188 1 90.81 111 ASN B C 1
ATOM 5982 O O . ASN B 1 111 ? -13.359 -12.266 -31.984 1 90.81 111 ASN B O 1
ATOM 5986 N N . PHE B 1 112 ? -14.211 -11.859 -29.953 1 91.31 112 PHE B N 1
ATOM 5987 C CA . PHE B 1 112 ? -13.82 -13.156 -29.438 1 91.31 112 PHE B CA 1
ATOM 5988 C C . PHE B 1 112 ? -14.977 -13.812 -28.688 1 91.31 112 PHE B C 1
ATOM 5990 O O . PHE B 1 112 ? -14.891 -14.023 -27.469 1 91.31 112 PHE B O 1
ATOM 5997 N N . PRO B 1 113 ? -15.93 -14.258 -29.438 1 89.31 113 PRO B N 1
ATOM 5998 C CA . PRO B 1 113 ? -17.141 -14.789 -28.812 1 89.31 113 PRO B CA 1
ATOM 5999 C C . PRO B 1 113 ? -16.875 -16.047 -27.984 1 89.31 113 PRO B C 1
ATOM 6001 O O . PRO B 1 113 ? -17.672 -16.406 -27.125 1 89.31 113 PRO B O 1
ATOM 6004 N N . ALA B 1 114 ? -15.742 -16.719 -28.188 1 90.31 114 ALA B N 1
ATOM 6005 C CA . ALA B 1 114 ? -15.414 -17.953 -27.469 1 90.31 114 ALA B CA 1
ATOM 6006 C C . ALA B 1 114 ? -14.922 -17.656 -26.062 1 90.31 114 ALA B C 1
ATOM 6008 O O . ALA B 1 114 ? -14.555 -18.562 -25.312 1 90.31 114 ALA B O 1
ATOM 6009 N N . PHE B 1 115 ? -14.938 -16.312 -25.672 1 93.75 115 PHE B N 1
ATOM 6010 C CA . PHE B 1 115 ? -14.383 -15.938 -24.375 1 93.75 115 PHE B CA 1
ATOM 6011 C C . PHE B 1 115 ? -15.156 -16.625 -23.25 1 93.75 115 PHE B C 1
ATOM 6013 O O . PHE B 1 115 ? -14.57 -16.984 -22.234 1 93.75 115 PHE B O 1
ATOM 6020 N N . THR B 1 116 ? -16.453 -16.906 -23.438 1 94.75 116 THR B N 1
ATOM 6021 C CA . THR B 1 116 ? -17.281 -17.547 -22.406 1 94.75 116 THR B CA 1
ATOM 6022 C C . THR B 1 116 ? -16.812 -18.984 -22.156 1 94.75 116 THR B C 1
ATOM 6024 O O . THR B 1 116 ? -16.625 -19.391 -21.016 1 94.75 116 THR B O 1
ATOM 6027 N N . ASN B 1 117 ? -16.547 -19.703 -23.234 1 92.56 117 ASN B N 1
ATOM 6028 C CA . ASN B 1 117 ? -16.078 -21.094 -23.125 1 92.56 117 ASN B CA 1
ATOM 6029 C C . ASN B 1 117 ? -14.703 -21.172 -22.484 1 92.56 117 ASN B C 1
ATOM 6031 O O . ASN B 1 117 ? -14.43 -22.094 -21.703 1 92.56 117 ASN B O 1
ATOM 6035 N N . CYS B 1 118 ? -13.875 -20.234 -22.828 1 90.62 118 CYS B N 1
ATOM 6036 C CA . CYS B 1 118 ? -12.531 -20.203 -22.266 1 90.62 118 CYS B CA 1
ATOM 6037 C C . CYS B 1 118 ? -12.594 -20 -20.75 1 90.62 118 CYS B C 1
ATOM 6039 O O . CYS B 1 118 ? -11.891 -20.688 -20 1 90.62 118 CYS B O 1
ATOM 6041 N N . ILE B 1 119 ? -13.422 -19.125 -20.312 1 94.75 119 ILE B N 1
ATOM 6042 C CA . ILE B 1 119 ? -13.531 -18.812 -18.891 1 94.75 119 ILE B CA 1
ATOM 6043 C C . ILE B 1 119 ? -14.164 -19.984 -18.156 1 94.75 119 ILE B C 1
ATOM 6045 O O . ILE B 1 119 ? -13.719 -20.359 -17.062 1 94.75 119 ILE B O 1
ATOM 6049 N N . TYR B 1 120 ? -15.148 -20.656 -18.766 1 93.31 120 TYR B N 1
ATOM 6050 C CA . TYR B 1 120 ? -15.812 -21.797 -18.141 1 93.31 120 TYR B CA 1
ATOM 6051 C C . TYR B 1 120 ? -14.828 -22.953 -17.938 1 93.31 120 TYR B C 1
ATOM 6053 O O . TYR B 1 120 ? -14.828 -23.578 -16.875 1 93.31 120 TYR B O 1
ATOM 6061 N N . ARG B 1 121 ? -14.031 -23.172 -18.875 1 88.25 121 ARG B N 1
ATOM 6062 C CA . ARG B 1 121 ? -13.039 -24.234 -18.766 1 88.25 121 ARG B CA 1
ATOM 6063 C C . ARG B 1 121 ? -12.047 -23.938 -17.641 1 88.25 121 ARG B C 1
ATOM 6065 O O . ARG B 1 121 ? -11.648 -24.844 -16.891 1 88.25 121 ARG B O 1
ATOM 6072 N N . TYR B 1 122 ? -11.633 -22.734 -17.625 1 89.44 122 TYR B N 1
ATOM 6073 C CA . TYR B 1 122 ? -10.727 -22.312 -16.562 1 89.44 122 TYR B CA 1
ATOM 6074 C C . TYR B 1 122 ? -11.359 -22.547 -15.195 1 89.44 122 TYR B C 1
ATOM 6076 O O . TYR B 1 122 ? -10.695 -23.016 -14.266 1 89.44 122 TYR B O 1
ATOM 6084 N N . LEU B 1 123 ? -12.656 -22.156 -15.047 1 91.81 123 LEU B N 1
ATOM 6085 C CA . LEU B 1 123 ? -13.344 -22.266 -13.766 1 91.81 123 LEU B CA 1
ATOM 6086 C C . LEU B 1 123 ? -13.5 -23.719 -13.359 1 91.81 123 LEU B C 1
ATOM 6088 O O . LEU B 1 123 ? -13.516 -24.047 -12.164 1 91.81 123 LEU B O 1
ATOM 6092 N N . GLU B 1 124 ? -13.523 -24.625 -14.305 1 87.12 124 GLU B N 1
ATOM 6093 C CA . GLU B 1 124 ? -13.648 -26.047 -14.031 1 87.12 124 GLU B CA 1
ATOM 6094 C C . GLU B 1 124 ? -12.352 -26.609 -13.469 1 87.12 124 GLU B C 1
ATOM 6096 O O . GLU B 1 124 ? -12.367 -27.547 -12.656 1 87.12 124 GLU B O 1
ATOM 6101 N N . LEU B 1 125 ? -11.344 -25.984 -13.82 1 82.62 125 LEU B N 1
ATOM 6102 C CA . LEU B 1 125 ? -10.039 -26.531 -13.453 1 82.62 125 LEU B CA 1
ATOM 6103 C C . LEU B 1 125 ? -9.477 -25.812 -12.234 1 82.62 125 LEU B C 1
ATOM 6105 O O . LEU B 1 125 ? -8.664 -26.375 -11.492 1 82.62 125 LEU B O 1
ATOM 6109 N N . SER B 1 126 ? -9.969 -24.625 -12.023 1 88.06 126 SER B N 1
ATOM 6110 C CA . SER B 1 126 ? -9.312 -23.781 -11.031 1 88.06 126 SER B CA 1
ATOM 6111 C C . SER B 1 126 ? -9.938 -23.969 -9.656 1 88.06 126 SER B C 1
ATOM 6113 O O . SER B 1 126 ? -11.156 -24.078 -9.531 1 88.06 126 SER B O 1
ATOM 6115 N N . TYR B 1 127 ? -9.102 -24.062 -8.641 1 89.5 127 TYR B N 1
ATOM 6116 C CA . TYR B 1 127 ? -9.531 -24.109 -7.25 1 89.5 127 TYR B CA 1
ATOM 6117 C C . TYR B 1 127 ? -9.219 -22.797 -6.543 1 89.5 127 TYR B C 1
ATOM 6119 O O . TYR B 1 127 ? -9.594 -22.609 -5.383 1 89.5 127 TYR B O 1
ATOM 6127 N N . THR B 1 128 ? -8.648 -21.859 -7.23 1 91.31 128 THR B N 1
ATOM 6128 C CA . THR B 1 128 ? -8.055 -20.734 -6.516 1 91.31 128 THR B CA 1
ATOM 6129 C C . THR B 1 128 ? -8.711 -19.422 -6.926 1 91.31 128 THR B C 1
ATOM 6131 O O . THR B 1 128 ? -8.25 -18.344 -6.543 1 91.31 128 THR B O 1
ATOM 6134 N N . CYS B 1 129 ? -9.766 -19.453 -7.672 1 93.81 129 CYS B N 1
ATOM 6135 C CA . CYS B 1 129 ? -10.445 -18.219 -8.055 1 93.81 129 CYS B CA 1
ATOM 6136 C C . CYS B 1 129 ? -11.016 -17.5 -6.84 1 93.81 129 CYS B C 1
ATOM 6138 O O . CYS B 1 129 ? -11.656 -18.125 -5.988 1 93.81 129 CYS B O 1
ATOM 6140 N N . MET B 1 130 ? -10.797 -16.25 -6.73 1 96.19 130 MET B N 1
ATOM 6141 C CA . MET B 1 130 ? -11.25 -15.492 -5.566 1 96.19 130 MET B CA 1
ATOM 6142 C C . MET B 1 130 ? -12.766 -15.336 -5.574 1 96.19 130 MET B C 1
ATOM 6144 O O . MET B 1 130 ? -13.422 -15.531 -4.551 1 96.19 130 MET B O 1
ATOM 6148 N N . VAL B 1 131 ? -13.305 -14.969 -6.785 1 97.88 131 VAL B N 1
ATOM 6149 C CA . VAL B 1 131 ? -14.75 -14.805 -6.93 1 97.88 131 VAL B CA 1
ATOM 6150 C C . VAL B 1 131 ? -15.398 -16.156 -7.195 1 97.88 131 VAL B C 1
ATOM 6152 O O . VAL B 1 131 ? -14.953 -16.906 -8.07 1 97.88 131 VAL B O 1
ATOM 6155 N N . PRO B 1 132 ? -16.484 -16.5 -6.453 1 97.44 132 PRO B N 1
ATOM 6156 C CA . PRO B 1 132 ? -17.109 -17.812 -6.617 1 97.44 132 PRO B CA 1
ATOM 6157 C C . PRO B 1 132 ? -17.641 -18.031 -8.023 1 97.44 132 PRO B C 1
ATOM 6159 O O . PRO B 1 132 ? -18.156 -17.109 -8.648 1 97.44 132 PRO B O 1
ATOM 6162 N N . ASP B 1 133 ? -17.688 -19.219 -8.461 1 96.5 133 ASP B N 1
ATOM 6163 C CA . ASP B 1 133 ? -17.953 -19.672 -9.82 1 96.5 133 ASP B CA 1
ATOM 6164 C C . ASP B 1 133 ? -19.312 -19.188 -10.305 1 96.5 133 ASP B C 1
ATOM 6166 O O . ASP B 1 133 ? -19.422 -18.641 -11.406 1 96.5 133 ASP B O 1
ATOM 6170 N N . PRO B 1 134 ? -20.375 -19.344 -9.508 1 97 134 PRO B N 1
ATOM 6171 C CA . PRO B 1 134 ? -21.703 -18.969 -10.031 1 97 134 PRO B CA 1
ATOM 6172 C C . PRO B 1 134 ? -21.812 -17.484 -10.352 1 97 134 PRO B C 1
ATOM 6174 O O . PRO B 1 134 ? -22.516 -17.094 -11.289 1 97 134 PRO B O 1
ATOM 6177 N N . PHE B 1 135 ? -21.094 -16.703 -9.586 1 97.94 135 PHE B N 1
ATOM 6178 C CA . PHE B 1 135 ? -21.188 -15.273 -9.797 1 97.94 135 PHE B CA 1
ATOM 6179 C C . PHE B 1 135 ? -20.406 -14.867 -11.055 1 97.94 135 PHE B C 1
ATOM 6181 O O . PHE B 1 135 ? -20.844 -13.977 -11.789 1 97.94 135 PHE B O 1
ATOM 6188 N N . ILE B 1 136 ? -19.25 -15.508 -11.312 1 98.12 136 ILE B N 1
ATOM 6189 C CA . ILE B 1 136 ? -18.5 -15.234 -12.531 1 98.12 136 ILE B CA 1
ATOM 6190 C C . ILE B 1 136 ? -19.312 -15.656 -13.75 1 98.12 136 ILE B C 1
ATOM 6192 O O . ILE B 1 136 ? -19.422 -14.906 -14.719 1 98.12 136 ILE B O 1
ATOM 6196 N N . LYS B 1 137 ? -19.891 -16.828 -13.68 1 97.75 137 LYS B N 1
ATOM 6197 C CA . LYS B 1 137 ? -20.672 -17.359 -14.805 1 97.75 137 LYS B CA 1
ATOM 6198 C C . LYS B 1 137 ? -21.859 -16.453 -15.117 1 97.75 137 LYS B C 1
ATOM 6200 O O . LYS B 1 137 ? -22.172 -16.219 -16.281 1 97.75 137 LYS B O 1
ATOM 6205 N N . ALA B 1 138 ? -22.5 -15.977 -14.047 1 97.94 138 ALA B N 1
ATOM 6206 C CA . ALA B 1 138 ? -23.641 -15.078 -14.25 1 97.94 138 ALA B CA 1
ATOM 6207 C C . ALA B 1 138 ? -23.219 -13.805 -14.969 1 97.94 138 ALA B C 1
ATOM 6209 O O . ALA B 1 138 ? -23.906 -13.328 -15.875 1 97.94 138 ALA B O 1
ATOM 6210 N N . CYS B 1 139 ? -22.062 -13.258 -14.57 1 98.19 139 CYS B N 1
ATOM 6211 C CA . CYS B 1 139 ? -21.562 -12.039 -15.203 1 98.19 139 CYS B CA 1
ATOM 6212 C C . CYS B 1 139 ? -21.203 -12.289 -16.656 1 98.19 139 CYS B C 1
ATOM 6214 O O . CYS B 1 139 ? -21.547 -11.492 -17.531 1 98.19 139 CYS B O 1
ATOM 6216 N N . VAL B 1 140 ? -20.5 -13.383 -16.922 1 98.06 140 VAL B N 1
ATOM 6217 C CA . VAL B 1 140 ? -20.016 -13.719 -18.266 1 98.06 140 VAL B CA 1
ATOM 6218 C C . VAL B 1 140 ? -21.188 -13.938 -19.203 1 98.06 140 VAL B C 1
ATOM 6220 O O . VAL B 1 140 ? -21.188 -13.43 -20.328 1 98.06 140 VAL B O 1
ATOM 6223 N N . LEU B 1 141 ? -22.203 -14.633 -18.734 1 97.25 141 LEU B N 1
ATOM 6224 C CA . LEU B 1 141 ? -23.375 -14.906 -19.547 1 97.25 141 LEU B CA 1
ATOM 6225 C C . LEU B 1 141 ? -24.125 -13.617 -19.859 1 97.25 141 LEU B C 1
ATOM 6227 O O . LEU B 1 141 ? -24.578 -13.414 -21 1 97.25 141 LEU B O 1
ATOM 6231 N N . SER B 1 142 ? -24.281 -12.797 -18.875 1 97.5 142 SER B N 1
ATOM 6232 C CA . SER B 1 142 ? -24.984 -11.531 -19.062 1 97.5 142 SER B CA 1
ATOM 6233 C C . SER B 1 142 ? -24.25 -10.633 -20.062 1 97.5 142 SER B C 1
ATOM 6235 O O . SER B 1 142 ? -24.875 -9.977 -20.891 1 97.5 142 SER B O 1
ATOM 6237 N N . ILE B 1 143 ? -22.938 -10.586 -19.984 1 97.81 143 ILE B N 1
ATOM 6238 C CA . ILE B 1 143 ? -22.141 -9.773 -20.906 1 97.81 143 ILE B CA 1
ATOM 6239 C C . ILE B 1 143 ? -22.25 -10.32 -22.328 1 97.81 143 ILE B C 1
ATOM 6241 O O . ILE B 1 143 ? -22.391 -9.562 -23.281 1 97.81 143 ILE B O 1
ATOM 6245 N N . GLN B 1 144 ? -22.188 -11.625 -22.469 1 96.81 144 GLN B N 1
ATOM 6246 C CA . GLN B 1 144 ? -22.328 -12.258 -23.766 1 96.81 144 GLN B CA 1
ATOM 6247 C C . GLN B 1 144 ? -23.641 -11.867 -24.422 1 96.81 144 GLN B C 1
ATOM 6249 O O . GLN B 1 144 ? -23.688 -11.547 -25.625 1 96.81 144 GLN B O 1
ATOM 6254 N N . GLU B 1 145 ? -24.672 -11.844 -23.672 1 96.38 145 GLU B N 1
ATOM 6255 C CA . GLU B 1 145 ? -25.984 -11.469 -24.172 1 96.38 145 GLU B CA 1
ATOM 6256 C C . GLU B 1 145 ? -26.031 -9.984 -24.531 1 96.38 145 GLU B C 1
ATOM 6258 O O . GLU B 1 145 ? -26.609 -9.609 -25.562 1 96.38 145 GLU B O 1
ATOM 6263 N N . THR B 1 146 ? -25.422 -9.188 -23.75 1 96.81 146 THR B N 1
ATOM 6264 C CA . THR B 1 146 ? -25.469 -7.742 -23.906 1 96.81 146 THR B CA 1
ATOM 6265 C C . THR B 1 146 ? -24.688 -7.312 -25.156 1 96.81 146 THR B C 1
ATOM 6267 O O . THR B 1 146 ? -25.109 -6.414 -25.875 1 96.81 146 THR B O 1
ATOM 6270 N N . ILE B 1 147 ? -23.531 -7.934 -25.438 1 95.44 147 ILE B N 1
ATOM 6271 C CA . ILE B 1 147 ? -22.641 -7.445 -26.484 1 95.44 147 ILE B CA 1
ATOM 6272 C C . ILE B 1 147 ? -22.922 -8.195 -27.781 1 95.44 147 ILE B C 1
ATOM 6274 O O . ILE B 1 147 ? -22.344 -7.863 -28.828 1 95.44 147 ILE B O 1
ATOM 6278 N N . HIS B 1 148 ? -23.797 -9.172 -27.719 1 90.25 148 HIS B N 1
ATOM 6279 C CA . HIS B 1 148 ? -24.062 -10.008 -28.875 1 90.25 148 HIS B CA 1
ATOM 6280 C C . HIS B 1 148 ? -24.562 -9.164 -30.047 1 90.25 148 HIS B C 1
ATOM 6282 O O . HIS B 1 148 ? -25.578 -8.469 -29.938 1 90.25 148 HIS B O 1
ATOM 6288 N N . GLY B 1 149 ? -23.828 -9.195 -31.125 1 84.81 149 GLY B N 1
ATOM 6289 C CA . GLY B 1 149 ? -24.234 -8.57 -32.375 1 84.81 149 GLY B CA 1
ATOM 6290 C C . GLY B 1 149 ? -24.047 -7.066 -32.375 1 84.81 149 GLY B C 1
ATOM 6291 O O . GLY B 1 149 ? -24.5 -6.387 -33.312 1 84.81 149 GLY B O 1
ATOM 6292 N N . LEU B 1 150 ? -23.422 -6.508 -31.328 1 90.06 150 LEU B N 1
ATOM 6293 C CA . LEU B 1 150 ? -23.266 -5.059 -31.281 1 90.06 150 LEU B CA 1
ATOM 6294 C C . LEU B 1 150 ? -22.141 -4.602 -32.188 1 90.06 150 LEU B C 1
ATOM 6296 O O . LEU B 1 150 ? -21.094 -5.258 -32.281 1 90.06 150 LEU B O 1
ATOM 6300 N N . LYS B 1 151 ? -22.469 -3.516 -33 1 86.62 151 LYS B N 1
ATOM 6301 C CA . LYS B 1 151 ? -21.469 -2.904 -33.844 1 86.62 151 LYS B CA 1
ATOM 6302 C C . LYS B 1 151 ? -21.719 -1.408 -34 1 86.62 151 LYS B C 1
ATOM 6304 O O . LYS B 1 151 ? -22.828 -0.93 -33.781 1 86.62 151 LYS B O 1
ATOM 6309 N N . GLY B 1 152 ? -20.641 -0.733 -34.312 1 89 152 GLY B N 1
ATOM 6310 C CA . GLY B 1 152 ? -20.703 0.667 -34.719 1 89 152 GLY B CA 1
ATOM 6311 C C . GLY B 1 152 ? -21.344 1.55 -33.656 1 89 152 GLY B C 1
ATOM 6312 O O . GLY B 1 152 ? -20.859 1.62 -32.531 1 89 152 GLY B O 1
ATOM 6313 N N . SER B 1 153 ? -22.516 2.072 -33.969 1 91.81 153 SER B N 1
ATOM 6314 C CA . SER B 1 153 ? -23.188 3.076 -33.156 1 91.81 153 SER B CA 1
ATOM 6315 C C . SER B 1 153 ? -23.766 2.457 -31.875 1 91.81 153 SER B C 1
ATOM 6317 O O . SER B 1 153 ? -23.797 3.1 -30.828 1 91.81 153 SER B O 1
ATOM 6319 N N . ARG B 1 154 ? -24.188 1.265 -32 1 94.25 154 ARG B N 1
ATOM 6320 C CA . ARG B 1 154 ? -24.75 0.602 -30.828 1 94.25 154 ARG B CA 1
ATOM 6321 C C . ARG B 1 154 ? -23.656 0.303 -29.797 1 94.25 154 ARG B C 1
ATOM 6323 O O . ARG B 1 154 ? -23.906 0.366 -28.594 1 94.25 154 ARG B O 1
ATOM 6330 N N . LEU B 1 155 ? -22.531 -0.043 -30.344 1 95.94 155 LEU B N 1
ATOM 6331 C CA . LEU B 1 155 ? -21.391 -0.268 -29.453 1 95.94 155 LEU B CA 1
ATOM 6332 C C . LEU B 1 155 ? -20.969 1.028 -28.766 1 95.94 155 LEU B C 1
ATOM 6334 O O . LEU B 1 155 ? -20.594 1.022 -27.594 1 95.94 155 LEU B O 1
ATOM 6338 N N . ARG B 1 156 ? -21 2.084 -29.5 1 96.12 156 ARG B N 1
ATOM 6339 C CA . ARG B 1 156 ? -20.703 3.4 -28.953 1 96.12 156 ARG B CA 1
ATOM 6340 C C . ARG B 1 156 ? -21.672 3.754 -27.828 1 96.12 156 ARG B C 1
ATOM 6342 O O . ARG B 1 156 ? -21.266 4.27 -26.781 1 96.12 156 ARG B O 1
ATOM 6349 N N . GLN B 1 157 ? -22.953 3.502 -28.047 1 96.06 157 GLN B N 1
ATOM 6350 C CA . GLN B 1 157 ? -23.969 3.783 -27.031 1 96.06 157 GLN B CA 1
ATOM 6351 C C . GLN B 1 157 ? -23.719 2.941 -25.781 1 96.06 157 GLN B C 1
ATOM 6353 O O . GLN B 1 157 ? -23.906 3.422 -24.656 1 96.06 157 GLN B O 1
ATOM 6358 N N . LEU B 1 158 ? -23.391 1.706 -26 1 97.25 158 LEU B N 1
ATOM 6359 C CA . LEU B 1 158 ? -23.094 0.85 -24.859 1 97.25 158 LEU B CA 1
ATOM 6360 C C . LEU B 1 158 ? -21.938 1.42 -24.047 1 97.25 158 LEU B C 1
ATOM 6362 O O . LEU B 1 158 ? -21.984 1.434 -22.812 1 97.25 158 LEU B O 1
ATOM 6366 N N . ALA B 1 159 ? -20.844 1.851 -24.734 1 97.25 159 ALA B N 1
ATOM 6367 C CA . ALA B 1 159 ? -19.703 2.457 -24.062 1 97.25 159 ALA B CA 1
ATOM 6368 C C . ALA B 1 159 ? -20.141 3.656 -23.219 1 97.25 159 ALA B C 1
ATOM 6370 O O . ALA B 1 159 ? -19.688 3.818 -22.078 1 97.25 159 ALA B O 1
ATOM 6371 N N . LEU B 1 160 ? -21.016 4.469 -23.766 1 96.62 160 LEU B N 1
ATOM 6372 C CA . LEU B 1 160 ? -21.516 5.637 -23.047 1 96.62 160 LEU B CA 1
ATOM 6373 C C . LEU B 1 160 ? -22.312 5.219 -21.828 1 96.62 160 LEU B C 1
ATOM 6375 O O . LEU B 1 160 ? -22.172 5.82 -20.75 1 96.62 160 LEU B O 1
ATOM 6379 N N . ASP B 1 161 ? -23.109 4.195 -22.016 1 96.5 161 ASP B N 1
ATOM 6380 C CA . ASP B 1 161 ? -23.906 3.695 -20.891 1 96.5 161 ASP B CA 1
ATOM 6381 C C . ASP B 1 161 ? -23 3.184 -19.781 1 96.5 161 ASP B C 1
ATOM 6383 O O . ASP B 1 161 ? -23.312 3.357 -18.594 1 96.5 161 ASP B O 1
ATOM 6387 N N . LEU B 1 162 ? -21.969 2.521 -20.109 1 97.94 162 LEU B N 1
ATOM 6388 C CA . LEU B 1 162 ? -21.031 2.004 -19.125 1 97.94 162 LEU B CA 1
ATOM 6389 C C . LEU B 1 162 ? -20.391 3.141 -18.328 1 97.94 162 LEU B C 1
ATOM 6391 O O . LEU B 1 162 ? -20.203 3.021 -17.109 1 97.94 162 LEU B O 1
ATOM 6395 N N . PHE B 1 163 ? -20.047 4.246 -19.031 1 97.06 163 PHE B N 1
ATOM 6396 C CA . PHE B 1 163 ? -19.484 5.395 -18.344 1 97.06 163 PHE B CA 1
ATOM 6397 C C . PHE B 1 163 ? -20.484 5.977 -17.344 1 97.06 163 PHE B C 1
ATOM 6399 O O . PHE B 1 163 ? -20.109 6.293 -16.203 1 97.06 163 PHE B O 1
ATOM 6406 N N . VAL B 1 164 ? -21.688 6.062 -17.75 1 95.12 164 VAL B N 1
ATOM 6407 C CA . VAL B 1 164 ? -22.734 6.605 -16.891 1 95.12 164 VAL B CA 1
ATOM 6408 C C . VAL B 1 164 ? -22.938 5.695 -15.68 1 95.12 164 VAL B C 1
ATOM 6410 O O . VAL B 1 164 ? -23 6.168 -14.539 1 95.12 164 VAL B O 1
ATOM 6413 N N . ASN B 1 165 ? -23.031 4.414 -15.93 1 96.31 165 ASN B N 1
ATOM 6414 C CA . ASN B 1 165 ? -23.25 3.457 -14.844 1 96.31 165 ASN B CA 1
ATOM 6415 C C . ASN B 1 165 ? -22.062 3.438 -13.875 1 96.31 165 ASN B C 1
ATOM 6417 O O . ASN B 1 165 ? -22.266 3.322 -12.664 1 96.31 165 ASN B O 1
ATOM 6421 N N . THR B 1 166 ? -20.844 3.539 -14.375 1 96.75 166 THR B N 1
ATOM 6422 C CA . THR B 1 166 ? -19.641 3.467 -13.555 1 96.75 166 THR B CA 1
ATOM 6423 C C . THR B 1 166 ? -19.484 4.738 -12.727 1 96.75 166 THR B C 1
ATOM 6425 O O . THR B 1 166 ? -18.906 4.703 -11.633 1 96.75 166 THR B O 1
ATOM 6428 N N . SER B 1 167 ? -20 5.824 -13.211 1 92.88 167 SER B N 1
ATOM 6429 C CA . SER B 1 167 ? -19.891 7.094 -12.5 1 92.88 167 SER B CA 1
ATOM 6430 C C . SER B 1 167 ? -20.797 7.129 -11.289 1 92.88 167 SER B C 1
ATOM 6432 O O . SER B 1 167 ? -20.594 7.922 -10.367 1 92.88 167 SER B O 1
ATOM 6434 N N . LYS B 1 168 ? -21.766 6.238 -11.289 1 91.31 168 LYS B N 1
ATOM 6435 C CA . LYS B 1 168 ? -22.688 6.168 -10.156 1 91.31 168 LYS B CA 1
ATOM 6436 C C . LYS B 1 168 ? -22.141 5.242 -9.07 1 91.31 168 LYS B C 1
ATOM 6438 O O . LYS B 1 168 ? -21.656 4.148 -9.367 1 91.31 168 LYS B O 1
ATOM 6443 N N . PRO B 1 169 ? -22.25 5.699 -7.848 1 88.94 169 PRO B N 1
ATOM 6444 C CA . PRO B 1 169 ? -21.766 4.828 -6.773 1 88.94 169 PRO B CA 1
ATOM 6445 C C . PRO B 1 169 ? -22.578 3.543 -6.645 1 88.94 169 PRO B C 1
ATOM 6447 O O . PRO B 1 169 ? -23.797 3.559 -6.832 1 88.94 169 PRO B O 1
ATOM 6450 N N . LEU B 1 170 ? -21.922 2.482 -6.355 1 91.12 170 LEU B N 1
ATOM 6451 C CA . LEU B 1 170 ? -22.547 1.186 -6.109 1 91.12 170 LEU B CA 1
ATOM 6452 C C . LEU B 1 170 ? -22.531 0.857 -4.617 1 91.12 170 LEU B C 1
ATOM 6454 O O . LEU B 1 170 ? -21.484 0.902 -3.973 1 91.12 170 LEU B O 1
ATOM 6458 N N . ASN B 1 171 ? -23.703 0.521 -4.133 1 88.12 171 ASN B N 1
ATOM 6459 C CA . ASN B 1 171 ? -23.797 0.179 -2.719 1 88.12 171 ASN B CA 1
ATOM 6460 C C . ASN B 1 171 ? -23.047 -1.117 -2.404 1 88.12 171 ASN B C 1
ATOM 6462 O O . ASN B 1 171 ? -23.156 -2.096 -3.146 1 88.12 171 ASN B O 1
ATOM 6466 N N . LEU B 1 172 ? -22.391 -1.139 -1.321 1 87.62 172 LEU B N 1
ATOM 6467 C CA . LEU B 1 172 ? -21.609 -2.309 -0.919 1 87.62 172 LEU B CA 1
ATOM 6468 C C . LEU B 1 172 ? -22.531 -3.479 -0.583 1 87.62 172 LEU B C 1
ATOM 6470 O O . LEU B 1 172 ? -22.219 -4.629 -0.894 1 87.62 172 LEU B O 1
ATOM 6474 N N . PHE B 1 173 ? -23.641 -3.107 0.109 1 89.69 173 PHE B N 1
ATOM 6475 C CA . PHE B 1 173 ? -24.578 -4.145 0.51 1 89.69 173 PHE B CA 1
ATOM 6476 C C . PHE B 1 173 ? -25.969 -3.844 -0.021 1 89.69 173 PHE B C 1
ATOM 6478 O O . PHE B 1 173 ? -26.453 -2.713 0.082 1 89.69 173 PHE B O 1
ATOM 6485 N N . THR B 1 174 ? -26.422 -4.742 -0.791 1 87.44 174 THR B N 1
ATOM 6486 C CA . THR B 1 174 ? -27.781 -4.66 -1.292 1 87.44 174 THR B CA 1
ATOM 6487 C C . THR B 1 174 ? -28.547 -5.945 -0.995 1 87.44 174 THR B C 1
ATOM 6489 O O . THR B 1 174 ? -28.047 -7.043 -1.256 1 87.44 174 THR B O 1
ATOM 6492 N N . PRO B 1 175 ? -29.672 -5.777 -0.428 1 87.62 175 PRO B N 1
ATOM 6493 C CA . PRO B 1 175 ? -30.453 -6.969 -0.064 1 87.62 175 PRO B CA 1
ATOM 6494 C C . PRO B 1 175 ? -31.094 -7.645 -1.271 1 87.62 175 PRO B C 1
ATOM 6496 O O . PRO B 1 175 ? -32.312 -7.512 -1.48 1 87.62 175 PRO B O 1
ATOM 6499 N N . VAL B 1 176 ? -30.375 -8.352 -2.053 1 93.19 176 VAL B N 1
ATOM 6500 C CA . VAL B 1 176 ? -30.844 -9.117 -3.201 1 93.19 176 VAL B CA 1
ATOM 6501 C C . VAL B 1 176 ? -30.438 -10.578 -3.045 1 93.19 176 VAL B C 1
ATOM 6503 O O . VAL B 1 176 ? -29.391 -10.875 -2.461 1 93.19 176 VAL B O 1
ATOM 6506 N N . PRO B 1 177 ? -31.312 -11.414 -3.535 1 94.44 177 PRO B N 1
ATOM 6507 C CA . PRO B 1 177 ? -30.891 -12.82 -3.508 1 94.44 177 PRO B CA 1
ATOM 6508 C C . PRO B 1 177 ? -29.609 -13.062 -4.281 1 94.44 177 PRO B C 1
ATOM 6510 O O . PRO B 1 177 ? -29.328 -12.359 -5.258 1 94.44 177 PRO B O 1
ATOM 6513 N N . ALA B 1 178 ? -28.922 -14.031 -3.893 1 96.44 178 ALA B N 1
ATOM 6514 C CA . ALA B 1 178 ? -27.594 -14.32 -4.457 1 96.44 178 ALA B CA 1
ATOM 6515 C C . ALA B 1 178 ? -27.688 -14.516 -5.969 1 96.44 178 ALA B C 1
ATOM 6517 O O . ALA B 1 178 ? -26.797 -14.086 -6.707 1 96.44 178 ALA B O 1
ATOM 6518 N N . LYS B 1 179 ? -28.703 -15.141 -6.422 1 95.31 179 LYS B N 1
ATOM 6519 C CA . LYS B 1 179 ? -28.859 -15.461 -7.84 1 95.31 179 LYS B CA 1
ATOM 6520 C C . LYS B 1 179 ? -29 -14.195 -8.672 1 95.31 179 LYS B C 1
ATOM 6522 O O . LYS B 1 179 ? -28.672 -14.188 -9.859 1 95.31 179 LYS B O 1
ATOM 6527 N N . ASP B 1 180 ? -29.469 -13.148 -8.031 1 95.88 180 ASP B N 1
ATOM 6528 C CA . ASP B 1 180 ? -29.75 -11.906 -8.75 1 95.88 180 ASP B CA 1
ATOM 6529 C C . ASP B 1 180 ? -28.672 -10.867 -8.477 1 95.88 180 ASP B C 1
ATOM 6531 O O . ASP B 1 180 ? -28.766 -9.727 -8.945 1 95.88 180 ASP B O 1
ATOM 6535 N N . TYR B 1 181 ? -27.688 -11.258 -7.754 1 96.81 181 TYR B N 1
ATOM 6536 C CA . TYR B 1 181 ? -26.656 -10.32 -7.336 1 96.81 181 TYR B CA 1
ATOM 6537 C C . TYR B 1 181 ? -26 -9.656 -8.539 1 96.81 181 TYR B C 1
ATOM 6539 O O . TYR B 1 181 ? -25.734 -8.453 -8.523 1 96.81 181 TYR B O 1
ATOM 6547 N N . HIS B 1 182 ? -25.797 -10.391 -9.648 1 97.12 182 HIS B N 1
ATOM 6548 C CA . HIS B 1 182 ? -25.078 -9.891 -10.82 1 97.12 182 HIS B CA 1
ATOM 6549 C C . HIS B 1 182 ? -25.906 -8.828 -11.547 1 97.12 182 HIS B C 1
ATOM 6551 O O . HIS B 1 182 ? -25.344 -8.016 -12.297 1 97.12 182 HIS B O 1
ATOM 6557 N N . THR B 1 183 ? -27.234 -8.758 -11.297 1 97.19 183 THR B N 1
ATOM 6558 C CA . THR B 1 183 ? -28.094 -7.832 -12.016 1 97.19 183 THR B CA 1
ATOM 6559 C C . THR B 1 183 ? -27.828 -6.395 -11.586 1 97.19 183 THR B C 1
ATOM 6561 O O . THR B 1 183 ? -28.188 -5.449 -12.297 1 97.19 183 THR B O 1
ATOM 6564 N N . LEU B 1 184 ? -27.156 -6.234 -10.469 1 96.62 184 LEU B N 1
ATOM 6565 C CA . LEU B 1 184 ? -26.844 -4.906 -9.953 1 96.62 184 LEU B CA 1
ATOM 6566 C C . LEU B 1 184 ? -25.781 -4.227 -10.812 1 96.62 184 LEU B C 1
ATOM 6568 O O . LEU B 1 184 ? -25.625 -3.002 -10.758 1 96.62 184 LEU B O 1
ATOM 6572 N N . PHE B 1 185 ? -24.969 -5.039 -11.633 1 98 185 PHE B N 1
ATOM 6573 C CA . PHE B 1 185 ? -23.859 -4.441 -12.344 1 98 185 PHE B CA 1
ATOM 6574 C C . PHE B 1 185 ? -23.672 -5.098 -13.711 1 98 185 PHE B C 1
ATOM 6576 O O . PHE B 1 185 ? -22.578 -5.047 -14.281 1 98 185 PHE B O 1
ATOM 6583 N N . THR B 1 186 ? -24.609 -5.812 -14.227 1 97.81 186 THR B N 1
ATOM 6584 C CA . THR B 1 186 ? -24.609 -6.359 -15.586 1 97.81 186 THR B CA 1
ATOM 6585 C C . THR B 1 186 ? -25.875 -5.934 -16.328 1 97.81 186 THR B C 1
ATOM 6587 O O . THR B 1 186 ? -26.672 -5.137 -15.82 1 97.81 186 THR B O 1
ATOM 6590 N N . GLY B 1 187 ? -26.078 -6.395 -17.578 1 96.75 187 GLY B N 1
ATOM 6591 C CA . GLY B 1 187 ? -27.234 -5.973 -18.359 1 96.75 187 GLY B CA 1
ATOM 6592 C C . GLY B 1 187 ? -27.297 -4.473 -18.578 1 96.75 187 GLY B C 1
ATOM 6593 O O . GLY B 1 187 ? -26.312 -3.863 -19.016 1 96.75 187 GLY B O 1
ATOM 6594 N N . SER B 1 188 ? -28.422 -3.865 -18.188 1 96.06 188 SER B N 1
ATOM 6595 C CA . SER B 1 188 ? -28.609 -2.424 -18.344 1 96.06 188 SER B CA 1
ATOM 6596 C C . SER B 1 188 ? -27.75 -1.655 -17.328 1 96.06 188 SER B C 1
ATOM 6598 O O . SER B 1 188 ? -27.531 -0.451 -17.484 1 96.06 188 SER B O 1
ATOM 6600 N N . ASN B 1 189 ? -27.234 -2.404 -16.359 1 97.44 189 ASN B N 1
ATOM 6601 C CA . ASN B 1 189 ? -26.406 -1.789 -15.32 1 97.44 189 ASN B CA 1
ATOM 6602 C C . ASN B 1 189 ? -24.938 -2.121 -15.508 1 97.44 189 ASN B C 1
ATOM 6604 O O . ASN B 1 189 ? -24.141 -1.965 -14.578 1 97.44 189 ASN B O 1
ATOM 6608 N N . LEU B 1 190 ? -24.594 -2.545 -16.703 1 98.19 190 LEU B N 1
ATOM 6609 C CA . LEU B 1 190 ? -23.234 -3.014 -16.953 1 98.19 190 LEU B CA 1
ATOM 6610 C C . LEU B 1 190 ? -22.219 -1.907 -16.672 1 98.19 190 LEU B C 1
ATOM 6612 O O . LEU B 1 190 ? -22.438 -0.752 -17.047 1 98.19 190 LEU B O 1
ATOM 6616 N N . ARG B 1 191 ? -21.141 -2.229 -16 1 98.25 191 ARG B N 1
ATOM 6617 C CA . ARG B 1 191 ? -20.125 -1.276 -15.562 1 98.25 191 ARG B CA 1
ATOM 6618 C C . ARG B 1 191 ? -18.75 -1.674 -16.078 1 98.25 191 ARG B C 1
ATOM 6620 O O . ARG B 1 191 ? -18.516 -2.838 -16.406 1 98.25 191 ARG B O 1
ATOM 6627 N N . TRP B 1 192 ? -17.812 -0.704 -16.094 1 98.56 192 TRP B N 1
ATOM 6628 C CA . TRP B 1 192 ? -16.453 -0.942 -16.562 1 98.56 192 TRP B CA 1
ATOM 6629 C C . TRP B 1 192 ? -15.703 -1.877 -15.609 1 98.56 192 TRP B C 1
ATOM 6631 O O . TRP B 1 192 ? -14.82 -2.621 -16.031 1 98.56 192 TRP B O 1
ATOM 6641 N N . GLU B 1 193 ? -16.062 -1.932 -14.273 1 98.38 193 GLU B N 1
ATOM 6642 C CA . GLU B 1 193 ? -15.438 -2.865 -13.336 1 98.38 193 GLU B CA 1
ATOM 6643 C C . GLU B 1 193 ? -15.609 -4.309 -13.812 1 98.38 193 GLU B C 1
ATOM 6645 O O . GLU B 1 193 ? -14.656 -5.09 -13.773 1 98.38 193 GLU B O 1
ATOM 6650 N N . ILE B 1 194 ? -16.781 -4.59 -14.281 1 98.69 194 ILE B N 1
ATOM 6651 C CA . ILE B 1 194 ? -17.125 -5.965 -14.609 1 98.69 194 ILE B CA 1
ATOM 6652 C C . ILE B 1 194 ? -16.531 -6.336 -15.969 1 98.69 194 ILE B C 1
ATOM 6654 O O . ILE B 1 194 ? -16.047 -7.453 -16.156 1 98.69 194 ILE B O 1
ATOM 6658 N N . VAL B 1 195 ? -16.578 -5.406 -16.891 1 98.69 195 VAL B N 1
ATOM 6659 C CA . VAL B 1 195 ? -15.969 -5.66 -18.188 1 98.69 195 VAL B CA 1
ATOM 6660 C C . VAL B 1 195 ? -14.477 -5.949 -18.016 1 98.69 195 VAL B C 1
ATOM 6662 O O . VAL B 1 195 ? -13.953 -6.914 -18.578 1 98.69 195 VAL B O 1
ATOM 6665 N N . GLY B 1 196 ? -13.844 -5.055 -17.234 1 98.75 196 GLY B N 1
ATOM 6666 C CA . GLY B 1 196 ? -12.43 -5.262 -16.953 1 98.75 196 GLY B CA 1
ATOM 6667 C C . GLY B 1 196 ? -12.148 -6.574 -16.25 1 98.75 196 GLY B C 1
ATOM 6668 O O . GLY B 1 196 ? -11.172 -7.262 -16.578 1 98.75 196 GLY B O 1
ATOM 6669 N N . PHE B 1 197 ? -13.023 -6.922 -15.312 1 98.5 197 PHE B N 1
ATOM 6670 C CA . PHE B 1 197 ? -12.852 -8.156 -14.562 1 98.5 197 PHE B CA 1
ATOM 6671 C C . PHE B 1 197 ? -12.953 -9.367 -15.484 1 98.5 197 PHE B C 1
ATOM 6673 O O . PHE B 1 197 ? -12.117 -10.273 -15.422 1 98.5 197 PHE B O 1
ATOM 6680 N N . VAL B 1 198 ? -13.906 -9.391 -16.297 1 98.5 198 VAL B N 1
ATOM 6681 C CA . VAL B 1 198 ? -14.125 -10.5 -17.219 1 98.5 198 VAL B CA 1
ATOM 6682 C C . VAL B 1 198 ? -12.945 -10.602 -18.188 1 98.5 198 VAL B C 1
ATOM 6684 O O . VAL B 1 198 ? -12.484 -11.703 -18.5 1 98.5 198 VAL B O 1
ATOM 6687 N N . LEU B 1 199 ? -12.469 -9.477 -18.688 1 98.25 199 LEU B N 1
ATOM 6688 C CA . LEU B 1 199 ? -11.289 -9.469 -19.547 1 98.25 199 LEU B CA 1
ATOM 6689 C C . LEU B 1 199 ? -10.078 -10.023 -18.812 1 98.25 199 LEU B C 1
ATOM 6691 O O . LEU B 1 199 ? -9.273 -10.758 -19.391 1 98.25 199 LEU B O 1
ATOM 6695 N N . ALA B 1 200 ? -9.93 -9.672 -17.516 1 97.81 200 ALA B N 1
ATOM 6696 C CA . ALA B 1 200 ? -8.812 -10.164 -16.734 1 97.81 200 ALA B CA 1
ATOM 6697 C C . ALA B 1 200 ? -8.867 -11.688 -16.578 1 97.81 200 ALA B C 1
ATOM 6699 O O . ALA B 1 200 ? -7.859 -12.375 -16.766 1 97.81 200 ALA B O 1
ATOM 6700 N N . ILE B 1 201 ? -10.047 -12.203 -16.266 1 96.75 201 ILE B N 1
ATOM 6701 C CA . ILE B 1 201 ? -10.211 -13.641 -16.109 1 96.75 201 ILE B CA 1
ATOM 6702 C C . ILE B 1 201 ? -9.961 -14.336 -17.453 1 96.75 201 ILE B C 1
ATOM 6704 O O . ILE B 1 201 ? -9.398 -15.43 -17.484 1 96.75 201 ILE B O 1
ATOM 6708 N N . LEU B 1 202 ? -10.406 -13.695 -18.516 1 95.62 202 LEU B N 1
ATOM 6709 C CA . LEU B 1 202 ? -10.125 -14.242 -19.844 1 95.62 202 LEU B CA 1
ATOM 6710 C C . LEU B 1 202 ? -8.617 -14.344 -20.078 1 95.62 202 LEU B C 1
ATOM 6712 O O . LEU B 1 202 ? -8.133 -15.375 -20.547 1 95.62 202 LEU B O 1
ATOM 6716 N N . GLY B 1 203 ? -7.887 -13.242 -19.766 1 93.06 203 GLY B N 1
ATOM 6717 C CA . GLY B 1 203 ? -6.438 -13.273 -19.906 1 93.06 203 GLY B CA 1
ATOM 6718 C C . GLY B 1 203 ? -5.789 -14.398 -19.125 1 93.06 203 GLY B C 1
ATOM 6719 O O . GLY B 1 203 ? -4.91 -15.094 -19.641 1 93.06 203 GLY B O 1
ATOM 6720 N N . VAL B 1 204 ? -6.262 -14.664 -17.922 1 91.5 204 VAL B N 1
ATOM 6721 C CA . VAL B 1 204 ? -5.734 -15.727 -17.078 1 91.5 204 VAL B CA 1
ATOM 6722 C C . VAL B 1 204 ? -6.07 -17.094 -17.688 1 91.5 204 VAL B C 1
ATOM 6724 O O . VAL B 1 204 ? -5.227 -17.984 -17.703 1 91.5 204 VAL B O 1
ATOM 6727 N N . SER B 1 205 ? -7.281 -17.172 -18.203 1 89 205 SER B N 1
ATOM 6728 C CA . SER B 1 205 ? -7.75 -18.438 -18.781 1 89 205 SER B CA 1
ATOM 6729 C C . SER B 1 205 ? -6.938 -18.812 -20.016 1 89 205 SER B C 1
ATOM 6731 O O . SER B 1 205 ? -6.75 -20 -20.297 1 89 205 SER B O 1
ATOM 6733 N N . LEU B 1 206 ? -6.461 -17.812 -20.734 1 84.06 206 LEU B N 1
ATOM 6734 C CA . LEU B 1 206 ? -5.711 -18.062 -21.953 1 84.06 206 LEU B CA 1
ATOM 6735 C C . LEU B 1 206 ? -4.348 -18.672 -21.641 1 84.06 206 LEU B C 1
ATOM 6737 O O . LEU B 1 206 ? -3.783 -19.391 -22.453 1 84.06 2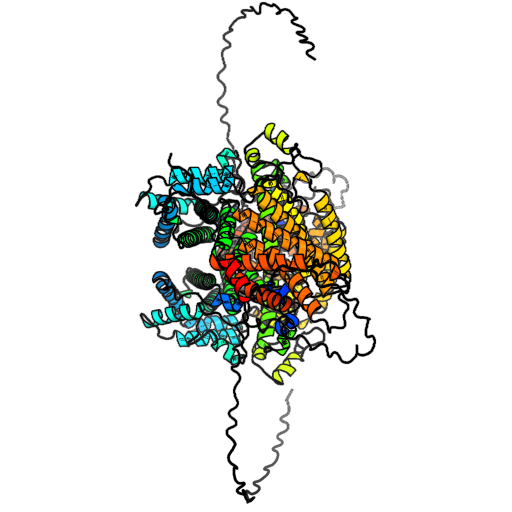06 LEU B O 1
ATOM 6741 N N . LYS B 1 207 ? -3.824 -18.359 -20.562 1 77.06 207 LYS B N 1
ATOM 6742 C CA . LYS B 1 207 ? -2.541 -18.922 -20.172 1 77.06 207 LYS B CA 1
ATOM 6743 C C . LYS B 1 207 ? -2.689 -20.391 -19.781 1 77.06 207 LYS B C 1
ATOM 6745 O O . LYS B 1 207 ? -1.748 -21.172 -19.922 1 77.06 207 LYS B O 1
ATOM 6750 N N . TYR B 1 208 ? -3.852 -20.703 -19.281 1 66.19 208 TYR B N 1
ATOM 6751 C CA . TYR B 1 208 ? -4.109 -22.094 -18.938 1 66.19 208 TYR B CA 1
ATOM 6752 C C . TYR B 1 208 ? -4.441 -22.922 -20.188 1 66.19 208 TYR B C 1
ATOM 6754 O O . TYR B 1 208 ? -4.109 -24.094 -20.266 1 66.19 208 TYR B O 1
ATOM 6762 N N . ASP B 1 209 ? -5.246 -22.344 -21.125 1 57.41 209 ASP B N 1
ATOM 6763 C CA . ASP B 1 209 ? -5.77 -23.031 -22.297 1 57.41 209 ASP B CA 1
ATOM 6764 C C . ASP B 1 209 ? -4.75 -23.047 -23.438 1 57.41 209 ASP B C 1
ATOM 6766 O O . ASP B 1 209 ? -4.969 -23.672 -24.469 1 57.41 209 ASP B O 1
ATOM 6770 N N . ILE B 1 210 ? -3.816 -22.078 -23.484 1 50.09 210 ILE B N 1
ATOM 6771 C CA . ILE B 1 210 ? -2.945 -22.047 -24.656 1 50.09 210 ILE B CA 1
ATOM 6772 C C . ILE B 1 210 ? -2.453 -23.469 -24.953 1 50.09 210 ILE B C 1
ATOM 6774 O O . ILE B 1 210 ? -1.899 -23.719 -26.031 1 50.09 210 ILE B O 1
ATOM 6778 N N . ASN B 1 211 ? -2.268 -24.328 -23.938 1 46.22 211 ASN B N 1
ATOM 6779 C CA . ASN B 1 211 ? -1.859 -25.641 -24.438 1 46.22 211 ASN B CA 1
ATOM 6780 C C . ASN B 1 211 ? -2.938 -26.266 -25.312 1 46.22 211 ASN B C 1
ATOM 6782 O O . ASN B 1 211 ? -4.07 -26.469 -24.859 1 46.22 211 ASN B O 1
ATOM 6786 N N . LYS B 1 212 ? -2.994 -25.984 -26.594 1 44.84 212 LYS B N 1
ATOM 6787 C CA . LYS B 1 212 ? -3.641 -26.375 -27.844 1 44.84 212 LYS B CA 1
ATOM 6788 C C . LYS B 1 212 ? -4.121 -27.828 -27.781 1 44.84 212 LYS B C 1
ATOM 6790 O O . LYS B 1 212 ? -3.309 -28.75 -27.703 1 44.84 212 LYS B O 1
ATOM 6795 N N . GLN B 1 213 ? -5.07 -28.141 -27.203 1 41 213 GLN B N 1
ATOM 6796 C CA . GLN B 1 213 ? -5.758 -29.25 -27.844 1 41 213 GLN B CA 1
ATOM 6797 C C . GLN B 1 213 ? -5.469 -29.281 -29.344 1 41 213 GLN B C 1
ATOM 6799 O O . GLN B 1 213 ? -5.059 -28.281 -29.922 1 41 213 GLN B O 1
ATOM 6804 N N . ASN B 1 214 ? -5.891 -30.422 -29.969 1 38.44 214 ASN B N 1
ATOM 6805 C CA . ASN B 1 214 ? -6.047 -31.031 -31.281 1 38.44 214 ASN B CA 1
ATOM 6806 C C . ASN B 1 214 ? -6.676 -30.047 -32.281 1 38.44 214 ASN B C 1
ATOM 6808 O O . ASN B 1 214 ? -7.059 -30.438 -33.375 1 38.44 214 ASN B O 1
ATOM 6812 N N . GLU B 1 215 ? -7.531 -29.125 -31.719 1 42.75 215 GLU B N 1
ATOM 6813 C CA . GLU B 1 215 ? -8.234 -28.547 -32.875 1 42.75 215 GLU B CA 1
ATOM 6814 C C . GLU B 1 215 ? -7.328 -27.625 -33.656 1 42.75 215 GLU B C 1
ATOM 6816 O O . GLU B 1 215 ? -6.449 -26.969 -33.094 1 42.75 215 GLU B O 1
ATOM 6821 N N . PRO B 1 216 ? -7.277 -27.828 -34.969 1 41.69 216 PRO B N 1
ATOM 6822 C CA . PRO B 1 216 ? -6.559 -26.984 -35.938 1 41.69 216 PRO B CA 1
ATOM 6823 C C . PRO B 1 216 ? -6.566 -25.516 -35.562 1 41.69 216 PRO B C 1
ATOM 6825 O O . PRO B 1 216 ? -7.566 -25.016 -35.031 1 41.69 216 PRO B O 1
ATOM 6828 N N . PRO B 1 217 ? -5.391 -25 -35.188 1 43.47 217 PRO B N 1
ATOM 6829 C CA . PRO B 1 217 ? -5.227 -23.578 -34.906 1 43.47 217 PRO B CA 1
ATOM 6830 C C . PRO B 1 217 ? -6.234 -22.703 -35.656 1 43.47 217 PRO B C 1
ATOM 6832 O O . PRO B 1 217 ? -6.016 -22.359 -36.844 1 43.47 217 PRO B O 1
ATOM 6835 N N . ARG B 1 218 ? -7.398 -22.984 -35.719 1 42.25 218 ARG B N 1
ATOM 6836 C CA . ARG B 1 218 ? -8.156 -21.906 -36.375 1 42.25 218 ARG B CA 1
ATOM 6837 C C . ARG B 1 218 ? -7.785 -20.547 -35.781 1 42.25 218 ARG B C 1
ATOM 6839 O O . ARG B 1 218 ? -7.297 -20.469 -34.656 1 42.25 218 ARG B O 1
ATOM 6846 N N . SER B 1 219 ? -7.789 -19.281 -36.562 1 46.91 219 SER B N 1
ATOM 6847 C CA . SER B 1 219 ? -7.465 -17.859 -36.594 1 46.91 219 SER B CA 1
ATOM 6848 C C . SER B 1 219 ? -7.844 -17.172 -35.281 1 46.91 219 SER B C 1
ATOM 6850 O O . SER B 1 219 ? -8.523 -16.141 -35.281 1 46.91 219 SER B O 1
ATOM 6852 N N . LEU B 1 220 ? -7.891 -17.875 -34.188 1 51.78 220 LEU B N 1
ATOM 6853 C CA . LEU B 1 220 ? -8.383 -17.094 -33.094 1 51.78 220 LEU B CA 1
ATOM 6854 C C . LEU B 1 220 ? -7.324 -16.109 -32.594 1 51.78 220 LEU B C 1
ATOM 6856 O O . LEU B 1 220 ? -6.141 -16.438 -32.531 1 51.78 220 LEU B O 1
ATOM 6860 N N . PRO B 1 221 ? -7.629 -14.805 -32.625 1 53.22 221 PRO B N 1
ATOM 6861 C CA . PRO B 1 221 ? -6.77 -13.719 -32.156 1 53.22 221 PRO B CA 1
ATOM 6862 C C . PRO B 1 221 ? -5.984 -14.102 -30.891 1 53.22 221 PRO B C 1
ATOM 6864 O O . PRO B 1 221 ? -4.867 -13.617 -30.688 1 53.22 221 PRO B O 1
ATOM 6867 N N . ALA B 1 222 ? -6.508 -15.164 -30.188 1 52 222 ALA B N 1
ATOM 6868 C CA . ALA B 1 222 ? -5.922 -15.555 -28.906 1 52 222 ALA B CA 1
ATOM 6869 C C . ALA B 1 222 ? -4.551 -16.188 -29.109 1 52 222 ALA B C 1
ATOM 6871 O O . ALA B 1 222 ? -3.729 -16.203 -28.188 1 52 222 ALA B O 1
ATOM 6872 N N . GLN B 1 223 ? -4.34 -16.641 -30.25 1 53.69 223 GLN B N 1
ATOM 6873 C CA . GLN B 1 223 ? -3.086 -17.344 -30.484 1 53.69 223 GLN B CA 1
ATOM 6874 C C . GLN B 1 223 ? -1.968 -16.375 -30.859 1 53.69 223 GLN B C 1
ATOM 6876 O O . GLN B 1 223 ? -0.792 -16.75 -30.859 1 53.69 223 GLN B O 1
ATOM 6881 N N . LYS B 1 224 ? -2.383 -15.156 -30.938 1 60.81 224 LYS B N 1
ATOM 6882 C CA . LYS B 1 224 ? -1.318 -14.195 -31.203 1 60.81 224 LYS B CA 1
ATOM 6883 C C . LYS B 1 224 ? -0.626 -13.766 -29.922 1 60.81 224 LYS B C 1
ATOM 6885 O O . LYS B 1 224 ? -1.288 -13.406 -28.938 1 60.81 224 LYS B O 1
ATOM 6890 N N . PRO B 1 225 ? 0.691 -14.102 -29.828 1 61.84 225 PRO B N 1
ATOM 6891 C CA . PRO B 1 225 ? 1.446 -13.773 -28.625 1 61.84 225 PRO B CA 1
ATOM 6892 C C . PRO B 1 225 ? 1.117 -12.383 -28.078 1 61.84 225 PRO B C 1
ATOM 6894 O O . PRO B 1 225 ? 1.108 -12.172 -26.859 1 61.84 225 PRO B O 1
ATOM 6897 N N . GLY B 1 226 ? 0.605 -11.586 -28.828 1 79.94 226 GLY B N 1
ATOM 6898 C CA . GLY B 1 226 ? 0.393 -10.227 -28.375 1 79.94 226 GLY B CA 1
ATOM 6899 C C . GLY B 1 226 ? -1.013 -9.977 -27.859 1 79.94 226 GLY B C 1
ATOM 6900 O O . GLY B 1 226 ? -1.293 -8.922 -27.297 1 79.94 226 GLY B O 1
ATOM 6901 N N . PHE B 1 227 ? -1.802 -11.086 -27.906 1 86.56 227 PHE B N 1
ATOM 6902 C CA . PHE B 1 227 ? -3.203 -10.883 -27.547 1 86.56 227 PHE B CA 1
ATOM 6903 C C . PHE B 1 227 ? -3.359 -10.68 -26.047 1 86.56 227 PHE B C 1
ATOM 6905 O O . PHE B 1 227 ? -4.145 -9.836 -25.609 1 86.56 227 PHE B O 1
ATOM 6912 N N . ILE B 1 228 ? -2.627 -11.461 -25.234 1 88.69 228 ILE B N 1
ATOM 6913 C CA . ILE B 1 228 ? -2.727 -11.344 -23.781 1 88.69 228 ILE B CA 1
ATOM 6914 C C . ILE B 1 228 ? -2.273 -9.953 -23.344 1 88.69 228 ILE B C 1
ATOM 6916 O O . ILE B 1 228 ? -2.795 -9.398 -22.375 1 88.69 228 ILE B O 1
ATOM 6920 N N . HIS B 1 229 ? -1.338 -9.367 -24.062 1 89.19 229 HIS B N 1
ATOM 6921 C CA . HIS B 1 229 ? -0.877 -8.016 -23.75 1 89.19 229 HIS B CA 1
ATOM 6922 C C . HIS B 1 229 ? -1.944 -6.984 -24.094 1 89.19 229 HIS B C 1
ATOM 6924 O O . HIS B 1 229 ? -2.08 -5.977 -23.391 1 89.19 229 HIS B O 1
ATOM 6930 N N . GLN B 1 230 ? -2.664 -7.262 -25.156 1 92.5 230 GLN B N 1
ATOM 6931 C CA . GLN B 1 230 ? -3.783 -6.387 -25.5 1 92.5 230 GLN B CA 1
ATOM 6932 C C . GLN B 1 230 ? -4.859 -6.426 -24.422 1 92.5 230 GLN B C 1
ATOM 6934 O O . GLN B 1 230 ? -5.445 -5.395 -24.094 1 92.5 230 GLN B O 1
ATOM 6939 N N . ILE B 1 231 ? -5.105 -7.617 -23.953 1 95.75 231 ILE B N 1
ATOM 6940 C CA . ILE B 1 231 ? -6.082 -7.77 -22.875 1 95.75 231 ILE B CA 1
ATOM 6941 C C . ILE B 1 231 ? -5.602 -7.023 -21.625 1 95.75 231 ILE B C 1
ATOM 6943 O O . ILE B 1 231 ? -6.387 -6.344 -20.969 1 95.75 231 ILE B O 1
ATOM 6947 N N . ALA B 1 232 ? -4.316 -7.164 -21.328 1 94.25 232 ALA B N 1
ATOM 6948 C CA . ALA B 1 232 ? -3.756 -6.473 -20.172 1 94.25 232 ALA B CA 1
ATOM 6949 C C . ALA B 1 232 ? -3.918 -4.961 -20.297 1 94.25 232 ALA B C 1
ATOM 6951 O O . ALA B 1 232 ? -4.234 -4.277 -19.312 1 94.25 232 ALA B O 1
ATOM 6952 N N . GLU B 1 233 ? -3.709 -4.457 -21.469 1 92.75 233 GLU B N 1
ATOM 6953 C CA . GLU B 1 233 ? -3.891 -3.029 -21.719 1 92.75 233 GLU B CA 1
ATOM 6954 C C . GLU B 1 233 ? -5.352 -2.621 -21.547 1 92.75 233 GLU B C 1
ATOM 6956 O O . GLU B 1 233 ? -5.641 -1.542 -21.031 1 92.75 233 GLU B O 1
ATOM 6961 N N . ALA B 1 234 ? -6.207 -3.443 -22.062 1 97.31 234 ALA B N 1
ATOM 6962 C CA . ALA B 1 234 ? -7.637 -3.172 -21.922 1 97.31 234 ALA B CA 1
ATOM 6963 C C . ALA B 1 234 ? -8.055 -3.162 -20.453 1 97.31 234 ALA B C 1
ATOM 6965 O O . ALA B 1 234 ? -8.852 -2.322 -20.031 1 97.31 234 ALA B O 1
ATOM 6966 N N . VAL B 1 235 ? -7.555 -4.141 -19.688 1 98.06 235 VAL B N 1
ATOM 6967 C CA . VAL B 1 235 ? -7.848 -4.207 -18.25 1 98.06 235 VAL B CA 1
ATOM 6968 C C . VAL B 1 235 ? -7.305 -2.963 -17.562 1 98.06 235 VAL B C 1
ATOM 6970 O O . VAL B 1 235 ? -7.957 -2.402 -16.672 1 98.06 235 VAL B O 1
ATOM 6973 N N . GLU B 1 236 ? -6.145 -2.496 -17.953 1 94.5 236 GLU B N 1
ATOM 6974 C CA . GLU B 1 236 ? -5.562 -1.271 -17.406 1 94.5 236 GLU B CA 1
ATOM 6975 C C . GLU B 1 236 ? -6.449 -0.063 -17.703 1 94.5 236 GLU B C 1
ATOM 6977 O O . GLU B 1 236 ? -6.594 0.827 -16.859 1 94.5 236 GLU B O 1
ATOM 6982 N N . TYR B 1 237 ? -6.973 0.001 -18.891 1 95.62 237 TYR B N 1
ATOM 6983 C CA . TYR B 1 237 ? -7.91 1.062 -19.234 1 95.62 237 TYR B CA 1
ATOM 6984 C C . TYR B 1 237 ? -9.102 1.069 -18.281 1 95.62 237 TYR B C 1
ATOM 6986 O O . TYR B 1 237 ? -9.484 2.119 -17.766 1 95.62 237 TYR B O 1
ATOM 6994 N N . CYS B 1 238 ? -9.703 -0.118 -18.094 1 98.38 238 CYS B N 1
ATOM 6995 C CA . CYS B 1 238 ? -10.859 -0.228 -17.203 1 98.38 238 CYS B CA 1
ATOM 6996 C C . CYS B 1 238 ? -10.5 0.204 -15.789 1 98.38 238 CYS B C 1
ATOM 6998 O O . CYS B 1 238 ? -11.289 0.885 -15.125 1 98.38 238 CYS B O 1
ATOM 7000 N N . THR B 1 239 ? -9.312 -0.219 -15.297 1 97 239 THR B N 1
ATOM 7001 C CA . THR B 1 239 ? -8.852 0.155 -13.961 1 97 239 THR B CA 1
ATOM 7002 C C . THR B 1 239 ? -8.695 1.668 -13.852 1 97 239 THR B C 1
ATOM 7004 O O . THR B 1 239 ? -9.039 2.26 -12.82 1 97 239 THR B O 1
ATOM 7007 N N . SER B 1 240 ? -8.188 2.27 -14.906 1 93.44 240 SER B N 1
ATOM 7008 C CA . SER B 1 240 ? -7.984 3.713 -14.906 1 93.44 240 SER B CA 1
ATOM 7009 C C . SER B 1 240 ? -9.312 4.461 -14.875 1 93.44 240 SER B C 1
ATOM 7011 O O . SER B 1 240 ? -9.43 5.496 -14.211 1 93.44 240 SER B O 1
ATOM 7013 N N . VAL B 1 241 ? -10.297 3.98 -15.594 1 95.56 241 VAL B N 1
ATOM 7014 C CA . VAL B 1 241 ? -11.625 4.594 -15.594 1 95.56 241 VAL B CA 1
ATOM 7015 C C . VAL B 1 241 ? -12.227 4.512 -14.195 1 95.56 241 VAL B C 1
ATOM 7017 O O . VAL B 1 241 ? -12.75 5.5 -13.672 1 95.56 241 VAL B O 1
ATOM 7020 N N . CYS B 1 242 ? -12.125 3.344 -13.625 1 95.75 242 CYS B N 1
ATOM 7021 C CA . CYS B 1 242 ? -12.695 3.139 -12.297 1 95.75 242 CYS B CA 1
ATOM 7022 C C . CYS B 1 242 ? -11.977 3.996 -11.258 1 95.75 242 CYS B C 1
ATOM 7024 O O . CYS B 1 242 ? -12.586 4.461 -10.297 1 95.75 242 CYS B O 1
ATOM 7026 N N . TYR B 1 243 ? -10.695 4.195 -11.438 1 91.62 243 TYR B N 1
ATOM 7027 C CA . TYR B 1 243 ? -9.922 5.051 -10.555 1 91.62 243 TYR B CA 1
ATOM 7028 C C . TYR B 1 243 ? -10.375 6.504 -10.664 1 91.62 243 TYR B C 1
ATOM 7030 O O . TYR B 1 243 ? -10.516 7.191 -9.648 1 91.62 243 TYR B O 1
ATOM 7038 N N . ARG B 1 244 ? -10.578 6.914 -11.844 1 88.44 244 ARG B N 1
ATOM 7039 C CA . ARG B 1 244 ? -10.992 8.289 -12.086 1 88.44 244 ARG B CA 1
ATOM 7040 C C . ARG B 1 244 ? -12.352 8.57 -11.445 1 88.44 244 ARG B C 1
ATOM 7042 O O . ARG B 1 244 ? -12.586 9.672 -10.938 1 88.44 244 ARG B O 1
ATOM 7049 N N . TYR B 1 245 ? -13.18 7.574 -11.492 1 90.88 245 TYR B N 1
ATOM 7050 C CA . TYR B 1 245 ? -14.516 7.758 -10.922 1 90.88 245 TYR B CA 1
ATOM 7051 C C . TYR B 1 245 ? -14.531 7.395 -9.445 1 90.88 245 TYR B C 1
ATOM 7053 O O . TYR B 1 245 ? -15.602 7.344 -8.828 1 90.88 245 TYR B O 1
ATOM 7061 N N . THR B 1 246 ? -13.391 7.059 -8.859 1 90.62 246 THR B N 1
ATOM 7062 C CA . THR B 1 246 ? -13.234 6.742 -7.441 1 90.62 246 THR B CA 1
ATOM 7063 C C . THR B 1 246 ? -14.172 5.605 -7.035 1 90.62 246 THR B C 1
ATOM 7065 O O . THR B 1 246 ? -14.883 5.711 -6.035 1 90.62 246 THR B O 1
ATOM 7068 N N . CYS B 1 247 ? -14.148 4.578 -7.84 1 93.81 247 CYS B N 1
ATOM 7069 C CA . CYS B 1 247 ? -14.984 3.418 -7.551 1 93.81 247 CYS B CA 1
ATOM 7070 C C . CYS B 1 247 ? -14.438 2.633 -6.367 1 93.81 247 CYS B C 1
ATOM 7072 O O . CYS B 1 247 ? -13.352 2.055 -6.449 1 93.81 247 CYS B O 1
ATOM 7074 N N . VAL B 1 248 ? -15.164 2.611 -5.266 1 94.75 248 VAL B N 1
ATOM 7075 C CA . VAL B 1 248 ? -14.836 1.8 -4.102 1 94.75 248 VAL B CA 1
ATOM 7076 C C . VAL B 1 248 ? -15.984 0.835 -3.801 1 94.75 248 VAL B C 1
ATOM 7078 O O . VAL B 1 248 ? -16.891 1.162 -3.037 1 94.75 248 VAL B O 1
ATOM 7081 N N . ASN B 1 249 ? -15.93 -0.323 -4.367 1 96.12 249 ASN B N 1
ATOM 7082 C CA . ASN B 1 249 ? -16.922 -1.379 -4.207 1 96.12 249 ASN B CA 1
ATOM 7083 C C . ASN B 1 249 ? -16.328 -2.756 -4.477 1 96.12 249 ASN B C 1
ATOM 7085 O O . ASN B 1 249 ? -15.156 -2.869 -4.84 1 96.12 249 ASN B O 1
ATOM 7089 N N . HIS B 1 250 ? -17.047 -3.789 -4.25 1 97.19 250 HIS B N 1
ATOM 7090 C CA . HIS B 1 250 ? -16.531 -5.148 -4.383 1 97.19 250 HIS B CA 1
ATOM 7091 C C . HIS B 1 250 ? -16.156 -5.461 -5.828 1 97.19 250 HIS B C 1
ATOM 7093 O O . HIS B 1 250 ? -15.203 -6.195 -6.078 1 97.19 250 HIS B O 1
ATOM 7099 N N . GLN B 1 251 ? -16.875 -4.926 -6.77 1 97.75 251 GLN B N 1
ATOM 7100 C CA . GLN B 1 251 ? -16.609 -5.188 -8.188 1 97.75 251 GLN B CA 1
ATOM 7101 C C . GLN B 1 251 ? -15.305 -4.543 -8.633 1 97.75 251 GLN B C 1
ATOM 7103 O O . GLN B 1 251 ? -14.586 -5.105 -9.461 1 97.75 251 GLN B O 1
ATOM 7108 N N . ALA B 1 252 ? -15.047 -3.342 -8.133 1 97.88 252 ALA B N 1
ATOM 7109 C CA . ALA B 1 252 ? -13.734 -2.748 -8.375 1 97.88 252 ALA B CA 1
ATOM 7110 C C . ALA B 1 252 ? -12.625 -3.609 -7.777 1 97.88 252 ALA B C 1
ATOM 7112 O O . ALA B 1 252 ? -11.539 -3.707 -8.352 1 97.88 252 ALA B O 1
ATOM 7113 N N . LEU B 1 253 ? -12.875 -4.215 -6.633 1 98.31 253 LEU B N 1
ATOM 7114 C CA . LEU B 1 253 ? -11.938 -5.152 -6.027 1 98.31 253 LEU B CA 1
ATOM 7115 C C . LEU B 1 253 ? -11.695 -6.348 -6.945 1 98.31 253 LEU B C 1
ATOM 7117 O O . LEU B 1 253 ? -10.562 -6.801 -7.094 1 98.31 253 LEU B O 1
ATOM 7121 N N . TRP B 1 254 ? -12.836 -6.887 -7.543 1 98.62 254 TRP B N 1
ATOM 7122 C CA . TRP B 1 254 ? -12.719 -7.984 -8.492 1 98.62 254 TRP B CA 1
ATOM 7123 C C . TRP B 1 254 ? -11.773 -7.621 -9.633 1 98.62 254 TRP B C 1
ATOM 7125 O O . TRP B 1 254 ? -10.898 -8.414 -9.992 1 98.62 254 TRP B O 1
ATOM 7135 N N . LEU B 1 255 ? -11.984 -6.453 -10.141 1 98.62 255 LEU B N 1
ATOM 7136 C CA . LEU B 1 255 ? -11.172 -5.957 -11.25 1 98.62 255 LEU B CA 1
ATOM 7137 C C . LEU B 1 255 ? -9.703 -5.859 -10.859 1 98.62 255 LEU B C 1
ATOM 7139 O O . LEU B 1 255 ? -8.828 -6.336 -11.578 1 98.62 255 LEU B O 1
ATOM 7143 N N . LEU B 1 256 ? -9.438 -5.262 -9.703 1 98.31 256 LEU B N 1
ATOM 7144 C CA . LEU B 1 256 ? -8.062 -5.074 -9.258 1 98.31 256 LEU B CA 1
ATOM 7145 C C . LEU B 1 256 ? -7.383 -6.414 -9 1 98.31 256 LEU B C 1
ATOM 7147 O O . LEU B 1 256 ? -6.211 -6.602 -9.336 1 98.31 256 LEU B O 1
ATOM 7151 N N . TYR B 1 257 ? -8.094 -7.316 -8.414 1 98.31 257 TYR B N 1
ATOM 7152 C CA . TYR B 1 257 ? -7.527 -8.641 -8.172 1 98.31 257 TYR B CA 1
ATOM 7153 C C . TYR B 1 257 ? -7.242 -9.359 -9.484 1 98.31 257 TYR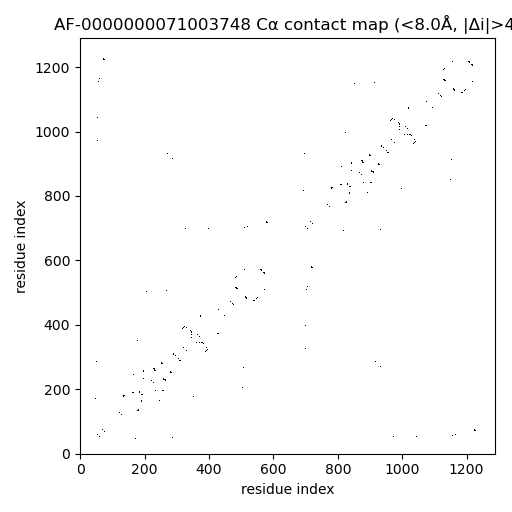 B C 1
ATOM 7155 O O . TYR B 1 257 ? -6.188 -9.977 -9.641 1 98.31 257 TYR B O 1
ATOM 7163 N N . GLY B 1 258 ? -8.25 -9.344 -10.367 1 97.88 258 GLY B N 1
ATOM 7164 C CA . GLY B 1 258 ? -8.031 -9.914 -11.688 1 97.88 258 GLY B CA 1
ATOM 7165 C C . GLY B 1 258 ? -6.852 -9.297 -12.414 1 97.88 258 GLY B C 1
ATOM 7166 O O . GLY B 1 258 ? -6.07 -10.008 -13.055 1 97.88 258 GLY B O 1
ATOM 7167 N N . ASP B 1 259 ? -6.73 -7.992 -12.312 1 97.44 259 ASP B N 1
ATOM 7168 C CA . ASP B 1 259 ? -5.613 -7.277 -12.922 1 97.44 259 ASP B CA 1
ATOM 7169 C C . ASP B 1 259 ? -4.281 -7.758 -12.352 1 97.44 259 ASP B C 1
ATOM 7171 O O . ASP B 1 259 ? -3.312 -7.945 -13.094 1 97.44 259 ASP B O 1
ATOM 7175 N N . ALA B 1 260 ? -4.238 -7.957 -11.055 1 97.06 260 ALA B N 1
ATOM 7176 C CA . ALA B 1 260 ? -3.027 -8.438 -10.398 1 97.06 260 ALA B CA 1
ATOM 7177 C C . ALA B 1 260 ? -2.645 -9.828 -10.906 1 97.06 260 ALA B C 1
ATOM 7179 O O . ALA B 1 260 ? -1.479 -10.078 -11.219 1 97.06 260 ALA B O 1
ATOM 7180 N N . CYS B 1 261 ? -3.625 -10.719 -10.953 1 95.38 261 CYS B N 1
ATOM 7181 C CA . CYS B 1 261 ? -3.363 -12.062 -11.453 1 95.38 261 CYS B CA 1
ATOM 7182 C C . CYS B 1 261 ? -2.848 -12.023 -12.883 1 95.38 261 CYS B C 1
ATOM 7184 O O . CYS B 1 261 ? -1.899 -12.734 -13.227 1 95.38 261 CYS B O 1
ATOM 7186 N N . LEU B 1 262 ? -3.482 -11.195 -13.656 1 94.5 262 LEU B N 1
ATOM 7187 C CA . LEU B 1 262 ? -3.094 -11.086 -15.062 1 94.5 262 LEU B CA 1
ATOM 7188 C C . LEU B 1 262 ? -1.688 -10.5 -15.188 1 94.5 262 LEU B C 1
ATOM 7190 O O . LEU B 1 262 ? -0.878 -11 -15.977 1 94.5 262 LEU B O 1
ATOM 7194 N N . LYS B 1 263 ? -1.379 -9.461 -14.43 1 93.25 263 LYS B N 1
ATOM 7195 C CA . LYS B 1 263 ? -0.063 -8.836 -14.492 1 93.25 263 LYS B CA 1
ATOM 7196 C C . LYS B 1 263 ? 1.028 -9.789 -14.023 1 93.25 263 LYS B C 1
ATOM 7198 O O . LYS B 1 263 ? 2.154 -9.75 -14.531 1 93.25 263 LYS B O 1
ATOM 7203 N N . ASN B 1 264 ? 0.699 -10.562 -13.062 1 92.44 264 ASN B N 1
ATOM 7204 C CA . ASN B 1 264 ? 1.637 -11.594 -12.633 1 92.44 264 ASN B CA 1
ATOM 7205 C C . ASN B 1 264 ? 2.014 -12.523 -13.789 1 92.44 264 ASN B C 1
ATOM 7207 O O . ASN B 1 264 ? 3.18 -12.891 -13.938 1 92.44 264 ASN B O 1
ATOM 7211 N N . LEU B 1 265 ? 1.037 -12.852 -14.625 1 89.06 265 LEU B N 1
ATOM 7212 C CA . LEU B 1 265 ? 1.232 -13.789 -15.727 1 89.06 265 LEU B CA 1
ATOM 7213 C C . LEU B 1 265 ? 1.905 -13.102 -16.906 1 89.06 265 LEU B C 1
ATOM 7215 O O . LEU B 1 265 ? 2.6 -13.758 -17.688 1 89.06 265 LEU B O 1
ATOM 7219 N N . VAL B 1 266 ? 1.715 -11.836 -17.047 1 89 266 VAL B N 1
ATOM 7220 C CA . VAL B 1 266 ? 2.203 -11.109 -18.219 1 89 266 VAL B CA 1
ATOM 7221 C C . VAL B 1 266 ? 3.609 -10.578 -17.953 1 89 266 VAL B C 1
ATOM 7223 O O . VAL B 1 266 ? 4.465 -10.578 -18.844 1 89 266 VAL B O 1
ATOM 7226 N N . TYR B 1 267 ? 3.857 -10.125 -16.672 1 88.62 267 TYR B N 1
ATOM 7227 C CA . TYR B 1 267 ? 5.109 -9.43 -16.422 1 88.62 267 TYR B CA 1
ATOM 7228 C C . TYR B 1 267 ? 6.012 -10.242 -15.5 1 88.62 267 TYR B C 1
ATOM 7230 O O . TYR B 1 267 ? 7.219 -9.992 -15.422 1 88.62 267 TYR B O 1
ATOM 7238 N N . GLY B 1 268 ? 5.461 -11.203 -14.789 1 89.31 268 GLY B N 1
ATOM 7239 C CA . GLY B 1 268 ? 6.281 -12.062 -13.945 1 89.31 268 GLY B CA 1
ATOM 7240 C C . GLY B 1 268 ? 6.117 -11.773 -12.469 1 89.31 268 GLY B C 1
ATOM 7241 O O . GLY B 1 268 ? 5.586 -10.734 -12.086 1 89.31 268 GLY B O 1
ATOM 7242 N N . ASP B 1 269 ? 6.637 -12.609 -11.68 1 88.75 269 ASP B N 1
ATOM 7243 C CA . ASP B 1 269 ? 6.418 -12.609 -10.234 1 88.75 269 ASP B CA 1
ATOM 7244 C C . ASP B 1 269 ? 7.188 -11.469 -9.562 1 88.75 269 ASP B C 1
ATOM 7246 O O . ASP B 1 269 ? 6.758 -10.953 -8.531 1 88.75 269 ASP B O 1
ATOM 7250 N N . MET B 1 270 ? 8.289 -11.117 -10.141 1 89.12 270 MET B N 1
ATOM 7251 C CA . MET B 1 270 ? 9.156 -10.156 -9.461 1 89.12 270 MET B CA 1
ATOM 7252 C C . MET B 1 270 ? 9.016 -8.766 -10.07 1 89.12 270 MET B C 1
ATOM 7254 O O . MET B 1 270 ? 9.75 -7.852 -9.719 1 89.12 270 MET B O 1
ATOM 7258 N N . SER B 1 271 ? 8.055 -8.617 -10.961 1 90.62 271 SER B N 1
ATOM 7259 C CA . SER B 1 271 ? 7.93 -7.348 -11.664 1 90.62 271 SER B CA 1
ATOM 7260 C C . SER B 1 271 ? 7.402 -6.254 -10.742 1 90.62 271 SER B C 1
ATOM 7262 O O . SER B 1 271 ? 6.551 -6.512 -9.891 1 90.62 271 SER B O 1
ATOM 7264 N N . PHE B 1 272 ? 7.914 -5.016 -10.977 1 92.31 272 PHE B N 1
ATOM 7265 C CA . PHE B 1 272 ? 7.465 -3.865 -10.195 1 92.31 272 PHE B CA 1
ATOM 7266 C C . PHE B 1 272 ? 6.008 -3.535 -10.516 1 92.31 272 PHE B C 1
ATOM 7268 O O . PHE B 1 272 ? 5.266 -3.08 -9.641 1 92.31 272 PHE B O 1
ATOM 7275 N N . GLN B 1 273 ? 5.535 -3.807 -11.75 1 90.94 273 GLN B N 1
ATOM 7276 C CA . GLN B 1 273 ? 4.148 -3.57 -12.133 1 90.94 273 GLN B CA 1
ATOM 7277 C C . GLN B 1 273 ? 3.195 -4.426 -11.305 1 90.94 273 GLN B C 1
ATOM 7279 O O . GLN B 1 273 ? 2.172 -3.934 -10.82 1 90.94 273 GLN B O 1
ATOM 7284 N N . PHE B 1 274 ? 3.646 -5.676 -11.188 1 93.5 274 PHE B N 1
ATOM 7285 C CA . PHE B 1 274 ? 2.848 -6.574 -10.352 1 93.5 274 PHE B CA 1
ATOM 7286 C C . PHE B 1 274 ? 2.857 -6.117 -8.898 1 93.5 274 PHE B C 1
ATOM 7288 O O . PHE B 1 274 ? 1.811 -6.062 -8.25 1 93.5 274 PHE B O 1
ATOM 7295 N N . TRP B 1 275 ? 4.012 -5.684 -8.32 1 96 275 TRP B N 1
ATOM 7296 C CA . TRP B 1 275 ? 4.141 -5.188 -6.957 1 96 275 TRP B CA 1
ATOM 7297 C C . TRP B 1 275 ? 3.256 -3.965 -6.734 1 96 275 TRP B C 1
ATOM 7299 O O . TRP B 1 275 ? 2.564 -3.871 -5.719 1 96 275 TRP B O 1
ATOM 7309 N N . ARG B 1 276 ? 3.23 -3.051 -7.617 1 94.31 276 ARG B N 1
ATOM 7310 C CA . ARG B 1 276 ? 2.42 -1.844 -7.496 1 94.31 276 ARG B CA 1
ATOM 7311 C C . ARG B 1 276 ? 0.933 -2.172 -7.562 1 94.31 276 ARG B C 1
ATOM 7313 O O . ARG B 1 276 ? 0.128 -1.57 -6.848 1 94.31 276 ARG B O 1
ATOM 7320 N N . CYS B 1 277 ? 0.627 -3.123 -8.461 1 95.31 277 CYS B N 1
ATOM 7321 C CA . CYS B 1 277 ? -0.765 -3.549 -8.555 1 95.31 277 CYS B CA 1
ATOM 7322 C C . CYS B 1 277 ? -1.247 -4.121 -7.227 1 95.31 277 CYS B C 1
ATOM 7324 O O . CYS B 1 277 ? -2.385 -3.881 -6.816 1 95.31 277 CYS B O 1
ATOM 7326 N N . MET B 1 278 ? -0.392 -4.832 -6.582 1 96.19 278 MET B N 1
ATOM 7327 C CA . MET B 1 278 ? -0.727 -5.363 -5.262 1 96.19 278 MET B CA 1
ATOM 7328 C C . MET B 1 278 ? -0.926 -4.238 -4.254 1 96.19 278 MET B C 1
ATOM 7330 O O . MET B 1 278 ? -1.714 -4.375 -3.316 1 96.19 278 MET B O 1
ATOM 7334 N N . GLY B 1 279 ? -0.165 -3.162 -4.43 1 96.25 279 GLY B N 1
ATOM 7335 C CA . GLY B 1 279 ? -0.406 -1.982 -3.615 1 96.25 279 GLY B CA 1
ATOM 7336 C C . GLY B 1 279 ? -1.803 -1.415 -3.785 1 96.25 279 GLY B C 1
ATOM 7337 O O . GLY B 1 279 ? -2.453 -1.05 -2.803 1 96.25 279 GLY B O 1
ATOM 7338 N N . ASP B 1 280 ? -2.279 -1.345 -5.016 1 96.19 280 ASP B N 1
ATOM 7339 C CA . ASP B 1 280 ? -3.635 -0.883 -5.301 1 96.19 280 ASP B CA 1
ATOM 7340 C C . ASP B 1 280 ? -4.676 -1.799 -4.66 1 96.19 280 ASP B C 1
ATOM 7342 O O . ASP B 1 280 ? -5.676 -1.327 -4.117 1 96.19 280 ASP B O 1
ATOM 7346 N N . LEU B 1 281 ? -4.348 -3.029 -4.793 1 97.31 281 LEU B N 1
ATOM 7347 C CA . LEU B 1 281 ? -5.262 -4.02 -4.234 1 97.31 281 LEU B CA 1
ATOM 7348 C C . LEU B 1 281 ? -5.34 -3.893 -2.717 1 97.31 281 LEU B C 1
ATOM 7350 O O . LEU B 1 281 ? -6.43 -3.949 -2.141 1 97.31 281 LEU B O 1
ATOM 7354 N N . SER B 1 282 ? -4.246 -3.727 -2.047 1 97.38 282 SER B N 1
ATOM 7355 C CA . SER B 1 282 ? -4.234 -3.561 -0.596 1 97.38 282 SER B CA 1
ATOM 7356 C C . SER B 1 282 ? -4.953 -2.281 -0.181 1 97.38 282 SER B C 1
ATOM 7358 O O . SER B 1 282 ? -5.602 -2.24 0.867 1 97.38 282 SER B O 1
ATOM 7360 N N . SER B 1 283 ? -4.809 -1.217 -0.991 1 97 283 SER B N 1
ATOM 7361 C CA . SER B 1 283 ? -5.535 0.018 -0.722 1 97 283 SER B CA 1
ATOM 7362 C C . SER B 1 283 ? -7.043 -0.211 -0.752 1 97 283 SER B C 1
ATOM 7364 O O . SER B 1 283 ? -7.77 0.268 0.123 1 97 283 SER B O 1
ATOM 7366 N N . MET B 1 284 ? -7.512 -0.932 -1.766 1 97.38 284 MET B N 1
ATOM 7367 C CA . MET B 1 284 ? -8.93 -1.258 -1.875 1 97.38 284 MET B CA 1
ATOM 7368 C C . MET B 1 284 ? -9.375 -2.152 -0.723 1 97.38 284 MET B C 1
ATOM 7370 O O . MET B 1 284 ? -10.469 -1.978 -0.181 1 97.38 284 MET B O 1
ATOM 7374 N N . PHE B 1 285 ? -8.508 -3.088 -0.276 1 97.38 285 PHE B N 1
ATOM 7375 C CA . PHE B 1 285 ? -8.758 -4.012 0.827 1 97.38 285 PHE B CA 1
ATOM 7376 C C . PHE B 1 285 ? -9.125 -3.252 2.096 1 97.38 285 PHE B C 1
ATOM 7378 O O . PHE B 1 285 ? -10.141 -3.551 2.727 1 97.38 285 PHE B O 1
ATOM 7385 N N . TYR B 1 286 ? -8.398 -2.197 2.445 1 96.25 286 TYR B N 1
ATOM 7386 C CA . TYR B 1 286 ? -8.633 -1.424 3.66 1 96.25 286 TYR B CA 1
ATOM 7387 C C . TYR B 1 286 ? -9.781 -0.445 3.469 1 96.25 286 TYR B C 1
ATOM 7389 O O . TYR B 1 286 ? -10.547 -0.182 4.402 1 96.25 286 TYR B O 1
ATOM 7397 N N . ALA B 1 287 ? -9.891 0.102 2.227 1 95.88 287 ALA B N 1
ATOM 7398 C CA . ALA B 1 287 ? -10.961 1.052 1.961 1 95.88 287 ALA B CA 1
ATOM 7399 C C . ALA B 1 287 ? -12.328 0.383 2.086 1 95.88 287 ALA B C 1
ATOM 7401 O O . ALA B 1 287 ? -13.312 1.025 2.471 1 95.88 287 ALA B O 1
ATOM 7402 N N . LEU B 1 288 ? -12.383 -0.92 1.787 1 95.56 288 LEU B N 1
ATOM 7403 C CA . LEU B 1 288 ? -13.641 -1.657 1.852 1 95.56 288 LEU B CA 1
ATOM 7404 C C . LEU B 1 288 ? -13.883 -2.201 3.256 1 95.56 288 LEU B C 1
ATOM 7406 O O . LEU B 1 288 ? -14.938 -2.773 3.531 1 95.56 288 LEU B O 1
ATOM 7410 N N . GLY B 1 289 ? -12.906 -2.072 4.125 1 93.62 289 GLY B N 1
ATOM 7411 C CA . GLY B 1 289 ? -13.047 -2.562 5.488 1 93.62 289 GLY B CA 1
ATOM 7412 C C . GLY B 1 289 ? -13 -4.074 5.586 1 93.62 289 GLY B C 1
ATOM 7413 O O . GLY B 1 289 ? -13.609 -4.664 6.48 1 93.62 289 GLY B O 1
ATOM 7414 N N . LEU B 1 290 ? -12.258 -4.723 4.695 1 95.31 290 LEU B N 1
ATOM 7415 C CA . LEU B 1 290 ? -12.219 -6.184 4.676 1 95.31 290 LEU B CA 1
ATOM 7416 C C . LEU B 1 290 ? -11.422 -6.719 5.859 1 95.31 290 LEU B C 1
ATOM 7418 O O . LEU B 1 290 ? -11.547 -7.895 6.215 1 95.31 290 LEU B O 1
ATOM 7422 N N . HIS B 1 291 ? -10.625 -5.898 6.48 1 93.25 291 HIS B N 1
ATOM 7423 C CA . HIS B 1 291 ? -9.797 -6.32 7.602 1 93.25 291 HIS B CA 1
ATOM 7424 C C . HIS B 1 291 ? -10.609 -6.402 8.891 1 93.25 291 HIS B C 1
ATOM 7426 O O . HIS B 1 291 ? -10.141 -6.965 9.883 1 93.25 291 HIS B O 1
ATOM 7432 N N . HIS B 1 292 ? -11.812 -5.855 8.773 1 87.12 292 HIS B N 1
ATOM 7433 C CA . HIS B 1 292 ? -12.625 -5.738 9.977 1 87.12 292 HIS B CA 1
ATOM 7434 C C . HIS B 1 292 ? -13.922 -6.52 9.852 1 87.12 292 HIS B C 1
ATOM 7436 O O . HIS B 1 292 ? -14.586 -6.465 8.805 1 87.12 292 HIS B O 1
ATOM 7442 N N . GLN B 1 293 ? -14.219 -7.312 10.898 1 81.25 293 GLN B N 1
ATOM 7443 C CA . GLN B 1 293 ? -15.516 -7.969 10.945 1 81.25 293 GLN B CA 1
ATOM 7444 C C . GLN B 1 293 ? -16.484 -7.199 11.836 1 81.25 293 GLN B C 1
ATOM 7446 O O . GLN B 1 293 ? -16.172 -6.879 12.984 1 81.25 293 GLN B O 1
ATOM 7451 N N . ASN B 1 294 ? -17.484 -6.809 11.227 1 77.12 294 ASN B N 1
ATOM 7452 C CA . ASN B 1 294 ? -18.562 -6.16 11.969 1 77.12 294 ASN B CA 1
ATOM 7453 C C . ASN B 1 294 ? -19.656 -7.152 12.336 1 77.12 294 ASN B C 1
ATOM 7455 O O . ASN B 1 294 ? -20.391 -7.637 11.469 1 77.12 294 ASN B O 1
ATOM 7459 N N . SER B 1 295 ? -19.812 -7.426 13.523 1 75.81 295 SER B N 1
ATOM 7460 C CA . SER B 1 295 ? -20.766 -8.414 14.016 1 75.81 295 SER B CA 1
ATOM 7461 C C . SER B 1 295 ? -22.203 -7.984 13.727 1 75.81 295 SER B C 1
ATOM 7463 O O . SER B 1 295 ? -23.078 -8.828 13.547 1 75.81 295 SER B O 1
ATOM 7465 N N . THR B 1 296 ? -22.406 -6.746 13.578 1 79.94 296 THR B N 1
ATOM 7466 C CA . THR B 1 296 ? -23.75 -6.254 13.328 1 79.94 296 THR B CA 1
ATOM 7467 C C . THR B 1 296 ? -24.188 -6.566 11.898 1 79.94 296 THR B C 1
ATOM 7469 O O . THR B 1 296 ? -25.375 -6.609 11.594 1 79.94 296 THR B O 1
ATOM 7472 N N . PHE B 1 297 ? -23.234 -6.844 11.102 1 81 297 PHE B N 1
ATOM 7473 C CA . PHE B 1 297 ? -23.516 -7.105 9.695 1 81 297 PHE B CA 1
ATOM 7474 C C . PHE B 1 297 ? -24.203 -8.445 9.516 1 81 297 PHE B C 1
ATOM 7476 O O . PHE B 1 297 ? -25 -8.625 8.594 1 81 297 PHE B O 1
ATOM 7483 N N . GLU B 1 298 ? -23.953 -9.375 10.445 1 81.44 298 GLU B N 1
ATOM 7484 C CA . GLU B 1 298 ? -24.5 -10.727 10.312 1 81.44 298 GLU B CA 1
ATOM 7485 C C . GLU B 1 298 ? -26.016 -10.727 10.484 1 81.44 298 GLU B C 1
ATOM 7487 O O . GLU B 1 298 ? -26.703 -11.586 9.922 1 81.44 298 GLU B O 1
ATOM 7492 N N . GLU B 1 299 ? -26.453 -9.711 11.125 1 82.75 299 GLU B N 1
ATOM 7493 C CA . GLU B 1 299 ? -27.891 -9.625 11.383 1 82.75 299 GLU B CA 1
ATOM 7494 C C . GLU B 1 299 ? -28.609 -8.883 10.258 1 82.75 299 GLU B C 1
ATOM 7496 O O . GLU B 1 299 ? -29.781 -9.125 10 1 82.75 299 GLU B O 1
ATOM 7501 N N . ILE B 1 300 ? -27.844 -8.148 9.562 1 85.62 300 ILE B N 1
ATOM 7502 C CA . ILE B 1 300 ? -28.469 -7.195 8.656 1 85.62 300 ILE B CA 1
ATOM 7503 C C . ILE B 1 300 ? -28.312 -7.672 7.215 1 85.62 300 ILE B C 1
ATOM 7505 O O . ILE B 1 300 ? -29.188 -7.438 6.379 1 85.62 300 ILE B O 1
ATOM 7509 N N . HIS B 1 301 ? -27.266 -8.383 6.895 1 89.94 301 HIS B N 1
ATOM 7510 C CA . HIS B 1 301 ? -26.953 -8.688 5.504 1 89.94 301 HIS B CA 1
ATOM 7511 C C . HIS B 1 301 ? -27 -10.188 5.242 1 89.94 301 HIS B C 1
ATOM 7513 O O . HIS B 1 301 ? -26.766 -10.992 6.148 1 89.94 301 HIS B O 1
ATOM 7519 N N . PRO B 1 302 ? -27.281 -10.523 4.008 1 91.94 302 PRO B N 1
ATOM 7520 C CA . PRO B 1 302 ? -27.344 -11.953 3.678 1 91.94 302 PRO B CA 1
ATOM 7521 C C . PRO B 1 302 ? -26 -12.656 3.838 1 91.94 302 PRO B C 1
ATOM 7523 O O . PRO B 1 302 ? -24.953 -12.047 3.605 1 91.94 302 PRO B O 1
ATOM 7526 N N . PHE B 1 303 ? -26.047 -13.961 4.051 1 94.25 303 PHE B N 1
ATOM 7527 C CA . PHE B 1 303 ? -24.875 -14.766 4.359 1 94.25 303 PHE B CA 1
ATOM 7528 C C . PHE B 1 303 ? -23.875 -14.703 3.215 1 94.25 303 PHE B C 1
ATOM 7530 O O . PHE B 1 303 ? -22.672 -14.578 3.447 1 94.25 303 PHE B O 1
ATOM 7537 N N . TYR B 1 304 ? -24.344 -14.812 1.923 1 96.19 304 TYR B N 1
ATOM 7538 C CA . TYR B 1 304 ? -23.422 -14.953 0.802 1 96.19 304 TYR B CA 1
ATOM 7539 C C . TYR B 1 304 ? -22.531 -13.711 0.668 1 96.19 304 TYR B C 1
ATOM 7541 O O . TYR B 1 304 ? -21.359 -13.82 0.311 1 96.19 304 TYR B O 1
ATOM 7549 N N . GLN B 1 305 ? -23.047 -12.508 0.976 1 95.12 305 GLN B N 1
ATOM 7550 C CA . GLN B 1 305 ? -22.281 -11.281 0.856 1 95.12 305 GLN B CA 1
ATOM 7551 C C . GLN B 1 305 ? -21.188 -11.211 1.922 1 95.12 305 GLN B C 1
ATOM 7553 O O . GLN B 1 305 ? -20.062 -10.797 1.639 1 95.12 305 GLN B O 1
ATOM 7558 N N . LEU B 1 306 ? -21.5 -11.68 3.09 1 94.94 306 LEU B N 1
ATOM 7559 C CA . LEU B 1 306 ? -20.516 -11.688 4.172 1 94.94 306 LEU B CA 1
ATOM 7560 C C . LEU B 1 306 ? -19.453 -12.75 3.936 1 94.94 306 LEU B C 1
ATOM 7562 O O . LEU B 1 306 ? -18.266 -12.516 4.172 1 94.94 306 LEU B O 1
ATOM 7566 N N . GLU B 1 307 ? -19.938 -13.906 3.48 1 96.44 307 GLU B N 1
ATOM 7567 C CA . GLU B 1 307 ? -19.016 -14.992 3.201 1 96.44 307 GLU B CA 1
ATOM 7568 C C . GLU B 1 307 ? -18.047 -14.617 2.08 1 96.44 307 GLU B C 1
ATOM 7570 O O . GLU B 1 307 ? -16.859 -14.953 2.137 1 96.44 307 GLU B O 1
ATOM 7575 N N . MET B 1 308 ? -18.531 -13.945 1.066 1 96.62 308 MET B N 1
ATOM 7576 C CA . MET B 1 308 ? -17.656 -13.484 -0.01 1 96.62 308 MET B CA 1
ATOM 7577 C C . MET B 1 308 ? -16.594 -12.547 0.523 1 96.62 308 MET B C 1
ATOM 7579 O O . MET B 1 308 ? -15.422 -12.648 0.14 1 96.62 308 MET B O 1
ATOM 7583 N N . ARG B 1 309 ? -16.938 -11.656 1.388 1 95.81 309 ARG B N 1
ATOM 7584 C CA . ARG B 1 309 ? -15.977 -10.734 1.987 1 95.81 309 ARG B CA 1
ATOM 7585 C C . ARG B 1 309 ? -14.906 -11.484 2.768 1 95.81 309 ARG B C 1
ATOM 7587 O O . ARG B 1 309 ? -13.727 -11.133 2.715 1 95.81 309 ARG B O 1
ATOM 7594 N N . ARG B 1 310 ? -15.328 -12.539 3.482 1 96.31 310 ARG B N 1
ATOM 7595 C CA . ARG B 1 310 ? -14.367 -13.352 4.215 1 96.31 310 ARG B CA 1
ATOM 7596 C C . ARG B 1 310 ? -13.391 -14.031 3.266 1 96.31 310 ARG B C 1
ATOM 7598 O O . ARG B 1 310 ? -12.188 -14.078 3.531 1 96.31 310 ARG B O 1
ATOM 7605 N N . ARG B 1 311 ? -13.898 -14.5 2.201 1 97.25 311 ARG B N 1
ATOM 7606 C CA . ARG B 1 311 ? -13.07 -15.164 1.201 1 97.25 311 ARG B CA 1
ATOM 7607 C C . ARG B 1 311 ? -12.086 -14.188 0.561 1 97.25 311 ARG B C 1
ATOM 7609 O O . ARG B 1 311 ? -10.914 -14.508 0.366 1 97.25 311 ARG B O 1
ATOM 7616 N N . TYR B 1 312 ? -12.641 -12.953 0.209 1 97.5 312 TYR B N 1
ATOM 7617 C CA . TYR B 1 312 ? -11.773 -11.922 -0.34 1 97.5 312 TYR B CA 1
ATOM 7618 C C . TYR B 1 312 ? -10.625 -11.602 0.619 1 97.5 312 TYR B C 1
ATOM 7620 O O . TYR B 1 312 ? -9.461 -11.586 0.219 1 97.5 312 TYR B O 1
ATOM 7628 N N . ALA B 1 313 ? -10.969 -11.367 1.885 1 97.25 313 ALA B N 1
ATOM 7629 C CA . ALA B 1 313 ? -9.992 -10.977 2.896 1 97.25 313 ALA B CA 1
ATOM 7630 C C . ALA B 1 313 ? -8.914 -12.039 3.057 1 97.25 313 ALA B C 1
ATOM 7632 O O . ALA B 1 313 ? -7.719 -11.727 3.064 1 97.25 313 ALA B O 1
ATOM 7633 N N . ALA B 1 314 ? -9.352 -13.25 3.123 1 97.38 314 ALA B N 1
ATOM 7634 C CA . ALA B 1 314 ? -8.414 -14.352 3.314 1 97.38 314 ALA B CA 1
ATOM 7635 C C . ALA B 1 314 ? -7.465 -14.484 2.125 1 97.38 314 ALA B C 1
ATOM 7637 O O . ALA B 1 314 ? -6.258 -14.664 2.301 1 97.38 314 ALA B O 1
ATOM 7638 N N . GLN B 1 315 ? -8.008 -14.422 0.964 1 97.5 315 GLN B N 1
ATOM 7639 C CA . GLN B 1 315 ? -7.215 -14.664 -0.238 1 97.5 315 GLN B CA 1
ATOM 7640 C C . GLN B 1 315 ? -6.246 -13.508 -0.497 1 97.5 315 GLN B C 1
ATOM 7642 O O . GLN B 1 315 ? -5.094 -13.734 -0.866 1 97.5 315 GLN B O 1
ATOM 7647 N N . ILE B 1 316 ? -6.699 -12.266 -0.346 1 97.88 316 ILE B N 1
ATOM 7648 C CA . ILE B 1 316 ? -5.848 -11.102 -0.577 1 97.88 316 ILE B CA 1
ATOM 7649 C C . ILE B 1 316 ? -4.758 -11.039 0.492 1 97.88 316 ILE B C 1
ATOM 7651 O O . ILE B 1 316 ? -3.6 -10.75 0.19 1 97.88 316 ILE B O 1
ATOM 7655 N N . TYR B 1 317 ? -5.156 -11.344 1.729 1 97.5 317 TYR B N 1
ATOM 7656 C CA . TYR B 1 317 ? -4.176 -11.438 2.803 1 97.5 317 TYR B CA 1
ATOM 7657 C C . TYR B 1 317 ? -3.084 -12.445 2.461 1 97.5 317 TYR B C 1
ATOM 7659 O O . TYR B 1 317 ? -1.896 -12.156 2.615 1 97.5 317 TYR B O 1
ATOM 7667 N N . SER B 1 318 ? -3.443 -13.523 1.985 1 97.75 318 SER B N 1
ATOM 7668 C CA . SER B 1 318 ? -2.5 -14.594 1.67 1 97.75 318 SER B CA 1
ATOM 7669 C C . SER B 1 318 ? -1.615 -14.219 0.487 1 97.75 318 SER B C 1
ATOM 7671 O O . SER B 1 318 ? -0.416 -14.5 0.486 1 97.75 318 SER B O 1
ATOM 7673 N N . MET B 1 319 ? -2.213 -13.664 -0.497 1 97.25 319 MET B N 1
ATOM 7674 C CA . MET B 1 319 ? -1.441 -13.242 -1.661 1 97.25 319 MET B CA 1
ATOM 7675 C C . MET B 1 319 ? -0.38 -12.219 -1.268 1 97.25 319 MET B C 1
ATOM 7677 O O . MET B 1 319 ? 0.737 -12.25 -1.787 1 97.25 319 MET B O 1
ATOM 7681 N N . ASP B 1 320 ? -0.759 -11.297 -0.413 1 96.94 320 ASP B N 1
ATOM 7682 C CA . ASP B 1 320 ? 0.172 -10.289 0.085 1 96.94 320 ASP B CA 1
ATOM 7683 C C . ASP B 1 320 ? 1.402 -10.938 0.714 1 96.94 320 ASP B C 1
ATOM 7685 O O . ASP B 1 320 ? 2.529 -10.492 0.489 1 96.94 320 ASP B O 1
ATOM 7689 N N . LYS B 1 321 ? 1.235 -11.969 1.488 1 97.38 321 LYS B N 1
ATOM 7690 C CA . LYS B 1 321 ? 2.352 -12.648 2.139 1 97.38 321 LYS B CA 1
ATOM 7691 C C . LYS B 1 321 ? 3.229 -13.367 1.115 1 97.38 321 LYS B C 1
ATOM 7693 O O . LYS B 1 321 ? 4.453 -13.383 1.241 1 97.38 321 LYS B O 1
ATOM 7698 N N . THR B 1 322 ? 2.553 -13.961 0.167 1 96.19 322 THR B N 1
ATOM 7699 C CA . THR B 1 322 ? 3.297 -14.688 -0.858 1 96.19 322 THR B CA 1
ATOM 7700 C C . THR B 1 322 ? 4.211 -13.742 -1.632 1 96.19 322 THR B C 1
ATOM 7702 O O . THR B 1 322 ? 5.398 -14.016 -1.805 1 96.19 322 THR B O 1
ATOM 7705 N N . ILE B 1 323 ? 3.703 -12.656 -2.02 1 95.38 323 ILE B N 1
ATOM 7706 C CA . ILE B 1 323 ? 4.477 -11.719 -2.834 1 95.38 323 ILE B CA 1
ATOM 7707 C C . ILE B 1 323 ? 5.57 -11.078 -1.986 1 95.38 323 ILE B C 1
ATOM 7709 O O . ILE B 1 323 ? 6.68 -10.844 -2.467 1 95.38 323 ILE B O 1
ATOM 7713 N N . SER B 1 324 ? 5.223 -10.734 -0.778 1 96.12 324 SER B N 1
ATOM 7714 C CA . SER B 1 324 ? 6.227 -10.211 0.142 1 96.12 324 SER B CA 1
ATOM 7715 C C . SER B 1 324 ? 7.395 -11.18 0.296 1 96.12 324 SER B C 1
ATOM 7717 O O . SER B 1 324 ? 8.555 -10.766 0.347 1 96.12 324 SER B O 1
ATOM 7719 N N . THR B 1 325 ? 7.121 -12.422 0.355 1 96 325 THR B N 1
ATOM 7720 C CA . THR B 1 325 ? 8.148 -13.445 0.497 1 96 325 THR B CA 1
ATOM 7721 C C . THR B 1 325 ? 9.008 -13.523 -0.761 1 96 325 THR B C 1
ATOM 7723 O O . THR B 1 325 ? 10.234 -13.602 -0.676 1 96 325 THR B O 1
ATOM 7726 N N . ILE B 1 326 ? 8.375 -13.516 -1.905 1 94.31 326 ILE B N 1
ATOM 7727 C CA . ILE B 1 326 ? 9.062 -13.633 -3.186 1 94.31 326 ILE B CA 1
ATOM 7728 C C . ILE B 1 326 ? 10.047 -12.477 -3.348 1 94.31 326 ILE B C 1
ATOM 7730 O O . ILE B 1 326 ? 11.164 -12.672 -3.834 1 94.31 326 ILE B O 1
ATOM 7734 N N . LEU B 1 327 ? 9.664 -11.312 -2.908 1 93.62 327 LEU B N 1
ATOM 7735 C CA . LEU B 1 327 ? 10.461 -10.109 -3.143 1 93.62 327 LEU B CA 1
ATOM 7736 C C . LEU B 1 327 ? 11.336 -9.797 -1.934 1 93.62 327 LEU B C 1
ATOM 7738 O O . LEU B 1 327 ? 12.266 -8.992 -2.029 1 93.62 327 LEU B O 1
ATOM 7742 N N . GLY B 1 328 ? 11.055 -10.445 -0.784 1 94.12 328 GLY B N 1
ATOM 7743 C CA . GLY B 1 328 ? 11.758 -10.109 0.443 1 94.12 328 GLY B CA 1
ATOM 7744 C C . GLY B 1 328 ? 11.422 -8.719 0.959 1 94.12 328 GLY B C 1
ATOM 7745 O O . GLY B 1 328 ? 12.312 -7.992 1.413 1 94.12 328 GLY B O 1
ATOM 7746 N N . ARG B 1 329 ? 10.203 -8.281 0.783 1 94.88 329 ARG B N 1
ATOM 7747 C CA . ARG B 1 329 ? 9.711 -6.988 1.25 1 94.88 329 ARG B CA 1
ATOM 7748 C C . ARG B 1 329 ? 8.656 -7.164 2.34 1 94.88 329 ARG B C 1
ATOM 7750 O O . ARG B 1 329 ? 7.992 -8.203 2.408 1 94.88 329 ARG B O 1
ATOM 7757 N N . PRO B 1 330 ? 8.508 -6.211 3.252 1 94.75 330 PRO B N 1
ATOM 7758 C CA . PRO B 1 330 ? 7.477 -6.324 4.289 1 94.75 330 PRO B CA 1
ATOM 7759 C C . PRO B 1 330 ? 6.062 -6.398 3.717 1 94.75 330 PRO B C 1
ATOM 7761 O O . PRO B 1 330 ? 5.789 -5.812 2.668 1 94.75 330 PRO B O 1
ATOM 7764 N N . PRO B 1 331 ? 5.199 -7.141 4.406 1 95.69 331 PRO B N 1
ATOM 7765 C CA . PRO B 1 331 ? 3.809 -7.215 3.955 1 95.69 331 PRO B CA 1
ATOM 7766 C C . PRO B 1 331 ? 3.096 -5.867 4.012 1 95.69 331 PRO B C 1
ATOM 7768 O O . PRO B 1 331 ? 3.404 -5.039 4.875 1 95.69 331 PRO B O 1
ATOM 7771 N N . ARG B 1 332 ? 2.141 -5.676 3.152 1 95.75 332 ARG B N 1
ATOM 7772 C CA . ARG B 1 332 ? 1.336 -4.457 3.111 1 95.75 332 ARG B CA 1
ATOM 7773 C C . ARG B 1 332 ? 0.136 -4.562 4.047 1 95.75 332 ARG B C 1
ATOM 7775 O O . ARG B 1 332 ? -0.356 -3.553 4.551 1 95.75 332 ARG B O 1
ATOM 7782 N N . ILE B 1 333 ? -0.366 -5.738 4.129 1 96.19 333 ILE B N 1
ATOM 7783 C CA . ILE B 1 333 ? -1.517 -6 4.988 1 96.19 333 ILE B CA 1
ATOM 7784 C C . ILE B 1 333 ? -1.058 -6.688 6.273 1 96.19 333 ILE B C 1
ATOM 7786 O O . ILE B 1 333 ? -0.59 -7.828 6.242 1 96.19 333 ILE B O 1
ATOM 7790 N N . SER B 1 334 ? -1.234 -6.023 7.352 1 92.5 334 SER B N 1
ATOM 7791 C CA . SER B 1 334 ? -0.765 -6.551 8.625 1 92.5 334 SER B CA 1
ATOM 7792 C C . SER B 1 334 ? -1.854 -7.355 9.328 1 92.5 334 SER B C 1
ATOM 7794 O O . SER B 1 334 ? -2.961 -6.855 9.547 1 92.5 334 SER B O 1
ATOM 7796 N N . GLY B 1 335 ? -1.449 -8.516 9.75 1 91.94 335 GLY B N 1
ATOM 7797 C CA . GLY B 1 335 ? -2.385 -9.391 10.438 1 91.94 335 GLY B CA 1
ATOM 7798 C C . GLY B 1 335 ? -2.793 -8.867 11.805 1 91.94 335 GLY B C 1
ATOM 7799 O O . GLY B 1 335 ? -3.887 -9.172 12.289 1 91.94 335 GLY B O 1
ATOM 7800 N N . SER B 1 336 ? -1.972 -8.039 12.359 1 89 336 SER B N 1
ATOM 7801 C CA . SER B 1 336 ? -2.264 -7.516 13.695 1 89 336 SER B CA 1
ATOM 7802 C C . SER B 1 336 ? -3.469 -6.582 13.672 1 89 336 SER B C 1
ATOM 7804 O O . SER B 1 336 ? -4.09 -6.336 14.703 1 89 336 SER B O 1
ATOM 7806 N N . HIS B 1 337 ? -3.797 -6.082 12.508 1 89.94 337 HIS B N 1
ATOM 7807 C CA . HIS B 1 337 ? -4.938 -5.18 12.367 1 89.94 337 HIS B CA 1
ATOM 7808 C C . HIS B 1 337 ? -6.121 -5.887 11.719 1 89.94 337 HIS B C 1
ATOM 7810 O O . HIS B 1 337 ? -7.133 -5.25 11.406 1 89.94 337 HIS B O 1
ATOM 7816 N N . CYS B 1 338 ? -5.969 -7.172 11.453 1 89.88 338 CYS B N 1
ATOM 7817 C CA . CYS B 1 338 ? -7.016 -7.914 10.766 1 89.88 338 CYS B CA 1
ATOM 7818 C C . CYS B 1 338 ? -7.688 -8.906 11.711 1 89.88 338 CYS B C 1
ATOM 7820 O O . CYS B 1 338 ? -7.023 -9.523 12.547 1 89.88 338 CYS B O 1
ATOM 7822 N N . THR B 1 339 ? -8.953 -9.07 11.688 1 84.94 339 THR B N 1
ATOM 7823 C CA . THR B 1 339 ? -9.672 -10.094 12.445 1 84.94 339 THR B CA 1
ATOM 7824 C C . THR B 1 339 ? -9.484 -11.469 11.805 1 84.94 339 THR B C 1
ATOM 7826 O O . THR B 1 339 ? -9.469 -12.484 12.5 1 84.94 339 THR B O 1
ATOM 7829 N N . ASN B 1 340 ? -9.125 -11.578 10.578 1 78.69 340 ASN B N 1
ATOM 7830 C CA . ASN B 1 340 ? -8.906 -12.773 9.781 1 78.69 340 ASN B CA 1
ATOM 7831 C C . ASN B 1 340 ? -9.93 -13.859 10.109 1 78.69 340 ASN B C 1
ATOM 7833 O O . ASN B 1 340 ? -9.562 -14.93 10.602 1 78.69 340 ASN B O 1
ATOM 7837 N N . VAL B 1 341 ? -11.094 -13.719 9.719 1 89.44 341 VAL B N 1
ATOM 7838 C CA . VAL B 1 341 ? -12.164 -14.688 9.906 1 89.44 341 VAL B CA 1
ATOM 7839 C C . VAL B 1 341 ? -12.047 -15.797 8.867 1 89.44 341 VAL B C 1
ATOM 7841 O O . VAL B 1 341 ? -11.93 -15.531 7.672 1 89.44 341 VAL B O 1
ATOM 7844 N N . MET B 1 342 ? -12.102 -17.047 9.336 1 94.5 342 MET B N 1
ATOM 7845 C CA . MET B 1 342 ? -11.984 -18.203 8.445 1 94.5 342 MET B CA 1
ATOM 7846 C C . MET B 1 342 ? -13.227 -18.344 7.578 1 94.5 342 MET B C 1
ATOM 7848 O O . MET B 1 342 ? -14.352 -18.297 8.078 1 94.5 342 MET B O 1
ATOM 7852 N N . PRO B 1 343 ? -13.047 -18.453 6.27 1 96.19 343 PRO B N 1
ATOM 7853 C CA . PRO B 1 343 ? -14.203 -18.734 5.41 1 96.19 343 PRO B CA 1
ATOM 7854 C C . PRO B 1 343 ? -14.859 -20.078 5.719 1 96.19 343 PRO B C 1
ATOM 7856 O O . PRO B 1 343 ? -14.195 -21 6.207 1 96.19 343 PRO B O 1
ATOM 7859 N N . ALA B 1 344 ? -16.125 -20.172 5.398 1 97.25 344 ALA B N 1
ATOM 7860 C CA . ALA B 1 344 ? -16.844 -21.438 5.551 1 97.25 344 ALA B CA 1
ATOM 7861 C C . ALA B 1 344 ? -16.344 -22.469 4.531 1 97.25 344 ALA B C 1
ATOM 7863 O O . ALA B 1 344 ? -16.094 -22.125 3.375 1 97.25 344 ALA B O 1
ATOM 7864 N N . ASP B 1 345 ? -16.125 -23.688 5.012 1 97.62 345 ASP B N 1
ATOM 7865 C CA . ASP B 1 345 ? -15.664 -24.75 4.125 1 97.62 345 ASP B CA 1
ATOM 7866 C C . ASP B 1 345 ? -16.828 -25.344 3.34 1 97.62 345 ASP B C 1
ATOM 7868 O O . ASP B 1 345 ? -17.203 -26.5 3.57 1 97.62 345 ASP B O 1
ATOM 7872 N N . ILE B 1 346 ? -17.297 -24.609 2.4 1 97.19 346 ILE B N 1
ATOM 7873 C CA . ILE B 1 346 ? -18.469 -24.984 1.611 1 97.19 346 ILE B CA 1
ATOM 7874 C C . ILE B 1 346 ? -18.156 -24.812 0.125 1 97.19 346 ILE B C 1
ATOM 7876 O O . ILE B 1 346 ? -17.25 -24.078 -0.247 1 97.19 346 ILE B O 1
ATOM 7880 N N . ASP B 1 347 ? -18.922 -25.5 -0.691 1 95.62 347 ASP B N 1
ATOM 7881 C CA . ASP B 1 347 ? -18.828 -25.328 -2.137 1 95.62 347 ASP B CA 1
ATOM 7882 C C . ASP B 1 347 ? -19.422 -23.984 -2.559 1 95.62 347 ASP B C 1
ATOM 7884 O O . ASP B 1 347 ? -20.281 -23.438 -1.873 1 95.62 347 ASP B O 1
ATOM 7888 N N . ASP B 1 348 ? -18.984 -23.484 -3.703 1 96.44 348 ASP B N 1
ATOM 7889 C CA . ASP B 1 348 ? -19.453 -22.188 -4.207 1 96.44 348 ASP B CA 1
ATOM 7890 C C . ASP B 1 348 ? -20.969 -22.203 -4.418 1 96.44 348 ASP B C 1
ATOM 7892 O O . ASP B 1 348 ? -21.625 -21.172 -4.223 1 96.44 348 ASP B O 1
ATOM 7896 N N . GLY B 1 349 ? -21.516 -23.359 -4.789 1 95.75 349 GLY B N 1
ATOM 7897 C CA . GLY B 1 349 ? -22.938 -23.453 -5.055 1 95.75 349 GLY B CA 1
ATOM 7898 C C . GLY B 1 349 ? -23.797 -23.219 -3.822 1 95.75 349 GLY B C 1
ATOM 7899 O O . GLY B 1 349 ? -24.953 -22.812 -3.93 1 95.75 349 GLY B O 1
ATOM 7900 N N . VAL B 1 350 ? -23.25 -23.469 -2.674 1 96.88 350 VAL B N 1
ATOM 7901 C CA . VAL B 1 350 ? -23.984 -23.312 -1.418 1 96.88 350 VAL B CA 1
ATOM 7902 C C . VAL B 1 350 ? -24.297 -21.844 -1.172 1 96.88 350 VAL B C 1
ATOM 7904 O O . VAL B 1 350 ? -25.25 -21.531 -0.446 1 96.88 350 VAL B O 1
ATOM 7907 N N . LEU B 1 351 ? -23.547 -20.875 -1.738 1 97.06 351 LEU B N 1
ATOM 7908 C CA . LEU B 1 351 ? -23.766 -19.438 -1.559 1 97.06 351 LEU B CA 1
ATOM 7909 C C . LEU B 1 351 ? -25.094 -19.016 -2.16 1 97.06 351 LEU B C 1
ATOM 7911 O O . LEU B 1 351 ? -25.641 -17.969 -1.799 1 97.06 351 LEU B O 1
ATOM 7915 N N . LEU B 1 352 ? -25.609 -19.828 -3.088 1 97 352 LEU B N 1
ATOM 7916 C CA . LEU B 1 352 ? -26.859 -19.484 -3.754 1 97 352 LEU B CA 1
ATOM 7917 C C . LEU B 1 352 ? -28.062 -19.984 -2.955 1 97 352 LEU B C 1
ATOM 7919 O O . LEU B 1 352 ? -29.188 -19.594 -3.227 1 97 352 LEU B O 1
ATOM 7923 N N . LEU B 1 353 ? -27.766 -20.797 -1.929 1 95.31 353 LEU B N 1
ATOM 7924 C CA . LEU B 1 353 ? -28.844 -21.406 -1.149 1 95.31 353 LEU B CA 1
ATOM 7925 C C . LEU B 1 353 ? -29.359 -20.438 -0.092 1 95.31 353 LEU B C 1
ATOM 7927 O O . LEU B 1 353 ? -28.703 -19.453 0.221 1 95.31 353 LEU B O 1
ATOM 7931 N N . GLU B 1 354 ? -30.578 -20.75 0.431 1 91.88 354 GLU B N 1
ATOM 7932 C CA . GLU B 1 354 ? -31.219 -20 1.506 1 91.88 354 GLU B CA 1
ATOM 7933 C C . GLU B 1 354 ? -31.922 -20.922 2.484 1 91.88 354 GLU B C 1
ATOM 7935 O O . GLU B 1 354 ? -32.062 -22.125 2.223 1 91.88 354 GLU B O 1
ATOM 7940 N N . GLY B 1 355 ? -32.188 -20.438 3.648 1 91.69 355 GLY B N 1
ATOM 7941 C CA . GLY B 1 355 ? -33.031 -21.125 4.609 1 91.69 355 GLY B CA 1
ATOM 7942 C C . GLY B 1 355 ? -32.375 -22.375 5.184 1 91.69 355 GLY B C 1
ATOM 7943 O O . GLY B 1 355 ? -31.188 -22.344 5.555 1 91.69 355 GLY B O 1
ATOM 7944 N N . ASP B 1 356 ? -33.125 -23.469 5.141 1 93.81 356 ASP B N 1
ATOM 7945 C CA . ASP B 1 356 ? -32.719 -24.688 5.832 1 93.81 356 ASP B CA 1
ATOM 7946 C C . ASP B 1 356 ? -31.578 -25.391 5.105 1 93.81 356 ASP B C 1
ATOM 7948 O O . ASP B 1 356 ? -30.688 -25.969 5.742 1 93.81 356 ASP B O 1
ATOM 7952 N N . GLU B 1 357 ? -31.656 -25.344 3.84 1 95.06 357 GLU B N 1
ATOM 7953 C CA . GLU B 1 357 ? -30.594 -25.984 3.076 1 95.06 357 GLU B CA 1
ATOM 7954 C C . GLU B 1 357 ? -29.25 -25.328 3.346 1 95.06 357 GLU B C 1
ATOM 7956 O O . GLU B 1 357 ? -28.219 -26 3.465 1 95.06 357 GLU B O 1
ATOM 7961 N N . LEU B 1 358 ? -29.266 -24.031 3.389 1 95.5 358 LEU B N 1
ATOM 7962 C CA . LEU B 1 358 ? -28.062 -23.281 3.729 1 95.5 358 LEU B CA 1
ATOM 7963 C C . LEU B 1 358 ? -27.578 -23.641 5.133 1 95.5 358 LEU B C 1
ATOM 7965 O O . LEU B 1 358 ? -26.391 -23.906 5.34 1 95.5 358 LEU B O 1
ATOM 7969 N N . HIS B 1 359 ? -28.484 -23.688 6.074 1 94.94 359 HIS B N 1
ATOM 7970 C CA . HIS B 1 359 ? -28.156 -23.984 7.465 1 94.94 359 HIS B CA 1
ATOM 7971 C C . HIS B 1 359 ? -27.547 -25.375 7.617 1 94.94 359 HIS B C 1
ATOM 7973 O O . HIS B 1 359 ? -26.578 -25.547 8.359 1 94.94 359 HIS B O 1
ATOM 7979 N N . SER B 1 360 ? -28.125 -26.234 6.918 1 95.56 360 SER B N 1
ATOM 7980 C CA . SER B 1 360 ? -27.625 -27.609 6.98 1 95.56 360 SER B CA 1
ATOM 7981 C C . SER B 1 360 ? -26.219 -27.703 6.402 1 95.56 360 SER B C 1
ATOM 7983 O O . SER B 1 360 ? -25.359 -28.422 6.941 1 95.56 360 SER B O 1
ATOM 7985 N N . SER B 1 361 ? -26 -27.062 5.297 1 95.5 361 SER B N 1
ATOM 7986 C CA . SER B 1 361 ? -24.688 -27.062 4.664 1 95.5 361 SER B CA 1
ATOM 7987 C C . SER B 1 361 ? -23.641 -26.422 5.559 1 95.5 361 SER B C 1
ATOM 7989 O O . SER B 1 361 ? -22.5 -26.891 5.637 1 95.5 361 SER B O 1
ATOM 7991 N N . LEU B 1 362 ? -24.016 -25.406 6.289 1 95.5 362 LEU B N 1
ATOM 7992 C CA . LEU B 1 362 ? -23.094 -24.656 7.137 1 95.5 362 LEU B CA 1
ATOM 7993 C C . LEU B 1 362 ? -22.734 -25.453 8.383 1 95.5 362 LEU B C 1
ATOM 7995 O O . LEU B 1 362 ? -21.656 -25.25 8.961 1 95.5 362 LEU B O 1
ATOM 7999 N N . HIS B 1 363 ? -23.547 -26.359 8.742 1 94.69 363 HIS B N 1
ATOM 8000 C CA . HIS B 1 363 ? -23.312 -27.094 9.977 1 94.69 363 HIS B CA 1
ATOM 8001 C C . HIS B 1 363 ? -22.688 -28.453 9.695 1 94.69 363 HIS B C 1
ATOM 8003 O O . HIS B 1 363 ? -22.375 -29.203 10.625 1 94.69 363 HIS B O 1
ATOM 8009 N N . ASN B 1 364 ? -22.484 -28.734 8.469 1 96.25 364 ASN B N 1
ATOM 8010 C CA . ASN B 1 364 ? -21.844 -30 8.094 1 96.25 364 ASN B CA 1
ATOM 8011 C C . ASN B 1 364 ? -20.312 -29.891 8.172 1 96.25 364 ASN B C 1
ATOM 8013 O O . ASN B 1 364 ? -19.625 -30.172 7.195 1 96.25 364 ASN B O 1
ATOM 8017 N N . VAL B 1 365 ? -19.812 -29.484 9.297 1 95.75 365 VAL B N 1
ATOM 8018 C CA . VAL B 1 365 ? -18.375 -29.266 9.508 1 95.75 365 VAL B CA 1
ATOM 8019 C C . VAL B 1 365 ? -17.969 -29.859 10.859 1 95.75 365 VAL B C 1
ATOM 8021 O O . VAL B 1 365 ? -18.812 -30.047 11.742 1 95.75 365 VAL B O 1
ATOM 8024 N N . ASP B 1 366 ? -16.781 -30.203 11 1 95.19 366 ASP B N 1
ATOM 8025 C CA . ASP B 1 366 ? -16.281 -30.719 12.266 1 95.19 366 ASP B CA 1
ATOM 8026 C C . ASP B 1 366 ? -15.977 -29.578 13.25 1 95.19 366 ASP B C 1
ATOM 8028 O O . ASP B 1 366 ? -16.344 -28.438 13 1 95.19 366 ASP B O 1
ATOM 8032 N N . ALA B 1 367 ? -15.297 -29.875 14.328 1 92.56 367 ALA B N 1
ATOM 8033 C CA . ALA B 1 367 ? -15.062 -28.922 15.414 1 92.56 367 ALA B CA 1
ATOM 8034 C C . ALA B 1 367 ? -14.117 -27.812 14.977 1 92.56 367 ALA B C 1
ATOM 8036 O O . ALA B 1 367 ? -14.188 -26.688 15.484 1 92.56 367 ALA B O 1
ATOM 8037 N N . ASN B 1 368 ? -13.281 -28.125 13.93 1 94.12 368 ASN B N 1
ATOM 8038 C CA . ASN B 1 368 ? -12.32 -27.141 13.469 1 94.12 368 ASN B CA 1
ATOM 8039 C C . ASN B 1 368 ? -12.805 -26.438 12.203 1 94.12 368 ASN B C 1
ATOM 8041 O O . ASN B 1 368 ? -12.086 -25.609 11.633 1 94.12 368 ASN B O 1
ATOM 8045 N N . GLY B 1 369 ? -14.023 -26.766 11.742 1 95.5 369 GLY B N 1
ATOM 8046 C CA . GLY B 1 369 ? -14.648 -26.047 10.641 1 95.5 369 GLY B CA 1
ATOM 8047 C C . GLY B 1 369 ? -14.398 -26.703 9.289 1 95.5 369 GLY B C 1
ATOM 8048 O O . GLY B 1 369 ? -14.758 -26.141 8.25 1 95.5 369 GLY B O 1
ATOM 8049 N N . TRP B 1 370 ? -13.727 -27.891 9.234 1 97.12 370 TRP B N 1
ATOM 8050 C CA . TRP B 1 370 ? -13.5 -28.594 7.973 1 97.12 370 TRP B CA 1
ATOM 8051 C C . TRP B 1 370 ? -14.727 -29.406 7.57 1 97.12 370 TRP B C 1
ATOM 8053 O O . TRP B 1 370 ? -15.398 -30 8.422 1 97.12 370 TRP B O 1
ATOM 8063 N N . ASN B 1 371 ? -15.07 -29.391 6.293 1 96.62 371 ASN B N 1
ATOM 8064 C CA . ASN B 1 371 ? -16.266 -30.109 5.852 1 96.62 371 ASN B CA 1
ATOM 8065 C C . ASN B 1 371 ? -16.172 -31.594 6.164 1 96.62 371 ASN B C 1
ATOM 8067 O O . ASN B 1 371 ? -15.117 -32.219 5.996 1 96.62 371 ASN B O 1
ATOM 8071 N N . LEU B 1 372 ? -17.281 -32.219 6.555 1 96.25 372 LEU B N 1
ATOM 8072 C CA . LEU B 1 372 ? -17.312 -33.594 7.023 1 96.25 372 LEU B CA 1
ATOM 8073 C C . LEU B 1 372 ? -17.188 -34.562 5.859 1 96.25 372 LEU B C 1
ATOM 8075 O O . LEU B 1 372 ? -16.828 -35.719 6.051 1 96.25 372 LEU B O 1
ATOM 8079 N N . GLU B 1 373 ? -17.453 -34.125 4.695 1 94.56 373 GLU B N 1
ATOM 8080 C CA . GLU B 1 373 ? -17.297 -34.969 3.51 1 94.56 373 GLU B CA 1
ATOM 8081 C C . GLU B 1 373 ? -15.812 -35.125 3.154 1 94.56 373 GLU B C 1
ATOM 8083 O O . GLU B 1 373 ? -15.461 -36.031 2.377 1 94.56 373 GLU B O 1
ATOM 8088 N N . ARG B 1 374 ? -14.93 -34.281 3.711 1 94.56 374 ARG B N 1
ATOM 8089 C CA . ARG B 1 374 ? -13.492 -34.25 3.467 1 94.56 374 ARG B CA 1
ATOM 8090 C C . ARG B 1 374 ? -13.195 -34.094 1.979 1 94.56 374 ARG B C 1
ATOM 8092 O O . ARG B 1 374 ? -12.305 -34.781 1.446 1 94.56 374 ARG B O 1
ATOM 8099 N N . GLN B 1 375 ? -14.055 -33.375 1.364 1 93.44 375 GLN B N 1
ATOM 8100 C CA . GLN B 1 375 ? -13.844 -33.031 -0.04 1 93.44 375 GLN B CA 1
ATOM 8101 C C . GLN B 1 375 ? -13.023 -31.75 -0.18 1 93.44 375 GLN B C 1
ATOM 8103 O O . GLN B 1 375 ? -13.25 -30.781 0.544 1 93.44 375 GLN B O 1
ATOM 8108 N N . PHE B 1 376 ? -12.031 -31.828 -1.113 1 94.44 376 PHE B N 1
ATOM 8109 C CA . PHE B 1 376 ? -11.211 -30.656 -1.36 1 94.44 376 PHE B CA 1
ATOM 8110 C C . PHE B 1 376 ? -11.93 -29.672 -2.281 1 94.44 376 PHE B C 1
ATOM 8112 O O . PHE B 1 376 ? -12.258 -30.016 -3.422 1 94.44 376 PHE B O 1
ATOM 8119 N N . ARG B 1 377 ? -12.211 -28.531 -1.748 1 93.81 377 ARG B N 1
ATOM 8120 C CA . ARG B 1 377 ? -12.922 -27.453 -2.447 1 93.81 377 ARG B CA 1
ATOM 8121 C C . ARG B 1 377 ? -12.086 -26.172 -2.479 1 93.81 377 ARG B C 1
ATOM 8123 O O . ARG B 1 377 ? -11.023 -26.109 -1.858 1 93.81 377 ARG B O 1
ATOM 8130 N N . GLY B 1 378 ? -12.57 -25.172 -3.297 1 94.75 378 GLY B N 1
ATOM 8131 C CA . GLY B 1 378 ? -11.906 -23.891 -3.279 1 94.75 378 GLY B CA 1
ATOM 8132 C C . GLY B 1 378 ? -11.844 -23.266 -1.896 1 94.75 378 GLY B C 1
ATOM 8133 O O . GLY B 1 378 ? -10.82 -22.688 -1.514 1 94.75 378 GLY B O 1
ATOM 8134 N N . ALA B 1 379 ? -12.867 -23.375 -1.174 1 96.31 379 ALA B N 1
ATOM 8135 C CA . ALA B 1 379 ? -12.914 -22.828 0.182 1 96.31 379 ALA B CA 1
ATOM 8136 C C . ALA B 1 379 ? -11.93 -23.562 1.096 1 96.31 379 ALA B C 1
ATOM 8138 O O . ALA B 1 379 ? -11.336 -22.953 1.988 1 96.31 379 ALA B O 1
ATOM 8139 N N . THR B 1 380 ? -11.844 -24.906 0.929 1 96.94 380 THR B N 1
ATOM 8140 C CA . THR B 1 380 ? -10.875 -25.688 1.696 1 96.94 380 THR B CA 1
ATOM 8141 C C . THR B 1 380 ? -9.461 -25.141 1.489 1 96.94 380 THR B C 1
ATOM 8143 O O . THR B 1 380 ? -8.719 -24.953 2.453 1 96.94 380 THR B O 1
ATOM 8146 N N . TRP B 1 381 ? -9.172 -24.938 0.251 1 97.12 381 TRP B N 1
ATOM 8147 C CA . TRP B 1 381 ? -7.852 -24.406 -0.089 1 97.12 381 TRP B CA 1
ATOM 8148 C C . TRP B 1 381 ? -7.621 -23.047 0.572 1 97.12 381 TRP B C 1
ATOM 8150 O O . TRP B 1 381 ? -6.543 -22.797 1.109 1 97.12 381 TRP B O 1
ATOM 8160 N N . ARG B 1 382 ? -8.578 -22.188 0.484 1 97.25 382 ARG B N 1
ATOM 8161 C CA . ARG B 1 382 ? -8.461 -20.844 1.036 1 97.25 382 ARG B CA 1
ATOM 8162 C C . ARG B 1 382 ? -8.227 -20.891 2.543 1 97.25 382 ARG B C 1
ATOM 8164 O O . ARG B 1 382 ? -7.461 -20.094 3.08 1 97.25 382 ARG B O 1
ATOM 8171 N N . ARG B 1 383 ? -8.906 -21.766 3.217 1 97.19 383 ARG B N 1
ATOM 8172 C CA . ARG B 1 383 ? -8.719 -21.938 4.652 1 97.19 383 ARG B CA 1
ATOM 8173 C C . ARG B 1 383 ? -7.301 -22.406 4.969 1 97.19 383 ARG B C 1
ATOM 8175 O O . ARG B 1 383 ? -6.648 -21.844 5.859 1 97.19 383 ARG B O 1
ATOM 8182 N N . MET B 1 384 ? -6.852 -23.391 4.223 1 97.31 384 MET B N 1
ATOM 8183 C CA . MET B 1 384 ? -5.496 -23.891 4.422 1 97.31 384 MET B CA 1
ATOM 8184 C C . MET B 1 384 ? -4.465 -22.797 4.164 1 97.31 384 MET B C 1
ATOM 8186 O O . MET B 1 384 ? -3.525 -22.625 4.941 1 97.31 384 MET B O 1
ATOM 8190 N N . LYS B 1 385 ? -4.703 -22.109 3.047 1 97.56 385 LYS B N 1
ATOM 8191 C CA . LYS B 1 385 ? -3.77 -21.047 2.656 1 97.56 385 LYS B CA 1
ATOM 8192 C C . LYS B 1 385 ? -3.727 -19.938 3.697 1 97.56 385 LYS B C 1
ATOM 8194 O O . LYS B 1 385 ? -2.67 -19.359 3.949 1 97.56 385 LYS B O 1
ATOM 8199 N N . LEU B 1 386 ? -4.848 -19.578 4.238 1 97.56 386 LEU B N 1
ATOM 8200 C CA . LEU B 1 386 ? -4.902 -18.562 5.27 1 97.56 386 LEU B CA 1
ATOM 8201 C C . LEU B 1 386 ? -4.086 -18.969 6.488 1 97.56 386 LEU B C 1
ATOM 8203 O O . LEU B 1 386 ? -3.348 -18.156 7.051 1 97.56 386 LEU B O 1
ATOM 8207 N N . LEU B 1 387 ? -4.199 -20.219 6.93 1 97.31 387 LEU B N 1
ATOM 8208 C CA . LEU B 1 387 ? -3.43 -20.734 8.062 1 97.31 387 LEU B CA 1
ATOM 8209 C C . LEU B 1 387 ? -1.933 -20.625 7.793 1 97.31 387 LEU B C 1
ATOM 8211 O O . LEU B 1 387 ? -1.182 -20.125 8.633 1 97.31 387 LEU B O 1
ATOM 8215 N N . VAL B 1 388 ? -1.58 -21.078 6.641 1 97.88 388 VAL B N 1
ATOM 8216 C CA . VAL B 1 388 ? -0.17 -21.062 6.266 1 97.88 388 VAL B CA 1
ATOM 8217 C C . VAL B 1 388 ? 0.332 -19.625 6.191 1 97.88 388 VAL B C 1
ATOM 8219 O O . VAL B 1 388 ? 1.453 -19.328 6.613 1 97.88 388 VAL B O 1
ATOM 8222 N N . SER B 1 389 ? -0.493 -18.719 5.66 1 97.94 389 SER B N 1
ATOM 8223 C CA . SER B 1 389 ? -0.109 -17.328 5.457 1 97.94 389 SER B CA 1
ATOM 8224 C C . SER B 1 389 ? 0.017 -16.594 6.785 1 97.94 389 SER B C 1
ATOM 8226 O O . SER B 1 389 ? 0.838 -15.688 6.922 1 97.94 389 SER B O 1
ATOM 8228 N N . GLN B 1 390 ? -0.789 -16.922 7.766 1 97.44 390 GLN B N 1
ATOM 8229 C CA . GLN B 1 390 ? -0.65 -16.328 9.086 1 97.44 390 GLN B CA 1
ATOM 8230 C C . GLN B 1 390 ? 0.715 -16.641 9.695 1 97.44 390 GLN B C 1
ATOM 8232 O O . GLN B 1 390 ? 1.359 -15.758 10.273 1 97.44 390 GLN B O 1
ATOM 8237 N N . PHE B 1 391 ? 1.12 -17.844 9.547 1 97.94 391 PHE B N 1
ATOM 8238 C CA . PHE B 1 391 ? 2.453 -18.203 10.016 1 97.94 391 PHE B CA 1
ATOM 8239 C C . PHE B 1 391 ? 3.525 -17.547 9.148 1 97.94 391 PHE B C 1
ATOM 8241 O O . PHE B 1 391 ? 4.586 -17.156 9.648 1 97.94 391 PHE B O 1
ATOM 8248 N N . ARG B 1 392 ? 3.252 -17.484 7.836 1 98.19 392 ARG B N 1
ATOM 8249 C CA . ARG B 1 392 ? 4.207 -16.828 6.953 1 98.19 392 ARG B CA 1
ATOM 8250 C C . ARG B 1 392 ? 4.484 -15.406 7.41 1 98.19 392 ARG B C 1
ATOM 8252 O O . ARG B 1 392 ? 5.613 -14.922 7.309 1 98.19 392 ARG B O 1
ATOM 8259 N N . GLU B 1 393 ? 3.473 -14.703 7.809 1 96.56 393 GLU B N 1
ATOM 8260 C CA . GLU B 1 393 ? 3.672 -13.344 8.297 1 96.56 393 GLU B CA 1
ATOM 8261 C C . GLU B 1 393 ? 4.621 -13.32 9.492 1 96.56 393 GLU B C 1
ATOM 8263 O O . GLU B 1 393 ? 5.48 -12.445 9.594 1 96.56 393 GLU B O 1
ATOM 8268 N N . GLU B 1 394 ? 4.465 -14.242 10.422 1 95.69 394 GLU B N 1
ATOM 8269 C CA . GLU B 1 394 ? 5.371 -14.336 11.555 1 95.69 394 GLU B CA 1
ATOM 8270 C C . GLU B 1 394 ? 6.789 -14.68 11.109 1 95.69 394 GLU B C 1
ATOM 8272 O O . GLU B 1 394 ? 7.762 -14.148 11.648 1 95.69 394 GLU B O 1
ATOM 8277 N N . VAL B 1 395 ? 6.816 -15.594 10.156 1 96.75 395 VAL B N 1
ATOM 8278 C CA . VAL B 1 395 ? 8.109 -15.992 9.609 1 96.75 395 VAL B CA 1
ATOM 8279 C C . VAL B 1 395 ? 8.805 -14.773 9.008 1 96.75 395 VAL B C 1
ATOM 8281 O O . VAL B 1 395 ? 10 -14.562 9.227 1 96.75 395 VAL B O 1
ATOM 8284 N N . LEU B 1 396 ? 8.055 -13.992 8.234 1 95.81 396 LEU B N 1
ATOM 8285 C CA . LEU B 1 396 ? 8.602 -12.773 7.648 1 95.81 396 LEU B CA 1
ATOM 8286 C C . LEU B 1 396 ? 9.062 -11.805 8.734 1 95.81 396 LEU B C 1
ATOM 8288 O O . LEU B 1 396 ? 10.062 -11.102 8.562 1 95.81 396 LEU B O 1
ATOM 8292 N N . GLY B 1 397 ? 8.344 -11.781 9.875 1 92.75 397 GLY B N 1
ATOM 8293 C CA . GLY B 1 397 ? 8.734 -10.945 11 1 92.75 397 GLY B CA 1
ATOM 8294 C C . GLY B 1 397 ? 10.117 -11.266 11.539 1 92.75 397 GLY B C 1
ATOM 8295 O O . GLY B 1 397 ? 10.852 -10.375 11.961 1 92.75 397 GLY B O 1
ATOM 8296 N N . VAL B 1 398 ? 10.477 -12.477 11.398 1 92.5 398 VAL B N 1
ATOM 8297 C CA . VAL B 1 398 ? 11.766 -12.93 11.906 1 92.5 398 VAL B CA 1
ATOM 8298 C C . VAL B 1 398 ? 12.836 -12.773 10.828 1 92.5 398 VAL B C 1
ATOM 8300 O O . VAL B 1 398 ? 13.938 -12.297 11.102 1 92.5 398 VAL B O 1
ATOM 8303 N N . CYS B 1 399 ? 12.453 -13.133 9.625 1 92.44 399 CYS B N 1
ATOM 8304 C CA . CYS B 1 399 ? 13.445 -13.273 8.562 1 92.44 399 CYS B CA 1
ATOM 8305 C C . CYS B 1 399 ? 13.828 -11.914 7.992 1 92.44 399 CYS B C 1
ATOM 8307 O O . CYS B 1 399 ? 14.945 -11.742 7.5 1 92.44 399 CYS B O 1
ATOM 8309 N N . LEU B 1 400 ? 12.969 -10.93 8.039 1 89.5 400 LEU B N 1
ATOM 8310 C CA . LEU B 1 400 ? 13.242 -9.641 7.41 1 89.5 400 LEU B CA 1
ATOM 8311 C C . LEU B 1 400 ? 13.914 -8.688 8.391 1 89.5 400 LEU B C 1
ATOM 8313 O O . LEU B 1 400 ? 14.414 -7.637 7.996 1 89.5 400 LEU B O 1
ATOM 8317 N N . ARG B 1 401 ? 13.93 -9.078 9.609 1 79.62 401 ARG B N 1
ATOM 8318 C CA . ARG B 1 401 ? 14.586 -8.219 10.594 1 79.62 401 ARG B CA 1
ATOM 8319 C C . ARG B 1 401 ? 16.094 -8.258 10.438 1 79.62 401 ARG B C 1
ATOM 8321 O O . ARG B 1 401 ? 16.656 -9.289 10.062 1 79.62 401 ARG B O 1
ATOM 8328 N N . THR B 1 402 ? 16.656 -7.211 10.773 1 65.81 402 THR B N 1
ATOM 8329 C CA . THR B 1 402 ? 18.109 -7.086 10.609 1 65.81 402 THR B CA 1
ATOM 8330 C C . THR B 1 402 ? 18.844 -7.785 11.742 1 65.81 402 THR B C 1
ATOM 8332 O O . THR B 1 402 ? 19.906 -8.375 11.531 1 65.81 402 THR B O 1
ATOM 8335 N N . HIS B 1 403 ? 18.188 -7.691 12.883 1 68 403 HIS B N 1
ATOM 8336 C CA . HIS B 1 403 ? 18.953 -8.25 13.992 1 68 403 HIS B CA 1
ATOM 8337 C C . HIS B 1 403 ? 18.219 -9.438 14.625 1 68 403 HIS B C 1
ATOM 8339 O O . HIS B 1 403 ? 17.031 -9.352 14.906 1 68 403 HIS B O 1
ATOM 8345 N N . PHE B 1 404 ? 18.969 -10.508 14.602 1 70.94 404 PHE B N 1
ATOM 8346 C CA . PHE B 1 404 ? 18.469 -11.734 15.219 1 70.94 404 PHE B CA 1
ATOM 8347 C C . PHE B 1 404 ? 18.938 -11.836 16.672 1 70.94 404 PHE B C 1
ATOM 8349 O O . PHE B 1 404 ? 20.141 -11.867 16.938 1 70.94 404 PHE B O 1
ATOM 8356 N N . THR B 1 405 ? 18.047 -11.609 17.531 1 73.81 405 THR B N 1
ATOM 8357 C CA . THR B 1 405 ? 18.359 -11.641 18.953 1 73.81 405 THR B CA 1
ATOM 8358 C C . THR B 1 405 ? 18.016 -13 19.562 1 73.81 405 THR B C 1
ATOM 8360 O O . THR B 1 405 ? 17.516 -13.883 18.859 1 73.81 405 THR B O 1
ATOM 8363 N N . ASN B 1 406 ? 18.469 -13.195 20.766 1 72.5 406 ASN B N 1
ATOM 8364 C CA . ASN B 1 406 ? 18.125 -14.422 21.484 1 72.5 406 ASN B CA 1
ATOM 8365 C C . ASN B 1 406 ? 16.609 -14.633 21.547 1 72.5 406 ASN B C 1
ATOM 8367 O O . ASN B 1 406 ? 16.141 -15.758 21.438 1 72.5 406 ASN B O 1
ATOM 8371 N N . ASP B 1 407 ? 16.062 -13.68 21.703 1 80.75 407 ASP B N 1
ATOM 8372 C CA . ASP B 1 407 ? 14.609 -13.734 21.703 1 80.75 407 ASP B CA 1
ATOM 8373 C C . ASP B 1 407 ? 14.07 -14.203 20.359 1 80.75 407 ASP B C 1
ATOM 8375 O O . ASP B 1 407 ? 13.023 -14.852 20.297 1 80.75 407 ASP B O 1
ATOM 8379 N N . SER B 1 408 ? 14.93 -14.062 19.422 1 84.56 408 SER B N 1
ATOM 8380 C CA . SER B 1 408 ? 14.523 -14.461 18.078 1 84.56 408 SER B CA 1
ATOM 8381 C C . SER B 1 408 ? 14.57 -15.984 17.922 1 84.56 408 SER B C 1
ATOM 8383 O O . SER B 1 408 ? 13.758 -16.562 17.203 1 84.56 408 SER B O 1
ATOM 8385 N N . GLU B 1 409 ? 15.547 -16.609 18.578 1 87.62 409 GLU B N 1
ATOM 8386 C CA . GLU B 1 409 ? 15.656 -18.062 18.5 1 87.62 409 GLU B CA 1
ATOM 8387 C C . GLU B 1 409 ? 14.461 -18.75 19.156 1 87.62 409 GLU B C 1
ATOM 8389 O O . GLU B 1 409 ? 13.914 -19.719 18.641 1 87.62 409 GLU B O 1
ATOM 8394 N N . ILE B 1 410 ? 14.117 -18.203 20.281 1 90.75 410 ILE B N 1
ATOM 8395 C CA . ILE B 1 410 ? 12.977 -18.75 21.016 1 90.75 410 ILE B CA 1
ATOM 8396 C C . ILE B 1 410 ? 11.703 -18.562 20.203 1 90.75 410 ILE B C 1
ATOM 8398 O O . ILE B 1 410 ? 10.883 -19.469 20.094 1 90.75 410 ILE B O 1
ATOM 8402 N N . LEU B 1 411 ? 11.609 -17.406 19.672 1 92.44 411 LEU B N 1
ATOM 8403 C CA . LEU B 1 411 ? 10.445 -17.109 18.844 1 92.44 411 LEU B CA 1
ATOM 8404 C C . LEU B 1 411 ? 10.375 -18.031 17.641 1 92.44 411 LEU B C 1
ATOM 8406 O O . LEU B 1 411 ? 9.297 -18.5 17.266 1 92.44 411 LEU B O 1
ATOM 8410 N N . THR B 1 412 ? 11.5 -18.266 17.016 1 93.81 412 THR B N 1
ATOM 8411 C CA . THR B 1 412 ? 11.555 -19.141 15.852 1 93.81 412 THR B CA 1
ATOM 8412 C C . THR B 1 412 ? 11.109 -20.562 16.203 1 93.81 412 THR B C 1
ATOM 8414 O O . THR B 1 412 ? 10.344 -21.172 15.469 1 93.81 412 THR B O 1
ATOM 8417 N N . GLN B 1 413 ? 11.562 -21.047 17.312 1 92.88 413 GLN B N 1
ATOM 8418 C CA . GLN B 1 413 ? 11.18 -22.391 17.75 1 92.88 413 GLN B CA 1
ATOM 8419 C C . GLN B 1 413 ? 9.688 -22.469 18.078 1 92.88 413 GLN B C 1
ATOM 8421 O O . GLN B 1 413 ? 9.031 -23.453 17.781 1 92.88 413 GLN B O 1
ATOM 8426 N N . ASP B 1 414 ? 9.258 -21.391 18.656 1 96.38 414 ASP B N 1
ATOM 8427 C CA . ASP B 1 414 ? 7.832 -21.312 18.953 1 96.38 414 ASP B CA 1
ATOM 8428 C C . ASP B 1 414 ? 6.996 -21.375 17.688 1 96.38 414 ASP B C 1
ATOM 8430 O O . ASP B 1 414 ? 5.992 -22.078 17.625 1 96.38 414 ASP B O 1
ATOM 8434 N N . ILE B 1 415 ? 7.371 -20.609 16.672 1 97.19 415 ILE B N 1
ATOM 8435 C CA . ILE B 1 415 ? 6.645 -20.578 15.406 1 97.19 415 ILE B CA 1
ATOM 8436 C C . ILE B 1 415 ? 6.652 -21.969 14.773 1 97.19 415 ILE B C 1
ATOM 8438 O O . ILE B 1 415 ? 5.621 -22.438 14.297 1 97.19 415 ILE B O 1
ATOM 8442 N N . LEU B 1 416 ? 7.84 -22.641 14.789 1 96.94 416 LEU B N 1
ATOM 8443 C CA . LEU B 1 416 ? 7.965 -23.969 14.195 1 96.94 416 LEU B CA 1
ATOM 8444 C C . LEU B 1 416 ? 7.043 -24.969 14.898 1 96.94 416 LEU B C 1
ATOM 8446 O O . LEU B 1 416 ? 6.359 -25.75 14.234 1 96.94 416 LEU B O 1
ATOM 8450 N N . THR B 1 417 ? 6.984 -24.859 16.203 1 97.44 417 THR B N 1
ATOM 8451 C CA . THR B 1 417 ? 6.18 -25.781 16.984 1 97.44 417 THR B CA 1
ATOM 8452 C C . THR B 1 417 ? 4.691 -25.547 16.75 1 97.44 417 THR B C 1
ATOM 8454 O O . THR B 1 417 ? 3.932 -26.484 16.516 1 97.44 417 THR B O 1
ATOM 8457 N N . ARG B 1 418 ? 4.262 -24.281 16.828 1 97.75 418 ARG B N 1
ATOM 8458 C CA . ARG B 1 418 ? 2.857 -23.953 16.594 1 97.75 418 ARG B CA 1
ATOM 8459 C C . ARG B 1 418 ? 2.439 -24.281 15.164 1 97.75 418 ARG B C 1
ATOM 8461 O O . ARG B 1 418 ? 1.328 -24.766 14.938 1 97.75 418 ARG B O 1
ATOM 8468 N N . HIS B 1 419 ? 3.305 -23.953 14.266 1 97.19 419 HIS B N 1
ATOM 8469 C CA . HIS B 1 419 ? 3.037 -24.219 12.852 1 97.19 419 HIS B CA 1
ATOM 8470 C C . HIS B 1 419 ? 2.777 -25.703 12.602 1 97.19 419 HIS B C 1
ATOM 8472 O O . HIS B 1 419 ? 1.827 -26.062 11.906 1 97.19 419 HIS B O 1
ATOM 8478 N N . GLU B 1 420 ? 3.639 -26.562 13.148 1 95.62 420 GLU B N 1
ATOM 8479 C CA . GLU B 1 420 ? 3.475 -28.016 13.016 1 95.62 420 GLU B CA 1
ATOM 8480 C C . GLU B 1 420 ? 2.184 -28.484 13.672 1 95.62 420 GLU B C 1
ATOM 8482 O O . GLU B 1 420 ? 1.47 -29.328 13.117 1 95.62 420 GLU B O 1
ATOM 8487 N N . PHE B 1 421 ? 1.91 -27.953 14.781 1 96.62 421 PHE B N 1
ATOM 8488 C CA . PHE B 1 421 ? 0.712 -28.328 15.523 1 96.62 421 PHE B CA 1
ATOM 8489 C C . PHE B 1 421 ? -0.544 -28 14.727 1 96.62 421 PHE B C 1
ATOM 8491 O O . PHE B 1 421 ? -1.438 -28.844 14.594 1 96.62 421 PHE B O 1
ATOM 8498 N N . VAL B 1 422 ? -0.588 -26.812 14.172 1 96.38 422 VAL B N 1
ATOM 8499 C CA . VAL B 1 422 ? -1.763 -26.359 13.43 1 96.38 422 VAL B CA 1
ATOM 8500 C C . VAL B 1 422 ? -1.896 -27.156 12.133 1 96.38 422 VAL B C 1
ATOM 8502 O O . VAL B 1 422 ? -3.002 -27.547 11.75 1 96.38 422 VAL B O 1
ATOM 8505 N N . TRP B 1 423 ? -0.823 -27.422 11.461 1 96 423 TRP B N 1
ATOM 8506 C CA . TRP B 1 423 ? -0.848 -28.203 10.219 1 96 423 TRP B CA 1
ATOM 8507 C C . TRP B 1 423 ? -1.352 -29.609 10.477 1 96 423 TRP B C 1
ATOM 8509 O O . TRP B 1 423 ? -2.086 -30.172 9.656 1 96 423 TRP B O 1
ATOM 8519 N N . ASP B 1 424 ? -1.016 -30.125 11.641 1 94.81 424 ASP B N 1
ATOM 8520 C CA . ASP B 1 424 ? -1.39 -31.484 11.992 1 94.81 424 ASP B CA 1
ATOM 8521 C C . ASP B 1 424 ? -2.885 -31.594 12.281 1 94.81 424 ASP B C 1
ATOM 8523 O O . ASP B 1 424 ? -3.461 -32.688 12.219 1 94.81 424 ASP B O 1
ATOM 8527 N N . GLN B 1 425 ? -3.543 -30.484 12.555 1 94.69 425 GLN B N 1
ATOM 8528 C CA . GLN B 1 425 ? -4.973 -30.469 12.852 1 94.69 425 GLN B CA 1
ATOM 8529 C C . GLN B 1 425 ? -5.801 -30.531 11.57 1 94.69 425 GLN B C 1
ATOM 8531 O O . GLN B 1 425 ? -6.996 -30.828 11.617 1 94.69 425 GLN B O 1
ATOM 8536 N N . ILE B 1 426 ? -5.191 -30.266 10.422 1 96.5 426 ILE B N 1
ATOM 8537 C CA . ILE B 1 426 ? -5.891 -30.359 9.148 1 96.5 426 ILE B CA 1
ATOM 8538 C C . ILE B 1 426 ? -6.074 -31.828 8.781 1 96.5 426 ILE B C 1
ATOM 8540 O O . ILE B 1 426 ? -5.137 -32.625 8.875 1 96.5 426 ILE B O 1
ATOM 8544 N N . PRO B 1 427 ? -7.277 -32.188 8.367 1 95.38 427 PRO B N 1
ATOM 8545 C CA . PRO B 1 427 ? -7.516 -33.594 8.008 1 95.38 427 PRO B CA 1
ATOM 8546 C C . PRO B 1 427 ? -6.527 -34.125 6.965 1 95.38 427 PRO B C 1
ATOM 8548 O O . PRO B 1 427 ? -6.25 -33.438 5.977 1 95.38 427 PRO B O 1
ATOM 8551 N N . GLU B 1 428 ? -6.051 -35.312 7.078 1 93.19 428 GLU B N 1
ATOM 8552 C CA . GLU B 1 428 ? -5.012 -35.875 6.238 1 93.19 428 GLU B CA 1
ATOM 8553 C C . GLU B 1 428 ? -5.496 -36.062 4.805 1 93.19 428 GLU B C 1
ATOM 8555 O O . GLU B 1 428 ? -4.707 -35.938 3.859 1 93.19 428 GLU B O 1
ATOM 8560 N N . GLU B 1 429 ? -6.77 -36.219 4.68 1 91.5 429 GLU B N 1
ATOM 8561 C CA . GLU B 1 429 ? -7.355 -36.469 3.363 1 91.5 429 GLU B CA 1
ATOM 8562 C C . GLU B 1 429 ? -7.246 -35.219 2.479 1 91.5 429 GLU B C 1
ATOM 8564 O O . GLU B 1 429 ? -7.312 -35.344 1.251 1 91.5 429 GLU B O 1
ATOM 8569 N N . LEU B 1 430 ? -7.066 -34.156 3.172 1 93.62 430 LEU B N 1
ATOM 8570 C CA . LEU B 1 430 ? -7.066 -32.875 2.439 1 93.62 430 LEU B CA 1
ATOM 8571 C C . LEU B 1 430 ? -5.645 -32.438 2.117 1 93.62 430 LEU B C 1
ATOM 8573 O O . LEU B 1 430 ? -5.441 -31.5 1.353 1 93.62 430 LEU B O 1
ATOM 8577 N N . LYS B 1 431 ? -4.664 -33.125 2.652 1 94.81 431 LYS B N 1
ATOM 8578 C CA . LYS B 1 431 ? -3.27 -32.688 2.531 1 94.81 431 LYS B CA 1
ATOM 8579 C C . LYS B 1 431 ? -2.52 -33.562 1.53 1 94.81 431 LYS B C 1
ATOM 8581 O O . LYS B 1 431 ? -2.943 -34.688 1.239 1 94.81 431 LYS B O 1
ATOM 8586 N N . TYR B 1 432 ? -1.509 -33.031 0.987 1 94.62 432 TYR B N 1
ATOM 8587 C CA . TYR B 1 432 ? -0.58 -33.781 0.164 1 94.62 432 TYR B CA 1
ATOM 8588 C C . TYR B 1 432 ? 0.338 -34.656 1.029 1 94.62 432 TYR B C 1
ATOM 8590 O O . TYR B 1 432 ? 0.811 -34.188 2.076 1 94.62 432 TYR B O 1
ATOM 8598 N N . ASN B 1 433 ? 0.505 -35.812 0.646 1 92.62 433 ASN B N 1
ATOM 8599 C CA . ASN B 1 433 ? 1.43 -36.75 1.301 1 92.62 433 ASN B CA 1
ATOM 8600 C C . ASN B 1 433 ? 2.641 -37.031 0.422 1 92.62 433 ASN B C 1
ATOM 8602 O O . ASN B 1 433 ? 2.529 -37.75 -0.572 1 92.62 433 ASN B O 1
ATOM 8606 N N . GLU B 1 434 ? 3.73 -36.594 0.805 1 90.19 434 GLU B N 1
ATOM 8607 C CA . GLU B 1 434 ? 4.957 -36.719 0.022 1 90.19 434 GLU B CA 1
ATOM 8608 C C . GLU B 1 434 ? 5.387 -38.188 -0.108 1 90.19 434 GLU B C 1
ATOM 8610 O O . GLU B 1 434 ? 5.969 -38.562 -1.12 1 90.19 434 GLU B O 1
ATOM 8615 N N . LEU B 1 435 ? 5.145 -39 0.852 1 86.19 435 LEU B N 1
ATOM 8616 C CA . LEU B 1 435 ? 5.559 -40.375 0.865 1 86.19 435 LEU B CA 1
ATOM 8617 C C . LEU B 1 435 ? 4.789 -41.188 -0.179 1 86.19 435 LEU B C 1
ATOM 8619 O O . LEU B 1 435 ? 5.375 -42 -0.912 1 86.19 435 LEU B O 1
ATOM 8623 N N . THR B 1 436 ? 3.477 -40.906 -0.262 1 87.62 436 THR B N 1
ATOM 8624 C CA . THR B 1 436 ? 2.641 -41.656 -1.188 1 87.62 436 THR B CA 1
ATOM 8625 C C . THR B 1 436 ? 2.506 -40.938 -2.52 1 87.62 436 THR B C 1
ATOM 8627 O O . THR B 1 436 ? 2.074 -41.531 -3.516 1 87.62 436 THR B O 1
ATOM 8630 N N . GLY B 1 437 ? 2.881 -39.688 -2.564 1 87.19 437 GLY B N 1
ATOM 8631 C CA . GLY B 1 437 ? 2.721 -38.875 -3.75 1 87.19 437 GLY B CA 1
ATOM 8632 C C . GLY B 1 437 ? 1.274 -38.5 -4.035 1 87.19 437 GLY B C 1
ATOM 8633 O O . GLY B 1 437 ? 0.965 -37.938 -5.086 1 87.19 437 GLY B O 1
ATOM 8634 N N . SER B 1 438 ? 0.286 -38.938 -3.117 1 88.44 438 SER B N 1
ATOM 8635 C CA . SER B 1 438 ? -1.146 -38.688 -3.234 1 88.44 438 SER B CA 1
ATOM 8636 C C . SER B 1 438 ? -1.646 -38.969 -4.648 1 88.44 438 SER B C 1
ATOM 8638 O O . SER B 1 438 ? -2.354 -38.156 -5.238 1 88.44 438 SER B O 1
ATOM 8640 N N . GLN B 1 439 ? -1.358 -40.031 -5.215 1 86.38 439 GLN B N 1
ATOM 8641 C CA . GLN B 1 439 ? -1.65 -40.406 -6.602 1 86.38 439 GLN B CA 1
ATOM 8642 C C . GLN B 1 439 ? -3.146 -40.625 -6.809 1 86.38 439 GLN B C 1
ATOM 8644 O O . GLN B 1 439 ? -3.639 -40.531 -7.934 1 86.38 439 GLN B O 1
ATOM 8649 N N . HIS B 1 440 ? -3.83 -40.75 -5.703 1 85.94 440 HIS B N 1
ATOM 8650 C CA . HIS B 1 440 ? -5.27 -41 -5.785 1 85.94 440 HIS B CA 1
ATOM 8651 C C . HIS B 1 440 ? -6.012 -39.688 -6.082 1 85.94 440 HIS B C 1
ATOM 8653 O O . HIS B 1 440 ? -7.172 -39.719 -6.5 1 85.94 440 HIS B O 1
ATOM 8659 N N . ILE B 1 441 ? -5.363 -38.562 -5.867 1 90 441 ILE B N 1
ATOM 8660 C CA . ILE B 1 441 ? -5.969 -37.25 -6.113 1 90 441 ILE B CA 1
ATOM 8661 C C . ILE B 1 441 ? -5.816 -36.875 -7.586 1 90 441 ILE B C 1
ATOM 8663 O O . ILE B 1 441 ? -4.727 -37 -8.148 1 90 441 ILE B O 1
ATOM 8667 N N . PRO B 1 442 ? -6.957 -36.469 -8.234 1 85.94 442 PRO B N 1
ATOM 8668 C CA . PRO B 1 442 ? -6.852 -36.062 -9.633 1 85.94 442 PRO B CA 1
ATOM 8669 C C . PRO B 1 442 ? -5.824 -34.938 -9.844 1 85.94 442 PRO B C 1
ATOM 8671 O O . PRO B 1 442 ? -5.609 -34.125 -8.945 1 85.94 442 PRO B O 1
ATOM 8674 N N . PRO B 1 443 ? -5.238 -34.844 -11 1 85.38 443 PRO B N 1
ATOM 8675 C CA . PRO B 1 443 ? -4.074 -34 -11.258 1 85.38 443 PRO B CA 1
ATOM 8676 C C . PRO B 1 443 ? -4.336 -32.531 -10.938 1 85.38 443 PRO B C 1
ATOM 8678 O O . PRO B 1 443 ? -3.498 -31.859 -10.305 1 85.38 443 PRO B O 1
ATOM 8681 N N . PRO B 1 444 ? -5.48 -31.891 -11.367 1 83.19 444 PRO B N 1
ATOM 8682 C CA . PRO B 1 444 ? -5.66 -30.484 -11.047 1 83.19 444 PRO B CA 1
ATOM 8683 C C . PRO B 1 444 ? -5.695 -30.219 -9.539 1 83.19 444 PRO B C 1
ATOM 8685 O O . PRO B 1 444 ? -5.121 -29.234 -9.07 1 83.19 444 PRO B O 1
ATOM 8688 N N . GLN B 1 445 ? -6.352 -31.094 -8.852 1 90 445 GLN B N 1
ATOM 8689 C CA . GLN B 1 445 ? -6.406 -30.984 -7.402 1 90 445 GLN B CA 1
ATOM 8690 C C . GLN B 1 445 ? -5.047 -31.281 -6.777 1 90 445 GLN B C 1
ATOM 8692 O O . GLN B 1 445 ? -4.648 -30.641 -5.801 1 90 445 GLN B O 1
ATOM 8697 N N . ARG B 1 446 ? -4.406 -32.312 -7.297 1 91.44 446 ARG B N 1
ATOM 8698 C CA . ARG B 1 446 ? -3.1 -32.719 -6.777 1 91.44 446 ARG B CA 1
ATOM 8699 C C . ARG B 1 446 ? -2.098 -31.562 -6.891 1 91.44 446 ARG B C 1
ATOM 8701 O O . ARG B 1 446 ? -1.271 -31.359 -5.996 1 91.44 446 ARG B O 1
ATOM 8708 N N . TYR B 1 447 ? -2.174 -30.828 -8.008 1 88.75 447 TYR B N 1
ATOM 8709 C CA . TYR B 1 447 ? -1.312 -29.672 -8.195 1 88.75 447 TYR B CA 1
ATOM 8710 C C . TYR B 1 447 ? -1.49 -28.672 -7.055 1 88.75 447 TYR B C 1
ATOM 8712 O O . TYR B 1 447 ? -0.509 -28.172 -6.5 1 88.75 447 TYR B O 1
ATOM 8720 N N . VAL B 1 448 ? -2.703 -28.375 -6.711 1 91.88 448 VAL B N 1
ATOM 8721 C CA . VAL B 1 448 ? -3.023 -27.359 -5.715 1 91.88 448 VAL B CA 1
ATOM 8722 C C . VAL B 1 448 ? -2.582 -27.828 -4.332 1 91.88 448 VAL B C 1
ATOM 8724 O O . VAL B 1 448 ? -2.029 -27.062 -3.549 1 91.88 448 VAL B O 1
ATOM 8727 N N . VAL B 1 449 ? -2.826 -29.094 -4.004 1 94.56 449 VAL B N 1
ATOM 8728 C CA . VAL B 1 449 ? -2.469 -29.594 -2.684 1 94.56 449 VAL B CA 1
ATOM 8729 C C . VAL B 1 449 ? -0.948 -29.688 -2.557 1 94.56 449 VAL B C 1
ATOM 8731 O O . VAL B 1 449 ? -0.395 -29.453 -1.48 1 94.56 449 VAL B O 1
ATOM 8734 N N . MET B 1 450 ? -0.246 -30.047 -3.648 1 94.19 450 MET B N 1
ATOM 8735 C CA . MET B 1 450 ? 1.213 -30.094 -3.631 1 94.19 450 MET B CA 1
ATOM 8736 C C . MET B 1 450 ? 1.803 -28.703 -3.402 1 94.19 450 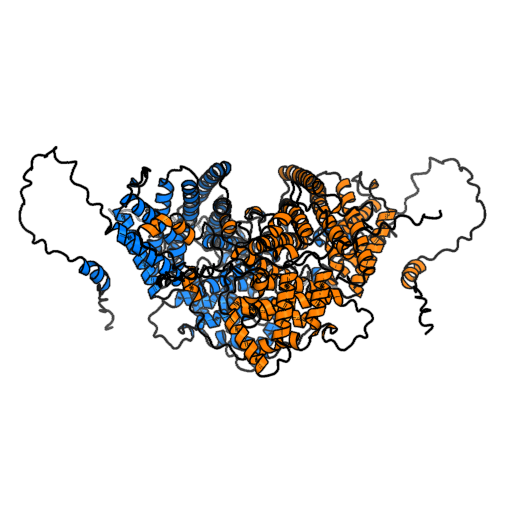MET B C 1
ATOM 8738 O O . MET B 1 450 ? 2.74 -28.547 -2.617 1 94.19 450 MET B O 1
ATOM 8742 N N . THR B 1 451 ? 1.263 -27.703 -4.125 1 93.25 451 THR B N 1
ATOM 8743 C CA . THR B 1 451 ? 1.778 -26.344 -3.971 1 93.25 451 THR B CA 1
ATOM 8744 C C . THR B 1 451 ? 1.491 -25.812 -2.568 1 93.25 451 THR B C 1
ATOM 8746 O O . THR B 1 451 ? 2.301 -25.078 -2.002 1 93.25 451 THR B O 1
ATOM 8749 N N . THR B 1 452 ? 0.366 -26.141 -2.031 1 95.62 452 THR B N 1
ATOM 8750 C CA . THR B 1 452 ? 0.045 -25.75 -0.667 1 95.62 452 THR B CA 1
ATOM 8751 C C . THR B 1 452 ? 1.002 -26.406 0.328 1 95.62 452 THR B C 1
ATOM 8753 O O . THR B 1 452 ? 1.428 -25.766 1.295 1 95.62 452 THR B O 1
ATOM 8756 N N . TYR B 1 453 ? 1.28 -27.672 0.055 1 96.56 453 TYR B N 1
ATOM 8757 C CA . TYR B 1 453 ? 2.248 -28.375 0.881 1 96.56 453 TYR B CA 1
ATOM 8758 C C . TYR B 1 453 ? 3.613 -27.703 0.828 1 96.56 453 TYR B C 1
ATOM 8760 O O . TYR B 1 453 ? 4.258 -27.516 1.861 1 96.56 453 TYR B O 1
ATOM 8768 N N . MET B 1 454 ? 4.051 -27.359 -0.342 1 96.62 454 MET B N 1
ATOM 8769 C CA . MET B 1 454 ? 5.336 -26.672 -0.486 1 96.62 454 MET B CA 1
ATOM 8770 C C . MET B 1 454 ? 5.32 -25.328 0.218 1 96.62 454 MET B C 1
ATOM 8772 O O . MET B 1 454 ? 6.332 -24.891 0.775 1 96.62 454 MET B O 1
ATOM 8776 N N . ASP B 1 455 ? 4.18 -24.672 0.158 1 96.38 455 ASP B N 1
ATOM 8777 C CA . ASP B 1 455 ? 4.043 -23.391 0.839 1 96.38 455 ASP B CA 1
ATOM 8778 C C . ASP B 1 455 ? 4.254 -23.531 2.344 1 96.38 455 ASP B C 1
ATOM 8780 O O . ASP B 1 455 ? 4.922 -22.703 2.969 1 96.38 455 ASP B O 1
ATOM 8784 N N . GLN B 1 456 ? 3.674 -24.547 2.885 1 97 456 GLN B N 1
ATOM 8785 C CA . GLN B 1 456 ? 3.84 -24.859 4.305 1 97 456 GLN B CA 1
ATOM 8786 C C . GLN B 1 456 ? 5.285 -25.234 4.621 1 97 456 GLN B C 1
ATOM 8788 O O . GLN B 1 456 ? 5.855 -24.75 5.602 1 97 456 GLN B O 1
ATOM 8793 N N . GLN B 1 457 ? 5.879 -26.062 3.811 1 96.75 457 GLN B N 1
ATOM 8794 C CA . GLN B 1 457 ? 7.262 -26.484 4 1 96.75 457 GLN B CA 1
ATOM 8795 C C . GLN B 1 457 ? 8.219 -25.297 3.879 1 96.75 457 GLN B C 1
ATOM 8797 O O . GLN B 1 457 ? 9.258 -25.266 4.547 1 96.75 457 GLN B O 1
ATOM 8802 N N . TYR B 1 458 ? 7.836 -24.406 3.021 1 97.38 458 TYR B N 1
ATOM 8803 C CA . TYR B 1 458 ? 8.688 -23.25 2.789 1 97.38 458 TYR B CA 1
ATOM 8804 C C . TYR B 1 458 ? 8.797 -22.391 4.043 1 97.38 458 TYR B C 1
ATOM 8806 O O . TYR B 1 458 ? 9.828 -21.75 4.289 1 97.38 458 TYR B O 1
ATOM 8814 N N . ASN B 1 459 ? 7.746 -22.266 4.875 1 97.81 459 ASN B N 1
ATOM 8815 C CA . ASN B 1 459 ? 7.836 -21.609 6.172 1 97.81 459 ASN B CA 1
ATOM 8816 C C . ASN B 1 459 ? 8.945 -22.203 7.035 1 97.81 459 ASN B C 1
ATOM 8818 O O . ASN B 1 459 ? 9.75 -21.469 7.609 1 97.81 459 ASN B O 1
ATOM 8822 N N . CYS B 1 460 ? 8.969 -23.5 7.062 1 96.94 460 CYS B N 1
ATOM 8823 C CA . CYS B 1 460 ? 10 -24.203 7.828 1 96.94 460 CYS B CA 1
ATOM 8824 C C . CYS B 1 460 ? 11.383 -23.953 7.246 1 96.94 460 CYS B C 1
ATOM 8826 O O . CYS B 1 460 ? 12.336 -23.703 7.988 1 96.94 460 CYS B O 1
ATOM 8828 N N . PHE B 1 461 ? 11.453 -24.047 5.988 1 96.94 461 PHE B N 1
ATOM 8829 C CA . PHE B 1 461 ? 12.711 -23.812 5.289 1 96.94 461 PHE B CA 1
ATOM 8830 C C . PHE B 1 461 ? 13.305 -22.469 5.672 1 96.94 461 PHE B C 1
ATOM 8832 O O . PHE B 1 461 ? 14.484 -22.375 6.02 1 96.94 461 PHE B O 1
ATOM 8839 N N . LEU B 1 462 ? 12.5 -21.391 5.574 1 96.31 462 LEU B N 1
ATOM 8840 C CA . LEU B 1 462 ? 12.977 -20.047 5.844 1 96.31 462 LEU B CA 1
ATOM 8841 C C . LEU B 1 462 ? 13.445 -19.906 7.285 1 96.31 462 LEU B C 1
ATOM 8843 O O . LEU B 1 462 ? 14.469 -19.266 7.551 1 96.31 462 LEU B O 1
ATOM 8847 N N . LEU B 1 463 ? 12.734 -20.484 8.242 1 95.69 463 LEU B N 1
ATOM 8848 C CA . LEU B 1 463 ? 13.094 -20.406 9.648 1 95.69 463 LEU B CA 1
ATOM 8849 C C . LEU B 1 463 ? 14.383 -21.172 9.938 1 95.69 463 LEU B C 1
ATOM 8851 O O . LEU B 1 463 ? 15.266 -20.672 10.633 1 95.69 463 LEU B O 1
ATOM 8855 N N . HIS B 1 464 ? 14.469 -22.344 9.383 1 95 464 HIS B N 1
ATOM 8856 C CA . HIS B 1 464 ? 15.688 -23.125 9.586 1 95 464 HIS B CA 1
ATOM 8857 C C . HIS B 1 464 ? 16.891 -22.438 8.961 1 95 464 HIS B C 1
ATOM 8859 O O . HIS B 1 464 ? 17.984 -22.469 9.523 1 95 464 HIS B O 1
ATOM 8865 N N . ARG B 1 465 ? 16.703 -21.906 7.797 1 93.94 465 ARG B N 1
ATOM 8866 C CA . ARG B 1 465 ? 17.781 -21.156 7.16 1 93.94 465 ARG B CA 1
ATOM 8867 C C . ARG B 1 465 ? 18.25 -20 8.039 1 93.94 465 ARG B C 1
ATOM 8869 O O . ARG B 1 465 ? 19.453 -19.781 8.188 1 93.94 465 ARG B O 1
ATOM 8876 N N . LYS B 1 466 ? 17.266 -19.281 8.531 1 92 466 LYS B N 1
ATOM 8877 C CA . LYS B 1 466 ? 17.594 -18.156 9.398 1 92 466 LYS B CA 1
ATOM 8878 C C . LYS B 1 466 ? 18.359 -18.609 10.633 1 92 466 LYS B C 1
ATOM 8880 O O . LYS B 1 466 ? 19.328 -17.984 11.039 1 92 466 LYS B O 1
ATOM 8885 N N . LEU B 1 467 ? 17.969 -19.719 11.242 1 90.56 467 LEU B N 1
ATOM 8886 C CA . LEU B 1 467 ? 18.625 -20.266 12.422 1 90.56 467 LEU B CA 1
ATOM 8887 C C . LEU B 1 467 ? 20.047 -20.703 12.102 1 90.56 467 LEU B C 1
ATOM 8889 O O . LEU B 1 467 ? 20.984 -20.422 12.867 1 90.56 467 LEU B O 1
ATOM 8893 N N . VAL B 1 468 ? 20.25 -21.312 10.992 1 89.5 468 VAL B N 1
ATOM 8894 C CA . VAL B 1 468 ? 21.562 -21.828 10.594 1 89.5 468 VAL B CA 1
ATOM 8895 C C . VAL B 1 468 ? 22.516 -20.672 10.305 1 89.5 468 VAL B C 1
ATOM 8897 O O . VAL B 1 468 ? 23.688 -20.734 10.648 1 89.5 468 VAL B O 1
ATOM 8900 N N . ASN B 1 469 ? 22.016 -19.625 9.695 1 86.19 469 ASN B N 1
ATOM 8901 C CA . ASN B 1 469 ? 22.859 -18.484 9.312 1 86.19 469 ASN B CA 1
ATOM 8902 C C . ASN B 1 469 ? 23.234 -17.641 10.516 1 86.19 469 ASN B C 1
ATOM 8904 O O . ASN B 1 469 ? 24.297 -17 10.516 1 86.19 469 ASN B O 1
ATOM 8908 N N . GLU B 1 470 ? 22.406 -17.672 11.539 1 86.69 470 GLU B N 1
ATOM 8909 C CA . GLU B 1 470 ? 22.609 -16.719 12.625 1 86.69 470 GLU B CA 1
ATOM 8910 C C . GLU B 1 470 ? 23.078 -17.406 13.891 1 86.69 470 GLU B C 1
ATOM 8912 O O . GLU B 1 470 ? 23.609 -16.766 14.797 1 86.69 470 GLU B O 1
ATOM 8917 N N . THR B 1 471 ? 22.812 -18.688 13.883 1 84.56 471 THR B N 1
ATOM 8918 C CA . THR B 1 471 ? 23.188 -19.422 15.086 1 84.56 471 THR B CA 1
ATOM 8919 C C . THR B 1 471 ? 23.969 -20.672 14.719 1 84.56 471 THR B C 1
ATOM 8921 O O . THR B 1 471 ? 24.266 -20.906 13.539 1 84.56 471 THR B O 1
ATOM 8924 N N . GLN B 1 472 ? 24.406 -21.453 15.773 1 80.69 472 GLN B N 1
ATOM 8925 C CA . GLN B 1 472 ? 25.094 -22.734 15.57 1 80.69 472 GLN B CA 1
ATOM 8926 C C . GLN B 1 472 ? 24.094 -23.875 15.484 1 80.69 472 GLN B C 1
ATOM 8928 O O . GLN B 1 472 ? 24.359 -24.969 15.984 1 80.69 472 GLN B O 1
ATOM 8933 N N . TRP B 1 473 ? 23.062 -23.578 14.883 1 79.19 473 TRP B N 1
ATOM 8934 C CA . TRP B 1 473 ? 21.984 -24.562 14.742 1 79.19 473 TRP B CA 1
ATOM 8935 C C . TRP B 1 473 ? 22.391 -25.672 13.773 1 79.19 473 TRP B C 1
ATOM 8937 O O . TRP B 1 473 ? 23.234 -25.469 12.906 1 79.19 473 TRP B O 1
ATOM 8947 N N . THR B 1 474 ? 21.781 -26.812 14.039 1 85.69 474 THR B N 1
ATOM 8948 C CA . THR B 1 474 ? 22.031 -27.953 13.164 1 85.69 474 THR B CA 1
ATOM 8949 C C . THR B 1 474 ? 21.422 -27.719 11.781 1 85.69 474 THR B C 1
ATOM 8951 O O . THR B 1 474 ? 20.344 -27.141 11.656 1 85.69 474 THR B O 1
ATOM 8954 N N . ARG B 1 475 ? 22.016 -28.188 10.758 1 90.88 475 ARG B N 1
ATOM 8955 C CA . ARG B 1 475 ? 21.594 -27.953 9.375 1 90.88 475 ARG B CA 1
ATOM 8956 C C . ARG B 1 475 ? 20.656 -29.047 8.898 1 90.88 475 ARG B C 1
ATOM 8958 O O . ARG B 1 475 ? 20 -28.906 7.859 1 90.88 475 ARG B O 1
ATOM 8965 N N . GLU B 1 476 ? 20.516 -30.062 9.625 1 92.56 476 GLU B N 1
ATOM 8966 C CA . GLU B 1 476 ? 19.766 -31.25 9.195 1 92.56 476 GLU B CA 1
ATOM 8967 C C . GLU B 1 476 ? 18.328 -30.875 8.844 1 92.56 476 GLU B C 1
ATOM 8969 O O . GLU B 1 476 ? 17.828 -31.266 7.785 1 92.56 476 GLU B O 1
ATOM 8974 N N . PRO B 1 477 ? 17.672 -30.109 9.75 1 93.94 477 PRO B N 1
ATOM 8975 C CA . PRO B 1 477 ? 16.297 -29.766 9.383 1 93.94 477 PRO B CA 1
ATOM 8976 C C . PRO B 1 477 ? 16.203 -28.938 8.109 1 93.94 477 PRO B C 1
ATOM 8978 O O . PRO B 1 477 ? 15.242 -29.047 7.348 1 93.94 477 PRO B O 1
ATOM 8981 N N . LEU B 1 478 ? 17.172 -28.109 7.879 1 95.12 478 LEU B N 1
ATOM 8982 C CA . LEU B 1 478 ? 17.219 -27.312 6.664 1 95.12 478 LEU B CA 1
ATOM 8983 C C . LEU B 1 478 ? 17.375 -28.188 5.43 1 95.12 478 LEU B C 1
ATOM 8985 O O . LEU B 1 478 ? 16.719 -27.969 4.41 1 95.12 478 LEU B O 1
ATOM 8989 N N . TYR B 1 479 ? 18.219 -29.234 5.539 1 95.38 479 TYR B N 1
ATOM 8990 C CA . TYR B 1 479 ? 18.422 -30.172 4.434 1 95.38 479 TYR B CA 1
ATOM 8991 C C . TYR B 1 479 ? 17.141 -30.938 4.133 1 95.38 479 TYR B C 1
ATOM 8993 O O . TYR B 1 479 ? 16.781 -31.125 2.969 1 95.38 479 TYR B O 1
ATOM 9001 N N . LYS B 1 480 ? 16.516 -31.328 5.195 1 94.62 480 LYS B N 1
ATOM 9002 C CA . LYS B 1 480 ? 15.281 -32.094 5.016 1 94.62 480 LYS B CA 1
ATOM 9003 C C . LYS B 1 480 ? 14.234 -31.234 4.297 1 94.62 480 LYS B C 1
ATOM 9005 O O . LYS B 1 480 ? 13.57 -31.719 3.371 1 94.62 480 LYS B O 1
ATOM 9010 N N . ALA B 1 481 ? 14.047 -30.016 4.758 1 96 481 ALA B N 1
ATOM 9011 C CA . ALA B 1 481 ? 13.094 -29.109 4.125 1 96 481 ALA B CA 1
ATOM 9012 C C . ALA B 1 481 ? 13.484 -28.812 2.68 1 96 481 ALA B C 1
ATOM 9014 O O . ALA B 1 481 ? 12.625 -28.734 1.8 1 96 481 ALA B O 1
ATOM 9015 N N . SER B 1 482 ? 14.766 -28.641 2.416 1 96.25 482 SER B N 1
ATOM 9016 C CA . SER B 1 482 ? 15.266 -28.344 1.077 1 96.25 482 SER B CA 1
ATOM 9017 C C . SER B 1 482 ? 15.008 -29.516 0.125 1 96.25 482 SER B C 1
ATOM 9019 O O . SER B 1 482 ? 14.586 -29.312 -1.016 1 96.25 482 SER B O 1
ATOM 9021 N N . ARG B 1 483 ? 15.281 -30.703 0.622 1 96.06 483 ARG B N 1
ATOM 9022 C CA . ARG B 1 483 ? 15.039 -31.906 -0.184 1 96.06 483 ARG B CA 1
ATOM 9023 C C . ARG B 1 483 ? 13.562 -32.062 -0.511 1 96.06 483 ARG B C 1
ATOM 9025 O O . ARG B 1 483 ? 13.203 -32.375 -1.641 1 96.06 483 ARG B O 1
ATOM 9032 N N . SER B 1 484 ? 12.781 -31.828 0.484 1 96.12 484 SER B N 1
ATOM 9033 C CA . SER B 1 484 ? 11.336 -31.922 0.286 1 96.12 484 SER B CA 1
ATOM 9034 C C . SER B 1 484 ? 10.859 -30.938 -0.773 1 96.12 484 SER B C 1
ATOM 9036 O O . SER B 1 484 ? 10.055 -31.297 -1.642 1 96.12 484 SER B O 1
ATOM 9038 N N . LEU B 1 485 ? 11.289 -29.688 -0.707 1 96.94 485 LEU B N 1
ATOM 9039 C CA . LEU B 1 485 ? 10.906 -28.656 -1.659 1 96.94 485 LEU B CA 1
ATOM 9040 C C . LEU B 1 485 ? 11.367 -29 -3.066 1 96.94 485 LEU B C 1
ATOM 9042 O O . LEU B 1 485 ? 10.609 -28.875 -4.027 1 96.94 485 LEU B O 1
ATOM 9046 N N . LEU B 1 486 ? 12.609 -29.453 -3.193 1 96.62 486 LEU B N 1
ATOM 9047 C CA . LEU B 1 486 ? 13.156 -29.828 -4.492 1 96.62 486 LEU B CA 1
ATOM 9048 C C . LEU B 1 486 ? 12.375 -30.984 -5.094 1 96.62 486 LEU B C 1
ATOM 9050 O O . LEU B 1 486 ? 11.922 -30.922 -6.238 1 96.62 486 LEU B O 1
ATOM 9054 N N . ASN B 1 487 ? 12.188 -32.031 -4.289 1 95.06 487 ASN B N 1
ATOM 9055 C CA . ASN B 1 487 ? 11.508 -33.219 -4.766 1 95.06 487 ASN B CA 1
ATOM 9056 C C . ASN B 1 487 ? 10.07 -32.938 -5.18 1 95.06 487 ASN B C 1
ATOM 9058 O O . ASN B 1 487 ? 9.609 -33.406 -6.219 1 95.06 487 ASN B O 1
ATOM 9062 N N . THR B 1 488 ? 9.391 -32.219 -4.312 1 95.31 488 THR B N 1
ATOM 9063 C CA . THR B 1 488 ? 7.996 -31.891 -4.605 1 95.31 488 THR B CA 1
ATOM 9064 C C . THR B 1 488 ? 7.891 -30.984 -5.824 1 95.31 488 THR B C 1
ATOM 9066 O O . THR B 1 488 ? 6.961 -31.125 -6.629 1 95.31 488 THR B O 1
ATOM 9069 N N . SER B 1 489 ? 8.797 -30.047 -5.977 1 94.56 489 SER B N 1
ATOM 9070 C CA . SER B 1 489 ? 8.805 -29.172 -7.148 1 94.56 489 SER B CA 1
ATOM 9071 C C . SER B 1 489 ? 8.969 -29.969 -8.438 1 94.56 489 SER B C 1
ATOM 9073 O O . SER B 1 489 ? 8.336 -29.672 -9.445 1 94.56 489 SER B O 1
ATOM 9075 N N . LEU B 1 490 ? 9.812 -30.984 -8.422 1 94.12 490 LEU B N 1
ATOM 9076 C CA . LEU B 1 490 ? 10.008 -31.844 -9.586 1 94.12 490 LEU B CA 1
ATOM 9077 C C . LEU B 1 490 ? 8.727 -32.625 -9.906 1 94.12 490 LEU B C 1
ATOM 9079 O O . LEU B 1 490 ? 8.375 -32.781 -11.078 1 94.12 490 LEU B O 1
ATOM 9083 N N . GLN B 1 491 ? 8.062 -33.031 -8.891 1 91.94 491 GLN B N 1
ATOM 9084 C CA . GLN B 1 491 ? 6.805 -33.75 -9.086 1 91.94 491 GLN B CA 1
ATOM 9085 C C . GLN B 1 491 ? 5.738 -32.844 -9.688 1 91.94 491 GLN B C 1
ATOM 9087 O O . GLN B 1 491 ? 4.93 -33.281 -10.508 1 91.94 491 GLN B O 1
ATOM 9092 N N . VAL B 1 492 ? 5.703 -31.609 -9.242 1 90.44 492 VAL B N 1
ATOM 9093 C CA . VAL B 1 492 ? 4.746 -30.641 -9.758 1 90.44 492 VAL B CA 1
ATOM 9094 C C . VAL B 1 492 ? 4.973 -30.438 -11.258 1 90.44 492 VAL B C 1
ATOM 9096 O O . VAL B 1 492 ? 4.02 -30.359 -12.031 1 90.44 492 VAL B O 1
ATOM 9099 N N . VAL B 1 493 ? 6.203 -30.328 -11.688 1 88 493 VAL B N 1
ATOM 9100 C CA . VAL B 1 493 ? 6.531 -30.141 -13.094 1 88 493 VAL B CA 1
ATOM 9101 C C . VAL B 1 493 ? 6.125 -31.375 -13.891 1 88 493 VAL B C 1
ATOM 9103 O O . VAL B 1 493 ? 5.562 -31.266 -14.984 1 88 493 VAL B O 1
ATOM 9106 N N . SER B 1 494 ? 6.387 -32.531 -13.305 1 85.31 494 SER B N 1
ATOM 9107 C CA . SER B 1 494 ? 6.016 -33.781 -13.961 1 85.31 494 SER B CA 1
ATOM 9108 C C . SER B 1 494 ? 4.5 -33.906 -14.125 1 85.31 494 SER B C 1
ATOM 9110 O O . SER B 1 494 ? 4.016 -34.438 -15.109 1 85.31 494 SER B O 1
ATOM 9112 N N . LEU B 1 495 ? 3.83 -33.5 -13.109 1 83.94 495 LEU B N 1
ATOM 9113 C CA . LEU B 1 495 ? 2.373 -33.531 -13.148 1 83.94 495 LEU B CA 1
ATOM 9114 C C . LEU B 1 495 ? 1.849 -32.594 -14.234 1 83.94 495 LEU B C 1
ATOM 9116 O O . LEU B 1 495 ? 0.879 -32.906 -14.922 1 83.94 495 LEU B O 1
ATOM 9120 N N . SER B 1 496 ? 2.418 -31.438 -14.359 1 76.69 496 SER B N 1
ATOM 9121 C CA . SER B 1 496 ? 1.984 -30.438 -15.328 1 76.69 496 SER B CA 1
ATOM 9122 C C . SER B 1 496 ? 2.168 -30.938 -16.766 1 76.69 496 SER B C 1
ATOM 9124 O O . SER B 1 496 ? 1.392 -30.578 -17.656 1 76.69 496 SER B O 1
ATOM 9126 N N . ASP B 1 497 ? 3.074 -31.719 -16.984 1 71.06 497 ASP B N 1
ATOM 9127 C CA . ASP B 1 497 ? 3.352 -32.281 -18.312 1 71.06 497 ASP B CA 1
ATOM 9128 C C . ASP B 1 497 ? 2.322 -33.344 -18.672 1 71.06 497 ASP B C 1
ATOM 9130 O O . ASP B 1 497 ? 2.043 -33.562 -19.859 1 71.06 497 ASP B O 1
ATOM 9134 N N . GLN B 1 498 ? 1.876 -33.906 -17.609 1 66.62 498 GLN B N 1
ATOM 9135 C CA . GLN B 1 498 ? 0.929 -34.969 -17.859 1 66.62 498 GLN B CA 1
ATOM 9136 C C . GLN B 1 498 ? -0.465 -34.438 -18.156 1 66.62 498 GLN B C 1
ATOM 9138 O O . GLN B 1 498 ? -1.255 -35.094 -18.844 1 66.62 498 GLN B O 1
ATOM 9143 N N . VAL B 1 499 ? -0.596 -33.281 -17.562 1 61.88 499 VAL B N 1
ATOM 9144 C CA . VAL B 1 499 ? -1.958 -32.781 -17.703 1 61.88 499 VAL B CA 1
ATOM 9145 C C . VAL B 1 499 ? -2.004 -31.703 -18.766 1 61.88 499 VAL B C 1
ATOM 9147 O O . VAL B 1 499 ? -1.404 -30.641 -18.609 1 61.88 499 VAL B O 1
ATOM 9150 N N . PHE B 1 500 ? -2.41 -32.062 -19.969 1 53.44 500 PHE B N 1
ATOM 9151 C CA . PHE B 1 500 ? -2.523 -31.172 -21.094 1 53.44 500 PHE B CA 1
ATOM 9152 C C . PHE B 1 500 ? -3.188 -29.859 -20.672 1 53.44 500 PHE B C 1
ATOM 9154 O O . PHE B 1 500 ? -2.85 -28.797 -21.188 1 53.44 500 PHE B O 1
ATOM 9161 N N . ASN B 1 501 ? -4.02 -30.016 -19.797 1 54.53 501 ASN B N 1
ATOM 9162 C CA . ASN B 1 501 ? -4.91 -28.906 -19.484 1 54.53 501 ASN B CA 1
ATOM 9163 C C . ASN B 1 501 ? -4.266 -27.922 -18.516 1 54.53 501 ASN B C 1
ATOM 9165 O O . ASN B 1 501 ? -4.805 -26.828 -18.281 1 54.53 501 ASN B O 1
ATOM 9169 N N . MET B 1 502 ? -3.068 -28.312 -18.062 1 54.47 502 MET B N 1
ATOM 9170 C CA . MET B 1 502 ? -2.543 -27.406 -17.047 1 54.47 502 MET B CA 1
ATOM 9171 C C . MET B 1 502 ? -1.263 -26.734 -17.516 1 54.47 502 MET B C 1
ATOM 9173 O O . MET B 1 502 ? -0.42 -26.344 -16.703 1 54.47 502 MET B O 1
ATOM 9177 N N . GLN B 1 503 ? -1.01 -26.625 -18.781 1 54.25 503 GLN B N 1
ATOM 9178 C CA . GLN B 1 503 ? 0.278 -26.016 -19.109 1 54.25 503 GLN B CA 1
ATOM 9179 C C . GLN B 1 503 ? 0.388 -24.609 -18.562 1 54.25 503 GLN B C 1
ATOM 9181 O O . GLN B 1 503 ? 0.074 -23.641 -19.25 1 54.25 503 GLN B O 1
ATOM 9186 N N . ARG B 1 504 ? 0.503 -24.562 -17.297 1 61.72 504 ARG B N 1
ATOM 9187 C CA . ARG B 1 504 ? 0.751 -23.328 -16.562 1 61.72 504 ARG B CA 1
ATOM 9188 C C . ARG B 1 504 ? 2.236 -22.984 -16.547 1 61.72 504 ARG B C 1
ATOM 9190 O O . ARG B 1 504 ? 3.08 -23.859 -16.797 1 61.72 504 ARG B O 1
ATOM 9197 N N . ASP B 1 505 ? 2.502 -21.75 -16.812 1 70.06 505 ASP B N 1
ATOM 9198 C CA . ASP B 1 505 ? 3.842 -21.25 -16.5 1 70.06 505 ASP B CA 1
ATOM 9199 C C . ASP B 1 505 ? 4.367 -21.859 -15.203 1 70.06 505 ASP B C 1
ATOM 9201 O O . ASP B 1 505 ? 3.865 -21.547 -14.125 1 70.06 505 ASP B O 1
ATOM 9205 N N . ILE B 1 506 ? 5.141 -22.969 -15.406 1 78.81 506 ILE B N 1
ATOM 9206 C CA . ILE B 1 506 ? 5.617 -23.719 -14.258 1 78.81 506 ILE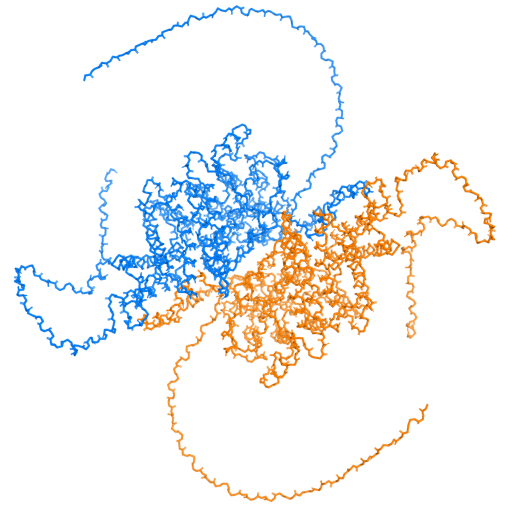 B CA 1
ATOM 9207 C C . ILE B 1 506 ? 6.82 -23.016 -13.633 1 78.81 506 ILE B C 1
ATOM 9209 O O . ILE B 1 506 ? 7.293 -23.406 -12.562 1 78.81 506 ILE B O 1
ATOM 9213 N N . SER B 1 507 ? 7.211 -21.953 -14.273 1 86.19 507 SER B N 1
ATOM 9214 C CA . SER B 1 507 ? 8.406 -21.266 -13.797 1 86.19 507 SER B CA 1
ATOM 9215 C C . SER B 1 507 ? 8.195 -20.703 -12.391 1 86.19 507 SER B C 1
ATOM 9217 O O . SER B 1 507 ? 9.141 -20.625 -11.609 1 86.19 507 SER B O 1
ATOM 9219 N N . TRP B 1 508 ? 7.051 -20.438 -12.078 1 86.31 508 TRP B N 1
ATOM 9220 C CA . TRP B 1 508 ? 6.832 -19.797 -10.781 1 86.31 508 TRP B CA 1
ATOM 9221 C C . TRP B 1 508 ? 7.102 -20.781 -9.648 1 86.31 508 TRP B C 1
ATOM 9223 O O . TRP B 1 508 ? 7.75 -20.438 -8.656 1 86.31 508 TRP B O 1
ATOM 9233 N N . SER B 1 509 ? 6.617 -22.016 -9.758 1 86.5 509 SER B N 1
ATOM 9234 C CA . SER B 1 509 ? 6.809 -22.984 -8.688 1 86.5 509 SER B CA 1
ATOM 9235 C C . SER B 1 509 ? 8.266 -23.422 -8.586 1 86.5 509 SER B C 1
ATOM 9237 O O . SER B 1 509 ? 8.781 -23.656 -7.488 1 86.5 509 SER B O 1
ATOM 9239 N N . ILE B 1 510 ? 8.906 -23.469 -9.727 1 91.12 510 ILE B N 1
ATOM 9240 C CA . ILE B 1 510 ? 10.305 -23.875 -9.789 1 91.12 510 ILE B CA 1
ATOM 9241 C C . ILE B 1 510 ? 11.172 -22.812 -9.117 1 91.12 510 ILE B C 1
ATOM 9243 O O . ILE B 1 510 ? 12.055 -23.141 -8.32 1 91.12 510 ILE B O 1
ATOM 9247 N N . LEU B 1 511 ? 10.844 -21.594 -9.398 1 91.44 511 LEU B N 1
ATOM 9248 C CA . LEU B 1 511 ? 11.672 -20.5 -8.883 1 91.44 511 LEU B CA 1
ATOM 9249 C C . LEU B 1 511 ? 11.336 -20.203 -7.43 1 91.44 511 LEU B C 1
ATOM 9251 O O . LEU B 1 511 ? 12.227 -19.938 -6.621 1 91.44 511 LEU B O 1
ATOM 9255 N N . TYR B 1 512 ? 10.133 -20.297 -7.094 1 90.75 512 TYR B N 1
ATOM 9256 C CA . TYR B 1 512 ? 9.695 -19.859 -5.77 1 90.75 512 TYR B CA 1
ATOM 9257 C C . TYR B 1 512 ? 9.945 -20.953 -4.73 1 90.75 512 TYR B C 1
ATOM 9259 O O . TYR B 1 512 ? 10.406 -20.672 -3.625 1 90.75 512 TYR B O 1
ATOM 9267 N N . TYR B 1 513 ? 9.711 -22.172 -5.086 1 93.5 513 TYR B N 1
ATOM 9268 C CA . TYR B 1 513 ? 9.852 -23.25 -4.113 1 93.5 513 TYR B CA 1
ATOM 9269 C C . TYR B 1 513 ? 11.086 -24.109 -4.41 1 93.5 513 TYR B C 1
ATOM 9271 O O . TYR B 1 513 ? 11.82 -24.484 -3.494 1 93.5 513 TYR B O 1
ATOM 9279 N N . GLY B 1 514 ? 11.297 -24.422 -5.641 1 95.38 514 GLY B N 1
ATOM 9280 C CA . GLY B 1 514 ? 12.336 -25.359 -6.023 1 95.38 514 GLY B CA 1
ATOM 9281 C C . GLY B 1 514 ? 13.734 -24.797 -5.891 1 95.38 514 GLY B C 1
ATOM 9282 O O . GLY B 1 514 ? 14.617 -25.422 -5.312 1 95.38 514 GLY B O 1
ATOM 9283 N N . LEU B 1 515 ? 13.891 -23.609 -6.398 1 95 515 LEU B N 1
ATOM 9284 C CA . LEU B 1 515 ? 15.211 -23 -6.488 1 95 515 LEU B CA 1
ATOM 9285 C C . LEU B 1 515 ? 15.828 -22.828 -5.105 1 95 515 LEU B C 1
ATOM 9287 O O . LEU B 1 515 ? 17.016 -23.125 -4.906 1 95 515 LEU B O 1
ATOM 9291 N N . PRO B 1 516 ? 15.109 -22.328 -4.133 1 94.5 516 PRO B N 1
ATOM 9292 C CA . PRO B 1 516 ? 15.719 -22.188 -2.807 1 94.5 516 PRO B CA 1
ATOM 9293 C C . PRO B 1 516 ? 16.25 -23.516 -2.258 1 94.5 516 PRO B C 1
ATOM 9295 O O . PRO B 1 516 ? 17.375 -23.578 -1.775 1 94.5 516 PRO B O 1
ATOM 9298 N N . GLY B 1 517 ? 15.414 -24.531 -2.324 1 95 517 GLY B N 1
ATOM 9299 C CA . GLY B 1 517 ? 15.867 -25.828 -1.881 1 95 517 GLY B CA 1
ATOM 9300 C C . GLY B 1 517 ? 17.047 -26.359 -2.68 1 95 517 GLY B C 1
ATOM 9301 O O . GLY B 1 517 ? 18.016 -26.875 -2.109 1 95 517 GLY B O 1
ATOM 9302 N N . ALA B 1 518 ? 17 -26.234 -3.969 1 96.25 518 ALA B N 1
ATOM 9303 C CA . ALA B 1 518 ? 18.078 -26.672 -4.855 1 96.25 518 ALA B CA 1
ATOM 9304 C C . ALA B 1 518 ? 19.375 -25.938 -4.555 1 96.25 518 ALA B C 1
ATOM 9306 O O . ALA B 1 518 ? 20.453 -26.547 -4.562 1 96.25 518 ALA B O 1
ATOM 9307 N N . SER B 1 519 ? 19.312 -24.688 -4.309 1 93.69 519 SER B N 1
ATOM 9308 C CA . SER B 1 519 ? 20.484 -23.859 -4.086 1 93.69 519 SER B CA 1
ATOM 9309 C C . SER B 1 519 ? 21.219 -24.266 -2.805 1 93.69 519 SER B C 1
ATOM 9311 O O . SER B 1 519 ? 22.438 -24.375 -2.783 1 93.69 519 SER B O 1
ATOM 9313 N N . ILE B 1 520 ? 20.438 -24.469 -1.734 1 93.19 520 ILE B N 1
ATOM 9314 C CA . ILE B 1 520 ? 21.031 -24.844 -0.461 1 93.19 520 ILE B CA 1
ATOM 9315 C C . ILE B 1 520 ? 21.766 -26.188 -0.618 1 93.19 520 ILE B C 1
ATOM 9317 O O . ILE B 1 520 ? 22.906 -26.328 -0.168 1 93.19 520 ILE B O 1
ATOM 9321 N N . LEU B 1 521 ? 21.125 -27.141 -1.232 1 94.44 521 LEU B N 1
ATOM 9322 C CA . LEU B 1 521 ? 21.703 -28.469 -1.41 1 94.44 521 LEU B CA 1
ATOM 9323 C C . LEU B 1 521 ? 22.938 -28.422 -2.318 1 94.44 521 LEU B C 1
ATOM 9325 O O . LEU B 1 521 ? 23.953 -29.031 -2.016 1 94.44 521 LEU B O 1
ATOM 9329 N N . ALA B 1 522 ? 22.859 -27.688 -3.381 1 93 522 ALA B N 1
ATOM 9330 C CA . ALA B 1 522 ? 23.953 -27.578 -4.336 1 93 522 ALA B CA 1
ATOM 9331 C C . ALA B 1 522 ? 25.172 -26.922 -3.697 1 93 522 ALA B C 1
ATOM 9333 O O . ALA B 1 522 ? 26.297 -27.406 -3.85 1 93 522 ALA B O 1
ATOM 9334 N N . VAL B 1 523 ? 24.984 -25.844 -3.027 1 89.56 523 VAL B N 1
ATOM 9335 C CA . VAL B 1 523 ? 26.078 -25.094 -2.43 1 89.56 523 VAL B CA 1
ATOM 9336 C C . VAL B 1 523 ? 26.75 -25.922 -1.336 1 89.56 523 VAL B C 1
ATOM 9338 O O . VAL B 1 523 ? 27.969 -25.938 -1.213 1 89.56 523 VAL B O 1
ATOM 9341 N N . ASP B 1 524 ? 25.922 -26.547 -0.537 1 89.75 524 ASP B N 1
ATOM 9342 C CA . ASP B 1 524 ? 26.5 -27.312 0.564 1 89.75 524 ASP B CA 1
ATOM 9343 C C . ASP B 1 524 ? 27.234 -28.547 0.05 1 89.75 524 ASP B C 1
ATOM 9345 O O . ASP B 1 524 ? 28.219 -29 0.649 1 89.75 524 ASP B O 1
ATOM 9349 N N . LEU B 1 525 ? 26.766 -29.156 -1.037 1 89.44 525 LEU B N 1
ATOM 9350 C CA . LEU B 1 525 ? 27.5 -30.234 -1.68 1 89.44 525 LEU B CA 1
ATOM 9351 C C . LEU B 1 525 ? 28.844 -29.734 -2.209 1 89.44 525 LEU B C 1
ATOM 9353 O O . LEU B 1 525 ? 29.844 -30.438 -2.137 1 89.44 525 LEU B O 1
ATOM 9357 N N . LEU B 1 526 ? 28.844 -28.547 -2.73 1 87.44 526 LEU B N 1
ATOM 9358 C CA . LEU B 1 526 ? 30.062 -27.922 -3.23 1 87.44 526 LEU B CA 1
ATOM 9359 C C . LEU B 1 526 ? 31.047 -27.672 -2.094 1 87.44 526 LEU B C 1
ATOM 9361 O O . LEU B 1 526 ? 32.25 -27.922 -2.238 1 87.44 526 LEU B O 1
ATOM 9365 N N . LYS B 1 527 ? 30.484 -27.156 -1.032 1 84.25 527 LYS B N 1
ATOM 9366 C CA . LYS B 1 527 ? 31.328 -26.922 0.137 1 84.25 527 LYS B CA 1
ATOM 9367 C C . LYS B 1 527 ? 31.953 -28.234 0.626 1 84.25 527 LYS B C 1
ATOM 9369 O O . LYS B 1 527 ? 33.125 -28.25 1.051 1 84.25 527 LYS B O 1
ATOM 9374 N N . ASP B 1 528 ? 31.172 -29.234 0.662 1 84.44 528 ASP B N 1
ATOM 9375 C CA . ASP B 1 528 ? 31.625 -30.531 1.141 1 84.44 528 ASP B CA 1
ATOM 9376 C C . ASP B 1 528 ? 32.719 -31.094 0.248 1 84.44 528 ASP B C 1
ATOM 9378 O O . ASP B 1 528 ? 33.625 -31.781 0.725 1 84.44 528 ASP B O 1
ATOM 9382 N N . LEU B 1 529 ? 32.625 -30.844 -1.028 1 82.62 529 LEU B N 1
ATOM 9383 C CA . LEU B 1 529 ? 33.625 -31.312 -1.986 1 82.62 529 LEU B CA 1
ATOM 9384 C C . LEU B 1 529 ? 34.969 -30.625 -1.747 1 82.62 529 LEU B C 1
ATOM 9386 O O . LEU B 1 529 ? 36 -31.25 -1.908 1 82.62 529 LEU B O 1
ATOM 9390 N N . HIS B 1 530 ? 34.938 -29.297 -1.42 1 75.06 530 HIS B N 1
ATOM 9391 C CA . HIS B 1 530 ? 36.188 -28.531 -1.283 1 75.06 530 HIS B CA 1
ATOM 9392 C C . HIS B 1 530 ? 36.594 -28.391 0.182 1 75.06 530 HIS B C 1
ATOM 9394 O O . HIS B 1 530 ? 37.438 -27.578 0.515 1 75.06 530 HIS B O 1
ATOM 9400 N N . ARG B 1 531 ? 36.125 -28.906 1.059 1 63.88 531 ARG B N 1
ATOM 9401 C CA . ARG B 1 531 ? 36.375 -28.859 2.496 1 63.88 531 ARG B CA 1
ATOM 9402 C C . ARG B 1 531 ? 37.875 -28.938 2.795 1 63.88 531 ARG B C 1
ATOM 9404 O O . ARG B 1 531 ? 38.438 -30.047 2.824 1 63.88 531 ARG B O 1
ATOM 9411 N N . THR B 1 532 ? 38.688 -28.422 2.104 1 52.12 532 THR B N 1
ATOM 9412 C CA . THR B 1 532 ? 39.719 -28.047 3.051 1 52.12 532 THR B CA 1
ATOM 9413 C C . THR B 1 532 ? 39.125 -27.328 4.262 1 52.12 532 THR B C 1
ATOM 9415 O O . THR B 1 532 ? 39.844 -26.922 5.172 1 52.12 532 THR B O 1
ATOM 9418 N N . PHE B 1 533 ? 37.844 -26.922 4.238 1 45.38 533 PHE B N 1
ATOM 9419 C CA . PHE B 1 533 ? 37.312 -25.938 5.188 1 45.38 533 PHE B CA 1
ATOM 9420 C C . PHE B 1 533 ? 37.062 -26.594 6.551 1 45.38 533 PHE B C 1
ATOM 9422 O O . PHE B 1 533 ? 36.688 -27.75 6.637 1 45.38 533 PHE B O 1
ATOM 9429 N N . ASP B 1 534 ? 37.75 -26.25 7.496 1 47.22 534 ASP B N 1
ATOM 9430 C CA . ASP B 1 534 ? 37.906 -26.594 8.906 1 47.22 534 ASP B CA 1
ATOM 9431 C C . ASP B 1 534 ? 36.531 -26.906 9.539 1 47.22 534 ASP B C 1
ATOM 9433 O O . ASP B 1 534 ? 36.469 -27.203 10.734 1 47.22 534 ASP B O 1
ATOM 9437 N N . THR B 1 535 ? 35.438 -26.422 8.992 1 50.28 535 THR B N 1
ATOM 9438 C CA . THR B 1 535 ? 34.281 -26.625 9.844 1 50.28 535 THR B CA 1
ATOM 9439 C C . THR B 1 535 ? 33.594 -27.938 9.492 1 50.28 535 THR B C 1
ATOM 9441 O O . THR B 1 535 ? 33.219 -28.172 8.344 1 50.28 535 THR B O 1
ATOM 9444 N N . PRO B 1 536 ? 33.781 -28.984 10.312 1 49.06 536 PRO B N 1
ATOM 9445 C CA . PRO B 1 536 ? 33.031 -30.234 10.141 1 49.06 536 PRO B CA 1
ATOM 9446 C C . PRO B 1 536 ? 31.578 -30.016 9.742 1 49.06 536 PRO B C 1
ATOM 9448 O O . PRO B 1 536 ? 30.875 -29.219 10.383 1 49.06 536 PRO B O 1
ATOM 9451 N N . ASN B 1 537 ? 31.281 -30.141 8.508 1 57.28 537 ASN B N 1
ATOM 9452 C CA . ASN B 1 537 ? 29.859 -30.078 8.188 1 57.28 537 ASN B CA 1
ATOM 9453 C C . ASN B 1 537 ? 29.109 -31.312 8.711 1 57.28 537 ASN B C 1
ATOM 9455 O O . ASN B 1 537 ? 28.828 -32.25 7.957 1 57.28 537 ASN B O 1
ATOM 9459 N N . SER B 1 538 ? 29.109 -31.641 10.023 1 57.22 538 SER B N 1
ATOM 9460 C CA . SER B 1 538 ? 28.625 -32.812 10.766 1 57.22 538 SER B CA 1
ATOM 9461 C C . SER B 1 538 ? 27.234 -33.219 10.297 1 57.22 538 SER B C 1
ATOM 9463 O O . SER B 1 538 ? 26.812 -34.344 10.5 1 57.22 538 SER B O 1
ATOM 9465 N N . GLY B 1 539 ? 26.609 -32.406 9.32 1 66.62 539 GLY B N 1
ATOM 9466 C CA . GLY B 1 539 ? 25.234 -32.781 9.031 1 66.62 539 GLY B CA 1
ATOM 9467 C C . GLY B 1 539 ? 24.984 -33.062 7.559 1 66.62 539 GLY B C 1
ATOM 9468 O O . GLY B 1 539 ? 23.844 -33.312 7.152 1 66.62 539 GLY B O 1
ATOM 9469 N N . ILE B 1 540 ? 26 -33.312 6.758 1 74.62 540 ILE B N 1
ATOM 9470 C CA . ILE B 1 540 ? 25.859 -33.438 5.309 1 74.62 540 ILE B CA 1
ATOM 9471 C C . ILE B 1 540 ? 25.531 -34.906 4.953 1 74.62 540 ILE B C 1
ATOM 9473 O O . ILE B 1 540 ? 25 -35.156 3.877 1 74.62 540 ILE B O 1
ATOM 9477 N N . ASP B 1 541 ? 25.844 -35.812 5.883 1 74.62 541 ASP B N 1
ATOM 9478 C CA . ASP B 1 541 ? 25.594 -37.219 5.629 1 74.62 541 ASP B CA 1
ATOM 9479 C C . ASP B 1 541 ? 24.109 -37.5 5.461 1 74.62 541 ASP B C 1
ATOM 9481 O O . ASP B 1 541 ? 23.719 -38.531 4.895 1 74.62 541 ASP B O 1
ATOM 9485 N N . VAL B 1 542 ? 23.375 -36.594 5.934 1 76.69 542 VAL B N 1
ATOM 9486 C CA . VAL B 1 542 ? 21.922 -36.75 5.832 1 76.69 542 VAL B CA 1
ATOM 9487 C C . VAL B 1 542 ? 21.484 -36.531 4.387 1 76.69 542 VAL B C 1
ATOM 9489 O O . VAL B 1 542 ? 20.422 -37.031 3.979 1 76.69 542 VAL B O 1
ATOM 9492 N N . ILE B 1 543 ? 22.344 -35.938 3.615 1 85.38 543 ILE B N 1
ATOM 9493 C CA . ILE B 1 543 ? 22.016 -35.688 2.219 1 85.38 543 ILE B CA 1
ATOM 9494 C C . ILE B 1 543 ? 22.391 -36.906 1.366 1 85.38 543 ILE B C 1
ATOM 9496 O O . ILE B 1 543 ? 23.578 -37.25 1.264 1 85.38 543 ILE B O 1
ATOM 9500 N N . PRO B 1 544 ? 21.391 -37.625 0.896 1 91 544 PRO B N 1
ATOM 9501 C CA . PRO B 1 544 ? 21.734 -38.656 -0.095 1 91 544 PRO B CA 1
ATOM 9502 C C . PRO B 1 544 ? 22.344 -38.062 -1.364 1 91 544 PRO B C 1
ATOM 9504 O O . PRO B 1 544 ? 21.609 -37.656 -2.275 1 91 544 PRO B O 1
ATOM 9507 N N . ARG B 1 545 ? 23.594 -38.094 -1.493 1 91 545 ARG B N 1
ATOM 9508 C CA . ARG B 1 545 ? 24.359 -37.344 -2.488 1 91 545 ARG B CA 1
ATOM 9509 C C . ARG B 1 545 ? 23.922 -37.688 -3.902 1 91 545 ARG B C 1
ATOM 9511 O O . ARG B 1 545 ? 23.625 -36.812 -4.711 1 91 545 ARG B O 1
ATOM 9518 N N . ALA B 1 546 ? 23.828 -39.031 -4.219 1 91.75 546 ALA B N 1
ATOM 9519 C CA . ALA B 1 546 ? 23.484 -39.469 -5.566 1 91.75 546 ALA B CA 1
ATOM 9520 C C . ALA B 1 546 ? 22.094 -39 -5.965 1 91.75 546 ALA B C 1
ATOM 9522 O O . ALA B 1 546 ? 21.891 -38.5 -7.082 1 91.75 546 ALA B O 1
ATOM 9523 N N . GLU B 1 547 ? 21.234 -39.156 -5.039 1 93.56 547 GLU B N 1
ATOM 9524 C CA . GLU B 1 547 ? 19.859 -38.75 -5.305 1 93.56 547 GLU B CA 1
ATOM 9525 C C . GLU B 1 547 ? 19.766 -37.25 -5.539 1 93.56 547 GLU B C 1
ATOM 9527 O O . GLU B 1 547 ? 19.062 -36.781 -6.445 1 93.56 547 GLU B O 1
ATOM 9532 N N . VAL B 1 548 ? 20.406 -36.5 -4.719 1 94.94 548 VAL B N 1
ATOM 9533 C CA . VAL B 1 548 ? 20.344 -35.031 -4.793 1 94.94 548 VAL B CA 1
ATOM 9534 C C . VAL B 1 548 ? 20.984 -34.562 -6.098 1 94.94 548 VAL B C 1
ATOM 9536 O O . VAL B 1 548 ? 20.469 -33.656 -6.746 1 94.94 548 VAL B O 1
ATOM 9539 N N . ILE B 1 549 ? 22.078 -35.125 -6.492 1 95.12 549 ILE B N 1
ATOM 9540 C CA . ILE B 1 549 ? 22.75 -34.75 -7.73 1 95.12 549 ILE B CA 1
ATOM 9541 C C . ILE B 1 549 ? 21.828 -35.031 -8.914 1 95.12 549 ILE B C 1
ATOM 9543 O O . ILE B 1 549 ? 21.719 -34.188 -9.828 1 95.12 549 ILE B O 1
ATOM 9547 N N . GLN B 1 550 ? 21.203 -36.156 -8.898 1 96.12 550 GLN B N 1
ATOM 9548 C CA . GLN B 1 550 ? 20.266 -36.5 -9.953 1 96.12 550 GLN B CA 1
ATOM 9549 C C . GLN B 1 550 ? 19.109 -35.5 -10.016 1 96.12 550 GLN B C 1
ATOM 9551 O O . GLN B 1 550 ? 18.719 -35.031 -11.094 1 96.12 550 GLN B O 1
ATOM 9556 N N . ASN B 1 551 ? 18.531 -35.25 -8.852 1 96.31 551 ASN B N 1
ATOM 9557 C CA . ASN B 1 551 ? 17.406 -34.312 -8.797 1 96.31 551 ASN B CA 1
ATOM 9558 C C . ASN B 1 551 ? 17.812 -32.906 -9.242 1 96.31 551 ASN B C 1
ATOM 9560 O O . ASN B 1 551 ? 17.031 -32.219 -9.875 1 96.31 551 ASN B O 1
ATOM 9564 N N . LEU B 1 552 ? 18.984 -32.469 -8.867 1 96.81 552 LEU B N 1
ATOM 9565 C CA . LEU B 1 552 ? 19.5 -31.172 -9.305 1 96.81 552 LEU B CA 1
ATOM 9566 C C . LEU B 1 552 ? 19.641 -31.125 -10.82 1 96.81 552 LEU B C 1
ATOM 9568 O O . LEU B 1 552 ? 19.344 -30.109 -11.445 1 96.81 552 LEU B O 1
ATOM 9572 N N . ALA B 1 553 ? 20.109 -32.25 -11.375 1 97 553 ALA B N 1
ATOM 9573 C CA . ALA B 1 553 ? 20.25 -32.312 -12.828 1 97 553 ALA B CA 1
ATOM 9574 C C . ALA B 1 553 ? 18.906 -32.156 -13.523 1 97 553 ALA B C 1
ATOM 9576 O O . ALA B 1 553 ? 18.781 -31.438 -14.523 1 97 553 ALA B O 1
ATOM 9577 N N . ILE B 1 554 ? 17.969 -32.906 -13 1 96.75 554 ILE B N 1
ATOM 9578 C CA . ILE B 1 554 ? 16.609 -32.812 -13.555 1 96.75 554 ILE B CA 1
ATOM 9579 C C . ILE B 1 554 ? 16.078 -31.375 -13.375 1 96.75 554 ILE B C 1
ATOM 9581 O O . ILE B 1 554 ? 15.438 -30.844 -14.273 1 96.75 554 ILE B O 1
ATOM 9585 N N . PHE B 1 555 ? 16.281 -30.812 -12.234 1 96.69 555 PHE B N 1
ATOM 9586 C CA . PHE B 1 555 ? 15.852 -29.438 -11.945 1 96.69 555 PHE B CA 1
ATOM 9587 C C . PHE B 1 555 ? 16.438 -28.453 -12.945 1 96.69 555 PHE B C 1
ATOM 9589 O O . PHE B 1 555 ? 15.742 -27.578 -13.453 1 96.69 555 PHE B O 1
ATOM 9596 N N . ILE B 1 556 ? 17.688 -28.578 -13.234 1 96.31 556 ILE B N 1
ATOM 9597 C CA . ILE B 1 556 ? 18.391 -27.719 -14.195 1 96.31 556 ILE B CA 1
ATOM 9598 C C . ILE B 1 556 ? 17.781 -27.891 -15.578 1 96.31 556 ILE B C 1
ATOM 9600 O O . ILE B 1 556 ? 17.609 -26.922 -16.312 1 96.31 556 ILE B O 1
ATOM 9604 N N . SER B 1 557 ? 17.469 -29.109 -15.891 1 95.56 557 SER B N 1
ATOM 9605 C CA . SER B 1 557 ? 16.812 -29.375 -17.172 1 95.56 557 SER B CA 1
ATOM 9606 C C . SER B 1 557 ? 15.461 -28.688 -17.25 1 95.56 557 SER B C 1
ATOM 9608 O O . SER B 1 557 ? 15.07 -28.188 -18.312 1 95.56 557 SER B O 1
ATOM 9610 N N . ASN B 1 558 ? 14.742 -28.734 -16.125 1 93.81 558 ASN B N 1
ATOM 9611 C CA . ASN B 1 558 ? 13.453 -28.062 -16.078 1 93.81 558 ASN B CA 1
ATOM 9612 C C . ASN B 1 558 ? 13.602 -26.547 -16.266 1 93.81 558 ASN B C 1
ATOM 9614 O O . ASN B 1 558 ? 12.766 -25.906 -16.891 1 93.81 558 ASN B O 1
ATOM 9618 N N . LEU B 1 559 ? 14.594 -25.953 -15.633 1 93.81 559 LEU B N 1
ATOM 9619 C CA . LEU B 1 559 ? 14.875 -24.547 -15.844 1 93.81 559 LEU B CA 1
ATOM 9620 C C . LEU B 1 559 ? 15.133 -24.25 -17.312 1 93.81 559 LEU B C 1
ATOM 9622 O O . LEU B 1 559 ? 14.617 -23.281 -17.859 1 93.81 559 LEU B O 1
ATOM 9626 N N . GLN B 1 560 ? 15.859 -25.109 -17.984 1 93.5 560 GLN B N 1
ATOM 9627 C CA . GLN B 1 560 ? 16.156 -24.953 -19.406 1 93.5 560 GLN B CA 1
ATOM 9628 C C . GLN B 1 560 ? 14.875 -25.031 -20.25 1 93.5 560 GLN B C 1
ATOM 9630 O O . GLN B 1 560 ? 14.727 -24.297 -21.219 1 93.5 560 GLN B O 1
ATOM 9635 N N . ARG B 1 561 ? 14.086 -25.906 -19.844 1 89.38 561 ARG B N 1
ATOM 9636 C CA . ARG B 1 561 ? 12.805 -26.047 -20.547 1 89.38 561 ARG B CA 1
ATOM 9637 C C . ARG B 1 561 ? 11.992 -24.766 -20.453 1 89.38 561 ARG B C 1
ATOM 9639 O O . ARG B 1 561 ? 11.383 -24.328 -21.438 1 89.38 561 ARG B O 1
ATOM 9646 N N . SER B 1 562 ? 11.914 -24.203 -19.281 1 88.94 562 SER B N 1
ATOM 9647 C CA . SER B 1 562 ? 11.195 -22.938 -19.078 1 88.94 562 SER B CA 1
ATOM 9648 C C . SER B 1 562 ? 11.805 -21.828 -19.922 1 88.94 562 SER B C 1
ATOM 9650 O O . SER B 1 562 ? 11.094 -20.953 -20.422 1 88.94 562 SER B O 1
ATOM 9652 N N . ILE B 1 563 ? 13.102 -21.797 -20.031 1 90.56 563 ILE B N 1
ATOM 9653 C CA . ILE B 1 563 ? 13.805 -20.828 -20.859 1 90.56 563 ILE B CA 1
ATOM 9654 C C . ILE B 1 563 ? 13.43 -21.016 -22.328 1 90.56 563 ILE B C 1
ATOM 9656 O O . ILE B 1 563 ? 13.109 -20.047 -23.016 1 90.56 563 ILE B O 1
ATOM 9660 N N . ASN B 1 564 ? 13.375 -22.266 -22.75 1 88.5 564 ASN B N 1
ATOM 9661 C CA . ASN B 1 564 ? 13.07 -22.578 -24.141 1 88.5 564 ASN B CA 1
ATOM 9662 C C . ASN B 1 564 ? 11.641 -22.203 -24.5 1 88.5 564 ASN B C 1
ATOM 9664 O O . ASN B 1 564 ? 11.367 -21.797 -25.641 1 88.5 564 ASN B O 1
ATOM 9668 N N . ARG B 1 565 ? 10.82 -22.328 -23.547 1 83.94 565 ARG B N 1
ATOM 9669 C CA . ARG B 1 565 ? 9.414 -22.016 -23.781 1 83.94 565 ARG B CA 1
ATOM 9670 C C . ARG B 1 565 ? 9.164 -20.516 -23.625 1 83.94 565 ARG B C 1
ATOM 9672 O O . ARG B 1 565 ? 8.031 -20.047 -23.812 1 83.94 565 ARG B O 1
ATOM 9679 N N . ARG B 1 566 ? 10.172 -19.75 -23.297 1 83.88 566 ARG B N 1
ATOM 9680 C CA . ARG B 1 566 ? 10.102 -18.297 -23.141 1 83.88 566 ARG B CA 1
ATOM 9681 C C . ARG B 1 566 ? 8.992 -17.922 -22.172 1 83.88 566 ARG B C 1
ATOM 9683 O O . ARG B 1 566 ? 8.148 -17.062 -22.469 1 83.88 566 ARG B O 1
ATOM 9690 N N . GLU B 1 567 ? 8.969 -18.641 -21.062 1 86.5 567 GLU B N 1
ATOM 9691 C CA . GLU B 1 567 ? 8.008 -18.328 -20.016 1 86.5 567 GLU B CA 1
ATOM 9692 C C . GLU B 1 567 ? 8.281 -16.953 -19.422 1 86.5 567 GLU B C 1
ATOM 9694 O O . GLU B 1 567 ? 9.328 -16.359 -19.672 1 86.5 567 GLU B O 1
ATOM 9699 N N . VAL B 1 568 ? 7.387 -16.422 -18.766 1 85.69 568 VAL B N 1
ATOM 9700 C CA . VAL B 1 568 ? 7.379 -15.023 -18.328 1 85.69 568 VAL B CA 1
ATOM 9701 C C . VAL B 1 568 ? 8.594 -14.758 -17.438 1 85.69 568 VAL B C 1
ATOM 9703 O O . VAL B 1 568 ? 9.18 -13.68 -17.484 1 85.69 568 VAL B O 1
ATOM 9706 N N . ASN B 1 569 ? 9.016 -15.742 -16.578 1 89.06 569 ASN B N 1
ATOM 9707 C CA . ASN B 1 569 ? 10.156 -15.586 -15.68 1 89.06 569 ASN B CA 1
ATOM 9708 C C . ASN B 1 569 ? 11.453 -16.062 -16.328 1 89.06 569 ASN B C 1
ATOM 9710 O O . ASN B 1 569 ? 12.328 -16.594 -15.641 1 89.06 569 ASN B O 1
ATOM 9714 N N . GLN B 1 570 ? 11.617 -15.961 -17.562 1 88.31 570 GLN B N 1
ATOM 9715 C CA . GLN B 1 570 ? 12.734 -16.516 -18.312 1 88.31 570 GLN B CA 1
ATOM 9716 C C . GLN B 1 570 ? 14.062 -15.93 -17.828 1 88.31 570 GLN B C 1
ATOM 9718 O O . GLN B 1 570 ? 15.062 -16.656 -17.75 1 88.31 570 GLN B O 1
ATOM 9723 N N . THR B 1 571 ? 14.078 -14.664 -17.516 1 85.62 571 THR B N 1
ATOM 9724 C CA . THR B 1 571 ? 15.32 -14.031 -17.094 1 85.62 571 THR B CA 1
ATOM 9725 C C . THR B 1 571 ? 15.812 -14.648 -15.781 1 85.62 571 THR B C 1
ATOM 9727 O O . THR B 1 571 ? 17 -14.938 -15.633 1 85.62 571 THR B O 1
ATOM 9730 N N . SER B 1 572 ? 14.922 -14.828 -14.875 1 87.75 572 SER B N 1
ATOM 9731 C CA . SER B 1 572 ? 15.266 -15.461 -13.602 1 87.75 572 SER B CA 1
ATOM 9732 C C . SER B 1 572 ? 15.672 -16.922 -13.797 1 87.75 572 SER B C 1
ATOM 9734 O O . SER B 1 572 ? 16.578 -17.406 -13.125 1 87.75 572 SER B O 1
ATOM 9736 N N . CYS B 1 573 ? 14.992 -17.578 -14.703 1 91.38 573 CYS B N 1
ATOM 9737 C CA . CYS B 1 573 ? 15.32 -18.969 -14.992 1 91.38 573 CYS B CA 1
ATOM 9738 C C . CYS B 1 573 ? 16.719 -19.094 -15.602 1 91.38 573 CYS B C 1
ATOM 9740 O O . CYS B 1 573 ? 17.453 -20.016 -15.266 1 91.38 573 CYS B O 1
ATOM 9742 N N . LYS B 1 574 ? 17.078 -18.188 -16.516 1 90.06 574 LYS B N 1
ATOM 9743 C CA . LYS B 1 574 ? 18.406 -18.188 -17.125 1 90.06 574 LYS B CA 1
ATOM 9744 C C . LYS B 1 574 ? 19.484 -17.984 -16.078 1 90.06 574 LYS B C 1
ATOM 9746 O O . LYS B 1 574 ? 20.516 -18.672 -16.094 1 90.06 574 LYS B O 1
ATOM 9751 N N . TRP B 1 575 ? 19.234 -17.062 -15.211 1 86.94 575 TRP B N 1
ATOM 9752 C CA . TRP B 1 575 ? 20.172 -16.781 -14.133 1 86.94 575 TRP B CA 1
ATOM 9753 C C . TRP B 1 575 ? 20.359 -18 -13.234 1 86.94 575 TRP B C 1
ATOM 9755 O O . TRP B 1 575 ? 21.484 -18.391 -12.938 1 86.94 575 TRP B O 1
ATOM 9765 N N . ALA B 1 576 ? 19.281 -18.609 -12.812 1 90.12 576 ALA B N 1
ATOM 9766 C CA . ALA B 1 576 ? 19.312 -19.781 -11.945 1 90.12 576 ALA B CA 1
ATOM 9767 C C . ALA B 1 576 ? 19.984 -20.969 -12.641 1 90.12 576 ALA B C 1
ATOM 9769 O O . ALA B 1 576 ? 20.75 -21.719 -12.023 1 90.12 576 ALA B O 1
ATOM 9770 N N . HIS B 1 577 ? 19.625 -21.109 -13.906 1 93 577 HIS B N 1
ATOM 9771 C CA . HIS B 1 577 ? 20.203 -22.188 -14.703 1 93 577 HIS B CA 1
ATOM 9772 C C . HIS B 1 577 ? 21.719 -22.078 -14.773 1 93 577 HIS B C 1
ATOM 9774 O O . HIS B 1 577 ? 22.438 -23.062 -14.602 1 93 577 HIS B O 1
ATOM 9780 N N . ALA B 1 578 ? 22.25 -20.906 -15.023 1 89.25 578 ALA B N 1
ATOM 9781 C CA . ALA B 1 578 ? 23.688 -20.672 -15.148 1 89.25 578 ALA B CA 1
ATOM 9782 C C . ALA B 1 578 ? 24.406 -21 -13.844 1 89.25 578 ALA B C 1
ATOM 9784 O O . ALA B 1 578 ? 25.438 -21.656 -13.844 1 89.25 578 ALA B O 1
ATOM 9785 N N . ILE B 1 579 ? 23.875 -20.578 -12.766 1 87.69 579 ILE B N 1
ATOM 9786 C CA . ILE B 1 579 ? 24.5 -20.734 -11.461 1 87.69 579 ILE B CA 1
ATOM 9787 C C . ILE B 1 579 ? 24.516 -22.203 -11.07 1 87.69 579 ILE B C 1
ATOM 9789 O O . ILE B 1 579 ? 25.547 -22.75 -10.703 1 87.69 579 ILE B O 1
ATOM 9793 N N . LEU B 1 580 ? 23.375 -22.891 -11.172 1 92.31 580 LEU B N 1
ATOM 9794 C CA . LEU B 1 580 ? 23.25 -24.266 -10.711 1 92.31 580 LEU B CA 1
ATOM 9795 C C . LEU B 1 580 ? 24.031 -25.219 -11.633 1 92.31 580 LEU B C 1
ATOM 9797 O O . LEU B 1 580 ? 24.594 -26.203 -11.172 1 92.31 580 LEU B O 1
ATOM 9801 N N . SER B 1 581 ? 23.984 -24.875 -12.93 1 92.25 581 SER B N 1
ATOM 9802 C CA . SER B 1 581 ? 24.766 -25.672 -13.867 1 92.25 581 SER B CA 1
ATOM 9803 C C . SER B 1 581 ? 26.25 -25.562 -13.57 1 92.25 581 SER B C 1
ATOM 9805 O O . SER B 1 581 ? 26.984 -26.547 -13.672 1 92.25 581 SER B O 1
ATOM 9807 N N . GLY B 1 582 ? 26.672 -24.359 -13.258 1 89 582 GLY B N 1
ATOM 9808 C CA . GLY B 1 582 ? 28.062 -24.172 -12.883 1 89 582 GLY B CA 1
ATOM 9809 C C . GLY B 1 582 ? 28.469 -24.953 -11.648 1 89 582 GLY B C 1
ATOM 9810 O O . GLY B 1 582 ? 29.531 -25.578 -11.609 1 89 582 GLY B O 1
ATOM 9811 N N . ILE B 1 583 ? 27.656 -24.906 -10.641 1 90.06 583 ILE B N 1
ATOM 9812 C CA . ILE B 1 583 ? 27.922 -25.609 -9.383 1 90.06 583 ILE B CA 1
ATOM 9813 C C . ILE B 1 583 ? 27.922 -27.109 -9.617 1 90.06 583 ILE B C 1
ATOM 9815 O O . ILE B 1 583 ? 28.828 -27.812 -9.148 1 90.06 583 ILE B O 1
ATOM 9819 N N . LEU B 1 584 ? 26.859 -27.609 -10.312 1 92.12 584 LEU B N 1
ATOM 9820 C CA . LEU B 1 584 ? 26.75 -29.047 -10.562 1 92.12 584 LEU B CA 1
ATOM 9821 C C . LEU B 1 584 ? 27.922 -29.547 -11.398 1 92.12 584 LEU B C 1
ATOM 9823 O O . LEU B 1 584 ? 28.422 -30.656 -11.188 1 92.12 584 LEU B O 1
ATOM 9827 N N . GLY B 1 585 ? 28.391 -28.734 -12.367 1 89.88 585 GLY B N 1
ATOM 9828 C CA . GLY B 1 585 ? 29.578 -29.078 -13.148 1 89.88 585 GLY B CA 1
ATOM 9829 C C . GLY B 1 585 ? 30.812 -29.281 -12.297 1 89.88 585 GLY B C 1
ATOM 9830 O O . GLY B 1 585 ? 31.578 -30.219 -12.523 1 89.88 585 GLY B O 1
ATOM 9831 N N . GLU B 1 586 ? 30.938 -28.422 -11.328 1 88 586 GLU B N 1
ATOM 9832 C CA . GLU B 1 586 ? 32.062 -28.531 -10.422 1 88 586 GLU B CA 1
ATOM 9833 C C . GLU B 1 586 ? 31.953 -29.766 -9.531 1 88 586 GLU B C 1
ATOM 9835 O O . GLU B 1 586 ? 32.969 -30.359 -9.141 1 88 586 GLU B O 1
ATOM 9840 N N . ILE B 1 587 ? 30.828 -30.094 -9.102 1 88 587 ILE B N 1
ATOM 9841 C CA . ILE B 1 587 ? 30.578 -31.234 -8.227 1 88 587 ILE B CA 1
ATOM 9842 C C . ILE B 1 587 ? 30.859 -32.531 -8.984 1 88 587 ILE B C 1
ATOM 9844 O O . ILE B 1 587 ? 31.422 -33.469 -8.422 1 88 587 ILE B O 1
ATOM 9848 N N . ILE B 1 588 ? 30.484 -32.562 -10.211 1 88.19 588 ILE B N 1
ATOM 9849 C CA . ILE B 1 588 ? 30.625 -33.75 -11.008 1 88.19 588 ILE B CA 1
ATOM 9850 C C . ILE B 1 588 ? 32.062 -33.906 -11.492 1 88.19 588 ILE B C 1
ATOM 9852 O O . ILE B 1 588 ? 32.625 -35 -11.461 1 88.19 588 ILE B O 1
ATOM 9856 N N . ASP B 1 589 ? 32.625 -32.75 -11.977 1 83.94 589 ASP B N 1
ATOM 9857 C CA . ASP B 1 589 ? 34 -32.75 -12.484 1 83.94 589 ASP B CA 1
ATOM 9858 C C . ASP B 1 589 ? 34.844 -31.625 -11.844 1 83.94 589 ASP B C 1
ATOM 9860 O O . ASP B 1 589 ? 35.031 -30.578 -12.461 1 83.94 589 ASP B O 1
ATOM 9864 N N . PRO B 1 590 ? 35.344 -31.938 -10.617 1 78.94 590 PRO B N 1
ATOM 9865 C CA . PRO B 1 590 ? 36.094 -30.891 -9.922 1 78.94 590 PRO B CA 1
ATOM 9866 C C . PRO B 1 590 ? 37.344 -30.469 -10.664 1 78.94 590 PRO B C 1
ATOM 9868 O O . PRO B 1 590 ? 38.094 -31.328 -11.148 1 78.94 590 PRO B O 1
ATOM 9871 N N . LYS B 1 591 ? 37.562 -29.266 -11.141 1 63.59 591 LYS B N 1
ATOM 9872 C CA . LYS B 1 591 ? 38.75 -28.766 -11.828 1 63.59 591 LYS B CA 1
ATOM 9873 C C . LYS B 1 591 ? 39.969 -28.781 -10.906 1 63.59 591 LYS B C 1
ATOM 9875 O O . LYS B 1 591 ? 41.094 -29 -11.367 1 63.59 591 LYS B O 1
ATOM 9880 N N . TYR B 1 592 ? 39.969 -28.266 -9.641 1 53.59 592 TYR B N 1
ATOM 9881 C CA . TYR B 1 592 ? 41.156 -28.234 -8.797 1 53.59 592 TYR B CA 1
ATOM 9882 C C . TYR B 1 592 ? 41.281 -29.531 -7.996 1 53.59 592 TYR B C 1
ATOM 9884 O O . TYR B 1 592 ? 40.812 -29.609 -6.863 1 53.59 592 TYR B O 1
ATOM 9892 N N . ARG B 1 593 ? 41.344 -30.594 -8.68 1 48.03 593 ARG B N 1
ATOM 9893 C CA . ARG B 1 593 ? 41.781 -31.75 -7.906 1 48.03 593 ARG B CA 1
ATOM 9894 C C . ARG B 1 593 ? 43.156 -31.516 -7.32 1 48.03 593 ARG B C 1
ATOM 9896 O O . ARG B 1 593 ? 44.125 -31.281 -8.055 1 48.03 593 ARG B O 1
ATOM 9903 N N . LYS B 1 594 ? 43.375 -31 -6.305 1 43.66 594 LYS B N 1
ATOM 9904 C CA . LYS B 1 594 ? 44.688 -31.141 -5.68 1 43.66 594 LYS B CA 1
ATOM 9905 C C . LYS B 1 594 ? 45.25 -32.531 -5.918 1 43.66 594 LYS B C 1
ATOM 9907 O O . LYS B 1 594 ? 44.562 -33.531 -5.715 1 43.66 594 LYS B O 1
ATOM 9912 N N . PRO B 1 595 ? 46.344 -32.594 -6.602 1 38.44 595 PRO B N 1
ATOM 9913 C CA . PRO B 1 595 ? 47.031 -33.875 -6.543 1 38.44 595 PRO B CA 1
ATOM 9914 C C . PRO B 1 595 ? 47.156 -34.406 -5.121 1 38.44 595 PRO B C 1
ATOM 9916 O O . PRO B 1 595 ? 47.531 -33.656 -4.211 1 38.44 595 PRO B O 1
ATOM 9919 N N . LEU B 1 596 ? 46.312 -35.219 -4.691 1 36.97 596 LEU B N 1
ATOM 9920 C CA . LEU B 1 596 ? 46.656 -35.938 -3.473 1 36.97 596 LEU B CA 1
ATOM 9921 C C . LEU B 1 596 ? 48.156 -36.219 -3.426 1 36.97 596 LEU B C 1
ATOM 9923 O O . LEU B 1 596 ? 48.719 -36.875 -4.309 1 36.97 596 LEU B O 1
ATOM 9927 N N . THR B 1 597 ? 48.969 -35.344 -3.02 1 34.56 597 THR B N 1
ATOM 9928 C CA . THR B 1 597 ? 50.312 -35.781 -2.684 1 34.56 597 THR B CA 1
ATOM 9929 C C . THR B 1 597 ? 50.281 -37.125 -1.92 1 34.56 597 THR B C 1
ATOM 9931 O O . THR B 1 597 ? 49.625 -37.219 -0.869 1 34.56 597 THR B O 1
ATOM 9934 N N . THR B 1 598 ? 50.5 -38.344 -2.537 1 35.22 598 THR B N 1
ATOM 9935 C CA . THR B 1 598 ? 50.844 -39.688 -2.119 1 35.22 598 THR B CA 1
ATOM 9936 C C . THR B 1 598 ? 51.906 -39.656 -0.998 1 35.22 598 THR B C 1
ATOM 9938 O O . THR B 1 598 ? 52.438 -40.688 -0.608 1 35.22 598 THR B O 1
ATOM 9941 N N . GLU B 1 599 ? 52.438 -38.562 -0.55 1 33.59 599 GLU B N 1
ATOM 9942 C CA . GLU B 1 599 ? 53.562 -38.875 0.327 1 33.59 599 GLU B CA 1
ATOM 9943 C C . GLU B 1 599 ? 53.094 -39.562 1.605 1 33.59 599 GLU B C 1
ATOM 9945 O O . GLU B 1 599 ? 53.844 -40.375 2.186 1 33.59 599 GLU B O 1
ATOM 9950 N N . THR B 1 600 ? 52.125 -39.219 2.322 1 32.5 600 THR B N 1
ATOM 9951 C CA . THR B 1 600 ? 52.188 -39.75 3.68 1 32.5 600 THR B CA 1
ATOM 9952 C C . THR B 1 600 ? 51.625 -41.156 3.75 1 32.5 600 THR B C 1
ATOM 9954 O O . THR B 1 600 ? 51.594 -41.781 4.824 1 32.5 600 THR B O 1
ATOM 9957 N N . VAL B 1 601 ? 50.844 -41.75 2.723 1 33.28 601 VAL B N 1
ATOM 9958 C CA . VAL B 1 601 ? 50.5 -43.156 2.986 1 33.28 601 VAL B CA 1
ATOM 9959 C C . VAL B 1 601 ? 51.688 -44.062 2.602 1 33.28 601 VAL B C 1
ATOM 9961 O O . VAL B 1 601 ? 51.625 -44.719 1.57 1 33.28 601 VAL B O 1
ATOM 9964 N N . GLY B 1 602 ? 52.969 -43.781 2.701 1 25.81 602 GLY B N 1
ATOM 9965 C CA . GLY B 1 602 ? 53.906 -44.906 2.643 1 25.81 602 GLY B CA 1
ATOM 9966 C C . GLY B 1 602 ? 53.5 -46.062 3.566 1 25.81 602 GLY B C 1
ATOM 9967 O O . GLY B 1 602 ? 53.812 -47.219 3.279 1 25.81 602 GLY B O 1
ATOM 9968 N N . LYS B 1 603 ? 53.562 -45.875 4.887 1 25.58 603 LYS B N 1
ATOM 9969 C CA . LYS B 1 603 ? 53.812 -47.125 5.605 1 25.58 603 LYS B CA 1
ATOM 9970 C C . LYS B 1 603 ? 52.625 -48.031 5.559 1 25.58 603 LYS B C 1
ATOM 9972 O O . LYS B 1 603 ? 52.719 -49.219 5.945 1 25.58 603 LYS B O 1
ATOM 9977 N N . ARG B 1 604 ? 51.406 -47.688 5.785 1 25.06 604 ARG B N 1
ATOM 9978 C CA . ARG B 1 604 ? 50.625 -48.844 6.137 1 25.06 604 ARG B CA 1
ATOM 9979 C C . ARG B 1 604 ? 50.188 -49.625 4.891 1 25.06 604 ARG B C 1
ATOM 9981 O O . ARG B 1 604 ? 49.406 -49.125 4.074 1 25.06 604 ARG B O 1
ATOM 9988 N N . THR B 1 605 ? 51.156 -50.5 4.262 1 23.86 605 THR B N 1
ATOM 9989 C CA . THR B 1 605 ? 51.062 -51.5 3.201 1 23.86 605 THR B CA 1
ATOM 9990 C C . THR B 1 605 ? 49.875 -52.438 3.432 1 23.86 605 THR B C 1
ATOM 9992 O O . THR B 1 605 ? 49.875 -53.25 4.352 1 23.86 605 THR B O 1
ATOM 9995 N N . ALA B 1 606 ? 48.688 -52.031 3.543 1 23.17 606 ALA B N 1
ATOM 9996 C CA . ALA B 1 606 ? 47.812 -53.219 3.607 1 23.17 606 ALA B CA 1
ATOM 9997 C C . ALA B 1 606 ? 48.219 -54.25 2.568 1 23.17 606 ALA B C 1
ATOM 9999 O O . ALA B 1 606 ? 48.688 -53.906 1.487 1 23.17 606 ALA B O 1
ATOM 10000 N N . ALA B 1 607 ? 48.344 -55.5 2.977 1 24.31 607 ALA B N 1
ATOM 10001 C CA . ALA B 1 607 ? 48.312 -56.844 2.41 1 24.31 607 ALA B CA 1
ATOM 10002 C C . ALA B 1 607 ? 47.312 -56.938 1.252 1 24.31 607 ALA B C 1
ATOM 10004 O O . ALA B 1 607 ? 46.188 -56.406 1.334 1 24.31 607 ALA B O 1
ATOM 10005 N N . SER B 1 608 ? 47.719 -57.219 -0.033 1 23.39 608 SER B N 1
ATOM 10006 C CA . SER B 1 608 ? 47.25 -57.469 -1.393 1 23.39 608 SER B CA 1
ATOM 10007 C C . SER B 1 608 ? 46.125 -58.469 -1.411 1 23.39 608 SER B C 1
ATOM 10009 O O . SER B 1 608 ? 46.344 -59.688 -1.225 1 23.39 608 SER B O 1
ATOM 10011 N N . VAL B 1 609 ? 44.969 -58.406 -0.641 1 24.88 609 VAL B N 1
ATOM 10012 C CA . VAL B 1 609 ? 44.156 -59.562 -0.965 1 24.88 609 VAL B CA 1
ATOM 10013 C C . VAL B 1 609 ? 43.906 -59.625 -2.473 1 24.88 609 VAL B C 1
ATOM 10015 O O . VAL B 1 609 ? 43.531 -58.625 -3.094 1 24.88 609 VAL B O 1
ATOM 10018 N N . PRO B 1 610 ? 44.5 -60.656 -3.166 1 25.09 610 PRO B N 1
ATOM 10019 C CA . PRO B 1 610 ? 44.469 -61.031 -4.586 1 25.09 610 PRO B CA 1
ATOM 10020 C C . PRO B 1 610 ? 43.062 -61.062 -5.16 1 25.09 610 PRO B C 1
ATOM 10022 O O . PRO B 1 610 ? 42.25 -61.875 -4.734 1 25.09 610 PRO B O 1
ATOM 10025 N N . PHE B 1 611 ? 42.375 -59.938 -5.16 1 22.34 611 PHE B N 1
ATOM 10026 C CA . PHE B 1 611 ? 41.094 -60.125 -5.812 1 22.34 611 PHE B CA 1
ATOM 10027 C C . PHE B 1 611 ? 41.25 -60.594 -7.258 1 22.34 611 PHE B C 1
ATOM 10029 O O . PHE B 1 611 ? 42.031 -60 -8 1 22.34 611 PHE B O 1
ATOM 10036 N N . LEU B 1 612 ? 41.125 -61.844 -7.496 1 21.34 612 LEU B N 1
ATOM 10037 C CA . LEU B 1 612 ? 41.125 -62.562 -8.773 1 21.34 612 LEU B CA 1
ATOM 10038 C C . LEU B 1 612 ? 40.25 -61.812 -9.797 1 21.34 612 LEU B C 1
ATOM 10040 O O . LEU B 1 612 ? 39.125 -61.469 -9.516 1 21.34 612 LEU B O 1
ATOM 10044 N N . PRO B 1 613 ? 40.938 -61.188 -10.875 1 24.22 613 PRO B N 1
ATOM 10045 C CA . PRO B 1 613 ? 40.5 -60.469 -12.07 1 24.22 613 PRO B CA 1
ATOM 10046 C C . PRO B 1 613 ? 39.406 -61.219 -12.852 1 24.22 613 PRO B C 1
ATOM 10048 O O . PRO B 1 613 ? 39.719 -62.219 -13.516 1 24.22 613 PRO B O 1
ATOM 10051 N N . THR B 1 614 ? 38.344 -61.719 -12.188 1 20.8 614 THR B N 1
ATOM 10052 C CA . THR B 1 614 ? 37.625 -62.5 -13.172 1 20.8 614 THR B CA 1
ATOM 10053 C C . THR B 1 614 ? 37.469 -61.719 -14.484 1 20.8 614 THR B C 1
ATOM 10055 O O . THR B 1 614 ? 37.562 -60.5 -14.5 1 20.8 614 THR B O 1
ATOM 10058 N N . SER B 1 615 ? 36.906 -62.25 -15.555 1 20.38 615 SER B N 1
ATOM 10059 C CA . SER B 1 615 ? 36.938 -62.281 -17.016 1 20.38 615 SER B CA 1
ATOM 10060 C C . SER B 1 615 ? 36.562 -60.906 -17.594 1 20.38 615 SER B C 1
ATOM 10062 O O . SER B 1 615 ? 37.281 -60.344 -18.406 1 20.38 615 SER B O 1
ATOM 10064 N N . GLY B 1 616 ? 35.344 -60.688 -18.188 1 20.44 616 GLY B N 1
ATOM 10065 C CA . GLY B 1 616 ? 35.062 -60.5 -19.594 1 20.44 616 GLY B CA 1
ATOM 10066 C C . GLY B 1 616 ? 34.906 -59.031 -19.969 1 20.44 616 GLY B C 1
ATOM 10067 O O . GLY B 1 616 ? 35.156 -58.656 -21.125 1 20.44 616 GLY B O 1
ATOM 10068 N N . LEU B 1 617 ? 33.969 -58.188 -19.328 1 23.17 617 LEU B N 1
ATOM 10069 C CA . LEU B 1 617 ? 33.281 -57.281 -20.25 1 23.17 617 LEU B CA 1
ATOM 10070 C C . LEU B 1 617 ? 34.25 -56.125 -20.656 1 23.17 617 LEU B C 1
ATOM 10072 O O . LEU B 1 617 ? 35 -55.656 -19.844 1 23.17 617 LEU B O 1
ATOM 10076 N N . ASP B 1 618 ? 34.562 -55.938 -21.875 1 23.84 618 ASP B N 1
ATOM 10077 C CA . ASP B 1 618 ? 35.375 -55.062 -22.688 1 23.84 618 ASP B CA 1
ATOM 10078 C C . ASP B 1 618 ? 35.094 -53.594 -22.359 1 23.84 618 ASP B C 1
ATOM 10080 O O . ASP B 1 618 ? 33.906 -53.188 -22.266 1 23.84 618 ASP B O 1
ATOM 10084 N N . GLY B 1 619 ? 35.906 -52.875 -21.703 1 23.28 619 GLY B N 1
ATOM 10085 C CA . GLY B 1 619 ? 36.062 -51.562 -21.062 1 23.28 619 GLY B CA 1
ATOM 10086 C C . GLY B 1 619 ? 35.938 -50.406 -22.016 1 23.28 619 GLY B C 1
ATOM 10087 O O . GLY B 1 619 ? 36.875 -49.625 -22.188 1 23.28 619 GLY B O 1
ATOM 10088 N N . GLU B 1 620 ? 35.031 -50.531 -23.125 1 26.78 620 GLU B N 1
ATOM 10089 C CA . GLU B 1 620 ? 35.125 -49.406 -24.047 1 26.78 620 GLU B CA 1
ATOM 10090 C C . GLU B 1 620 ? 34.844 -48.062 -23.328 1 26.78 620 GLU B C 1
ATOM 10092 O O . GLU B 1 620 ? 33.969 -48 -22.484 1 26.78 620 GLU B O 1
ATOM 10097 N N . SER B 1 621 ? 35.844 -47.219 -23.312 1 29.23 621 SER B N 1
ATOM 10098 C CA . SER B 1 621 ? 36.062 -45.875 -22.797 1 29.23 621 SER B CA 1
ATOM 10099 C C . SER B 1 621 ? 34.938 -44.906 -23.203 1 29.23 621 SER B C 1
ATOM 10101 O O . SER B 1 621 ? 34.781 -44.625 -24.375 1 29.23 621 SER B O 1
ATOM 10103 N N . LEU B 1 622 ? 33.781 -45.062 -22.594 1 27.16 622 LEU B N 1
ATOM 10104 C CA . LEU B 1 622 ? 32.688 -44.125 -22.875 1 27.16 622 LEU B CA 1
ATOM 10105 C C . LEU B 1 622 ? 33.156 -42.688 -22.688 1 27.16 622 LEU B C 1
ATOM 10107 O O . LEU B 1 622 ? 33.562 -42.281 -21.594 1 27.16 622 LEU B O 1
ATOM 10111 N N . ASP B 1 623 ? 33.75 -42.094 -23.766 1 28.78 623 ASP B N 1
ATOM 10112 C CA . ASP B 1 623 ? 34.156 -40.719 -23.906 1 28.78 623 ASP B CA 1
ATOM 10113 C C . ASP B 1 623 ? 33.094 -39.75 -23.375 1 28.78 623 ASP B C 1
ATOM 10115 O O . ASP B 1 623 ? 31.906 -40 -23.562 1 28.78 623 ASP B O 1
ATOM 10119 N N . SER B 1 624 ? 33.469 -39 -22.453 1 29.83 624 SER B N 1
ATOM 10120 C CA . SER B 1 624 ? 32.719 -38.031 -21.688 1 29.83 624 SER B CA 1
ATOM 10121 C C . SER B 1 624 ? 31.891 -37.094 -22.594 1 29.83 624 SER B C 1
ATOM 10123 O O . SER B 1 624 ? 30.953 -36.438 -22.141 1 29.83 624 SER B O 1
ATOM 10125 N N . ASP B 1 625 ? 32.438 -36.812 -23.906 1 33.25 625 ASP B N 1
ATOM 10126 C CA . ASP B 1 625 ? 31.688 -35.969 -24.828 1 33.25 625 ASP B CA 1
ATOM 10127 C C . ASP B 1 625 ? 30.312 -36.562 -25.156 1 33.25 625 ASP B C 1
ATOM 10129 O O . ASP B 1 625 ? 29.391 -35.812 -25.531 1 33.25 625 ASP B O 1
ATOM 10133 N N . ASP B 1 626 ? 30.203 -37.875 -25.172 1 30.52 626 ASP B N 1
ATOM 10134 C CA . ASP B 1 626 ? 29 -38.594 -25.609 1 30.52 626 ASP B CA 1
ATOM 10135 C C . ASP B 1 626 ? 27.875 -38.469 -24.594 1 30.52 626 ASP B C 1
ATOM 10137 O O . ASP B 1 626 ? 26.734 -38.812 -24.875 1 30.52 626 ASP B O 1
ATOM 10141 N N . PHE B 1 627 ? 28.25 -38.25 -23.359 1 30.09 627 PHE B N 1
ATOM 10142 C CA . PHE B 1 627 ? 27.156 -38.219 -22.391 1 30.09 627 PHE B CA 1
ATOM 10143 C C . PHE B 1 627 ? 26.266 -37.031 -22.625 1 30.09 627 PHE B C 1
ATOM 10145 O O . PHE B 1 627 ? 25.031 -37.156 -22.656 1 30.09 627 PHE B O 1
ATOM 10152 N N . PHE B 1 628 ? 26.812 -35.844 -22.797 1 34.09 628 PHE B N 1
ATOM 10153 C CA . PHE B 1 628 ? 25.938 -34.688 -22.922 1 34.09 628 PHE B CA 1
ATOM 10154 C C . PHE B 1 628 ? 25.203 -34.719 -24.266 1 34.09 628 PHE B C 1
ATOM 10156 O O . PHE B 1 628 ? 24.094 -34.188 -24.391 1 34.09 628 PHE B O 1
ATOM 10163 N N . ASN B 1 629 ? 25.828 -35.25 -25.422 1 33.88 629 ASN B N 1
ATOM 10164 C CA . ASN B 1 629 ? 25.125 -35.438 -26.688 1 33.88 629 ASN B CA 1
ATOM 10165 C C . ASN B 1 629 ? 23.969 -36.438 -26.547 1 33.88 629 ASN B C 1
ATOM 10167 O O . ASN B 1 629 ? 23 -36.375 -27.312 1 33.88 629 ASN B O 1
ATOM 10171 N N . TRP B 1 630 ? 24.109 -37.406 -25.719 1 31.41 630 TRP B N 1
ATOM 10172 C CA . TRP B 1 630 ? 23.078 -38.438 -25.594 1 31.41 630 TRP B CA 1
ATOM 10173 C C . TRP B 1 630 ? 21.828 -37.844 -24.922 1 31.41 630 TRP B C 1
ATOM 10175 O O . TRP B 1 630 ? 20.703 -38.156 -25.312 1 31.41 630 TRP B O 1
ATOM 10185 N N . ILE B 1 631 ? 22.031 -37 -23.953 1 31.58 631 ILE B N 1
ATOM 10186 C CA . ILE B 1 631 ? 20.797 -36.469 -23.391 1 31.58 631 ILE B CA 1
ATOM 10187 C C . ILE B 1 631 ? 20.047 -35.688 -24.453 1 31.58 631 ILE B C 1
ATOM 10189 O O . ILE B 1 631 ? 18.828 -35.531 -24.391 1 31.58 631 ILE B O 1
ATOM 10193 N N . GLY B 1 632 ? 20.766 -35.125 -25.516 1 32.5 632 GLY B N 1
ATOM 10194 C CA . GLY B 1 632 ? 20.062 -34.375 -26.547 1 32.5 632 GLY B CA 1
ATOM 10195 C C . GLY B 1 632 ? 19.281 -35.281 -27.5 1 32.5 632 GLY B C 1
ATOM 10196 O O . GLY B 1 632 ? 18.25 -34.875 -28.047 1 32.5 632 GLY B O 1
ATOM 10197 N N . SER B 1 633 ? 19.938 -36.406 -28.031 1 28.55 633 SER B N 1
ATOM 10198 C CA . SER B 1 633 ? 19.359 -37.125 -29.156 1 28.55 633 SER B CA 1
ATOM 10199 C C . SER B 1 633 ? 18.234 -38.062 -28.703 1 28.55 633 SER B C 1
ATOM 10201 O O . SER B 1 633 ? 17.812 -38.938 -29.453 1 28.55 633 SER B O 1
ATOM 10203 N N . GLY B 1 634 ? 17.953 -38.344 -27.484 1 26.27 634 GLY B N 1
ATOM 10204 C CA . GLY B 1 634 ? 16.859 -39.281 -27.328 1 26.27 634 GLY B CA 1
ATOM 10205 C C . GLY B 1 634 ? 15.602 -38.844 -28.078 1 26.27 634 GLY B C 1
ATOM 10206 O O . GLY B 1 634 ? 14.961 -37.875 -27.719 1 26.27 634 GLY B O 1
ATOM 10207 N N . ASP B 1 635 ? 15.633 -39.125 -29.391 1 24.41 635 ASP B N 1
ATOM 10208 C CA . ASP B 1 635 ? 14.477 -39.156 -30.281 1 24.41 635 ASP B CA 1
ATOM 10209 C C . ASP B 1 635 ? 13.359 -40.031 -29.703 1 24.41 635 ASP B C 1
ATOM 10211 O O . ASP B 1 635 ? 13.508 -41.25 -29.594 1 24.41 635 ASP B O 1
ATOM 10215 N N . LEU B 1 636 ? 12.648 -39.719 -28.703 1 22.72 636 LEU B N 1
ATOM 10216 C CA . LEU B 1 636 ? 11.391 -40.406 -28.469 1 22.72 636 LEU B CA 1
ATOM 10217 C C . LEU B 1 636 ? 10.602 -40.531 -29.766 1 22.72 636 LEU B C 1
ATOM 10219 O O . LEU B 1 636 ? 10.172 -39.562 -30.359 1 22.72 636 LEU B O 1
ATOM 10223 N N . THR B 1 637 ? 10.938 -41.469 -30.625 1 22.2 637 THR B N 1
ATOM 10224 C CA . THR B 1 637 ? 10.102 -41.969 -31.719 1 22.2 637 THR B CA 1
ATOM 10225 C C . THR B 1 637 ? 8.688 -42.25 -31.219 1 22.2 637 THR B C 1
ATOM 10227 O O . THR B 1 637 ? 8.469 -43.125 -30.391 1 22.2 637 THR B O 1
ATOM 10230 N N . LEU B 1 638 ? 7.875 -41.25 -31.156 1 20.38 638 LEU B N 1
ATOM 10231 C CA . LEU B 1 638 ? 6.426 -41.438 -31.219 1 20.38 638 LEU B CA 1
ATOM 10232 C C . LEU B 1 638 ? 6.043 -42.25 -32.438 1 20.38 638 LEU B C 1
ATOM 10234 O O . LEU B 1 638 ? 6.355 -41.875 -33.594 1 20.38 638 LEU B O 1
ATOM 10238 N N . ASP B 1 639 ? 6.121 -43.594 -32.375 1 20.02 639 ASP B N 1
ATOM 10239 C CA . ASP B 1 639 ? 5.363 -44.5 -33.25 1 20.02 639 ASP B CA 1
ATOM 10240 C C . ASP B 1 639 ? 3.938 -44 -33.438 1 20.02 639 ASP B C 1
ATOM 10242 O O . ASP B 1 639 ? 3.182 -43.844 -32.5 1 20.02 639 ASP B O 1
ATOM 10246 N N . THR B 1 640 ? 3.736 -43.25 -34.562 1 20.75 640 THR B N 1
ATOM 10247 C CA . THR B 1 640 ? 2.572 -42.781 -35.281 1 20.75 640 THR B CA 1
ATOM 10248 C C . THR B 1 640 ? 1.742 -43.938 -35.781 1 20.75 640 THR B C 1
ATOM 10250 O O . THR B 1 640 ? 0.855 -43.781 -36.625 1 20.75 640 THR B O 1
ATOM 10253 N N . SER B 1 641 ? 1.826 -45.188 -35.375 1 20.73 641 SER B N 1
ATOM 10254 C CA . SER B 1 641 ? 0.943 -46.125 -36.094 1 20.73 641 SER B CA 1
ATOM 10255 C C . SER B 1 641 ? -0.522 -45.75 -35.875 1 20.73 641 SER B C 1
ATOM 10257 O O . SER B 1 641 ? -1.416 -46.406 -36.438 1 20.73 641 SER B O 1
ATOM 10259 N N . ALA B 1 642 ? -1.14 -45 -35.188 1 18.88 642 ALA B N 1
ATOM 10260 C CA . ALA B 1 642 ? -2.588 -45.156 -35.281 1 18.88 642 ALA B CA 1
ATOM 10261 C C . ALA B 1 642 ? -3.1 -44.719 -36.656 1 18.88 642 ALA B C 1
ATOM 10263 O O . ALA B 1 642 ? -4.254 -44.969 -37 1 18.88 642 ALA B O 1
ATOM 10264 N N . ILE B 1 643 ? -2.527 -43.875 -37.594 1 18.72 643 ILE B N 1
ATOM 10265 C CA . ILE B 1 643 ? -3.5 -43.594 -38.625 1 18.72 643 ILE B CA 1
ATOM 10266 C C . ILE B 1 643 ? -3.561 -44.75 -39.625 1 18.72 643 ILE B C 1
ATOM 10268 O O . ILE B 1 643 ? -2.666 -44.906 -40.438 1 18.72 643 ILE B O 1
ATOM 10272 N N . GLU B 1 644 ? -3.6 -46.062 -39.375 1 16.61 644 GLU B N 1
ATOM 10273 C CA . GLU B 1 644 ? -4.469 -46.938 -40.156 1 16.61 644 GLU B CA 1
ATOM 10274 C C . GLU B 1 644 ? -5.926 -46.5 -40.062 1 16.61 644 GLU B C 1
ATOM 10276 O O . GLU B 1 644 ? -6.523 -46.531 -38.969 1 16.61 644 GLU B O 1
ATOM 10281 N N . LEU B 1 645 ? -6.34 -45.219 -40.156 1 17.17 645 LEU B N 1
ATOM 10282 C CA . LEU B 1 645 ? -7.023 -44.844 -41.406 1 17.17 645 LEU B CA 1
ATOM 10283 C C . LEU B 1 645 ? -6.027 -44.312 -42.438 1 17.17 645 LEU B C 1
ATOM 10285 O O . LEU B 1 645 ? -5.07 -43.625 -42.062 1 17.17 645 LEU B O 1
#

Sequence (1290 aa):
MTRPRGGRNPAPQSARLSLSSSSSLDNVQHSPRANISSSSAPRTTPSAEIEFFGSTAFPAIINDDQDIVDSFAGQFRNQSMLQIGNANHNQEQIPEKQILEGMAVLNLLVNFPAFTNCIYRYLELSYTCMVPDPFIKACVLSIQETIHGLKGSRLRQLALDLFVNTSKPLNLFTPVPAKDYHTLFTGSNLRWEIVGFVLAILGVSLKYDINKQNEPPRSLPAQKPGFIHQIAEAVEYCTSVCYRYTCVNHQALWLLYGDACLKNLVYGDMSFQFWRCMGDLSSMFYALGLHHQNSTFEEIHPFYQLEMRRRYAAQIYSMDKTISTILGRPPRISGSHCTNVMPADIDDGVLLLEGDELHSSLHNVDANGWNLERQFRGATWRRMKLLVSQFREEVLGVCLRTHFTNDSEILTQDILTRHEFVWDQIPEELKYNELTGSQHIPPPQRYVVMTTYMDQQYNCFLLHRKLVNETQWTREPLYKASRSLLNTSLQVVSLSDQVFNMQRDISWSILYYGLPGASILAVDLLKDLHRTFDTPNSGIDVIPRAEVIQNLAIFISNLQRSINRREVNQTSCKWAHAILSGILGEIIDPKYRKPLTTETVGKRTAASVPFLPTSGLDGESLDSDDFFNWIGSGDLTLDTSAIELMTRPRGGRNPAPQSARLSLSSSSSLDNVQHSPRANISSSSAPRTTPSAEIEFFGSTAFPAIINDDQDIVDSFAGQFRNQSMLQIGNANHNQEQIPEKQILEGMAVLNLLVNFPAFTNCIYRYLELSYTCMVPDPFIKACVLSIQETIHGLKGSRLRQLALDLFVNTSKPLNLFTPVPAKDYHTLFTGSNLRWEIVGFVLAILGVSLKYDINKQNEPPRSLPAQKPGFIHQIAEAVEYCTSVCYRYTCVNHQALWLLYGDACLKNLVYGDMSFQFWRCMGDLSSMFYALGLHHQNSTFEEIHPFYQLEMRRRYAAQIYSMDKTISTILGRPPRISGSHCTNVMPADIDDGVLLLEGDELHSSLHNVDANGWNLERQFRGATWRRMKLLVSQFREEVLGVCLRTHFTNDSEILTQDILTRHEFVWDQIPEELKYNELTGSQHIPPPQRYVVMTTYMDQQYNCFLLHRKLVNETQWTREPLYKASRSLLNTSLQVVSLSDQVFNMQRDISWSILYYGLPGASILAVDLLKDLHRTFDTPNSGIDVIPRAEVIQNLAIFISNLQRSINRREVNQTSCKWAHAILSGILGEIIDPKYRKPLTTETVGKRTAASVPFLPTSGLDGESLDSDDFFNWIGSGDLTLDTSAIEL

Organism: Aspergillus flavus (strain ATCC 200026 / FGSC A1120 / IAM 13836 / NRRL 3357 / JCM 12722 / SRRC 167) (NCBI:txid332952)